Protein AF-A0A3C1H1A5-F1 (afdb_monomer)

Structure (mmCIF, N/CA/C/O backbone):
data_AF-A0A3C1H1A5-F1
#
_entry.id   AF-A0A3C1H1A5-F1
#
loop_
_atom_site.group_PDB
_atom_site.id
_atom_site.type_symbol
_atom_site.label_atom_id
_atom_site.label_alt_id
_atom_site.label_comp_id
_atom_site.label_asym_id
_atom_site.label_entity_id
_atom_site.label_seq_id
_atom_site.pdbx_PDB_ins_code
_atom_site.Cartn_x
_atom_site.Cartn_y
_atom_site.Cartn_z
_atom_site.occupancy
_atom_site.B_iso_or_equiv
_atom_site.auth_seq_id
_atom_site.auth_comp_id
_atom_site.auth_asym_id
_atom_site.auth_atom_id
_atom_site.pdbx_PDB_model_num
ATOM 1 N N . MET A 1 1 ? -22.633 -53.675 -30.742 1.00 51.38 1 MET A N 1
ATOM 2 C CA . MET A 1 1 ? -21.756 -53.044 -29.721 1.00 51.38 1 MET A CA 1
ATOM 3 C C . MET A 1 1 ? -20.967 -51.832 -30.252 1.00 51.38 1 MET A C 1
ATOM 5 O O . MET A 1 1 ? -20.943 -50.815 -29.572 1.00 51.38 1 MET A O 1
ATOM 9 N N . LYS A 1 2 ? -20.402 -51.862 -31.475 1.00 46.09 2 LYS A N 1
ATOM 10 C CA . LYS A 1 2 ? -19.690 -50.709 -32.086 1.00 46.09 2 LYS A CA 1
ATOM 11 C C . LYS A 1 2 ? -20.572 -49.478 -32.389 1.00 46.09 2 LYS A C 1
ATOM 13 O O . LYS A 1 2 ? -20.100 -48.355 -32.268 1.00 46.09 2 LYS A O 1
ATOM 18 N N . THR A 1 3 ? -21.854 -49.667 -32.698 1.00 48.81 3 THR A N 1
ATOM 19 C CA . THR A 1 3 ? -22.785 -48.572 -33.043 1.00 48.81 3 THR A CA 1
ATOM 20 C C . THR A 1 3 ? -23.243 -47.759 -31.824 1.00 48.81 3 THR A C 1
ATOM 22 O O . THR A 1 3 ? -23.331 -46.540 -31.905 1.00 48.81 3 THR A O 1
ATOM 25 N N . ARG A 1 4 ? -23.431 -48.402 -30.658 1.00 49.75 4 ARG A N 1
ATOM 26 C CA . ARG A 1 4 ? -23.768 -47.713 -29.392 1.00 49.75 4 ARG A CA 1
ATOM 27 C C . ARG A 1 4 ? -22.618 -46.851 -28.856 1.00 49.75 4 ARG A C 1
ATOM 29 O O . ARG A 1 4 ? -22.873 -45.788 -28.306 1.00 49.75 4 ARG A O 1
ATOM 36 N N . ARG A 1 5 ? -21.361 -47.265 -29.069 1.00 49.50 5 ARG A N 1
ATOM 37 C CA . ARG A 1 5 ? -20.173 -46.488 -28.665 1.00 49.50 5 ARG A CA 1
ATOM 38 C C . ARG A 1 5 ? -20.004 -45.204 -29.483 1.00 49.50 5 ARG A C 1
ATOM 40 O O . ARG A 1 5 ? -19.693 -44.173 -28.902 1.00 49.50 5 ARG A O 1
ATOM 47 N N . LYS A 1 6 ? -20.277 -45.248 -30.795 1.00 48.28 6 LYS A N 1
ATOM 48 C CA . LYS A 1 6 ? -20.273 -44.044 -31.644 1.00 48.28 6 LYS A CA 1
ATOM 49 C C . LYS A 1 6 ? -21.390 -43.075 -31.256 1.00 48.28 6 LYS A C 1
ATOM 51 O O . LYS A 1 6 ? -21.101 -41.908 -31.065 1.00 48.28 6 LYS A O 1
ATOM 56 N N . LEU A 1 7 ? -22.615 -43.559 -31.031 1.00 50.62 7 LEU A N 1
ATOM 57 C CA . LEU A 1 7 ? -23.733 -42.707 -30.596 1.00 50.62 7 LEU A CA 1
ATOM 58 C C . LEU A 1 7 ? -23.497 -42.048 -29.225 1.00 50.62 7 LEU A C 1
ATOM 60 O O . LEU A 1 7 ? -23.819 -40.877 -29.070 1.00 50.62 7 LEU A O 1
ATOM 64 N N . MET A 1 8 ? -22.878 -42.743 -28.261 1.00 50.50 8 MET A N 1
ATOM 65 C CA . MET A 1 8 ? -22.508 -42.131 -26.974 1.00 50.50 8 MET A CA 1
ATOM 66 C C . MET A 1 8 ? -21.360 -41.121 -27.099 1.00 50.50 8 MET A C 1
ATOM 68 O O . MET A 1 8 ? -21.413 -40.086 -26.448 1.00 50.50 8 MET A O 1
ATOM 72 N N . GLN A 1 9 ? -20.354 -41.366 -27.948 1.00 47.69 9 GLN A N 1
ATOM 73 C CA . GLN A 1 9 ? -19.271 -40.400 -28.184 1.00 47.69 9 GLN A CA 1
ATOM 74 C C . GLN A 1 9 ? -19.754 -39.152 -28.931 1.00 47.69 9 GLN A C 1
ATOM 76 O O . GLN A 1 9 ? -19.335 -38.050 -28.594 1.00 47.69 9 GLN A O 1
ATOM 81 N N . THR A 1 10 ? -20.661 -39.303 -29.900 1.00 50.06 10 THR A N 1
ATOM 82 C CA . THR A 1 10 ? -21.257 -38.163 -30.606 1.00 50.06 10 THR A CA 1
ATOM 83 C C . THR A 1 10 ? -22.177 -37.369 -29.683 1.00 50.06 10 THR A C 1
ATOM 85 O O . THR A 1 10 ? -22.057 -36.154 -29.664 1.00 50.06 10 THR A O 1
ATOM 88 N N . ALA A 1 11 ? -22.996 -38.033 -28.853 1.00 51.97 11 ALA A N 1
ATOM 89 C CA . ALA A 1 11 ? -23.855 -37.374 -27.865 1.00 51.97 11 ALA A CA 1
ATOM 90 C C . ALA A 1 11 ? -23.052 -36.597 -26.806 1.00 51.97 11 ALA A C 1
ATOM 92 O O . ALA A 1 11 ? -23.419 -35.470 -26.478 1.00 51.97 11 ALA A O 1
ATOM 93 N N . LEU A 1 12 ? -21.934 -37.161 -26.324 1.00 51.66 12 LEU A N 1
ATOM 94 C CA . LEU A 1 12 ? -21.035 -36.499 -25.373 1.00 51.66 12 LEU A CA 1
ATOM 95 C C . LEU A 1 12 ? -20.331 -35.289 -26.010 1.00 51.66 12 LEU A C 1
ATOM 97 O O . LEU A 1 12 ? -20.260 -34.238 -25.383 1.00 51.66 12 LEU A O 1
ATOM 101 N N . LEU A 1 13 ? -19.883 -35.395 -27.270 1.00 48.47 13 LEU A N 1
ATOM 102 C CA . LEU A 1 13 ? -19.310 -34.255 -27.994 1.00 48.47 13 LEU A CA 1
ATOM 103 C C . LEU A 1 13 ? -20.341 -33.144 -28.224 1.00 48.47 13 LEU A C 1
ATOM 105 O O . LEU A 1 13 ? -20.016 -31.983 -28.009 1.00 48.47 13 LEU A O 1
ATOM 109 N N . THR A 1 14 ? -21.581 -33.470 -28.607 1.00 48.28 14 THR A N 1
ATOM 110 C CA . THR A 1 14 ? -22.644 -32.461 -28.757 1.00 48.28 14 THR A CA 1
ATOM 111 C C . THR A 1 14 ? -23.075 -31.847 -27.431 1.00 48.28 14 THR A C 1
ATOM 113 O O . THR A 1 14 ? -23.399 -30.668 -27.420 1.00 48.28 14 THR A O 1
ATOM 116 N N . ALA A 1 15 ? -23.048 -32.586 -26.316 1.00 48.22 15 ALA A N 1
ATOM 117 C CA . ALA A 1 15 ? -23.357 -32.040 -24.993 1.00 48.22 15 ALA A CA 1
ATOM 118 C C . ALA A 1 15 ? -22.262 -31.079 -24.495 1.00 48.22 15 ALA A C 1
ATOM 120 O O . ALA A 1 15 ? -22.579 -30.021 -23.958 1.00 48.22 15 ALA A O 1
ATOM 121 N N . VAL A 1 16 ? -20.986 -31.401 -24.744 1.00 51.94 16 VAL A N 1
ATOM 122 C CA . VAL A 1 16 ? -19.853 -30.511 -24.442 1.00 51.94 16 VAL A CA 1
ATOM 123 C C . VAL A 1 16 ? -19.875 -29.274 -25.349 1.00 51.94 16 VAL A C 1
ATOM 125 O O . VAL A 1 16 ? -19.712 -28.163 -24.854 1.00 51.94 16 VAL A O 1
ATOM 128 N N . LEU A 1 17 ? -20.180 -29.433 -26.645 1.00 47.56 17 LEU A N 1
ATOM 129 C CA . LEU A 1 17 ? -20.342 -28.310 -27.578 1.00 47.56 17 LEU A CA 1
ATOM 130 C C . LEU A 1 17 ? -21.542 -27.413 -27.222 1.00 47.56 17 LEU A C 1
ATOM 132 O O . LEU A 1 17 ? -21.402 -26.191 -27.261 1.00 47.56 17 LEU A O 1
ATOM 136 N N . LEU A 1 18 ? -22.681 -27.980 -26.800 1.00 45.31 18 LEU A N 1
ATOM 137 C CA . LEU A 1 18 ? -23.824 -27.196 -26.309 1.00 45.31 18 LEU A CA 1
ATOM 138 C C . LEU A 1 18 ? -23.501 -26.459 -25.003 1.00 45.31 18 LEU A C 1
ATOM 140 O O . LEU A 1 18 ? -23.875 -25.299 -24.874 1.00 45.31 18 LEU A O 1
ATOM 144 N N . MET A 1 19 ? -22.779 -27.079 -24.060 1.00 44.09 19 MET A N 1
ATOM 145 C CA . MET A 1 19 ? -22.329 -26.395 -22.838 1.00 44.09 19 MET A CA 1
ATOM 146 C C . MET A 1 19 ? -21.375 -25.237 -23.158 1.00 44.09 19 MET A C 1
ATOM 148 O O . MET A 1 19 ? -21.513 -24.168 -22.573 1.00 44.09 19 MET A O 1
ATOM 152 N N . THR A 1 20 ? -20.482 -25.385 -24.144 1.00 45.47 20 THR A N 1
ATOM 153 C CA . THR A 1 20 ? -19.610 -24.279 -24.585 1.00 45.47 20 THR A CA 1
ATOM 154 C C . THR A 1 20 ? -20.346 -23.159 -25.324 1.00 45.47 20 THR A C 1
ATOM 156 O O . THR A 1 20 ? -19.921 -22.011 -25.257 1.00 45.47 20 THR A O 1
ATOM 159 N N . TRP A 1 21 ? -21.473 -23.461 -25.978 1.00 42.88 21 TRP A N 1
ATOM 160 C CA . TRP A 1 21 ? -22.338 -22.470 -26.635 1.00 42.88 21 TRP A CA 1
ATOM 161 C C . TRP A 1 21 ? -23.339 -21.797 -25.681 1.00 42.88 21 TRP A C 1
ATOM 163 O O . TRP A 1 21 ? -23.880 -20.747 -26.017 1.00 42.88 21 TRP A O 1
ATOM 173 N N . LEU A 1 22 ? -23.573 -22.374 -24.497 1.00 38.75 22 LEU A N 1
ATOM 174 C CA . LEU A 1 22 ? -24.410 -21.806 -23.431 1.00 38.75 22 LEU A CA 1
ATOM 175 C C . LEU A 1 22 ? -23.610 -20.967 -22.417 1.00 38.75 22 LEU A C 1
ATOM 177 O O . LEU A 1 22 ? -24.198 -20.140 -21.726 1.00 38.75 22 LEU A O 1
ATOM 181 N N . LEU A 1 23 ? -22.281 -21.116 -22.357 1.00 39.59 23 LEU A N 1
ATOM 182 C CA . LEU A 1 23 ? -21.395 -20.288 -21.523 1.00 39.59 23 LEU A CA 1
ATOM 183 C C . LEU A 1 23 ? -21.478 -18.766 -21.776 1.00 39.59 23 LEU A C 1
ATOM 185 O O . LEU A 1 23 ? -21.274 -18.036 -20.819 1.00 39.59 23 LEU A O 1
ATOM 189 N N . PRO A 1 24 ? -21.808 -18.235 -22.973 1.00 39.88 24 PRO A N 1
ATOM 190 C CA . PRO A 1 24 ? -22.014 -16.794 -23.153 1.00 39.88 24 PRO A CA 1
ATOM 191 C C . PRO A 1 24 ? -23.386 -16.299 -22.662 1.00 39.88 24 PRO A C 1
ATOM 193 O O . PRO A 1 24 ? -23.579 -15.095 -22.522 1.00 39.88 24 PRO A O 1
ATOM 196 N N . LEU A 1 25 ? -24.354 -17.200 -22.431 1.00 38.50 25 LEU A N 1
ATOM 197 C CA . LEU A 1 25 ? -25.708 -16.856 -21.963 1.00 38.50 25 LEU A CA 1
ATOM 198 C C . LEU A 1 25 ? -25.787 -16.701 -20.438 1.00 38.50 25 LEU A C 1
ATOM 200 O O . LEU A 1 25 ? -26.717 -16.082 -19.928 1.00 38.50 25 LEU A O 1
ATOM 204 N N . PHE A 1 26 ? -24.782 -17.201 -19.720 1.00 43.41 26 PHE A N 1
ATOM 205 C CA . PHE A 1 26 ? -24.528 -16.891 -18.320 1.00 43.41 26 PHE A CA 1
ATOM 206 C C . PHE A 1 26 ? -23.222 -16.111 -18.292 1.00 43.41 26 PHE A C 1
ATOM 208 O O . PHE A 1 26 ? -22.190 -16.698 -18.574 1.00 43.41 26 PHE A O 1
ATOM 215 N N . GLY A 1 27 ? -23.247 -14.806 -18.012 1.00 32.88 27 GLY A N 1
ATOM 216 C CA . GLY A 1 27 ? -22.059 -13.939 -17.975 1.00 32.88 27 GLY A CA 1
ATOM 217 C C . GLY A 1 27 ? -21.051 -14.315 -16.881 1.00 32.88 27 GLY A C 1
ATOM 218 O O . GLY A 1 27 ? -20.804 -13.539 -15.965 1.00 32.88 27 GLY A O 1
ATOM 219 N N . TYR A 1 28 ? -20.484 -15.516 -16.953 1.00 34.62 28 TYR A N 1
ATOM 220 C CA . TYR A 1 28 ? -19.487 -16.041 -16.043 1.00 34.62 28 TYR A CA 1
ATOM 221 C C . TYR A 1 28 ? -18.122 -15.598 -16.561 1.00 34.62 28 TYR A C 1
ATOM 223 O O . TYR A 1 28 ? -17.486 -16.267 -17.375 1.00 34.62 28 TYR A O 1
ATOM 231 N N . ALA A 1 29 ? -17.678 -14.426 -16.112 1.00 37.81 29 ALA A N 1
ATOM 232 C CA . ALA A 1 29 ? -16.264 -14.102 -16.160 1.00 37.81 29 ALA A CA 1
ATOM 233 C C . ALA A 1 29 ? -15.543 -15.113 -15.258 1.00 37.81 29 ALA A C 1
ATOM 235 O O . ALA A 1 29 ? -15.833 -15.195 -14.063 1.00 37.81 29 ALA A O 1
ATOM 236 N N . ALA A 1 30 ? -14.648 -15.924 -15.827 1.00 35.28 30 ALA A N 1
ATOM 237 C CA . ALA A 1 30 ? -13.763 -16.745 -15.013 1.00 35.28 30 ALA A CA 1
ATOM 238 C C . ALA A 1 30 ? -12.992 -15.813 -14.056 1.00 35.28 30 ALA A C 1
ATOM 240 O O . ALA A 1 30 ? -12.518 -14.762 -14.505 1.00 35.28 30 ALA A O 1
ATOM 241 N N . PRO A 1 31 ? -12.898 -16.137 -12.753 1.00 44.19 31 PRO A N 1
ATOM 242 C CA . PRO A 1 31 ? -12.099 -15.339 -11.835 1.00 44.19 31 PRO A CA 1
ATOM 243 C C . PRO A 1 31 ? -10.658 -15.296 -12.347 1.00 44.19 31 PRO A C 1
ATOM 245 O O . PRO A 1 31 ? -10.140 -16.312 -12.816 1.00 44.19 31 PRO A O 1
ATOM 248 N N . ALA A 1 32 ? -10.023 -14.124 -12.276 1.00 49.34 32 ALA A N 1
ATOM 249 C CA . ALA A 1 32 ? -8.596 -14.015 -12.550 1.00 49.34 32 ALA A CA 1
ATOM 250 C C . ALA A 1 32 ? -7.853 -15.002 -11.636 1.00 49.34 32 ALA A C 1
ATOM 252 O O . ALA A 1 32 ? -8.079 -15.018 -10.423 1.00 49.34 32 ALA A O 1
ATOM 253 N N . SER A 1 33 ? -7.014 -15.864 -12.208 1.00 51.12 33 SER A N 1
ATOM 254 C CA . SER A 1 33 ? -6.175 -16.766 -11.421 1.00 51.12 33 SER A CA 1
ATOM 255 C C . SER A 1 33 ? -5.252 -15.940 -10.528 1.00 51.12 33 SER A C 1
ATOM 257 O O . SER A 1 33 ? -4.581 -15.030 -11.016 1.00 51.12 33 SER A O 1
ATOM 259 N N . ALA A 1 34 ? -5.226 -16.250 -9.229 1.00 57.00 34 ALA A N 1
ATOM 260 C CA . ALA A 1 34 ? -4.271 -15.644 -8.311 1.00 57.00 34 ALA A CA 1
ATOM 261 C C . ALA A 1 34 ? -2.848 -15.919 -8.812 1.00 57.00 34 ALA A C 1
ATOM 263 O O . ALA A 1 34 ? -2.527 -17.049 -9.188 1.00 57.00 34 ALA A O 1
ATOM 264 N N . ILE A 1 35 ? -2.018 -14.879 -8.842 1.00 63.44 35 ILE A N 1
ATOM 265 C CA . ILE A 1 35 ? -0.628 -14.985 -9.282 1.00 63.44 35 ILE A CA 1
ATOM 266 C C . ILE A 1 35 ? 0.115 -15.853 -8.265 1.00 63.44 35 ILE A C 1
ATOM 268 O O . ILE A 1 35 ? 0.003 -15.634 -7.058 1.00 63.44 35 ILE A O 1
ATOM 272 N N . SER A 1 36 ? 0.830 -16.863 -8.752 1.00 73.62 36 SER A N 1
ATOM 273 C CA . SER A 1 36 ? 1.496 -17.855 -7.909 1.00 73.62 36 SER A CA 1
ATOM 274 C C . SER A 1 36 ? 2.918 -17.440 -7.527 1.00 73.62 36 SER A C 1
ATOM 276 O O . SER A 1 36 ? 3.431 -17.870 -6.494 1.00 73.62 36 SER A O 1
ATOM 278 N N . THR A 1 37 ? 3.547 -16.594 -8.347 1.00 85.69 37 THR A N 1
ATOM 279 C CA . THR A 1 37 ? 4.951 -16.189 -8.208 1.00 85.69 37 THR A CA 1
ATOM 280 C C . THR A 1 37 ? 5.074 -14.732 -7.769 1.00 85.69 37 THR A C 1
ATOM 282 O O . THR A 1 37 ? 4.389 -13.863 -8.297 1.00 85.69 37 THR A O 1
ATOM 285 N N . ASP A 1 38 ? 5.986 -14.439 -6.838 1.00 94.00 38 ASP A N 1
ATOM 286 C CA . ASP A 1 38 ? 6.270 -13.060 -6.430 1.00 94.00 38 ASP A CA 1
ATOM 287 C C . ASP A 1 38 ? 7.141 -12.317 -7.463 1.00 94.00 38 ASP A C 1
ATOM 289 O O . ASP A 1 38 ? 8.093 -12.861 -8.034 1.00 94.00 38 ASP A O 1
ATOM 293 N N . TYR A 1 39 ? 6.826 -11.048 -7.695 1.00 96.06 39 TYR A N 1
ATOM 294 C CA . TYR A 1 39 ? 7.457 -10.181 -8.693 1.00 96.06 39 TYR A CA 1
ATOM 295 C C . TYR A 1 39 ? 7.408 -8.727 -8.207 1.00 96.06 39 TYR A C 1
ATOM 297 O O . TYR A 1 39 ? 6.650 -8.425 -7.285 1.00 96.06 39 TYR A O 1
ATOM 305 N N . PRO A 1 40 ? 8.189 -7.795 -8.781 1.00 95.69 40 PRO A N 1
ATOM 306 C CA . PRO A 1 40 ? 8.084 -6.390 -8.405 1.00 95.69 40 PRO A CA 1
ATOM 307 C C . PRO A 1 40 ? 6.761 -5.796 -8.906 1.00 95.69 40 PRO A C 1
ATOM 309 O O . PRO A 1 40 ? 6.617 -5.610 -10.120 1.00 95.69 40 PRO A O 1
ATOM 312 N N . PRO A 1 41 ? 5.796 -5.469 -8.020 1.00 94.00 41 PRO A N 1
ATOM 313 C CA . PRO A 1 41 ? 4.512 -4.937 -8.452 1.00 94.00 41 PRO A CA 1
ATOM 314 C C . PRO A 1 41 ? 4.672 -3.602 -9.187 1.00 94.00 41 PRO A C 1
ATOM 316 O O . PRO A 1 41 ? 5.536 -2.780 -8.861 1.00 94.00 41 PRO A O 1
ATOM 319 N N . GLN A 1 42 ? 3.793 -3.362 -10.164 1.00 95.44 42 GLN A N 1
ATOM 320 C CA . GLN A 1 42 ? 3.600 -2.032 -10.733 1.00 95.44 42 GLN A CA 1
ATOM 321 C C . GLN A 1 42 ? 2.777 -1.201 -9.744 1.00 95.44 42 GLN A C 1
ATOM 323 O O . GLN A 1 42 ? 1.547 -1.190 -9.781 1.00 95.44 42 GLN A O 1
ATOM 328 N N . LEU A 1 43 ? 3.475 -0.543 -8.824 1.00 98.12 43 LEU A N 1
ATOM 329 C CA . LEU A 1 43 ? 2.870 0.426 -7.922 1.00 98.12 43 LEU A CA 1
ATOM 330 C C . LEU A 1 43 ? 2.551 1.715 -8.686 1.00 98.12 43 LEU A C 1
ATOM 332 O O . LEU A 1 43 ? 3.215 2.059 -9.665 1.00 98.12 43 LEU A O 1
ATOM 336 N N . MET A 1 44 ? 1.527 2.420 -8.229 1.00 98.56 44 MET A N 1
ATOM 337 C CA . MET A 1 44 ? 1.028 3.655 -8.813 1.00 98.56 44 MET A CA 1
ATOM 338 C C . MET A 1 44 ? 0.874 4.716 -7.724 1.00 98.56 44 MET A C 1
ATOM 340 O O . MET A 1 44 ? 0.451 4.418 -6.608 1.00 98.56 44 MET A O 1
ATOM 344 N N . ASN A 1 45 ? 1.117 5.975 -8.064 1.00 98.56 45 ASN A N 1
ATOM 345 C CA . ASN A 1 45 ? 0.627 7.108 -7.293 1.00 98.56 45 ASN A CA 1
ATOM 346 C C . ASN A 1 45 ? -0.670 7.621 -7.933 1.00 98.56 45 ASN A C 1
ATOM 348 O O . ASN A 1 45 ? -0.724 7.863 -9.142 1.00 98.56 45 ASN A O 1
ATOM 352 N N . ILE A 1 46 ? -1.708 7.799 -7.113 1.00 98.75 46 ILE A N 1
ATOM 353 C CA . ILE A 1 46 ? -2.999 8.364 -7.528 1.00 98.75 46 ILE A CA 1
ATOM 354 C C . ILE A 1 46 ? -2.946 9.864 -7.235 1.00 98.75 46 ILE A C 1
ATOM 356 O O . ILE A 1 46 ? -3.136 10.282 -6.093 1.00 98.75 46 ILE A O 1
ATOM 360 N N . ALA A 1 47 ? -2.603 10.668 -8.239 1.00 98.44 47 ALA A N 1
ATOM 361 C CA . ALA A 1 47 ? -2.347 12.097 -8.078 1.00 98.44 47 ALA A CA 1
ATOM 362 C C . ALA A 1 47 ? -3.594 12.942 -8.364 1.00 98.44 47 ALA A C 1
ATOM 364 O O . ALA A 1 47 ? -4.418 12.583 -9.204 1.00 98.44 47 ALA A O 1
ATOM 365 N N . VAL A 1 48 ? -3.738 14.081 -7.688 1.00 97.94 48 VAL A N 1
ATOM 366 C CA . VAL A 1 48 ? -4.790 15.059 -8.017 1.00 97.94 48 VAL A CA 1
ATOM 367 C C . VAL A 1 48 ? -4.530 15.680 -9.393 1.00 97.94 48 VAL A C 1
ATOM 369 O O . VAL A 1 48 ? -3.401 15.667 -9.876 1.00 97.94 48 VAL A O 1
ATOM 372 N N . LYS A 1 49 ? -5.560 16.250 -10.027 1.00 96.00 49 LYS A N 1
ATOM 373 C CA . LYS A 1 49 ? -5.543 16.779 -11.407 1.00 96.00 49 LYS A CA 1
ATOM 374 C C . LYS A 1 49 ? -4.317 17.619 -11.807 1.00 96.00 49 LYS A C 1
ATOM 376 O O . LYS A 1 49 ? -3.898 17.557 -12.964 1.00 96.00 49 LYS A O 1
ATOM 381 N N . ASP A 1 50 ? -3.782 18.443 -10.909 1.00 94.06 50 ASP A N 1
ATOM 382 C CA . ASP A 1 50 ? -2.635 19.324 -11.184 1.00 94.06 50 ASP A CA 1
ATOM 383 C C . ASP A 1 50 ? -1.266 18.687 -10.872 1.00 94.06 50 ASP A C 1
ATOM 385 O O . ASP A 1 50 ? -0.227 19.310 -11.104 1.00 94.06 50 ASP A O 1
ATOM 389 N N . ASN A 1 51 ? -1.270 17.432 -10.414 1.00 95.75 51 ASN A N 1
ATOM 390 C CA . ASN A 1 51 ? -0.114 16.632 -10.025 1.00 95.75 51 ASN A CA 1
ATOM 391 C C . ASN A 1 51 ? 0.666 17.172 -8.806 1.00 95.75 51 ASN A C 1
ATOM 393 O O . ASN A 1 51 ? 1.821 16.800 -8.611 1.00 95.75 51 ASN A O 1
ATOM 397 N N . SER A 1 52 ? 0.067 18.054 -7.994 1.00 95.62 52 SER A N 1
ATOM 398 C CA . SER A 1 52 ? 0.714 18.651 -6.810 1.00 95.62 52 SER A CA 1
ATOM 399 C C . SER A 1 52 ? 0.728 17.740 -5.576 1.00 95.62 52 SER A C 1
ATOM 401 O O . SER A 1 52 ? 1.600 17.869 -4.715 1.00 95.62 52 SER A O 1
ATOM 403 N N . ALA A 1 53 ? -0.227 16.813 -5.491 1.00 97.25 53 ALA A N 1
ATOM 404 C CA . ALA A 1 53 ? -0.429 15.915 -4.361 1.00 97.25 53 ALA A CA 1
ATOM 405 C C . ALA A 1 53 ? -0.946 14.542 -4.817 1.00 97.25 53 ALA A C 1
ATOM 407 O O . ALA A 1 53 ? -1.437 14.380 -5.935 1.00 97.25 53 ALA A O 1
ATOM 408 N N . VAL A 1 54 ? -0.846 13.550 -3.938 1.00 98.56 54 VAL A N 1
ATOM 409 C CA . VAL A 1 54 ? -1.198 12.148 -4.171 1.00 98.56 54 VAL A CA 1
ATOM 410 C C . VAL A 1 54 ? -2.006 11.587 -3.002 1.00 98.56 54 VAL A C 1
ATOM 412 O O . VAL A 1 54 ? -1.833 12.003 -1.852 1.00 98.56 54 VAL A O 1
ATOM 415 N N . LEU A 1 55 ? -2.896 10.638 -3.290 1.00 98.75 55 LEU A N 1
ATOM 416 C CA . LEU A 1 55 ? -3.653 9.899 -2.284 1.00 98.75 55 LEU A CA 1
ATOM 417 C C . LEU A 1 55 ? -2.694 9.176 -1.331 1.00 98.75 55 LEU A C 1
ATOM 419 O O . LEU A 1 55 ? -1.835 8.411 -1.765 1.00 98.75 55 LEU A O 1
ATOM 423 N N . THR A 1 56 ? -2.860 9.423 -0.037 1.00 98.50 56 THR A N 1
ATOM 424 C CA . THR A 1 56 ? -1.958 8.984 1.028 1.00 98.50 56 THR A CA 1
ATOM 425 C C . THR A 1 56 ? -2.761 8.448 2.209 1.00 98.50 56 THR A C 1
ATOM 427 O O . THR A 1 56 ? -3.694 9.115 2.672 1.00 98.50 56 THR A O 1
ATOM 430 N N . GLU A 1 57 ? -2.391 7.275 2.722 1.00 97.19 57 GLU A N 1
ATOM 431 C CA . GLU A 1 57 ? -2.914 6.779 4.001 1.00 97.19 57 GLU A CA 1
ATOM 432 C C . GLU A 1 57 ? -2.329 7.558 5.190 1.00 97.19 57 GLU A C 1
ATOM 434 O O . GLU A 1 57 ? -1.179 7.998 5.171 1.00 97.19 57 GLU A O 1
ATOM 439 N N . ASN A 1 58 ? -3.132 7.767 6.234 1.00 96.31 58 ASN A N 1
ATOM 440 C CA . ASN A 1 58 ? -2.716 8.479 7.450 1.00 96.31 58 ASN A CA 1
ATOM 441 C C . ASN A 1 58 ? -2.377 7.546 8.623 1.00 96.31 58 ASN A C 1
ATOM 443 O O . ASN A 1 58 ? -2.138 8.019 9.731 1.00 96.31 58 ASN A O 1
ATOM 447 N N . GLY A 1 59 ? -2.363 6.238 8.386 1.00 96.00 59 GLY A N 1
ATOM 448 C CA . GLY A 1 59 ? -2.053 5.189 9.350 1.00 96.00 59 GLY A CA 1
ATOM 449 C C . GLY A 1 59 ? -2.199 3.826 8.681 1.00 96.00 59 GLY A C 1
ATOM 450 O O . GLY A 1 59 ? -2.738 3.760 7.584 1.00 96.00 59 GLY A O 1
ATOM 451 N N . THR A 1 60 ? -1.723 2.764 9.329 1.00 95.94 60 THR A N 1
ATOM 452 C CA . THR A 1 60 ? -1.700 1.396 8.771 1.00 95.94 60 THR A CA 1
ATOM 453 C C . THR A 1 60 ? -2.765 0.463 9.364 1.00 95.94 60 THR A C 1
ATOM 455 O O . THR A 1 60 ? -2.882 -0.695 8.960 1.00 95.94 60 THR A O 1
ATOM 458 N N . ALA A 1 61 ? -3.538 0.946 10.338 1.00 94.31 61 ALA A N 1
ATOM 459 C CA . ALA A 1 61 ? -4.624 0.200 10.965 1.00 94.31 61 ALA A CA 1
ATOM 460 C C . ALA A 1 61 ? -5.920 0.283 10.143 1.00 94.31 61 ALA A C 1
ATOM 462 O O . ALA A 1 61 ? -6.114 1.205 9.348 1.00 94.31 61 ALA A O 1
ATOM 463 N N . ASP A 1 62 ? -6.832 -0.658 10.380 1.00 93.44 62 ASP A N 1
ATOM 464 C CA . ASP A 1 62 ? -8.186 -0.587 9.837 1.00 93.44 62 ASP A CA 1
ATOM 465 C C . ASP A 1 62 ? -8.879 0.725 10.194 1.00 93.44 62 ASP A C 1
ATOM 467 O O . ASP A 1 62 ? -8.746 1.247 11.301 1.00 93.44 62 ASP A O 1
ATOM 471 N N . ASN A 1 63 ? -9.648 1.242 9.237 1.00 93.88 63 ASN A N 1
ATOM 472 C CA . ASN A 1 63 ? -10.346 2.521 9.308 1.00 93.88 63 ASN A CA 1
ATOM 473 C C . ASN A 1 63 ? -9.433 3.754 9.394 1.00 93.88 63 ASN A C 1
ATOM 475 O O . ASN A 1 63 ? -9.936 4.862 9.608 1.00 93.88 63 ASN A O 1
ATOM 479 N N . ALA A 1 64 ? -8.118 3.615 9.182 1.00 96.38 64 ALA A N 1
ATOM 480 C CA . ALA A 1 64 ? -7.257 4.783 9.072 1.00 96.38 64 ALA A CA 1
ATOM 481 C C . ALA A 1 64 ? -7.704 5.669 7.896 1.00 96.38 64 ALA A C 1
ATOM 483 O O . ALA A 1 64 ? -8.048 5.205 6.803 1.00 96.38 64 ALA A O 1
ATOM 484 N N . ALA A 1 65 ? -7.731 6.976 8.152 1.00 97.12 65 ALA A N 1
ATOM 485 C CA . ALA A 1 65 ? -8.221 7.957 7.198 1.00 97.12 65 ALA A CA 1
ATOM 486 C C . ALA A 1 65 ? -7.276 8.114 5.998 1.00 97.12 65 ALA A C 1
ATOM 488 O O . ALA A 1 65 ? -6.062 7.928 6.099 1.00 97.12 65 ALA A O 1
ATOM 489 N N . LEU A 1 66 ? -7.841 8.562 4.879 1.00 98.25 66 LEU A N 1
ATOM 490 C CA . LEU A 1 66 ? -7.104 8.933 3.676 1.00 98.25 66 LEU A CA 1
ATOM 491 C C . LEU A 1 66 ? -7.102 10.450 3.477 1.00 98.25 66 LEU A C 1
ATOM 493 O O . LEU A 1 66 ? -8.041 11.152 3.861 1.00 98.25 66 LEU A O 1
ATOM 497 N N . SER A 1 67 ? -6.051 10.962 2.842 1.00 96.75 67 SER A N 1
ATOM 498 C CA . SER A 1 67 ? -5.934 12.372 2.451 1.00 96.75 67 SER A CA 1
ATOM 499 C C . SER A 1 67 ? -5.055 12.534 1.211 1.00 96.75 67 SER A C 1
ATOM 501 O O . SER A 1 67 ? -4.407 11.581 0.787 1.00 96.75 67 SER A O 1
ATOM 503 N N . VAL A 1 68 ? -5.012 13.734 0.631 1.00 97.69 68 VAL A N 1
ATOM 504 C CA . VAL A 1 68 ? -4.054 14.073 -0.431 1.00 97.69 68 VAL A CA 1
ATOM 505 C C . VAL A 1 68 ? -2.874 14.845 0.164 1.00 97.69 68 VAL A C 1
ATOM 507 O O . VAL A 1 68 ? -3.073 15.827 0.878 1.00 97.69 68 VAL A O 1
ATOM 510 N N . LYS A 1 69 ? -1.642 14.399 -0.099 1.00 97.06 69 LYS A N 1
ATOM 511 C CA . LYS A 1 69 ? -0.399 15.029 0.390 1.00 97.06 69 LYS A CA 1
ATOM 512 C C . LYS A 1 69 ? 0.620 15.159 -0.735 1.00 97.06 69 LYS A C 1
ATOM 514 O O . LYS A 1 69 ? 0.527 14.446 -1.727 1.00 97.06 69 LYS A O 1
ATOM 519 N N . ALA A 1 70 ? 1.607 16.041 -0.586 1.00 96.88 70 ALA A N 1
ATOM 520 C CA . ALA A 1 70 ? 2.757 16.052 -1.491 1.00 96.88 70 ALA A CA 1
ATOM 521 C C . ALA A 1 70 ? 3.416 14.658 -1.535 1.00 96.88 70 ALA A C 1
ATOM 523 O O . ALA A 1 70 ? 3.444 13.958 -0.521 1.00 96.88 70 ALA A O 1
ATOM 524 N N . LEU A 1 71 ? 3.929 14.258 -2.703 1.00 96.81 71 LEU A N 1
ATOM 525 C CA . LEU A 1 71 ? 4.580 12.957 -2.874 1.00 96.81 71 LEU A CA 1
ATOM 526 C C . LEU A 1 71 ? 5.797 12.846 -1.942 1.00 96.81 71 LEU A C 1
ATOM 528 O O . LEU A 1 71 ? 6.745 13.624 -2.059 1.00 96.81 71 LEU A O 1
ATOM 532 N N . GLY A 1 72 ? 5.749 11.886 -1.020 1.00 96.00 72 GLY A N 1
ATOM 533 C CA . GLY A 1 72 ? 6.812 11.600 -0.067 1.00 96.00 72 GLY A CA 1
ATOM 534 C C . GLY A 1 72 ? 7.772 10.503 -0.531 1.00 96.00 72 GLY A C 1
ATOM 535 O O . GLY A 1 72 ? 7.822 10.109 -1.702 1.00 96.00 72 GLY A O 1
ATOM 536 N N . SER A 1 73 ? 8.563 10.016 0.422 1.00 96.94 73 SER A N 1
ATOM 537 C CA . SER A 1 73 ? 9.625 9.026 0.213 1.00 96.94 73 SER A CA 1
ATOM 538 C C . SER A 1 73 ? 9.336 7.653 0.832 1.00 96.94 73 SER A C 1
ATOM 540 O O . SER A 1 73 ? 10.185 6.764 0.749 1.00 96.94 73 SER A O 1
ATOM 542 N N . ASP A 1 74 ? 8.158 7.463 1.428 1.00 97.31 74 ASP A N 1
ATOM 543 C CA . ASP A 1 74 ? 7.679 6.176 1.940 1.00 97.31 74 ASP A CA 1
ATOM 544 C C . ASP A 1 74 ? 6.639 5.540 0.992 1.00 97.31 74 ASP A C 1
ATOM 546 O O . ASP A 1 74 ? 6.458 5.983 -0.153 1.00 97.31 74 ASP A O 1
ATOM 550 N N . LEU A 1 75 ? 6.017 4.448 1.446 1.00 98.12 75 LEU A N 1
ATOM 551 C CA . LEU A 1 75 ? 5.051 3.661 0.679 1.00 98.12 75 LEU A CA 1
ATOM 552 C C . LEU A 1 75 ? 3.593 4.060 0.962 1.00 98.12 75 LEU A C 1
ATOM 554 O O . LEU A 1 75 ? 2.686 3.512 0.338 1.00 98.12 75 LEU A O 1
ATOM 558 N N . SER A 1 76 ? 3.337 5.032 1.847 1.00 98.25 76 SER A N 1
ATOM 559 C CA . SER A 1 76 ? 1.975 5.460 2.206 1.00 98.25 76 SER A CA 1
ATOM 560 C C . SER A 1 76 ? 1.208 6.067 1.023 1.00 98.25 76 SER A C 1
ATOM 562 O O . SER A 1 76 ? -0.025 6.115 1.035 1.00 98.25 76 SER A O 1
ATOM 564 N N . GLN A 1 77 ? 1.926 6.501 -0.019 1.00 97.88 77 GLN A N 1
ATOM 565 C CA . GLN A 1 77 ? 1.385 7.055 -1.268 1.00 97.88 77 GLN A CA 1
ATOM 566 C C . GLN A 1 77 ? 1.423 6.076 -2.455 1.00 97.88 77 GLN A C 1
ATOM 568 O O . GLN A 1 77 ? 1.129 6.460 -3.594 1.00 97.88 77 GLN A O 1
ATOM 573 N N . SER A 1 78 ? 1.838 4.835 -2.212 1.00 98.56 78 SER A N 1
ATOM 574 C CA . SER A 1 78 ? 2.046 3.807 -3.228 1.00 98.56 78 SER A CA 1
ATOM 575 C C . SER A 1 78 ? 0.873 2.836 -3.241 1.00 98.56 78 SER A C 1
ATOM 577 O O . SER A 1 78 ? 0.553 2.223 -2.225 1.00 98.56 78 SER A O 1
ATOM 579 N N . TRP A 1 79 ? 0.244 2.668 -4.400 1.00 98.75 79 TRP A N 1
ATOM 580 C CA . TRP A 1 79 ? -0.979 1.884 -4.547 1.00 98.75 79 TRP A CA 1
ATOM 581 C C . TRP A 1 79 ? -0.823 0.804 -5.609 1.00 98.75 79 TRP A C 1
ATOM 583 O O . TRP A 1 79 ? -0.385 1.071 -6.728 1.00 98.75 79 TRP A O 1
ATOM 593 N N . ARG A 1 80 ? -1.214 -0.422 -5.274 1.00 97.38 80 ARG A N 1
ATOM 594 C CA . ARG A 1 80 ? -1.309 -1.553 -6.196 1.00 97.38 80 ARG A CA 1
ATOM 595 C C . ARG A 1 80 ? -2.756 -1.699 -6.665 1.00 97.38 80 ARG A C 1
ATOM 597 O O . ARG A 1 80 ? -3.690 -1.543 -5.880 1.00 97.38 80 ARG A O 1
ATOM 604 N N . PHE A 1 81 ? -2.935 -1.975 -7.952 1.00 97.56 81 PHE A N 1
ATOM 605 C CA . PHE A 1 81 ? -4.246 -2.178 -8.565 1.00 97.56 81 PHE A CA 1
ATOM 606 C C . PHE A 1 81 ? -4.419 -3.670 -8.835 1.00 97.56 81 PHE A C 1
ATOM 608 O O . PHE A 1 81 ? -3.973 -4.186 -9.859 1.00 97.56 81 PHE A O 1
ATOM 615 N N . ASP A 1 82 ? -5.070 -4.360 -7.907 1.00 95.25 82 ASP A N 1
ATOM 616 C CA . ASP A 1 82 ? -5.288 -5.799 -7.985 1.00 95.25 82 ASP A CA 1
ATOM 617 C C . ASP A 1 82 ? -6.540 -6.064 -8.804 1.00 95.25 82 ASP A C 1
ATOM 619 O O . ASP A 1 82 ? -7.666 -5.830 -8.355 1.00 95.25 82 ASP A O 1
ATOM 623 N N . ARG A 1 83 ? -6.352 -6.520 -10.043 1.00 93.75 83 ARG A N 1
ATOM 624 C CA . ARG A 1 83 ? -7.464 -6.787 -10.953 1.00 93.75 83 ARG A CA 1
ATOM 625 C C . ARG A 1 83 ? -8.373 -7.873 -10.384 1.00 93.75 83 ARG A C 1
ATOM 627 O O . ARG A 1 83 ? -7.931 -8.990 -10.136 1.00 93.75 83 ARG A O 1
ATOM 634 N N . VAL A 1 84 ? -9.664 -7.567 -10.287 1.00 93.69 84 VAL A N 1
ATOM 635 C CA . VAL A 1 84 ? -10.693 -8.537 -9.887 1.00 93.69 84 VAL A CA 1
ATOM 636 C C . VAL A 1 84 ? -11.414 -9.089 -11.115 1.00 93.69 84 VAL A C 1
ATOM 638 O O . VAL A 1 84 ? -11.604 -10.296 -11.241 1.00 93.69 84 VAL A O 1
ATOM 641 N N . GLY A 1 85 ? -11.780 -8.219 -12.058 1.00 92.25 85 GLY A N 1
ATOM 642 C CA . GLY A 1 85 ? -12.506 -8.607 -13.263 1.00 92.25 85 GLY A CA 1
ATOM 643 C C . GLY A 1 85 ? -12.767 -7.430 -14.195 1.00 92.25 85 GLY A C 1
ATOM 644 O O . GLY A 1 85 ? -12.204 -6.350 -14.025 1.00 92.25 85 GLY A O 1
ATOM 645 N N . ALA A 1 86 ? -13.610 -7.649 -15.201 1.00 92.12 86 ALA A N 1
ATOM 646 C CA . ALA A 1 86 ? -14.098 -6.598 -16.085 1.00 92.12 86 ALA A CA 1
ATOM 647 C C . ALA A 1 86 ? -15.559 -6.854 -16.474 1.00 92.12 86 ALA A C 1
ATOM 649 O O . ALA A 1 86 ? -15.965 -8.009 -16.609 1.00 92.12 86 ALA A O 1
ATOM 650 N N . ASP A 1 87 ? -16.326 -5.784 -16.668 1.00 92.50 87 ASP A N 1
ATOM 651 C CA . ASP A 1 87 ? -17.700 -5.819 -17.175 1.00 92.50 87 ASP A CA 1
ATOM 652 C C . ASP A 1 87 ? -17.971 -4.655 -18.151 1.00 92.50 87 ASP A C 1
ATOM 654 O O . ASP A 1 87 ? -17.037 -4.040 -18.673 1.00 92.50 87 ASP A O 1
ATOM 658 N N . SER A 1 88 ? -19.244 -4.353 -18.434 1.00 90.25 88 SER A N 1
ATOM 659 C CA . SER A 1 88 ? -19.638 -3.274 -19.351 1.00 90.25 88 SER A CA 1
ATOM 660 C C . SER A 1 88 ? -19.170 -1.874 -18.932 1.00 90.25 88 SER A C 1
ATOM 662 O O . SER A 1 88 ? -19.140 -0.982 -19.776 1.00 90.25 88 SER A O 1
ATOM 664 N N . ASN A 1 89 ? -18.814 -1.664 -17.662 1.00 88.25 89 ASN A N 1
ATOM 665 C CA . ASN A 1 89 ? -18.277 -0.403 -17.147 1.00 88.25 89 ASN A CA 1
ATOM 666 C C . ASN A 1 89 ? -16.741 -0.327 -17.230 1.00 88.25 89 ASN A C 1
ATOM 668 O O . ASN A 1 89 ? -16.179 0.759 -17.078 1.00 88.25 89 ASN A O 1
ATOM 672 N N . GLY A 1 90 ? -16.064 -1.450 -17.487 1.00 90.06 90 GLY A N 1
ATOM 673 C CA . GLY A 1 90 ? -14.609 -1.549 -17.611 1.00 90.06 90 GLY A CA 1
ATOM 674 C C . GLY A 1 90 ? -13.986 -2.560 -16.648 1.00 90.06 90 GLY A C 1
ATOM 675 O O . GLY A 1 90 ? -14.668 -3.407 -16.074 1.00 90.06 90 GLY A O 1
ATOM 676 N N . THR A 1 91 ? -12.664 -2.487 -16.484 1.00 93.31 91 THR A N 1
ATOM 677 C CA . THR A 1 91 ? -11.926 -3.295 -15.501 1.00 93.31 91 THR A CA 1
ATOM 678 C C . THR A 1 91 ? -12.124 -2.716 -14.098 1.00 93.31 91 THR A C 1
ATOM 680 O O . THR A 1 91 ? -12.072 -1.497 -13.916 1.00 93.31 91 THR A O 1
ATOM 683 N N . PHE A 1 92 ? -12.323 -3.583 -13.107 1.00 96.38 92 PHE A N 1
ATOM 684 C CA . PHE A 1 92 ? -12.426 -3.204 -11.699 1.00 96.38 92 PHE A CA 1
ATOM 685 C C . PHE A 1 92 ? -11.380 -3.913 -10.838 1.00 96.38 92 PHE A C 1
ATOM 687 O O . PHE A 1 92 ? -10.940 -5.033 -11.127 1.00 96.38 92 PHE A O 1
ATOM 694 N N . PHE A 1 93 ? -10.979 -3.223 -9.773 1.00 97.69 93 PHE A N 1
ATOM 695 C CA . PHE A 1 93 ? -9.806 -3.544 -8.971 1.00 97.69 93 PHE A CA 1
ATOM 696 C C . PHE A 1 93 ? -10.119 -3.484 -7.483 1.00 97.69 93 PHE A C 1
ATOM 698 O O . PHE A 1 93 ? -10.956 -2.692 -7.049 1.00 97.69 93 PHE A O 1
ATOM 705 N N . LYS A 1 94 ? -9.365 -4.247 -6.698 1.00 97.75 94 LYS A N 1
ATOM 706 C CA . LYS A 1 94 ? -9.048 -3.870 -5.324 1.00 97.75 94 LYS A CA 1
ATOM 707 C C . LYS A 1 94 ? -7.858 -2.914 -5.383 1.00 97.75 94 LYS A C 1
ATOM 709 O O . LYS A 1 94 ? -6.851 -3.216 -6.018 1.00 97.75 94 LYS A O 1
ATOM 714 N N . ILE A 1 95 ? -7.985 -1.742 -4.771 1.00 98.56 95 ILE A N 1
ATOM 715 C CA . ILE A 1 95 ? -6.913 -0.739 -4.742 1.00 98.56 95 ILE A CA 1
ATOM 716 C C . ILE A 1 95 ? -6.219 -0.863 -3.384 1.00 98.56 95 ILE A C 1
ATOM 718 O O . ILE A 1 95 ? -6.768 -0.430 -2.374 1.00 98.56 95 ILE A O 1
ATOM 722 N N . CYS A 1 96 ? -5.053 -1.507 -3.356 1.00 98.38 96 CYS A N 1
ATOM 723 C CA . CYS A 1 96 ? -4.311 -1.850 -2.142 1.00 98.38 96 CYS A CA 1
ATOM 724 C C . CYS A 1 96 ? -3.198 -0.836 -1.871 1.00 98.38 96 CYS A C 1
ATOM 726 O O . CYS A 1 96 ? -2.409 -0.531 -2.765 1.00 98.38 96 CYS A O 1
ATOM 728 N N . ASN A 1 97 ? -3.084 -0.347 -0.640 1.00 98.56 97 ASN A N 1
ATOM 729 C CA . ASN A 1 97 ? -1.946 0.462 -0.226 1.00 98.56 97 ASN A CA 1
ATOM 730 C C . ASN A 1 97 ? -0.709 -0.427 -0.002 1.00 98.56 97 ASN A C 1
ATOM 732 O O . ASN A 1 97 ? -0.804 -1.491 0.607 1.00 98.56 97 ASN A O 1
ATOM 736 N N . ALA A 1 98 ? 0.457 -0.006 -0.489 1.00 97.75 98 ALA A N 1
ATOM 737 C CA . ALA A 1 98 ? 1.690 -0.783 -0.401 1.00 97.75 98 ALA A CA 1
ATOM 738 C C . ALA A 1 98 ? 2.431 -0.637 0.939 1.00 97.75 98 ALA A C 1
ATOM 740 O O . ALA A 1 98 ? 3.414 -1.332 1.155 1.00 97.75 98 ALA A O 1
ATOM 741 N N . GLN A 1 99 ? 2.014 0.245 1.844 1.00 97.50 99 GLN A N 1
ATOM 742 C CA . GLN A 1 99 ? 2.594 0.343 3.183 1.00 97.50 99 GLN A CA 1
ATOM 743 C C . GLN A 1 99 ? 1.824 -0.473 4.218 1.00 97.50 99 GLN A C 1
ATOM 745 O O . GLN A 1 99 ? 2.448 -1.056 5.103 1.00 97.50 99 GLN A O 1
ATOM 750 N N . SER A 1 100 ? 0.497 -0.525 4.109 1.00 97.56 100 SER A N 1
ATOM 751 C CA . SER A 1 100 ? -0.363 -1.249 5.051 1.00 97.56 100 SER A CA 1
ATOM 752 C C . SER A 1 100 ? -0.908 -2.570 4.524 1.00 97.56 100 SER A C 1
ATOM 754 O O . SER A 1 100 ? -1.371 -3.370 5.324 1.00 97.56 100 SER A O 1
ATOM 756 N N . GLY A 1 101 ? -0.902 -2.807 3.208 1.00 97.38 101 GLY A N 1
ATOM 757 C CA . GLY A 1 101 ? -1.500 -4.008 2.611 1.00 97.38 101 GLY A CA 1
ATOM 758 C C . GLY A 1 101 ? -3.028 -3.982 2.656 1.00 97.38 101 GLY A C 1
ATOM 759 O O . GLY A 1 101 ? -3.682 -4.986 2.379 1.00 97.38 101 GLY A O 1
ATOM 760 N N . ARG A 1 102 ? -3.613 -2.844 3.039 1.00 98.06 102 ARG A N 1
ATOM 761 C CA . ARG A 1 102 ? -5.052 -2.655 3.207 1.00 98.06 102 ARG A CA 1
ATOM 762 C C . ARG A 1 102 ? -5.660 -1.985 1.983 1.00 98.06 102 ARG A C 1
ATOM 764 O O . ARG A 1 102 ? -5.000 -1.255 1.243 1.00 98.06 102 ARG A O 1
ATOM 771 N N . LEU A 1 103 ? -6.941 -2.244 1.763 1.00 98.44 103 LEU A N 1
ATOM 772 C CA . LEU A 1 103 ? -7.685 -1.805 0.593 1.00 98.44 103 LEU A CA 1
ATOM 773 C C . LEU A 1 103 ? -8.379 -0.469 0.835 1.00 98.44 103 LEU A C 1
ATOM 775 O O . LEU A 1 103 ? -8.967 -0.248 1.894 1.00 98.44 103 LEU A O 1
ATOM 779 N N . LEU A 1 104 ? -8.412 0.373 -0.196 1.00 98.62 104 LEU A N 1
ATOM 780 C CA . LEU A 1 104 ? -9.345 1.491 -0.288 1.00 98.62 104 LEU A CA 1
ATOM 781 C C . LEU A 1 104 ? -10.781 0.974 -0.122 1.00 98.62 104 LEU A C 1
ATOM 783 O O . LEU A 1 104 ? -11.276 0.210 -0.952 1.00 98.62 104 LEU A O 1
ATOM 787 N N . THR A 1 105 ? -11.455 1.417 0.934 1.00 98.31 105 THR A N 1
ATOM 788 C CA . THR A 1 105 ? -12.747 0.875 1.365 1.00 98.31 105 THR A CA 1
ATOM 789 C C . THR A 1 105 ? -13.675 2.013 1.802 1.00 98.31 105 THR A C 1
ATOM 791 O O . THR A 1 105 ? -13.246 2.886 2.561 1.00 98.31 105 THR A O 1
ATOM 794 N N . PRO A 1 106 ? -14.943 2.059 1.350 1.00 97.56 106 PRO A N 1
ATOM 795 C CA . PRO A 1 106 ? -15.951 2.924 1.958 1.00 97.56 106 PRO A CA 1
ATOM 796 C C . PRO A 1 106 ? -16.149 2.513 3.419 1.00 97.56 106 PRO A C 1
ATOM 798 O O . PRO A 1 106 ? -16.326 1.330 3.704 1.00 97.56 106 PRO A O 1
ATOM 801 N N . GLN A 1 107 ? -16.102 3.466 4.348 1.00 94.38 107 GLN A N 1
ATOM 802 C CA . GLN A 1 107 ? -16.202 3.183 5.778 1.00 94.38 107 GLN A CA 1
ATOM 803 C C . GLN A 1 107 ? -17.463 2.360 6.090 1.00 94.38 107 GLN A C 1
ATOM 805 O O . GLN A 1 107 ? -18.552 2.673 5.601 1.00 94.38 107 GLN A O 1
ATOM 810 N N . ASN A 1 108 ? -17.303 1.306 6.896 1.00 87.25 108 ASN A N 1
ATOM 811 C CA . ASN A 1 108 ? -18.357 0.340 7.235 1.00 87.25 108 ASN A CA 1
ATOM 812 C C . ASN A 1 108 ? -19.017 -0.321 6.011 1.00 87.25 108 ASN A C 1
ATOM 814 O O . ASN A 1 108 ? -20.188 -0.685 6.071 1.00 87.25 108 ASN A O 1
ATOM 818 N N . TYR A 1 109 ? -18.305 -0.416 4.885 1.00 89.00 109 TYR A N 1
ATOM 819 C CA . TYR A 1 109 ? -18.826 -0.941 3.620 1.00 89.00 109 TYR A CA 1
ATOM 820 C C . TYR A 1 109 ? -20.016 -0.155 3.041 1.00 89.00 109 TYR A C 1
ATOM 822 O O . TYR A 1 109 ? -20.674 -0.631 2.119 1.00 89.00 109 TYR A O 1
ATOM 830 N N . SER A 1 110 ? -20.284 1.060 3.536 1.00 92.56 110 SER A N 1
ATOM 831 C CA . SER A 1 110 ? -21.446 1.856 3.130 1.00 92.56 110 SER A CA 1
ATOM 832 C C . SER A 1 110 ? -21.192 2.601 1.819 1.00 92.56 110 SER A C 1
ATOM 834 O O . SER A 1 110 ? -20.395 3.535 1.756 1.00 92.56 110 SER A O 1
ATOM 836 N N . VAL A 1 111 ? -21.910 2.236 0.757 1.00 97.06 111 VAL A N 1
ATOM 837 C CA . VAL A 1 111 ? -21.782 2.866 -0.569 1.00 97.06 111 VAL A CA 1
ATOM 838 C C . VAL A 1 111 ? -22.858 3.942 -0.759 1.00 97.06 111 VAL A C 1
ATOM 840 O O . VAL A 1 111 ? -23.786 3.820 -1.559 1.00 97.06 111 VAL A O 1
ATOM 843 N N . THR A 1 112 ? -22.736 5.022 0.014 1.00 97.25 112 THR A N 1
ATOM 844 C CA . THR A 1 112 ? -23.651 6.176 0.012 1.00 97.25 112 THR A CA 1
ATOM 845 C C . THR A 1 112 ? -22.886 7.494 -0.117 1.00 97.25 112 THR A C 1
ATOM 847 O O . THR A 1 112 ? -21.721 7.580 0.268 1.00 97.25 112 THR A O 1
ATOM 850 N N . ALA A 1 113 ? -23.524 8.533 -0.667 1.00 97.38 113 ALA A N 1
ATOM 851 C CA . ALA A 1 113 ? -22.906 9.859 -0.760 1.00 97.38 113 ALA A CA 1
ATOM 852 C C . ALA A 1 113 ? -22.579 10.415 0.640 1.00 97.38 113 ALA A C 1
ATOM 854 O O . ALA A 1 113 ? -23.367 10.249 1.571 1.00 97.38 113 ALA A O 1
ATOM 855 N N . GLY A 1 114 ? -21.419 11.053 0.790 1.00 96.00 114 GLY A N 1
ATOM 856 C CA . GLY A 1 114 ? -20.886 11.548 2.059 1.00 96.00 114 GLY A CA 1
ATOM 857 C C . GLY A 1 114 ? -20.131 10.507 2.894 1.00 96.00 114 GLY A C 1
ATOM 858 O O . GLY A 1 114 ? -19.476 10.878 3.870 1.00 96.00 114 GLY A O 1
ATOM 859 N N . THR A 1 115 ? -20.164 9.215 2.539 1.00 97.12 115 THR A N 1
ATOM 860 C CA . THR A 1 115 ? -19.400 8.194 3.272 1.00 97.12 115 THR A CA 1
ATOM 861 C C . THR A 1 115 ? -17.900 8.424 3.105 1.00 97.12 115 THR A C 1
ATOM 863 O O . THR A 1 115 ? -17.418 8.643 1.995 1.00 97.12 115 THR A O 1
ATOM 866 N N . LYS A 1 116 ? -17.137 8.346 4.199 1.00 98.12 116 LYS A N 1
ATOM 867 C CA . LYS A 1 116 ? -15.673 8.450 4.161 1.00 98.12 116 LYS A CA 1
ATOM 868 C C . LYS A 1 116 ? -15.053 7.258 3.435 1.00 98.12 116 LYS A C 1
ATOM 870 O O . LYS A 1 116 ? -15.506 6.128 3.596 1.00 98.12 116 LYS A O 1
ATOM 875 N N . ALA A 1 117 ? -13.975 7.498 2.700 1.00 98.19 117 ALA A N 1
ATOM 876 C CA . ALA A 1 117 ? -13.094 6.445 2.216 1.00 98.19 117 ALA A CA 1
ATOM 877 C C . ALA A 1 117 ? -11.910 6.281 3.180 1.00 98.19 117 ALA A C 1
ATOM 879 O O . ALA A 1 117 ? -11.255 7.258 3.555 1.00 98.19 117 ALA A O 1
ATOM 880 N N . VAL A 1 118 ? -11.642 5.041 3.573 1.00 98.06 118 VAL A N 1
ATOM 881 C CA . VAL A 1 118 ? -10.592 4.637 4.516 1.00 98.06 118 VAL A CA 1
ATOM 882 C C . VAL A 1 118 ? -9.751 3.516 3.908 1.00 98.06 118 VAL A C 1
ATOM 884 O O . VAL A 1 118 ? -10.063 3.020 2.822 1.00 98.06 118 VAL A O 1
ATOM 887 N N . ILE A 1 119 ? -8.695 3.101 4.602 1.00 98.12 119 ILE A N 1
ATOM 888 C CA . ILE A 1 119 ? -8.101 1.781 4.371 1.00 98.12 119 ILE A CA 1
ATOM 889 C C . ILE A 1 119 ? -8.741 0.745 5.301 1.00 98.12 119 ILE A C 1
ATOM 891 O O . ILE A 1 119 ? -9.081 1.051 6.445 1.00 98.12 119 ILE A O 1
ATOM 895 N N . TYR A 1 120 ? -8.913 -0.479 4.816 1.00 96.62 120 TYR A N 1
ATOM 896 C CA . TYR A 1 120 ? -9.428 -1.597 5.606 1.00 96.62 120 TYR A CA 1
ATOM 897 C C . TYR A 1 120 ? -8.873 -2.929 5.090 1.00 96.62 120 TYR A C 1
ATOM 899 O O . TYR A 1 120 ? -8.462 -3.020 3.932 1.00 96.62 120 TYR A O 1
ATOM 907 N N . GLY A 1 121 ? -8.839 -3.955 5.935 1.00 94.94 121 GLY A N 1
ATOM 908 C CA . GLY A 1 121 ? -8.369 -5.289 5.577 1.00 94.94 121 GLY A CA 1
ATOM 909 C C . GLY A 1 121 ? -9.056 -5.855 4.336 1.00 94.94 121 GLY A C 1
ATOM 910 O O . GLY A 1 121 ? -10.204 -5.541 4.026 1.00 94.94 121 GLY A O 1
ATOM 911 N N . SER A 1 122 ? -8.326 -6.670 3.583 1.00 93.50 122 SER A N 1
ATOM 912 C CA . SER A 1 122 ? -8.812 -7.245 2.336 1.00 93.50 122 SER A CA 1
ATOM 913 C C . SER A 1 122 ? -9.833 -8.348 2.590 1.00 93.50 122 SER A C 1
ATOM 915 O O . SER A 1 122 ? -9.467 -9.442 3.014 1.00 93.50 122 SER A O 1
ATOM 917 N N . GLU A 1 123 ? -11.072 -8.122 2.164 1.00 89.06 123 GLU A N 1
ATOM 918 C CA . GLU A 1 123 ? -12.155 -9.105 2.183 1.00 89.06 123 GLU A CA 1
ATOM 919 C C . GLU A 1 123 ? -12.710 -9.346 0.768 1.00 89.06 123 GLU A C 1
ATOM 921 O O . GLU A 1 123 ? -12.155 -8.895 -0.236 1.00 89.06 123 GLU A O 1
ATOM 926 N N . SER A 1 124 ? -13.788 -10.123 0.646 1.00 87.06 124 SER A N 1
ATOM 927 C CA . SER A 1 124 ? -14.474 -10.376 -0.635 1.00 87.06 124 SER A CA 1
ATOM 928 C C . SER A 1 124 ? -15.615 -9.389 -0.929 1.00 87.06 124 SER A C 1
ATOM 930 O O . SER A 1 124 ? -16.310 -9.534 -1.939 1.00 87.06 124 SER A O 1
ATOM 932 N N . ALA A 1 125 ? -15.806 -8.386 -0.065 1.00 85.56 125 ALA A N 1
ATOM 933 C CA . ALA A 1 125 ? -16.887 -7.414 -0.164 1.00 85.56 125 ALA A CA 1
ATOM 934 C C . ALA A 1 125 ? -16.805 -6.606 -1.470 1.00 85.56 125 ALA A C 1
ATOM 936 O O . ALA A 1 125 ? -15.781 -6.002 -1.793 1.00 85.56 125 ALA A O 1
ATOM 937 N N . LYS A 1 126 ? -17.914 -6.557 -2.217 1.00 93.50 126 LYS A N 1
ATOM 938 C CA . LYS A 1 126 ? -17.995 -5.842 -3.502 1.00 93.50 126 LYS A CA 1
ATOM 939 C C . LYS A 1 126 ? -17.781 -4.334 -3.359 1.00 93.50 126 LYS A C 1
ATOM 941 O O . LYS A 1 126 ? -17.251 -3.718 -4.279 1.00 93.50 126 LYS A O 1
ATOM 946 N N . SER A 1 127 ? -18.116 -3.754 -2.211 1.00 93.50 127 SER A N 1
ATOM 947 C CA . SER A 1 127 ? -17.832 -2.358 -1.869 1.00 93.50 127 SER A CA 1
ATOM 948 C C . SER A 1 127 ? -16.332 -2.026 -1.795 1.00 93.50 127 SER A C 1
ATOM 950 O O . SER A 1 127 ? -15.979 -0.854 -1.905 1.00 93.50 127 SER A O 1
ATOM 952 N N . GLN A 1 128 ? -15.431 -3.014 -1.695 1.00 97.25 128 GLN A N 1
ATOM 953 C CA . GLN A 1 128 ? -13.974 -2.819 -1.819 1.00 97.25 128 GLN A CA 1
ATOM 954 C C . GLN A 1 128 ? -13.471 -2.856 -3.272 1.00 97.25 128 GLN A C 1
ATOM 956 O O . GLN A 1 128 ? -12.268 -2.735 -3.519 1.00 97.25 128 GLN A O 1
ATOM 961 N N . HIS A 1 129 ? -14.361 -3.045 -4.248 1.00 98.25 129 HIS A N 1
ATOM 962 C CA . HIS A 1 129 ? -14.015 -3.030 -5.663 1.00 98.25 129 HIS A CA 1
ATOM 963 C C . HIS A 1 129 ? -14.279 -1.649 -6.277 1.00 98.25 129 HIS A C 1
ATOM 965 O O . HIS A 1 129 ? -15.271 -0.983 -5.975 1.00 98.25 129 HIS A O 1
ATOM 971 N N . TRP A 1 130 ? -13.399 -1.235 -7.187 1.00 98.62 130 TRP A N 1
ATOM 972 C CA . TRP A 1 130 ? -13.411 0.097 -7.787 1.00 98.62 130 TRP A CA 1
ATOM 973 C C . TRP A 1 130 ? -13.177 0.034 -9.292 1.00 98.62 130 TRP A C 1
ATOM 975 O O . TRP A 1 130 ? -12.250 -0.632 -9.756 1.00 98.62 130 TRP A O 1
ATOM 985 N N . PHE A 1 131 ? -13.977 0.777 -10.053 1.00 98.50 131 PHE A N 1
ATOM 986 C CA . PHE A 1 131 ? -13.692 1.061 -11.455 1.00 98.50 131 PHE A CA 1
ATOM 987 C C . PHE A 1 131 ? -12.787 2.280 -11.568 1.00 98.50 131 PHE A C 1
ATOM 989 O O . PHE A 1 131 ? -12.973 3.279 -10.872 1.00 98.50 131 PHE A O 1
ATOM 996 N N . VAL A 1 132 ? -11.851 2.218 -12.509 1.00 97.31 132 VAL A N 1
ATOM 997 C CA . VAL A 1 132 ? -10.900 3.292 -12.798 1.00 97.31 132 VAL A CA 1
ATOM 998 C C . VAL A 1 132 ? -11.046 3.621 -14.273 1.00 97.31 132 VAL A C 1
ATOM 1000 O O . VAL A 1 132 ? -10.630 2.851 -15.135 1.00 97.31 132 VAL A O 1
ATOM 1003 N N . VAL A 1 133 ? -11.719 4.730 -14.573 1.00 95.44 133 VAL A N 1
ATOM 1004 C CA . VAL A 1 133 ? -12.225 5.000 -15.925 1.00 95.44 133 VAL A CA 1
ATOM 1005 C C . VAL A 1 133 ? -11.628 6.301 -16.451 1.00 95.44 133 VAL A C 1
ATOM 1007 O O . VAL A 1 133 ? -11.817 7.338 -15.807 1.00 95.44 133 VAL A O 1
ATOM 1010 N N . PRO A 1 134 ? -10.930 6.293 -17.603 1.00 95.31 134 PRO A N 1
ATOM 1011 C CA . PRO A 1 134 ? -10.446 7.522 -18.213 1.00 95.31 134 PRO A CA 1
ATOM 1012 C C . PRO A 1 134 ? -11.631 8.395 -18.641 1.00 95.31 134 PRO A C 1
ATOM 1014 O O . PRO A 1 134 ? -12.569 7.932 -19.286 1.00 95.31 134 PRO A O 1
ATOM 1017 N N . VAL A 1 135 ? -11.583 9.674 -18.283 1.00 96.94 135 VAL A N 1
ATOM 1018 C CA . VAL A 1 135 ? -12.589 10.692 -18.635 1.00 96.94 135 VAL A CA 1
ATOM 1019 C C . VAL A 1 135 ? -12.024 11.778 -19.545 1.00 96.94 135 VAL A C 1
ATOM 1021 O O . VAL A 1 135 ? -12.773 12.548 -20.143 1.00 96.94 135 VAL A O 1
ATOM 1024 N N . LYS A 1 136 ? -10.697 11.834 -19.683 1.00 96.50 136 LYS A N 1
ATOM 1025 C CA . LYS A 1 136 ? -10.003 12.683 -20.649 1.00 96.50 136 LYS A CA 1
ATOM 1026 C C . LYS A 1 136 ? -8.709 12.012 -21.073 1.00 96.50 136 LYS A C 1
ATOM 1028 O O . LYS A 1 136 ? -8.004 11.489 -20.217 1.00 96.50 136 LYS A O 1
ATOM 1033 N N . ASN A 1 137 ? -8.375 12.116 -22.354 1.00 94.88 137 ASN A N 1
ATOM 1034 C CA . ASN A 1 137 ? -7.090 11.674 -22.881 1.00 94.88 137 ASN A CA 1
ATOM 1035 C C . ASN A 1 137 ? -6.131 12.859 -23.077 1.00 94.88 137 ASN A C 1
ATOM 1037 O O . ASN A 1 137 ? -6.566 14.000 -23.264 1.00 94.88 137 ASN A O 1
ATOM 1041 N N . ASP A 1 138 ? -4.830 12.588 -23.029 1.00 92.25 138 ASP A N 1
ATOM 1042 C CA . ASP A 1 138 ? -3.794 13.517 -23.466 1.00 92.25 138 ASP A CA 1
ATOM 1043 C C . ASP A 1 138 ? -3.744 13.604 -25.002 1.00 92.25 138 ASP A C 1
ATOM 1045 O O . ASP A 1 138 ? -4.477 12.918 -25.723 1.00 92.25 138 ASP A O 1
ATOM 1049 N N . ARG A 1 139 ? -2.859 14.457 -25.528 1.00 88.75 139 ARG A N 1
ATOM 1050 C CA . ARG A 1 139 ? -2.707 14.643 -26.981 1.00 88.75 139 ARG A CA 1
ATOM 1051 C C . ARG A 1 139 ? -2.191 13.406 -27.729 1.00 88.75 139 ARG A C 1
ATOM 1053 O O . ARG A 1 139 ? -2.198 13.407 -28.955 1.00 88.75 139 ARG A O 1
ATOM 1060 N N . LEU A 1 140 ? -1.698 12.400 -27.010 1.00 85.06 140 LEU A N 1
ATOM 1061 C CA . LEU A 1 140 ? -1.193 11.139 -27.551 1.00 85.06 140 LEU A CA 1
ATOM 1062 C C . LEU A 1 140 ? -2.237 10.016 -27.460 1.00 85.06 140 LEU A C 1
ATOM 1064 O O . LEU A 1 140 ? -1.986 8.907 -27.923 1.00 85.06 140 LEU A O 1
ATOM 1068 N N . GLY A 1 141 ? -3.415 10.305 -26.897 1.00 89.62 141 GLY A N 1
ATOM 1069 C CA . GLY A 1 141 ? -4.500 9.346 -26.724 1.00 89.62 141 GLY A CA 1
ATOM 1070 C C . GLY A 1 141 ? -4.412 8.517 -25.442 1.00 89.62 141 GLY A C 1
ATOM 1071 O O . GLY A 1 141 ? -5.260 7.649 -25.249 1.00 89.62 141 GLY A O 1
ATOM 1072 N N . ASN A 1 142 ? -3.449 8.779 -24.552 1.00 92.06 142 ASN A N 1
ATOM 1073 C CA . ASN A 1 142 ? -3.367 8.102 -23.254 1.00 92.06 142 ASN A CA 1
ATOM 1074 C C . ASN A 1 142 ? -4.372 8.713 -22.279 1.00 92.06 142 ASN A C 1
ATOM 1076 O O . ASN A 1 142 ? -4.584 9.924 -22.303 1.00 92.06 142 ASN A O 1
ATOM 1080 N N . GLY A 1 143 ? -4.944 7.914 -21.377 1.00 94.62 143 GLY A N 1
ATOM 1081 C CA . GLY A 1 143 ? -5.814 8.441 -20.326 1.00 94.62 143 GLY A CA 1
ATOM 1082 C C . GLY A 1 143 ? -5.051 9.414 -19.423 1.00 94.62 143 GLY A C 1
ATOM 1083 O O . GLY A 1 143 ? -4.065 9.046 -18.786 1.00 94.62 143 GLY A O 1
ATOM 1084 N N . LEU A 1 144 ? -5.509 10.663 -19.396 1.00 95.44 144 LEU A N 1
ATOM 1085 C CA . LEU A 1 144 ? -4.934 11.755 -18.621 1.00 95.44 144 LEU A CA 1
ATOM 1086 C C . LEU A 1 144 ? -5.652 11.907 -17.285 1.00 95.44 144 LEU A C 1
ATOM 1088 O O . LEU A 1 144 ? -5.012 11.879 -16.246 1.00 95.44 144 LEU A O 1
ATOM 1092 N N . TYR A 1 145 ? -6.976 12.048 -17.306 1.00 98.00 145 TYR A N 1
ATOM 1093 C CA . TYR A 1 145 ? -7.766 12.130 -16.080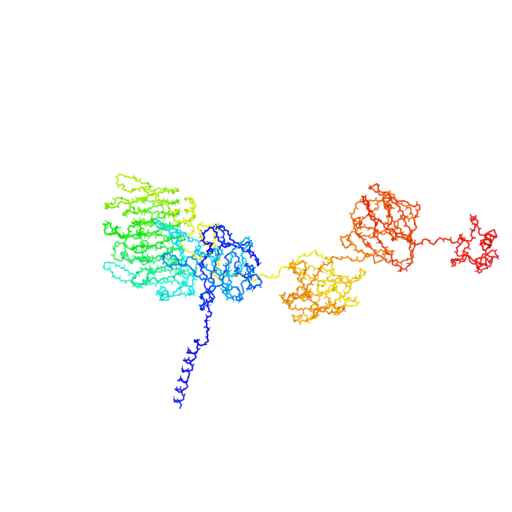 1.00 98.00 145 TYR A CA 1
ATOM 1094 C C . TYR A 1 145 ? -8.676 10.926 -15.968 1.00 98.00 145 TYR A C 1
ATOM 1096 O O . TYR A 1 145 ? -9.309 10.530 -16.947 1.00 98.00 145 TYR A O 1
ATOM 1104 N N . TYR A 1 146 ? -8.766 10.395 -14.759 1.00 98.31 146 TYR A N 1
ATOM 1105 C CA . TYR A 1 146 ? -9.561 9.239 -14.399 1.00 98.31 146 TYR A CA 1
ATOM 1106 C C . TYR A 1 146 ? -10.589 9.637 -13.351 1.00 98.31 146 TYR A C 1
ATOM 1108 O O . TYR A 1 146 ? -10.293 10.407 -12.437 1.00 98.31 146 TYR A O 1
ATOM 1116 N N . LYS A 1 147 ? -11.786 9.066 -13.461 1.00 98.06 147 LYS A N 1
ATOM 1117 C CA . LYS A 1 147 ? -12.687 8.938 -12.318 1.00 98.06 147 LYS A CA 1
ATOM 1118 C C . LYS A 1 147 ? -12.456 7.576 -11.670 1.00 98.06 147 LYS A C 1
ATOM 1120 O O . LYS A 1 147 ? -12.264 6.584 -12.377 1.00 98.06 147 LYS A O 1
ATOM 1125 N N . ILE A 1 148 ? -12.497 7.535 -10.345 1.00 98.56 148 ILE A N 1
ATOM 1126 C CA . ILE A 1 148 ? -12.458 6.298 -9.560 1.00 98.56 148 ILE A CA 1
ATOM 1127 C C . ILE A 1 148 ? -13.827 6.171 -8.901 1.00 98.56 148 ILE A C 1
ATOM 1129 O O . ILE A 1 148 ? -14.176 7.025 -8.091 1.00 98.56 148 ILE A O 1
ATOM 1133 N N . VAL A 1 149 ? -14.622 5.173 -9.288 1.00 98.69 149 VAL A N 1
ATOM 1134 C CA . VAL A 1 149 ? -16.008 4.996 -8.812 1.00 98.69 149 VAL A CA 1
ATOM 1135 C C . VAL A 1 149 ? -16.203 3.628 -8.180 1.00 98.69 149 VAL A C 1
ATOM 1137 O O . VAL A 1 149 ? -15.550 2.660 -8.575 1.00 98.69 149 VAL A O 1
ATOM 1140 N N . ASN A 1 150 ? -17.084 3.546 -7.187 1.00 98.56 150 ASN A N 1
ATOM 1141 C CA . ASN A 1 150 ? -17.320 2.293 -6.482 1.00 98.56 150 ASN A CA 1
ATOM 1142 C C . ASN A 1 150 ? -18.051 1.280 -7.378 1.00 98.56 150 ASN A C 1
ATOM 1144 O O . ASN A 1 150 ? -18.913 1.653 -8.177 1.00 98.56 150 ASN A O 1
ATOM 1148 N N . TYR A 1 151 ? -17.709 -0.001 -7.244 1.00 97.69 151 TYR A N 1
ATOM 1149 C CA . TYR A 1 151 ? -18.308 -1.073 -8.033 1.00 97.69 151 TYR A CA 1
ATOM 1150 C C . TYR A 1 151 ? -19.814 -1.235 -7.787 1.00 97.69 151 TYR A C 1
ATOM 1152 O O . TYR A 1 151 ? -20.566 -1.442 -8.736 1.00 97.69 151 TYR A O 1
ATOM 1160 N N . GLU A 1 152 ? -20.274 -1.116 -6.539 1.00 96.69 152 GLU A N 1
ATOM 1161 C CA . GLU A 1 152 ? -21.693 -1.305 -6.204 1.00 96.69 152 GLU A CA 1
ATOM 1162 C C . GLU A 1 152 ? -22.571 -0.140 -6.675 1.00 96.69 152 GLU A C 1
ATOM 1164 O O . GLU A 1 152 ? -23.757 -0.325 -6.950 1.00 96.69 152 GLU A O 1
ATOM 1169 N N . ASN A 1 153 ? -21.993 1.058 -6.805 1.00 97.50 153 ASN A N 1
ATOM 1170 C CA . ASN A 1 153 ? -22.678 2.231 -7.333 1.00 97.50 153 ASN A CA 1
ATOM 1171 C C . ASN A 1 153 ? -21.713 3.119 -8.126 1.00 97.50 153 ASN A C 1
ATOM 1173 O O . ASN A 1 153 ? -21.034 3.990 -7.579 1.00 97.50 153 ASN A O 1
ATOM 1177 N N . THR A 1 154 ? -21.727 2.955 -9.448 1.00 96.94 154 THR A N 1
ATOM 1178 C CA . THR A 1 154 ? -20.838 3.669 -10.376 1.00 96.94 154 THR A CA 1
ATOM 1179 C C . THR A 1 154 ? -21.108 5.174 -10.475 1.00 96.94 154 THR A C 1
ATOM 1181 O O . THR A 1 154 ? -20.355 5.882 -11.149 1.00 96.94 154 THR A O 1
ATOM 1184 N N . ASN A 1 155 ? -22.170 5.682 -9.837 1.00 97.50 155 ASN A N 1
ATOM 1185 C CA . ASN A 1 155 ? -22.420 7.119 -9.723 1.00 97.50 155 ASN A CA 1
ATOM 1186 C C . ASN A 1 155 ? -21.604 7.765 -8.598 1.00 97.50 155 ASN A C 1
ATOM 1188 O O . ASN A 1 155 ? -21.457 8.984 -8.609 1.00 97.50 155 ASN A O 1
ATOM 1192 N N . LEU A 1 156 ? -21.084 6.986 -7.643 1.00 98.56 156 LEU A N 1
ATOM 1193 C CA . LEU A 1 156 ? -20.321 7.499 -6.508 1.00 98.56 156 LEU A CA 1
ATOM 1194 C C . LEU A 1 156 ? -18.817 7.403 -6.772 1.00 98.56 156 LEU A C 1
ATOM 1196 O O . LEU A 1 156 ? -18.259 6.314 -6.910 1.00 98.56 156 LEU A O 1
ATOM 1200 N N . ALA A 1 157 ? -18.168 8.562 -6.836 1.00 98.50 157 ALA A N 1
ATOM 1201 C CA . ALA A 1 157 ? -16.745 8.729 -7.071 1.00 98.50 157 ALA A CA 1
ATOM 1202 C C . ALA A 1 157 ? -15.974 9.011 -5.781 1.00 98.50 157 ALA A C 1
ATOM 1204 O O . ALA A 1 157 ? -16.432 9.763 -4.915 1.00 98.50 157 ALA A O 1
ATOM 1205 N N . LEU A 1 158 ? -14.753 8.483 -5.716 1.00 98.75 158 LEU A N 1
ATOM 1206 C CA . LEU A 1 158 ? -13.748 8.909 -4.753 1.00 98.75 158 LEU A CA 1
ATOM 1207 C C . LEU A 1 158 ? -13.454 10.399 -4.964 1.00 98.75 158 LEU A C 1
ATOM 1209 O O . LEU A 1 158 ? -13.000 10.811 -6.036 1.00 98.75 158 LEU A O 1
ATOM 1213 N N . THR A 1 159 ? -13.708 11.186 -3.926 1.00 98.62 159 THR A N 1
ATOM 1214 C CA . THR A 1 159 ? -13.661 12.646 -3.961 1.00 98.62 159 THR A CA 1
ATOM 1215 C C . THR A 1 159 ? -12.757 13.160 -2.849 1.00 98.62 159 THR A C 1
ATOM 1217 O O . THR A 1 159 ? -12.898 12.764 -1.692 1.00 98.62 159 THR A O 1
ATOM 1220 N N . SER A 1 160 ? -11.811 14.039 -3.185 1.00 97.44 160 SER A N 1
ATOM 1221 C CA . SER A 1 160 ? -10.972 14.713 -2.190 1.00 97.44 160 SER A CA 1
ATOM 1222 C C . SER A 1 160 ? -11.671 15.949 -1.624 1.00 97.44 160 SER A C 1
ATOM 1224 O O . SER A 1 160 ? -12.106 16.811 -2.391 1.00 97.44 160 SER A O 1
ATOM 1226 N N . GLY A 1 161 ? -11.710 16.094 -0.302 1.00 91.88 161 GLY A N 1
ATOM 1227 C CA . GLY A 1 161 ? -12.246 17.271 0.380 1.00 91.88 161 GLY A CA 1
ATOM 1228 C C . GLY A 1 161 ? -11.394 17.708 1.574 1.00 91.88 161 GLY A C 1
ATOM 1229 O O . GLY A 1 161 ? -10.438 17.041 1.966 1.00 91.88 161 GLY A O 1
ATOM 1230 N N . ALA A 1 162 ? -11.759 18.841 2.182 1.00 84.62 162 ALA A N 1
ATOM 1231 C CA . ALA A 1 162 ? -11.051 19.386 3.347 1.00 84.62 162 ALA A CA 1
ATOM 1232 C C . ALA A 1 162 ? -11.082 18.445 4.568 1.00 84.62 162 ALA A C 1
ATOM 1234 O O . ALA A 1 162 ? -10.151 18.433 5.366 1.00 84.62 162 ALA A O 1
ATOM 1235 N N . SER A 1 163 ? -12.136 17.633 4.695 1.00 79.69 163 SER A N 1
ATOM 1236 C CA . SER A 1 163 ? -12.318 16.654 5.777 1.00 79.69 163 SER A CA 1
ATOM 1237 C C . SER A 1 163 ? -11.745 15.263 5.459 1.00 79.69 163 SER A C 1
ATOM 1239 O O . SER A 1 163 ? -12.013 14.317 6.199 1.00 79.69 163 SER A O 1
ATOM 1241 N N . GLY A 1 164 ? -10.980 15.126 4.369 1.00 92.94 164 GLY A N 1
ATOM 1242 C CA . GLY A 1 164 ? -10.422 13.859 3.889 1.00 92.94 164 GLY A CA 1
ATOM 1243 C C . GLY A 1 164 ? -11.096 13.357 2.612 1.00 92.94 164 GLY A C 1
ATOM 1244 O O . GLY A 1 164 ? -11.625 14.138 1.821 1.00 92.94 164 GLY A O 1
ATOM 1245 N N . MET A 1 165 ? -11.042 12.046 2.394 1.00 98.38 165 MET A N 1
ATOM 1246 C CA . MET A 1 165 ? -11.621 11.392 1.218 1.00 98.38 165 MET A CA 1
ATOM 1247 C C . MET A 1 165 ? -13.055 10.918 1.485 1.00 98.38 165 MET A C 1
ATOM 1249 O O . MET A 1 165 ? -13.302 10.273 2.506 1.00 98.38 165 MET A O 1
ATOM 1253 N N . THR A 1 166 ? -13.985 11.174 0.563 1.00 98.19 166 THR A N 1
ATOM 1254 C CA . THR A 1 166 ? -15.385 10.706 0.633 1.00 98.19 166 THR A CA 1
ATOM 1255 C C . THR A 1 166 ? -15.867 10.106 -0.690 1.00 98.19 166 THR A C 1
ATOM 1257 O O . THR A 1 166 ? -15.215 10.237 -1.729 1.00 98.19 166 THR A O 1
ATOM 1260 N N . LEU A 1 167 ? -17.007 9.414 -0.651 1.00 98.50 167 LEU A N 1
ATOM 1261 C CA . LEU A 1 167 ? -17.796 9.037 -1.820 1.00 98.50 167 LEU A CA 1
ATOM 1262 C C . LEU A 1 167 ? -18.800 10.154 -2.110 1.00 98.50 167 LEU A C 1
ATOM 1264 O O . LEU A 1 167 ? -19.626 10.468 -1.263 1.00 98.50 167 LEU A O 1
ATOM 1268 N N . GLU A 1 168 ? -18.784 10.711 -3.318 1.00 98.31 168 GLU A N 1
ATOM 1269 C CA . GLU A 1 168 ? -19.755 11.725 -3.755 1.00 98.31 168 GLU A CA 1
ATOM 1270 C C . GLU A 1 168 ? -20.291 11.403 -5.143 1.00 98.31 168 GLU A C 1
ATOM 1272 O O . GLU A 1 168 ? -19.649 10.693 -5.913 1.00 98.31 168 GLU A O 1
ATOM 1277 N N . THR A 1 169 ? -21.440 11.971 -5.511 1.00 98.38 169 THR A N 1
ATOM 1278 C CA . THR A 1 169 ? -21.934 11.836 -6.890 1.00 98.38 169 THR A CA 1
ATOM 1279 C C . THR A 1 169 ? -20.910 12.407 -7.873 1.00 98.38 169 THR A C 1
ATOM 1281 O O . THR A 1 169 ? -20.426 13.532 -7.711 1.00 98.38 169 THR A O 1
ATOM 1284 N N . TYR A 1 170 ? -20.564 11.634 -8.902 1.00 98.19 170 TYR A N 1
ATOM 1285 C CA . TYR A 1 170 ? -19.624 12.068 -9.924 1.00 98.19 170 TYR A CA 1
ATOM 1286 C C . TYR A 1 170 ? -20.210 13.235 -10.727 1.00 98.19 170 TYR A C 1
ATOM 1288 O O . TYR A 1 170 ? -21.182 13.078 -11.463 1.00 98.19 170 TYR A O 1
ATOM 1296 N N . SER A 1 171 ? -19.587 14.402 -10.598 1.00 97.75 171 SER A N 1
ATOM 1297 C CA . SER A 1 171 ? -19.945 15.641 -11.299 1.00 97.75 171 SER A CA 1
ATOM 1298 C C . SER A 1 171 ? -18.871 16.090 -12.294 1.00 97.75 171 SER A C 1
ATOM 1300 O O . SER A 1 171 ? -19.108 16.998 -13.087 1.00 97.75 171 SER A O 1
ATOM 1302 N N . GLY A 1 172 ? -17.690 15.460 -12.261 1.00 97.50 172 GLY A N 1
ATOM 1303 C CA . GLY A 1 172 ? -16.528 15.874 -13.049 1.00 97.50 172 GLY A CA 1
ATOM 1304 C C . GLY A 1 172 ? -15.746 17.037 -12.433 1.00 97.50 172 GLY A C 1
ATOM 1305 O O . GLY A 1 172 ? -14.914 17.630 -13.117 1.00 97.50 172 GLY A O 1
ATOM 1306 N N . ALA A 1 173 ? -16.000 17.361 -11.161 1.00 97.88 173 ALA A N 1
ATOM 1307 C CA . ALA A 1 173 ? -15.235 18.353 -10.414 1.00 97.88 173 ALA A CA 1
ATOM 1308 C C . ALA A 1 173 ? -13.750 17.969 -10.315 1.00 97.88 173 ALA A C 1
ATOM 1310 O O . ALA A 1 173 ? -13.407 16.789 -10.271 1.00 97.88 173 ALA A O 1
ATOM 1311 N N . ASP A 1 174 ? -12.866 18.963 -10.206 1.00 98.12 174 ASP A N 1
ATOM 1312 C CA . ASP A 1 174 ? -11.414 18.746 -10.130 1.00 98.12 174 ASP A CA 1
ATOM 1313 C C . ASP A 1 174 ? -10.999 17.830 -8.964 1.00 98.12 174 ASP A C 1
ATOM 1315 O O . ASP A 1 174 ? -10.053 17.060 -9.104 1.00 98.12 174 ASP A O 1
ATOM 1319 N N . SER A 1 175 ? -11.755 17.837 -7.860 1.00 97.75 175 SER A N 1
ATOM 1320 C CA . SER A 1 175 ? -11.590 16.938 -6.705 1.00 97.75 175 SER A CA 1
ATOM 1321 C C . SER A 1 175 ? -11.932 15.464 -6.975 1.00 97.75 175 SER A C 1
ATOM 1323 O O . SER A 1 175 ? -11.756 14.620 -6.097 1.00 97.75 175 SER A O 1
ATOM 1325 N N . GLN A 1 176 ? -12.445 15.152 -8.166 1.00 98.50 176 GLN A N 1
ATOM 1326 C CA . GLN A 1 176 ? -12.821 13.814 -8.633 1.00 98.50 176 GLN A CA 1
ATOM 1327 C C . GLN A 1 176 ? -11.992 13.373 -9.851 1.00 98.50 176 GLN A C 1
ATOM 1329 O O . GLN A 1 176 ? -12.257 12.312 -10.423 1.00 98.50 176 GLN A O 1
ATOM 1334 N N . LEU A 1 177 ? -11.033 14.201 -10.284 1.00 98.56 177 LEU A N 1
ATOM 1335 C CA . LEU A 1 177 ? -10.175 13.944 -11.435 1.00 98.56 177 LEU A CA 1
ATOM 1336 C C . LEU A 1 177 ? -8.778 13.540 -10.968 1.00 98.56 177 LEU A C 1
ATOM 1338 O O . LEU A 1 177 ? -8.031 14.343 -10.407 1.00 98.56 177 LEU A O 1
ATOM 1342 N N . TRP A 1 178 ? -8.425 12.294 -11.259 1.00 98.62 178 TRP A N 1
ATOM 1343 C CA . TRP A 1 178 ? -7.187 11.669 -10.817 1.00 98.62 178 TRP A CA 1
ATOM 1344 C C . TRP A 1 178 ? -6.234 11.437 -11.989 1.00 98.62 178 TRP A C 1
ATOM 1346 O O . TRP A 1 178 ? -6.660 11.037 -13.069 1.00 98.62 178 TRP A O 1
ATOM 1356 N N . LEU A 1 179 ? -4.945 11.668 -11.777 1.00 98.38 179 LEU A N 1
ATOM 1357 C CA . LEU A 1 179 ? -3.843 11.210 -12.620 1.00 98.38 179 LEU A CA 1
ATOM 1358 C C . LEU A 1 179 ? -3.317 9.885 -12.057 1.00 98.38 179 LEU A C 1
ATOM 1360 O O . LEU A 1 179 ? -3.310 9.679 -10.843 1.00 98.38 179 LEU A O 1
ATOM 1364 N N . LEU A 1 180 ? -2.830 9.006 -12.929 1.00 98.38 180 LEU A N 1
ATOM 1365 C CA . LEU A 1 180 ? -2.147 7.778 -12.527 1.00 98.38 180 LEU A CA 1
ATOM 1366 C C . LEU A 1 180 ? -0.692 7.852 -12.972 1.00 98.38 180 LEU A C 1
ATOM 1368 O O . LEU A 1 180 ? -0.415 7.896 -14.169 1.00 98.38 180 LEU A O 1
ATOM 1372 N N . ASN A 1 181 ? 0.226 7.846 -12.010 1.00 97.94 181 ASN A N 1
ATOM 1373 C CA . ASN A 1 181 ? 1.661 7.856 -12.271 1.00 97.94 181 ASN A CA 1
ATOM 1374 C C . ASN A 1 181 ? 2.258 6.530 -11.820 1.00 97.94 181 ASN A C 1
ATOM 1376 O O . ASN A 1 181 ? 2.061 6.153 -10.669 1.00 97.94 181 ASN A O 1
ATOM 1380 N N . ALA A 1 182 ? 2.971 5.823 -12.699 1.00 98.06 182 ALA A N 1
ATOM 1381 C CA . ALA A 1 182 ? 3.725 4.653 -12.267 1.00 98.06 182 ALA A CA 1
ATOM 1382 C C . ALA A 1 182 ? 4.762 5.074 -11.223 1.00 98.06 182 ALA A C 1
ATOM 1384 O O . ALA A 1 182 ? 5.488 6.053 -11.395 1.00 98.06 182 ALA A O 1
ATOM 1385 N N . ASP A 1 183 ? 4.790 4.359 -10.113 1.00 97.62 183 ASP A N 1
ATOM 1386 C CA . ASP A 1 183 ? 5.611 4.715 -8.978 1.00 97.62 183 ASP A CA 1
ATOM 1387 C C . ASP A 1 183 ? 7.090 4.426 -9.264 1.00 97.62 183 ASP A C 1
ATOM 1389 O O . ASP A 1 183 ? 7.438 3.370 -9.792 1.00 97.62 183 ASP A O 1
ATOM 1393 N N . GLY A 1 184 ? 7.958 5.386 -8.954 1.00 95.56 184 GLY A N 1
ATOM 1394 C CA . GLY A 1 184 ? 9.374 5.368 -9.325 1.00 95.56 184 GLY A CA 1
ATOM 1395 C C . GLY A 1 184 ? 9.677 5.928 -10.715 1.00 95.56 184 GLY A C 1
ATOM 1396 O O . GLY A 1 184 ? 10.793 6.402 -10.942 1.00 95.56 184 GLY A O 1
ATOM 1397 N N . LEU A 1 185 ? 8.693 5.965 -11.620 1.00 97.81 185 LEU A N 1
ATOM 1398 C CA . LEU A 1 185 ? 8.872 6.529 -12.952 1.00 97.81 185 LEU A CA 1
ATOM 1399 C C . LEU A 1 185 ? 9.043 8.049 -12.883 1.00 97.81 185 LEU A C 1
ATOM 1401 O O . LEU A 1 185 ? 8.183 8.793 -12.414 1.00 97.81 185 LEU A O 1
ATOM 1405 N N . GLN A 1 186 ? 10.149 8.514 -13.450 1.00 95.44 186 GLN A N 1
ATOM 1406 C CA . GLN A 1 186 ? 10.458 9.924 -13.649 1.00 95.44 186 GLN A CA 1
ATOM 1407 C C . GLN A 1 186 ? 10.934 10.130 -15.091 1.00 95.44 186 GLN A C 1
ATOM 1409 O O . GLN A 1 186 ? 11.158 9.173 -15.836 1.00 95.44 186 GLN A O 1
ATOM 1414 N N . GLY A 1 187 ? 11.108 11.375 -15.518 1.00 96.50 187 GLY A N 1
ATOM 1415 C CA . GLY A 1 187 ? 11.579 11.640 -16.873 1.00 96.50 187 GLY A CA 1
ATOM 1416 C C . GLY A 1 187 ? 10.466 11.723 -17.912 1.00 96.50 187 GLY A C 1
ATOM 1417 O O . GLY A 1 187 ? 9.287 11.853 -17.589 1.00 96.50 187 GLY A O 1
ATOM 1418 N N . PHE A 1 188 ? 10.847 11.641 -19.185 1.00 95.94 188 PHE A N 1
ATOM 1419 C CA . PHE A 1 188 ? 9.929 11.872 -20.298 1.00 95.94 188 PHE A CA 1
ATOM 1420 C C . PHE A 1 188 ? 8.844 10.805 -20.476 1.00 95.94 188 PHE A C 1
ATOM 1422 O O . PHE A 1 188 ? 7.793 11.130 -21.021 1.00 95.94 188 PHE A O 1
ATOM 1429 N N . ALA A 1 189 ? 9.034 9.567 -20.006 1.00 96.81 189 ALA A N 1
ATOM 1430 C CA . ALA A 1 189 ? 7.930 8.604 -19.963 1.00 96.81 189 ALA A CA 1
ATOM 1431 C C . ALA A 1 189 ? 6.952 8.881 -18.800 1.00 96.81 189 ALA A C 1
ATOM 1433 O O . ALA A 1 189 ? 5.796 8.462 -18.864 1.00 96.81 189 ALA A O 1
ATOM 1434 N N . GLY A 1 190 ? 7.372 9.629 -17.773 1.00 95.94 190 GLY A N 1
ATOM 1435 C CA . GLY A 1 190 ? 6.537 10.052 -16.643 1.00 95.94 190 GLY A CA 1
ATOM 1436 C C . GLY A 1 190 ? 5.577 11.193 -16.986 1.00 95.94 190 GLY A C 1
ATOM 1437 O O . GLY A 1 190 ? 5.408 11.553 -18.151 1.00 95.94 190 GLY A O 1
ATOM 1438 N N . TYR A 1 191 ? 4.920 11.759 -15.973 1.00 95.19 191 TYR A N 1
ATOM 1439 C CA . TYR A 1 191 ? 4.083 12.946 -16.152 1.00 95.19 191 TYR A CA 1
ATOM 1440 C C . TYR A 1 191 ? 4.958 14.138 -16.543 1.00 95.19 191 TYR A C 1
ATOM 1442 O O . TYR A 1 191 ? 5.851 14.534 -15.792 1.00 95.19 191 TYR A O 1
ATOM 1450 N N . CYS A 1 192 ? 4.707 14.723 -17.713 1.00 93.12 192 CYS A N 1
ATOM 1451 C CA . CYS A 1 192 ? 5.472 15.873 -18.177 1.00 93.12 192 CYS A CA 1
ATOM 1452 C C . CYS A 1 192 ? 4.623 16.843 -19.002 1.00 93.12 192 CYS A C 1
ATOM 1454 O O . CYS A 1 192 ? 3.561 16.506 -19.523 1.00 93.12 192 CYS A O 1
ATOM 1456 N N . LYS A 1 193 ? 5.121 18.066 -19.144 1.00 88.75 193 LYS A N 1
ATOM 1457 C CA . LYS A 1 193 ? 4.642 19.092 -20.065 1.00 88.75 193 LYS A CA 1
ATOM 1458 C C . LYS A 1 193 ? 5.539 19.101 -21.299 1.00 88.75 193 LYS A C 1
ATOM 1460 O O . LYS A 1 193 ? 6.755 18.951 -21.195 1.00 88.75 193 LYS A O 1
ATOM 1465 N N . ASP A 1 194 ? 4.924 19.232 -22.462 1.00 70.94 194 ASP A N 1
ATOM 1466 C CA . ASP A 1 194 ? 5.571 19.291 -23.772 1.00 70.94 194 ASP A CA 1
ATOM 1467 C C . ASP A 1 194 ? 6.435 20.562 -23.933 1.00 70.94 194 ASP A C 1
ATOM 1469 O O . ASP A 1 194 ? 5.987 21.660 -23.602 1.00 70.94 194 ASP A O 1
ATOM 1473 N N . ASP A 1 195 ? 7.654 20.401 -24.466 1.00 60.44 195 ASP A N 1
ATOM 1474 C CA . ASP A 1 195 ? 8.695 21.427 -24.659 1.00 60.44 195 ASP A CA 1
ATOM 1475 C C . ASP A 1 195 ? 8.421 22.437 -25.788 1.00 60.44 195 ASP A C 1
ATOM 1477 O O . ASP A 1 195 ? 9.206 23.372 -25.957 1.00 60.44 195 ASP A O 1
ATOM 1481 N N . THR A 1 196 ? 7.325 22.306 -26.546 1.00 55.12 196 THR A N 1
ATOM 1482 C CA . THR A 1 196 ? 6.997 23.269 -27.622 1.00 55.12 196 THR A CA 1
ATOM 1483 C C . THR A 1 196 ? 5.531 23.697 -27.695 1.00 55.12 196 THR A C 1
ATOM 1485 O O . THR A 1 196 ? 5.243 24.772 -28.220 1.00 55.12 196 THR A O 1
ATOM 1488 N N . THR A 1 197 ? 4.599 22.909 -27.147 1.00 66.50 197 THR A N 1
ATOM 1489 C CA . THR A 1 197 ? 3.151 23.208 -27.192 1.00 66.50 197 THR A CA 1
ATOM 1490 C C . THR A 1 197 ? 2.549 23.588 -25.836 1.00 66.50 197 THR A C 1
ATOM 1492 O O . THR A 1 197 ? 1.418 24.074 -25.783 1.00 66.50 197 THR A O 1
ATOM 1495 N N . GLY A 1 198 ? 3.274 23.349 -24.734 1.00 71.56 198 GLY A N 1
ATOM 1496 C CA . GLY A 1 198 ? 2.804 23.577 -23.362 1.00 71.56 198 GLY A CA 1
ATOM 1497 C C . GLY A 1 198 ? 1.730 22.594 -22.870 1.00 71.56 198 GLY A C 1
ATOM 1498 O O . GLY A 1 198 ? 1.210 22.762 -21.767 1.00 71.56 198 GLY A O 1
ATOM 1499 N N . GLN A 1 199 ? 1.382 21.574 -23.663 1.00 83.94 199 GLN A N 1
ATOM 1500 C CA . GLN A 1 199 ? 0.353 20.586 -23.323 1.00 83.94 199 GLN A CA 1
ATOM 1501 C C . GLN A 1 199 ? 0.872 19.526 -22.341 1.00 83.94 199 GLN A C 1
ATOM 1503 O O . GLN A 1 199 ? 2.045 19.155 -22.363 1.00 83.94 199 GLN A O 1
ATOM 1508 N N . ILE A 1 200 ? -0.022 19.015 -21.492 1.00 91.44 200 ILE A N 1
ATOM 1509 C CA . ILE A 1 200 ? 0.276 17.948 -20.527 1.00 91.44 200 ILE A CA 1
ATOM 1510 C C . ILE A 1 200 ? 0.249 16.586 -21.232 1.00 91.44 200 ILE A C 1
ATOM 1512 O O . ILE A 1 200 ? -0.632 16.321 -22.053 1.00 91.44 200 ILE A O 1
ATOM 1516 N N . LYS A 1 201 ? 1.189 15.717 -20.862 1.00 92.06 201 LYS A N 1
ATOM 1517 C CA . LYS A 1 201 ? 1.278 14.313 -21.261 1.00 92.06 201 LYS A CA 1
ATOM 1518 C C . LYS A 1 201 ? 1.131 13.421 -20.029 1.00 92.06 201 LYS A C 1
ATOM 1520 O O . LYS A 1 201 ? 1.808 13.641 -19.021 1.00 92.06 201 LYS A O 1
ATOM 1525 N N . ALA A 1 202 ? 0.274 12.407 -20.124 1.00 94.94 202 ALA A N 1
ATOM 1526 C CA . ALA A 1 202 ? 0.061 11.445 -19.049 1.00 94.94 202 ALA A CA 1
ATOM 1527 C C . ALA A 1 202 ? 1.308 10.577 -18.825 1.00 94.94 202 ALA A C 1
ATOM 1529 O O . ALA A 1 202 ? 2.061 10.314 -19.767 1.00 94.94 202 ALA A O 1
ATOM 1530 N N . ALA A 1 203 ? 1.531 10.127 -17.592 1.00 96.25 203 ALA A N 1
ATOM 1531 C CA . ALA A 1 203 ? 2.570 9.148 -17.301 1.00 96.25 203 ALA A CA 1
ATOM 1532 C C . ALA A 1 203 ? 2.261 7.792 -17.955 1.00 96.25 203 ALA A C 1
ATOM 1534 O O . ALA A 1 203 ? 1.108 7.447 -18.212 1.00 96.25 203 ALA A O 1
ATOM 1535 N N . ASN A 1 204 ? 3.312 7.022 -18.218 1.00 97.44 204 ASN A N 1
ATOM 1536 C CA . ASN A 1 204 ? 3.201 5.644 -18.672 1.00 97.44 204 ASN A CA 1
ATOM 1537 C C . ASN A 1 204 ? 2.575 4.766 -17.575 1.00 97.44 204 ASN A C 1
ATOM 1539 O O . ASN A 1 204 ? 3.038 4.781 -16.434 1.00 97.44 204 ASN A O 1
ATOM 1543 N N . ILE A 1 205 ? 1.543 4.001 -17.933 1.00 97.75 205 ILE A N 1
ATOM 1544 C CA . ILE A 1 205 ? 0.887 3.023 -17.051 1.00 97.75 205 ILE A CA 1
ATOM 1545 C C . ILE A 1 205 ? 0.962 1.598 -17.610 1.00 97.75 205 ILE A C 1
ATOM 1547 O O . ILE A 1 205 ? 0.429 0.672 -17.001 1.00 97.75 205 ILE A O 1
ATOM 1551 N N . GLY A 1 206 ? 1.582 1.404 -18.775 1.00 97.75 206 GLY A N 1
ATOM 1552 C CA . GLY A 1 206 ? 1.740 0.097 -19.394 1.00 97.75 206 GLY A CA 1
ATOM 1553 C C . GLY A 1 206 ? 0.416 -0.654 -19.560 1.00 97.75 206 GLY A C 1
ATOM 1554 O O . GLY A 1 206 ? -0.588 -0.121 -20.039 1.00 97.75 206 GLY A O 1
ATOM 1555 N N . GLY A 1 207 ? 0.419 -1.914 -19.141 1.00 97.06 207 GLY A N 1
ATOM 1556 C CA . GLY A 1 207 ? -0.714 -2.831 -19.175 1.00 97.06 207 GLY A CA 1
ATOM 1557 C C . GLY A 1 207 ? -1.550 -2.881 -17.895 1.00 97.06 207 GLY A C 1
ATOM 1558 O O . GLY A 1 207 ? -2.219 -3.891 -17.690 1.00 97.06 207 GLY A O 1
ATOM 1559 N N . LEU A 1 208 ? -1.527 -1.837 -17.050 1.00 96.12 208 LEU A N 1
ATOM 1560 C CA . LEU A 1 208 ? -2.198 -1.791 -15.735 1.00 96.12 208 LEU A CA 1
ATOM 1561 C C . LEU A 1 208 ? -3.651 -2.293 -15.752 1.00 96.12 208 LEU A C 1
ATOM 1563 O O . LEU A 1 208 ? -4.075 -3.003 -14.847 1.00 96.12 208 LEU A O 1
ATOM 1567 N N . PHE A 1 209 ? -4.425 -1.924 -16.778 1.00 94.81 209 PHE A N 1
ATOM 1568 C CA . PHE A 1 209 ? -5.845 -2.292 -16.876 1.00 94.81 209 PHE A CA 1
ATOM 1569 C C . PHE A 1 209 ? -6.114 -3.618 -17.591 1.00 94.81 209 PHE A C 1
ATOM 1571 O O . PHE A 1 209 ? -7.273 -4.024 -17.736 1.00 94.81 209 PHE A O 1
ATOM 1578 N N . GLY A 1 210 ? -5.050 -4.265 -18.059 1.00 94.44 210 GLY A N 1
ATOM 1579 C CA . GLY A 1 210 ? -5.077 -5.567 -18.693 1.00 94.44 210 GLY A CA 1
ATOM 1580 C C . GLY A 1 210 ? -5.202 -6.711 -17.700 1.00 94.44 210 GLY A C 1
ATOM 1581 O O . GLY A 1 210 ? -5.099 -6.538 -16.489 1.00 94.44 210 GLY A O 1
ATOM 1582 N N . GLU A 1 211 ? -5.408 -7.909 -18.230 1.00 94.19 211 GLU A N 1
ATOM 1583 C CA . GLU A 1 211 ? -5.275 -9.125 -17.433 1.00 94.19 211 GLU A CA 1
ATOM 1584 C C . GLU A 1 211 ? -3.812 -9.331 -17.015 1.00 94.19 211 GLU A C 1
ATOM 1586 O O . GLU A 1 211 ? -2.891 -8.955 -17.749 1.00 94.19 211 GLU A O 1
ATOM 1591 N N . VAL A 1 212 ? -3.606 -9.922 -15.835 1.00 94.25 212 VAL A N 1
ATOM 1592 C CA . VAL A 1 212 ? -2.279 -10.361 -15.405 1.00 94.25 212 VAL A CA 1
ATOM 1593 C C . VAL A 1 212 ? -2.106 -11.826 -15.786 1.00 94.25 212 VAL A C 1
ATOM 1595 O O . VAL A 1 212 ? -2.897 -12.665 -15.362 1.00 94.25 212 VAL A O 1
ATOM 1598 N N . VAL A 1 213 ? -1.094 -12.128 -16.595 1.00 95.81 213 VAL A N 1
ATOM 1599 C CA . VAL A 1 213 ? -0.814 -13.480 -17.095 1.00 95.81 213 VAL A CA 1
ATOM 1600 C C . VAL A 1 213 ? 0.594 -13.914 -16.701 1.00 95.81 213 VAL A C 1
ATOM 1602 O O . VAL A 1 213 ? 1.546 -13.152 -16.857 1.00 95.81 213 VAL A O 1
ATOM 1605 N N . GLU A 1 214 ? 0.735 -15.146 -16.215 1.00 95.50 214 GLU A N 1
ATOM 1606 C CA . GLU A 1 214 ? 2.039 -15.775 -15.983 1.00 95.50 214 GLU A CA 1
ATOM 1607 C C . GLU A 1 214 ? 2.480 -16.535 -17.241 1.00 95.50 214 GLU A C 1
ATOM 1609 O O . GLU A 1 214 ? 1.692 -17.263 -17.850 1.00 95.50 214 GLU A O 1
ATOM 1614 N N . VAL A 1 215 ? 3.744 -16.382 -17.639 1.00 97.06 215 VAL A N 1
ATOM 1615 C CA . VAL A 1 215 ? 4.318 -17.062 -18.808 1.00 97.06 215 VAL A CA 1
ATOM 1616 C C . VAL A 1 215 ? 5.600 -17.800 -18.445 1.00 97.06 215 VAL A C 1
ATOM 1618 O O . VAL A 1 215 ? 6.453 -17.291 -17.720 1.00 97.06 215 VAL A O 1
ATOM 1621 N N . THR A 1 216 ? 5.751 -19.004 -18.998 1.00 97.25 216 THR A N 1
ATOM 1622 C CA . THR A 1 216 ? 6.920 -19.873 -18.764 1.00 97.25 216 THR A CA 1
ATOM 1623 C C . THR A 1 216 ? 7.661 -20.248 -20.049 1.00 97.25 216 THR A C 1
ATOM 1625 O O . THR A 1 216 ? 8.659 -20.970 -20.000 1.00 97.25 216 THR A O 1
ATOM 1628 N N . THR A 1 217 ? 7.190 -19.772 -21.206 1.00 98.25 217 THR A N 1
ATOM 1629 C CA . THR A 1 217 ? 7.771 -20.049 -22.525 1.00 98.25 217 THR A CA 1
ATOM 1630 C C . THR A 1 217 ? 7.913 -18.769 -23.349 1.00 98.25 217 THR A C 1
ATOM 1632 O O . THR A 1 217 ? 7.195 -17.789 -23.137 1.00 98.25 217 THR A O 1
ATOM 1635 N N . PHE A 1 218 ? 8.842 -18.774 -24.311 1.00 98.50 218 PHE A N 1
ATOM 1636 C CA . PHE A 1 218 ? 9.004 -17.669 -25.261 1.00 98.50 218 PHE A CA 1
ATOM 1637 C C . PHE A 1 218 ? 7.754 -17.465 -26.127 1.00 98.50 218 PHE A C 1
ATOM 1639 O O . PHE A 1 218 ? 7.358 -16.325 -26.363 1.00 98.50 218 PHE A O 1
ATOM 1646 N N . ASP A 1 219 ? 7.108 -18.551 -26.556 1.00 98.44 219 ASP A N 1
ATOM 1647 C CA . ASP A 1 219 ? 5.909 -18.480 -27.394 1.00 98.44 219 ASP A CA 1
ATOM 1648 C C . ASP A 1 219 ? 4.735 -17.827 -26.657 1.00 98.44 219 ASP A C 1
ATOM 1650 O O . ASP A 1 219 ? 4.039 -16.996 -27.242 1.00 98.44 219 ASP A O 1
ATOM 1654 N N . ASP A 1 220 ? 4.551 -18.124 -25.365 1.00 98.25 220 ASP A N 1
ATOM 1655 C CA . ASP A 1 220 ? 3.538 -17.458 -24.541 1.00 98.25 220 ASP A CA 1
ATOM 1656 C C . ASP A 1 220 ? 3.850 -15.970 -24.365 1.00 98.25 220 ASP A C 1
ATOM 1658 O O . ASP A 1 220 ? 2.978 -15.125 -24.585 1.00 98.25 220 ASP A O 1
ATOM 1662 N N . LEU A 1 221 ? 5.101 -15.631 -24.025 1.00 98.75 221 LEU A N 1
ATOM 1663 C CA . LEU A 1 221 ? 5.535 -14.237 -23.914 1.00 98.75 221 LEU A CA 1
ATOM 1664 C C . LEU A 1 221 ? 5.255 -13.479 -25.218 1.00 98.75 221 LEU A C 1
ATOM 1666 O O . LEU A 1 221 ? 4.648 -12.408 -25.193 1.00 98.75 221 LEU A O 1
ATOM 1670 N N . LYS A 1 222 ? 5.646 -14.052 -26.360 1.00 98.62 222 LYS A N 1
ATOM 1671 C CA . LYS A 1 222 ? 5.421 -13.467 -27.682 1.00 98.62 222 LYS A CA 1
ATOM 1672 C C . LYS A 1 222 ? 3.932 -13.301 -27.965 1.00 98.62 222 LYS A C 1
ATOM 1674 O O . LYS A 1 222 ? 3.519 -12.200 -28.304 1.00 98.62 222 LYS A O 1
ATOM 1679 N N . LYS A 1 223 ? 3.124 -14.345 -27.756 1.00 98.44 223 LYS A N 1
ATOM 1680 C CA . LYS A 1 223 ? 1.666 -14.327 -27.953 1.00 98.44 223 LYS A CA 1
ATOM 1681 C C . LYS A 1 223 ? 1.002 -13.156 -27.229 1.00 98.44 223 LYS A C 1
ATOM 1683 O O . LYS A 1 223 ? 0.217 -12.434 -27.841 1.00 98.44 223 LYS A O 1
ATOM 1688 N N . TYR A 1 224 ? 1.289 -12.969 -25.940 1.00 98.62 224 TYR A N 1
ATOM 1689 C CA . TYR A 1 224 ? 0.662 -11.894 -25.167 1.00 98.62 224 TYR A CA 1
ATOM 1690 C C . TYR A 1 224 ? 1.260 -10.521 -25.499 1.00 98.62 224 TYR A C 1
ATOM 1692 O O . TYR A 1 224 ? 0.517 -9.545 -25.611 1.00 98.62 224 TYR A O 1
ATOM 1700 N N . ALA A 1 225 ? 2.574 -10.428 -25.724 1.00 98.62 225 ALA A N 1
ATOM 1701 C CA . ALA A 1 225 ? 3.243 -9.169 -26.052 1.00 98.62 225 ALA A CA 1
ATOM 1702 C C . ALA A 1 225 ? 2.840 -8.606 -27.428 1.00 98.62 225 ALA A C 1
ATOM 1704 O O . ALA A 1 225 ? 2.807 -7.387 -27.595 1.00 98.62 225 ALA A O 1
ATOM 1705 N N . THR A 1 226 ? 2.489 -9.462 -28.395 1.00 98.19 226 THR A N 1
ATOM 1706 C CA . THR A 1 226 ? 2.015 -9.058 -29.732 1.00 98.19 226 THR A CA 1
ATOM 1707 C C . THR A 1 226 ? 0.486 -8.952 -29.833 1.00 98.19 226 THR A C 1
ATOM 1709 O O . THR A 1 226 ? -0.049 -8.870 -30.935 1.00 98.19 226 THR A O 1
ATOM 1712 N N . SER A 1 227 ? -0.246 -9.012 -28.715 1.00 97.38 227 SER A N 1
ATOM 1713 C CA . SER A 1 227 ? -1.703 -8.822 -28.700 1.00 97.38 227 SER A CA 1
ATOM 1714 C C . SER A 1 227 ? -2.073 -7.339 -28.621 1.00 97.38 227 SER A C 1
ATOM 1716 O O . SER A 1 227 ? -1.407 -6.572 -27.929 1.00 97.38 227 SER A O 1
ATOM 1718 N N . ASP A 1 228 ? -3.178 -6.926 -29.243 1.00 95.25 228 ASP A N 1
ATOM 1719 C CA . ASP A 1 228 ? -3.742 -5.577 -29.056 1.00 95.25 228 ASP A CA 1
ATOM 1720 C C . ASP A 1 228 ? -4.467 -5.415 -27.708 1.00 95.25 228 ASP A C 1
ATOM 1722 O O . ASP A 1 228 ? -4.695 -4.294 -27.248 1.00 95.25 228 ASP A O 1
ATOM 1726 N N . THR A 1 229 ? -4.792 -6.521 -27.034 1.00 95.19 229 THR A N 1
ATOM 1727 C CA . THR A 1 229 ? -5.358 -6.509 -25.680 1.00 95.19 229 THR A CA 1
ATOM 1728 C C . THR A 1 229 ? -4.304 -6.035 -24.673 1.00 95.19 229 THR A C 1
ATOM 1730 O O . THR A 1 229 ? -3.171 -6.522 -24.712 1.00 95.19 229 THR A O 1
ATOM 1733 N N . PRO A 1 230 ? -4.621 -5.103 -23.756 1.00 95.88 230 PRO A N 1
ATOM 1734 C CA . PRO A 1 230 ? -3.705 -4.736 -22.682 1.00 95.88 230 PRO A CA 1
ATOM 1735 C C . PRO A 1 230 ? -3.381 -5.934 -21.783 1.00 95.88 230 PRO A C 1
ATOM 1737 O O . PRO A 1 230 ? -4.284 -6.690 -21.426 1.00 95.88 230 PRO A O 1
ATOM 1740 N N . TYR A 1 231 ? -2.116 -6.083 -21.387 1.00 97.81 231 TYR A N 1
ATOM 1741 C CA . TYR A 1 231 ? -1.682 -7.151 -20.480 1.00 97.81 231 TYR A CA 1
ATOM 1742 C C . TYR A 1 231 ? -0.570 -6.688 -19.548 1.00 97.81 231 TYR A C 1
ATOM 1744 O O . TYR A 1 231 ? 0.362 -6.000 -19.975 1.00 97.81 231 TYR A O 1
ATOM 1752 N N . THR A 1 232 ? -0.628 -7.174 -18.311 1.00 97.69 232 THR A N 1
ATOM 1753 C CA . THR A 1 232 ? 0.555 -7.326 -17.466 1.00 97.69 232 THR A CA 1
ATOM 1754 C C . THR A 1 232 ? 1.046 -8.766 -17.600 1.00 97.69 232 THR A C 1
ATOM 1756 O O . THR A 1 232 ? 0.330 -9.708 -17.283 1.00 97.69 232 THR A O 1
ATOM 1759 N N . ILE A 1 233 ? 2.250 -8.950 -18.122 1.00 98.38 233 ILE A N 1
ATOM 1760 C CA . ILE A 1 233 ? 2.841 -10.245 -18.453 1.00 98.38 233 ILE A CA 1
ATOM 1761 C C . ILE A 1 233 ? 3.976 -10.497 -17.465 1.00 98.38 233 ILE A C 1
ATOM 1763 O O . ILE A 1 233 ? 4.987 -9.796 -17.493 1.00 98.38 233 ILE A O 1
ATOM 1767 N N . VAL A 1 234 ? 3.809 -11.493 -16.600 1.00 98.00 234 VAL A N 1
ATOM 1768 C CA . VAL A 1 234 ? 4.799 -11.890 -15.597 1.00 98.00 234 VAL A CA 1
ATOM 1769 C C . VAL A 1 234 ? 5.544 -13.120 -16.103 1.00 98.00 234 VAL A C 1
ATOM 1771 O O . VAL A 1 234 ? 4.959 -14.186 -16.284 1.00 98.00 234 VAL A O 1
ATOM 1774 N N . VAL A 1 235 ? 6.843 -12.985 -16.349 1.00 98.31 235 VAL A N 1
ATOM 1775 C CA . VAL A 1 235 ? 7.708 -14.106 -16.727 1.00 98.31 235 VAL A CA 1
ATOM 1776 C C . VAL A 1 235 ? 8.121 -14.848 -15.457 1.00 98.31 235 VAL A C 1
ATOM 1778 O O . VAL A 1 235 ? 8.783 -14.281 -14.588 1.00 98.31 235 VAL A O 1
ATOM 1781 N N . THR A 1 236 ? 7.727 -16.116 -15.348 1.00 97.06 236 THR A N 1
ATOM 1782 C CA . THR A 1 236 ? 7.942 -16.963 -14.156 1.00 97.06 236 THR A CA 1
ATOM 1783 C C . THR A 1 236 ? 8.942 -18.095 -14.398 1.00 97.06 236 THR A C 1
ATOM 1785 O O . THR A 1 236 ? 9.170 -18.939 -13.532 1.00 97.06 236 THR A O 1
ATOM 1788 N N . LYS A 1 237 ? 9.587 -18.104 -15.570 1.00 97.81 237 LYS A N 1
ATOM 1789 C CA . LYS A 1 237 ? 10.695 -18.999 -15.915 1.00 97.81 237 LYS A CA 1
ATOM 1790 C C . LYS A 1 237 ? 11.676 -18.289 -16.841 1.00 97.81 237 LYS A C 1
ATOM 1792 O O . LYS A 1 237 ? 11.240 -17.578 -17.741 1.00 97.81 237 LYS A O 1
ATOM 1797 N N . ASP A 1 238 ? 12.973 -18.523 -16.658 1.00 98.44 238 ASP A N 1
ATOM 1798 C CA . ASP A 1 238 ? 13.995 -17.998 -17.565 1.00 98.44 238 ASP A CA 1
ATOM 1799 C C . ASP A 1 238 ? 13.775 -18.519 -18.991 1.00 98.44 238 ASP A C 1
ATOM 1801 O O . ASP A 1 238 ? 13.505 -19.707 -19.209 1.00 98.44 238 ASP A O 1
ATOM 1805 N N . LEU A 1 239 ? 13.890 -17.621 -19.969 1.00 98.62 239 LEU A N 1
ATOM 1806 C CA . LEU A 1 239 ? 13.565 -17.890 -21.368 1.00 98.62 239 LEU A CA 1
ATOM 1807 C C . LEU A 1 239 ? 14.820 -17.807 -22.234 1.00 98.62 239 LEU A C 1
ATOM 1809 O O . LEU A 1 239 ? 15.684 -16.959 -22.024 1.00 98.62 239 LEU A O 1
ATOM 1813 N N . SER A 1 240 ? 14.908 -18.673 -23.242 1.00 98.06 240 SER A N 1
ATOM 1814 C CA . SER A 1 240 ? 16.046 -18.722 -24.158 1.00 98.06 240 SER A CA 1
ATOM 1815 C C . SER A 1 240 ? 15.603 -19.048 -25.578 1.00 98.06 240 SER A C 1
ATOM 1817 O O . SER A 1 240 ? 14.737 -19.902 -25.775 1.00 98.06 240 SER A O 1
ATOM 1819 N N . VAL A 1 241 ? 16.223 -18.388 -26.557 1.00 98.06 241 VAL A N 1
ATOM 1820 C CA . VAL A 1 241 ? 16.070 -18.679 -27.988 1.00 98.06 241 VAL A CA 1
ATOM 1821 C C . VAL A 1 241 ? 17.450 -18.866 -28.615 1.00 98.06 241 VAL A C 1
ATOM 1823 O O . VAL A 1 241 ? 18.255 -17.944 -28.668 1.00 98.06 241 VAL A O 1
ATOM 1826 N N . THR A 1 242 ? 17.768 -20.060 -29.100 1.00 96.06 242 THR A N 1
ATOM 1827 C CA . THR A 1 242 ? 19.142 -20.384 -29.533 1.00 96.06 242 THR A CA 1
ATOM 1828 C C . THR A 1 242 ? 19.377 -20.304 -31.038 1.00 96.06 242 THR A C 1
ATOM 1830 O O . THR A 1 242 ? 20.513 -20.445 -31.484 1.00 96.06 242 THR A O 1
ATOM 1833 N N . ASP A 1 243 ? 18.326 -20.088 -31.825 1.00 95.38 243 ASP A N 1
ATOM 1834 C CA . ASP A 1 243 ? 18.417 -20.114 -33.283 1.00 95.38 243 ASP A CA 1
ATOM 1835 C C . ASP A 1 243 ? 19.090 -18.845 -33.816 1.00 95.38 243 ASP A C 1
ATOM 1837 O O . ASP A 1 243 ? 18.507 -17.760 -33.829 1.00 95.38 243 ASP A O 1
ATOM 1841 N N . LEU A 1 244 ? 20.332 -18.996 -34.279 1.00 95.50 244 LEU A N 1
ATOM 1842 C CA . LEU A 1 244 ? 21.091 -17.939 -34.938 1.00 95.50 244 LEU A CA 1
ATOM 1843 C C . LEU A 1 244 ? 21.050 -18.102 -36.456 1.00 95.50 244 LEU A C 1
ATOM 1845 O O . LEU A 1 244 ? 21.289 -19.183 -36.996 1.00 95.50 244 LEU A O 1
ATOM 1849 N N . ASN A 1 245 ? 20.830 -16.994 -37.157 1.00 94.62 245 ASN A N 1
ATOM 1850 C CA . ASN A 1 245 ? 20.820 -16.932 -38.613 1.00 94.62 245 ASN A CA 1
ATOM 1851 C C . ASN A 1 245 ? 21.888 -15.950 -39.102 1.00 94.62 245 ASN A C 1
ATOM 1853 O O . ASN A 1 245 ? 22.057 -14.874 -38.526 1.00 94.62 245 ASN A O 1
ATOM 1857 N N . LEU A 1 246 ? 22.588 -16.303 -40.183 1.00 93.44 246 LEU A N 1
ATOM 1858 C CA . LEU A 1 246 ? 23.478 -15.369 -40.871 1.00 93.44 246 LEU A CA 1
ATOM 1859 C C . LEU A 1 246 ? 22.660 -14.258 -41.535 1.00 93.44 246 LEU A C 1
ATOM 1861 O O . LEU A 1 246 ? 21.711 -14.521 -42.273 1.00 93.44 246 LEU A O 1
ATOM 1865 N N . ASN A 1 247 ? 23.076 -13.019 -41.313 1.00 90.06 247 ASN A N 1
ATOM 1866 C CA . ASN A 1 247 ? 22.598 -11.834 -42.005 1.00 90.06 247 ASN A CA 1
ATOM 1867 C C . ASN A 1 247 ? 23.821 -11.085 -42.555 1.00 90.06 247 ASN A C 1
ATOM 1869 O O . ASN A 1 247 ? 24.549 -10.408 -41.824 1.00 90.06 247 ASN A O 1
ATOM 1873 N N . GLY A 1 248 ? 24.100 -11.291 -43.844 1.00 90.62 248 GLY A N 1
ATOM 1874 C CA . GLY A 1 248 ? 25.386 -10.932 -44.436 1.00 90.62 248 GLY A CA 1
ATOM 1875 C C . GLY A 1 248 ? 26.510 -11.801 -43.864 1.00 90.62 248 GLY A C 1
ATOM 1876 O O . GLY A 1 248 ? 26.449 -13.024 -43.938 1.00 90.62 248 GLY A O 1
ATOM 1877 N N . GLU A 1 249 ? 27.530 -11.170 -43.281 1.00 93.56 249 GLU A N 1
ATOM 1878 C CA . GLU A 1 249 ? 28.714 -11.855 -42.733 1.00 93.56 249 GLU A CA 1
ATOM 1879 C C . GLU A 1 249 ? 28.645 -12.120 -41.216 1.00 93.56 249 GLU A C 1
ATOM 1881 O O . GLU A 1 249 ? 29.624 -12.588 -40.636 1.00 93.56 249 GLU A O 1
ATOM 1886 N N . ARG A 1 250 ? 27.526 -11.787 -40.557 1.00 94.94 250 ARG A N 1
ATOM 1887 C CA . ARG A 1 250 ? 27.361 -11.833 -39.091 1.00 94.94 250 ARG A CA 1
ATOM 1888 C C . ARG A 1 250 ? 26.082 -12.547 -38.684 1.00 94.94 250 ARG A C 1
ATOM 1890 O O . ARG A 1 250 ? 25.119 -12.536 -39.450 1.00 94.94 250 ARG A O 1
ATOM 1897 N N . TYR A 1 251 ? 26.043 -13.121 -37.484 1.00 95.38 251 TYR A N 1
ATOM 1898 C CA . TYR A 1 251 ? 24.848 -13.802 -36.983 1.00 95.38 251 TYR A CA 1
ATOM 1899 C C . TYR A 1 251 ? 23.917 -12.867 -36.205 1.00 95.38 251 TYR A C 1
ATOM 1901 O O . TYR A 1 251 ? 24.332 -11.862 -35.629 1.00 95.38 251 TYR A O 1
ATOM 1909 N N . MET A 1 252 ? 22.636 -13.225 -36.179 1.00 95.12 252 MET A N 1
ATOM 1910 C CA . MET A 1 252 ? 21.635 -12.647 -35.286 1.00 95.12 252 MET A CA 1
ATOM 1911 C C . MET A 1 252 ? 20.566 -13.678 -34.908 1.00 95.12 252 MET A C 1
ATOM 1913 O O . MET A 1 252 ? 20.241 -14.554 -35.712 1.00 95.12 252 MET A O 1
ATOM 1917 N N . CYS A 1 253 ? 19.963 -13.537 -33.727 1.00 95.75 253 CYS A N 1
ATOM 1918 C CA . CYS A 1 253 ? 18.785 -14.317 -33.336 1.00 95.75 253 CYS A CA 1
ATOM 1919 C C . CYS A 1 253 ? 17.485 -13.664 -33.842 1.00 95.75 253 CYS A C 1
ATOM 1921 O O . CYS A 1 253 ? 16.820 -12.924 -33.118 1.00 95.75 253 CYS A O 1
ATOM 1923 N N . GLN A 1 254 ? 17.103 -13.907 -35.102 1.00 94.31 254 GLN A N 1
ATOM 1924 C CA . GLN A 1 254 ? 15.836 -13.373 -35.638 1.00 94.31 254 GLN A CA 1
ATOM 1925 C C . GLN A 1 254 ? 14.612 -14.002 -34.966 1.00 94.31 254 GLN A C 1
ATOM 1927 O O . GLN A 1 254 ? 13.612 -13.316 -34.746 1.00 94.31 254 GLN A O 1
ATOM 1932 N N . ALA A 1 255 ? 14.696 -15.289 -34.617 1.00 95.88 255 ALA A N 1
ATOM 1933 C CA . ALA A 1 255 ? 13.615 -16.020 -33.962 1.00 95.88 255 ALA A CA 1
ATOM 1934 C C . ALA A 1 255 ? 13.228 -15.404 -32.605 1.00 95.88 255 ALA A C 1
ATOM 1936 O O . ALA A 1 255 ? 12.052 -15.415 -32.243 1.00 95.88 255 ALA A O 1
ATOM 1937 N N . GLY A 1 256 ? 14.196 -14.801 -31.903 1.00 96.81 256 GLY A N 1
ATOM 1938 C CA . GLY A 1 256 ? 14.017 -14.173 -30.594 1.00 96.81 256 GLY A CA 1
ATOM 1939 C C . GLY A 1 256 ? 13.313 -12.815 -30.607 1.00 96.81 256 GLY A C 1
ATOM 1940 O O . GLY A 1 256 ? 13.072 -12.253 -29.539 1.00 96.81 256 GLY A O 1
ATOM 1941 N N . ARG A 1 257 ? 12.959 -12.269 -31.779 1.00 96.19 257 ARG A N 1
ATOM 1942 C CA . ARG A 1 257 ? 12.283 -10.968 -31.881 1.00 96.19 257 ARG A CA 1
ATOM 1943 C C . ARG A 1 257 ? 10.805 -11.021 -31.513 1.00 96.19 257 ARG A C 1
ATOM 1945 O O . ARG A 1 257 ? 10.033 -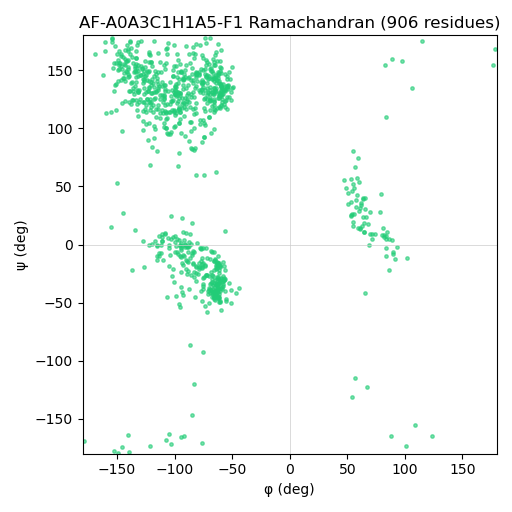11.842 -32.028 1.00 96.19 257 ARG A O 1
ATOM 1952 N N . ILE A 1 258 ? 10.410 -10.048 -30.698 1.00 98.25 258 ILE A N 1
ATOM 1953 C CA . ILE A 1 258 ? 9.034 -9.749 -30.314 1.00 98.25 258 ILE A CA 1
ATOM 1954 C C . ILE A 1 258 ? 8.757 -8.285 -30.657 1.00 98.25 258 ILE A C 1
ATOM 1956 O O . ILE A 1 258 ? 9.341 -7.390 -30.056 1.00 98.25 258 ILE A O 1
ATOM 1960 N N . TYR A 1 259 ? 7.853 -8.035 -31.606 1.00 97.88 259 TYR A N 1
ATOM 1961 C CA . TYR A 1 259 ? 7.367 -6.684 -31.892 1.00 97.88 259 TYR A CA 1
ATOM 1962 C C . TYR A 1 259 ? 6.210 -6.358 -30.945 1.00 97.88 259 TYR A C 1
ATOM 1964 O O . TYR A 1 259 ? 5.092 -6.816 -31.150 1.00 97.88 259 TYR A O 1
ATOM 1972 N N . VAL A 1 260 ? 6.499 -5.648 -29.859 1.00 98.50 260 VAL A N 1
ATOM 1973 C CA . VAL A 1 260 ? 5.569 -5.432 -28.746 1.00 98.50 260 VAL A CA 1
ATOM 1974 C C . VAL A 1 260 ? 4.478 -4.438 -29.150 1.00 98.50 260 VAL A C 1
ATOM 1976 O O . VAL A 1 260 ? 4.757 -3.322 -29.587 1.00 98.50 260 VAL A O 1
ATOM 1979 N N . HIS A 1 261 ? 3.220 -4.847 -28.989 1.00 97.94 261 HIS A N 1
ATOM 1980 C CA . HIS A 1 261 ? 2.044 -4.016 -29.246 1.00 97.94 261 HIS A CA 1
ATOM 1981 C C . HIS A 1 261 ? 1.741 -3.088 -28.059 1.00 97.94 261 HIS A C 1
ATOM 1983 O O . HIS A 1 261 ? 2.351 -3.187 -27.001 1.00 97.94 261 HIS A O 1
ATOM 1989 N N . ASN A 1 262 ? 0.783 -2.174 -28.227 1.00 96.88 262 ASN A N 1
ATOM 1990 C CA . ASN A 1 262 ? 0.471 -1.131 -27.243 1.00 96.88 262 ASN A CA 1
ATOM 1991 C C . ASN A 1 262 ? 0.020 -1.690 -25.875 1.00 96.88 262 ASN A C 1
ATOM 1993 O O . ASN A 1 262 ? -0.538 -2.787 -25.798 1.00 96.88 262 ASN A O 1
ATOM 1997 N N . ASN A 1 263 ? 0.145 -0.880 -24.818 1.00 97.00 263 ASN A N 1
ATOM 1998 C CA . ASN A 1 263 ? -0.426 -1.121 -23.484 1.00 97.00 263 ASN A CA 1
ATOM 1999 C C . ASN A 1 263 ? 0.054 -2.435 -22.853 1.00 97.00 263 ASN A C 1
ATOM 2001 O O . ASN A 1 263 ? -0.745 -3.323 -22.533 1.00 97.00 263 ASN A O 1
ATOM 2005 N N . LYS A 1 264 ? 1.373 -2.580 -22.713 1.00 98.44 264 LYS A N 1
ATOM 2006 C CA . LYS A 1 264 ? 1.994 -3.764 -22.108 1.00 98.44 264 LYS A CA 1
ATOM 2007 C C . LYS A 1 264 ? 2.821 -3.378 -20.902 1.00 98.44 264 LYS A C 1
ATOM 2009 O O . LYS A 1 264 ? 3.587 -2.421 -20.949 1.00 98.44 264 LYS A O 1
ATOM 2014 N N . THR A 1 265 ? 2.692 -4.177 -19.857 1.00 98.75 265 THR A N 1
ATOM 2015 C CA . THR A 1 265 ? 3.659 -4.248 -18.770 1.00 98.75 265 THR A CA 1
ATOM 2016 C C . THR A 1 265 ? 4.268 -5.641 -18.826 1.00 98.75 265 THR A C 1
ATOM 2018 O O . THR A 1 265 ? 3.533 -6.617 -18.761 1.00 98.75 265 THR A O 1
ATOM 2021 N N . ILE A 1 266 ? 5.580 -5.763 -19.002 1.00 98.75 266 ILE A N 1
ATOM 2022 C CA . ILE A 1 266 ? 6.290 -7.046 -19.086 1.00 98.75 266 ILE A CA 1
ATOM 2023 C C . ILE A 1 266 ? 7.319 -7.072 -17.961 1.00 98.75 266 ILE A C 1
ATOM 2025 O O . ILE A 1 266 ? 8.199 -6.213 -17.920 1.00 98.75 266 ILE A O 1
ATOM 2029 N N . ILE A 1 267 ? 7.191 -8.019 -17.034 1.00 98.25 267 ILE A N 1
ATOM 2030 C CA . ILE A 1 267 ? 7.961 -8.035 -15.785 1.00 98.25 267 ILE A CA 1
ATOM 2031 C C . ILE A 1 267 ? 8.573 -9.417 -15.554 1.00 98.25 267 ILE A C 1
ATOM 2033 O O . ILE A 1 267 ? 7.876 -10.426 -15.646 1.00 98.25 267 ILE A O 1
ATOM 2037 N N . GLY A 1 268 ? 9.861 -9.468 -15.218 1.00 98.38 268 GLY A N 1
ATOM 2038 C CA . GLY A 1 268 ? 10.498 -10.678 -14.701 1.00 98.38 268 GLY A CA 1
ATOM 2039 C C . GLY A 1 268 ? 10.178 -10.879 -13.221 1.00 98.38 268 GLY A C 1
ATOM 2040 O O . GLY A 1 268 ? 10.274 -9.942 -12.424 1.00 98.38 268 GLY A O 1
ATOM 2041 N N . SER A 1 269 ? 9.791 -12.093 -12.834 1.00 97.88 269 SER A N 1
ATOM 2042 C CA . SER A 1 269 ? 9.599 -12.438 -11.423 1.00 97.88 269 SER A CA 1
ATOM 2043 C C . SER A 1 269 ? 10.915 -12.388 -10.639 1.00 97.88 269 SER A C 1
ATOM 2045 O O . SER A 1 269 ? 12.005 -12.440 -11.212 1.00 97.88 269 SER A O 1
ATOM 2047 N N . TYR A 1 270 ? 10.848 -12.338 -9.308 1.00 97.06 270 TYR A N 1
ATOM 2048 C CA . TYR A 1 270 ? 12.072 -12.374 -8.497 1.00 97.06 270 TYR A CA 1
ATOM 2049 C C . TYR A 1 270 ? 12.835 -13.696 -8.655 1.00 97.06 270 TYR A C 1
ATOM 2051 O O . TYR A 1 270 ? 14.064 -13.699 -8.638 1.00 97.06 270 TYR A O 1
ATOM 2059 N N . ALA A 1 271 ? 12.114 -14.803 -8.855 1.00 95.81 271 ALA A N 1
ATOM 2060 C CA . ALA A 1 271 ? 12.694 -16.136 -9.000 1.00 95.81 271 ALA A CA 1
ATOM 2061 C C . ALA A 1 271 ? 13.193 -16.450 -10.423 1.00 95.81 271 ALA A C 1
ATOM 2063 O O . ALA A 1 271 ? 14.043 -17.322 -10.582 1.00 95.81 271 ALA A O 1
ATOM 2064 N N . ALA A 1 272 ? 12.663 -15.773 -11.443 1.00 95.75 272 ALA A N 1
ATOM 2065 C CA . ALA A 1 272 ? 12.986 -16.016 -12.843 1.00 95.75 272 ALA A CA 1
ATOM 2066 C C . ALA A 1 272 ? 12.830 -14.737 -13.671 1.00 95.75 272 ALA A C 1
ATOM 2068 O O . ALA A 1 272 ? 11.729 -14.197 -13.809 1.00 95.75 272 ALA A O 1
ATOM 2069 N N . HIS A 1 273 ? 13.944 -14.263 -14.219 1.00 97.44 273 HIS A N 1
ATOM 2070 C CA . HIS A 1 273 ? 14.036 -12.997 -14.944 1.00 97.44 273 HIS A CA 1
ATOM 2071 C C . HIS A 1 273 ? 15.192 -12.960 -15.950 1.00 97.44 273 HIS A C 1
ATOM 2073 O O . HIS A 1 273 ? 15.554 -11.888 -16.429 1.00 97.44 273 HIS A O 1
ATOM 2079 N N . THR A 1 274 ? 15.788 -14.094 -16.312 1.00 98.62 274 THR A N 1
ATOM 2080 C CA . THR A 1 274 ? 16.795 -14.130 -17.373 1.00 98.62 274 THR A CA 1
ATOM 2081 C C . THR A 1 274 ? 16.135 -14.351 -18.732 1.00 98.62 274 THR A C 1
ATOM 2083 O O . THR A 1 274 ? 15.367 -15.291 -18.941 1.00 98.62 274 THR A O 1
ATOM 2086 N N . LEU A 1 275 ? 16.481 -13.489 -19.683 1.00 98.56 275 LEU A N 1
ATOM 2087 C CA . LEU A 1 275 ? 16.114 -13.590 -21.087 1.00 98.56 275 LEU A CA 1
ATOM 2088 C C . LEU A 1 275 ? 17.389 -13.766 -21.913 1.00 98.56 275 LEU A C 1
ATOM 2090 O O . LEU A 1 275 ? 18.239 -12.879 -21.940 1.00 98.56 275 LEU A O 1
ATOM 2094 N N . PHE A 1 276 ? 17.537 -14.896 -22.598 1.00 98.44 276 PHE A N 1
ATOM 2095 C CA . PHE A 1 276 ? 18.674 -15.165 -23.476 1.00 98.44 276 PHE A CA 1
ATOM 2096 C C . PHE A 1 276 ? 18.246 -15.083 -24.944 1.00 98.44 276 PHE A C 1
ATOM 2098 O O . PHE A 1 276 ? 17.359 -15.823 -25.373 1.00 98.44 276 PHE A O 1
ATOM 2105 N N . ASN A 1 277 ? 18.881 -14.189 -25.712 1.00 97.81 277 ASN A N 1
ATOM 2106 C CA . ASN A 1 277 ? 18.599 -13.910 -27.130 1.00 97.81 277 ASN A CA 1
ATOM 2107 C C . ASN A 1 277 ? 17.167 -13.429 -27.439 1.00 97.81 277 ASN A C 1
ATOM 2109 O O . ASN A 1 277 ? 16.764 -13.396 -28.601 1.00 97.81 277 ASN A O 1
ATOM 2113 N N . VAL A 1 278 ? 16.395 -13.031 -26.430 1.00 98.25 278 VAL A N 1
ATOM 2114 C CA . VAL A 1 278 ? 15.082 -12.406 -26.630 1.00 98.25 278 VAL A CA 1
ATOM 2115 C C . VAL A 1 278 ? 15.282 -10.924 -26.922 1.00 98.25 278 VAL A C 1
ATOM 2117 O O . VAL A 1 278 ? 16.056 -10.253 -26.241 1.00 98.25 278 VAL A O 1
ATOM 2120 N N . GLN A 1 279 ? 14.581 -10.417 -27.933 1.00 97.31 279 GLN A N 1
ATOM 2121 C CA . GLN A 1 279 ? 14.652 -9.021 -28.351 1.00 97.31 279 GLN A CA 1
ATOM 2122 C C . GLN A 1 279 ? 13.265 -8.384 -28.278 1.00 97.31 279 GLN A C 1
ATOM 2124 O O . GLN A 1 279 ? 12.323 -8.875 -28.909 1.00 97.31 279 GLN A O 1
ATOM 2129 N N . PHE A 1 280 ? 13.142 -7.270 -27.558 1.00 98.19 280 PHE A N 1
ATOM 2130 C CA . PHE A 1 280 ? 11.931 -6.453 -27.564 1.00 98.19 280 PHE A CA 1
ATOM 2131 C C . PHE A 1 280 ? 12.069 -5.345 -28.598 1.00 98.19 280 PHE A C 1
ATOM 2133 O O . PHE A 1 280 ? 12.943 -4.485 -28.499 1.00 98.19 280 PHE A O 1
ATOM 2140 N N . CYS A 1 281 ? 11.200 -5.366 -29.600 1.00 97.50 281 CYS A N 1
ATOM 2141 C CA . CYS A 1 281 ? 11.187 -4.417 -30.699 1.00 97.50 281 CYS A CA 1
ATOM 2142 C C . CYS A 1 281 ? 9.853 -3.664 -30.759 1.00 97.50 281 CYS A C 1
ATOM 2144 O O . CYS A 1 281 ? 8.828 -4.183 -30.327 1.00 97.50 281 CYS A O 1
ATOM 2146 N N . THR A 1 282 ? 9.832 -2.480 -31.366 1.00 97.38 282 THR A N 1
ATOM 2147 C CA . THR A 1 282 ? 8.585 -1.799 -31.761 1.00 97.38 282 THR A CA 1
ATOM 2148 C C . THR A 1 282 ? 8.649 -1.375 -33.223 1.00 97.38 282 THR A C 1
ATOM 2150 O O . THR A 1 282 ? 9.720 -1.061 -33.751 1.00 97.38 282 THR A O 1
ATOM 2153 N N . SER A 1 283 ? 7.508 -1.417 -33.916 1.00 94.81 283 SER A N 1
ATOM 2154 C CA . SER A 1 283 ? 7.425 -0.984 -35.311 1.00 94.81 283 SER A CA 1
ATOM 2155 C C . SER A 1 283 ? 6.028 -0.496 -35.668 1.00 94.81 283 SER A C 1
ATOM 2157 O O . SER A 1 283 ? 5.051 -1.220 -35.511 1.00 94.81 283 SER A O 1
ATOM 2159 N N . SER A 1 284 ? 5.928 0.666 -36.314 1.00 91.94 284 SER A N 1
ATOM 2160 C CA . SER A 1 284 ? 4.656 1.192 -36.833 1.00 91.94 284 SER A CA 1
ATOM 2161 C C . SER A 1 284 ? 3.958 0.257 -37.833 1.00 91.94 284 SER A C 1
ATOM 2163 O O . SER A 1 284 ? 2.771 0.423 -38.102 1.00 91.94 284 SER A O 1
ATOM 2165 N N . LYS A 1 285 ? 4.668 -0.748 -38.368 1.00 91.44 285 LYS A N 1
ATOM 2166 C CA . LYS A 1 285 ? 4.131 -1.778 -39.272 1.00 91.44 285 LYS A CA 1
ATOM 2167 C C . LYS A 1 285 ? 3.700 -3.072 -38.572 1.00 91.44 285 LYS A C 1
ATOM 2169 O O . LYS A 1 285 ? 3.109 -3.924 -39.225 1.00 91.44 285 LYS A O 1
ATOM 2174 N N . SER A 1 286 ? 4.031 -3.251 -37.295 1.00 86.50 286 SER A N 1
ATOM 2175 C CA . SER A 1 286 ? 3.840 -4.505 -36.555 1.00 86.50 286 SER A CA 1
ATOM 2176 C C . SER A 1 286 ? 3.592 -4.228 -35.068 1.00 86.50 286 SER A C 1
ATOM 2178 O O . SER A 1 286 ? 4.315 -4.735 -34.217 1.00 86.50 286 SER A O 1
ATOM 2180 N N . GLY A 1 287 ? 2.609 -3.371 -34.777 1.00 81.12 287 GLY A N 1
ATOM 2181 C CA . GLY A 1 287 ? 2.339 -2.875 -33.427 1.00 81.12 287 GLY A CA 1
ATOM 2182 C C . GLY A 1 287 ? 3.225 -1.685 -33.064 1.00 81.12 287 GLY A C 1
ATOM 2183 O O . GLY A 1 287 ? 4.429 -1.817 -32.852 1.00 81.12 287 GLY A O 1
ATOM 2184 N N . THR A 1 288 ? 2.616 -0.498 -32.980 1.00 92.75 288 THR A N 1
ATOM 2185 C CA . THR A 1 288 ? 3.335 0.767 -32.755 1.00 92.75 288 THR A CA 1
ATOM 2186 C C . THR A 1 288 ? 4.156 0.770 -31.464 1.00 92.75 288 THR A C 1
ATOM 2188 O O . THR A 1 288 ? 5.227 1.374 -31.444 1.00 92.75 288 THR A O 1
ATOM 2191 N N . GLY A 1 289 ? 3.682 0.092 -30.414 1.00 95.19 289 GLY A N 1
ATOM 2192 C CA . GLY A 1 289 ? 4.385 -0.019 -29.138 1.00 95.19 289 GLY A CA 1
ATOM 2193 C C . GLY A 1 289 ? 4.246 1.223 -28.257 1.00 95.19 289 GLY A C 1
ATOM 2194 O O . GLY A 1 289 ? 5.228 1.705 -27.705 1.00 95.19 289 GLY A O 1
ATOM 2195 N N . ASN A 1 290 ? 3.039 1.782 -28.156 1.00 95.94 290 ASN A N 1
ATOM 2196 C CA . ASN A 1 290 ? 2.739 2.879 -27.231 1.00 95.94 290 ASN A CA 1
ATOM 2197 C C . ASN A 1 290 ? 2.470 2.362 -25.811 1.00 95.94 290 ASN A C 1
ATOM 2199 O O . ASN A 1 290 ? 1.842 1.313 -25.660 1.00 95.94 290 ASN A O 1
ATOM 2203 N N . ASN A 1 291 ? 2.833 3.151 -24.795 1.00 97.12 291 ASN A N 1
ATOM 2204 C CA . ASN A 1 291 ? 2.516 2.903 -23.386 1.00 97.12 291 ASN A CA 1
ATOM 2205 C C . ASN A 1 291 ? 3.035 1.524 -22.933 1.00 97.12 291 ASN A C 1
ATOM 2207 O O . ASN A 1 291 ? 2.262 0.590 -22.704 1.00 97.12 291 ASN A O 1
ATOM 2211 N N . LEU A 1 292 ? 4.366 1.382 -22.901 1.00 98.38 292 LEU A N 1
ATOM 2212 C CA . LEU A 1 292 ? 5.067 0.128 -22.602 1.00 98.38 292 LEU A CA 1
ATOM 2213 C C . LEU A 1 292 ? 5.916 0.243 -21.342 1.00 98.38 292 LEU A C 1
ATOM 2215 O O . LEU A 1 292 ? 6.734 1.154 -21.238 1.00 98.38 292 LEU A O 1
ATOM 2219 N N . ILE A 1 293 ? 5.796 -0.721 -20.438 1.00 98.81 293 ILE A N 1
ATOM 2220 C CA . ILE A 1 293 ? 6.686 -0.894 -19.290 1.00 98.81 293 ILE A CA 1
ATOM 2221 C C . ILE A 1 293 ? 7.375 -2.248 -19.437 1.00 98.81 293 ILE A C 1
ATOM 2223 O O . ILE A 1 293 ? 6.709 -3.272 -19.572 1.00 98.81 293 ILE A O 1
ATOM 2227 N N . ILE A 1 294 ? 8.704 -2.265 -19.414 1.00 98.75 294 ILE A N 1
ATOM 2228 C CA . ILE A 1 294 ? 9.509 -3.488 -19.397 1.00 98.75 294 ILE A CA 1
ATOM 2229 C C . ILE A 1 294 ? 10.426 -3.403 -18.185 1.00 98.75 294 ILE A C 1
ATOM 2231 O O . ILE A 1 294 ? 11.210 -2.458 -18.082 1.00 98.75 294 ILE A O 1
ATOM 2235 N N . LYS A 1 295 ? 10.312 -4.359 -17.260 1.00 97.94 295 LYS A N 1
ATOM 2236 C CA . LYS A 1 295 ? 10.957 -4.245 -15.952 1.00 97.94 295 LYS A CA 1
ATOM 2237 C C . LYS A 1 295 ? 11.532 -5.554 -15.419 1.00 97.94 295 LYS A C 1
ATOM 2239 O O . LYS A 1 295 ? 10.970 -6.624 -15.631 1.00 97.94 295 LYS A O 1
ATOM 2244 N N . ASN A 1 296 ? 12.612 -5.434 -14.650 1.00 98.56 296 ASN A N 1
ATOM 2245 C CA . ASN A 1 296 ? 13.197 -6.508 -13.848 1.00 98.56 296 ASN A CA 1
ATOM 2246 C C . ASN A 1 296 ? 13.657 -7.720 -14.668 1.00 98.56 296 ASN A C 1
ATOM 2248 O O . ASN A 1 296 ? 13.244 -8.836 -14.386 1.00 98.56 296 ASN A O 1
ATOM 2252 N N . PHE A 1 297 ? 14.499 -7.506 -15.681 1.00 98.75 297 PHE A N 1
ATOM 2253 C CA . PHE A 1 297 ? 15.083 -8.589 -16.479 1.00 98.75 297 PHE A CA 1
ATOM 2254 C C . PHE A 1 297 ? 16.601 -8.522 -16.516 1.00 98.75 297 PHE A C 1
ATOM 2256 O O . PHE A 1 297 ? 17.180 -7.446 -16.630 1.00 98.75 297 PHE A O 1
ATOM 2263 N N . GLU A 1 298 ? 17.240 -9.684 -16.533 1.00 98.69 298 GLU A N 1
ATOM 2264 C CA . GLU A 1 298 ? 18.586 -9.831 -17.056 1.00 98.69 298 GLU A CA 1
ATOM 2265 C C . GLU A 1 298 ? 18.518 -10.208 -18.540 1.00 98.69 298 GLU A C 1
ATOM 2267 O O . GLU A 1 298 ? 18.121 -11.314 -18.906 1.00 98.69 298 GLU A O 1
ATOM 2272 N N . SER A 1 299 ? 18.916 -9.278 -19.400 1.00 98.50 299 SER A N 1
ATOM 2273 C CA . SER A 1 299 ? 18.922 -9.420 -20.850 1.00 98.50 299 SER A CA 1
ATOM 2274 C C . SER A 1 299 ? 20.305 -9.867 -21.328 1.00 98.50 299 SER A C 1
ATOM 2276 O O . SER A 1 299 ? 21.260 -9.088 -21.340 1.00 98.50 299 SER A O 1
ATOM 2278 N N . ARG A 1 300 ? 20.416 -11.125 -21.759 1.00 97.12 300 ARG A N 1
ATOM 2279 C CA . ARG A 1 300 ? 21.633 -11.766 -22.285 1.00 97.12 300 ARG A CA 1
ATOM 2280 C C . ARG A 1 300 ? 21.487 -12.083 -23.770 1.00 97.12 300 ARG A C 1
ATOM 2282 O O . ARG A 1 300 ? 20.380 -12.225 -24.286 1.00 97.12 300 ARG A O 1
ATOM 2289 N N . HIS A 1 301 ? 22.603 -12.213 -24.469 1.00 95.19 301 HIS A N 1
ATOM 2290 C CA . HIS A 1 301 ? 22.630 -12.705 -25.843 1.00 95.19 301 HIS A CA 1
ATOM 2291 C C . HIS A 1 301 ? 23.873 -13.568 -26.077 1.00 95.19 301 HIS A C 1
ATOM 2293 O O . HIS A 1 301 ? 24.837 -13.527 -25.313 1.00 95.19 301 HIS A O 1
ATOM 2299 N N . ASP A 1 302 ? 23.815 -14.397 -27.111 1.00 95.25 302 ASP A N 1
ATOM 2300 C CA . ASP A 1 302 ? 24.951 -15.157 -27.612 1.00 95.25 302 ASP A CA 1
ATOM 2301 C C . ASP A 1 302 ? 25.981 -14.182 -28.192 1.00 95.25 302 ASP A C 1
ATOM 2303 O O . ASP A 1 302 ? 25.622 -13.338 -29.009 1.00 95.25 302 ASP A O 1
ATOM 2307 N N . ALA A 1 303 ? 27.251 -14.322 -27.806 1.00 94.50 303 ALA A N 1
ATOM 2308 C CA . ALA A 1 303 ? 28.349 -13.483 -28.293 1.00 94.50 303 ALA A CA 1
ATOM 2309 C C . ALA A 1 303 ? 28.558 -13.563 -29.816 1.00 94.50 303 ALA A C 1
ATOM 2311 O O . ALA A 1 303 ? 29.229 -12.725 -30.408 1.00 94.50 303 ALA A O 1
ATOM 2312 N N . GLU A 1 304 ? 28.015 -14.590 -30.473 1.00 94.44 304 GLU A N 1
ATOM 2313 C CA . GLU A 1 304 ? 28.007 -14.676 -31.927 1.00 94.44 304 GLU A CA 1
ATOM 2314 C C . GLU A 1 304 ? 26.880 -13.849 -32.561 1.00 94.44 304 GLU A C 1
ATOM 2316 O O . GLU A 1 304 ? 26.965 -13.521 -33.741 1.00 94.44 304 GLU A O 1
ATOM 2321 N N . SER A 1 305 ? 25.830 -13.490 -31.814 1.00 94.56 305 SER A N 1
ATOM 2322 C CA . SER A 1 305 ? 24.702 -12.668 -32.277 1.00 94.56 305 SER A CA 1
ATOM 2323 C C . SER A 1 305 ? 25.101 -11.191 -32.401 1.00 94.56 305 SER A C 1
ATOM 2325 O O . SER A 1 305 ? 24.504 -10.318 -31.777 1.00 94.56 305 SER A O 1
ATOM 2327 N N . ASN A 1 306 ? 26.093 -10.919 -33.244 1.00 93.88 306 ASN A N 1
ATOM 2328 C CA . ASN A 1 306 ? 26.850 -9.674 -33.281 1.00 93.88 306 ASN A CA 1
ATOM 2329 C C . ASN A 1 306 ? 26.556 -8.783 -34.503 1.00 93.88 306 ASN A C 1
ATOM 2331 O O . ASN A 1 306 ? 27.290 -7.833 -34.795 1.00 93.88 306 ASN A O 1
ATOM 2335 N N . ASN A 1 307 ? 25.523 -9.112 -35.281 1.00 95.44 307 ASN A N 1
ATOM 2336 C CA . ASN A 1 307 ? 25.081 -8.287 -36.402 1.00 95.44 307 ASN A CA 1
ATOM 2337 C C . ASN A 1 307 ? 24.647 -6.888 -35.930 1.00 95.44 307 ASN A C 1
ATOM 2339 O O . ASN A 1 307 ? 24.078 -6.737 -34.854 1.00 95.44 307 ASN A O 1
ATOM 2343 N N . ASN A 1 308 ? 24.811 -5.870 -36.779 1.00 92.69 308 ASN A N 1
ATOM 2344 C CA . ASN A 1 308 ? 24.431 -4.493 -36.459 1.00 92.69 308 ASN A CA 1
ATOM 2345 C C . ASN A 1 308 ? 22.960 -4.291 -36.044 1.00 92.69 308 ASN A C 1
ATOM 2347 O O . ASN A 1 308 ? 22.668 -3.365 -35.286 1.00 92.69 308 ASN A O 1
ATOM 2351 N N . ASP A 1 309 ? 22.052 -5.131 -36.547 1.00 91.19 309 ASP A N 1
ATOM 2352 C CA . ASP A 1 309 ? 20.623 -5.118 -36.207 1.00 91.19 309 ASP A CA 1
ATOM 2353 C C . ASP A 1 309 ? 20.280 -6.083 -35.049 1.00 91.19 309 ASP A C 1
ATOM 2355 O O . ASP A 1 309 ? 19.135 -6.167 -34.617 1.00 91.19 309 ASP A O 1
ATOM 2359 N N . SER A 1 310 ? 21.252 -6.823 -34.508 1.00 93.62 310 SER A N 1
ATOM 2360 C CA . SER A 1 310 ? 21.079 -7.600 -33.279 1.00 93.62 310 SER A CA 1
ATOM 2361 C C . SER A 1 310 ? 21.074 -6.637 -32.092 1.00 93.62 310 SER A C 1
ATOM 2363 O O . SER A 1 310 ? 22.115 -6.212 -31.603 1.00 93.62 310 SER A O 1
ATOM 2365 N N . ILE A 1 311 ? 19.884 -6.197 -31.691 1.00 95.62 311 ILE A N 1
ATOM 2366 C CA . ILE A 1 311 ? 19.701 -5.218 -30.621 1.00 95.62 311 ILE A CA 1
ATOM 2367 C C . ILE A 1 311 ? 18.711 -5.814 -29.637 1.00 95.62 311 ILE A C 1
ATOM 2369 O O . ILE A 1 311 ? 17.596 -6.162 -30.026 1.00 95.62 311 ILE A O 1
ATOM 2373 N N . GLN A 1 312 ? 19.109 -5.938 -28.372 1.00 96.88 312 GLN A N 1
ATOM 2374 C CA . GLN A 1 312 ? 18.242 -6.549 -27.365 1.00 96.88 312 GLN A CA 1
ATOM 2375 C C . GLN A 1 312 ? 16.946 -5.743 -27.199 1.00 96.88 312 GLN A C 1
ATOM 2377 O O . GLN A 1 312 ? 15.860 -6.315 -27.165 1.00 96.88 312 GLN A O 1
ATOM 2382 N N . PHE A 1 313 ? 17.039 -4.415 -27.104 1.00 97.88 313 PHE A N 1
ATOM 2383 C CA . PHE A 1 313 ? 15.879 -3.529 -26.979 1.00 97.88 313 PHE A CA 1
ATOM 2384 C C . PHE A 1 313 ? 15.883 -2.515 -28.131 1.00 97.88 313 PHE A C 1
ATOM 2386 O O . PHE A 1 313 ? 16.671 -1.570 -28.139 1.00 97.88 313 PHE A O 1
ATOM 2393 N N . TYR A 1 314 ? 15.019 -2.708 -29.128 1.00 96.62 314 TYR A N 1
ATOM 2394 C CA . TYR A 1 314 ? 14.962 -1.884 -30.335 1.00 96.62 314 TYR A CA 1
ATOM 2395 C C . TYR A 1 314 ? 13.618 -1.169 -30.489 1.00 96.62 314 TYR A C 1
ATOM 2397 O O . TYR A 1 314 ? 12.680 -1.662 -31.118 1.00 96.62 314 TYR A O 1
ATOM 2405 N N . PHE A 1 315 ? 13.544 0.049 -29.969 1.00 96.88 315 PHE A N 1
ATOM 2406 C CA . PHE A 1 315 ? 12.359 0.887 -30.078 1.00 96.88 315 PHE A CA 1
ATOM 2407 C C . PHE A 1 315 ? 12.441 1.770 -31.329 1.00 96.88 315 PHE A C 1
ATOM 2409 O O . PHE A 1 315 ? 13.045 2.843 -31.320 1.00 96.88 315 PHE A O 1
ATOM 2416 N N . GLY A 1 316 ? 11.865 1.281 -32.431 1.00 94.88 316 GLY A N 1
ATOM 2417 C CA . GLY A 1 316 ? 11.784 1.997 -33.710 1.00 94.88 316 GLY A CA 1
ATOM 2418 C C . GLY A 1 316 ? 10.500 2.816 -33.888 1.00 94.88 316 GLY A C 1
ATOM 2419 O O . GLY A 1 316 ? 10.363 3.572 -34.846 1.00 94.88 316 GLY A O 1
ATOM 2420 N N . SER A 1 317 ? 9.530 2.662 -32.994 1.00 95.75 317 SER A N 1
ATOM 2421 C CA . SER A 1 317 ? 8.314 3.474 -32.934 1.00 95.75 317 SER A CA 1
ATOM 2422 C C . SER A 1 317 ? 7.744 3.489 -31.518 1.00 95.75 317 SER A C 1
ATOM 2424 O O . SER A 1 317 ? 8.235 2.782 -30.638 1.00 95.75 317 SER A O 1
ATOM 2426 N N . GLY A 1 318 ? 6.668 4.243 -31.318 1.00 94.38 318 GLY A N 1
ATOM 2427 C CA . GLY A 1 318 ? 5.908 4.210 -30.074 1.00 94.38 318 GLY A CA 1
ATOM 2428 C C . GLY A 1 318 ? 6.279 5.326 -29.112 1.00 94.38 318 GLY A C 1
ATOM 2429 O O . GLY A 1 318 ? 7.329 5.950 -29.208 1.00 94.38 318 GLY A O 1
ATOM 2430 N N . GLN A 1 319 ? 5.366 5.630 -28.204 1.00 93.06 319 GLN A N 1
ATOM 2431 C CA . GLN A 1 319 ? 5.498 6.738 -27.267 1.00 93.06 319 GLN A CA 1
ATOM 2432 C C . GLN A 1 319 ? 5.154 6.279 -25.858 1.00 93.06 319 GLN A C 1
ATOM 2434 O O . GLN A 1 319 ? 4.333 5.377 -25.698 1.00 93.06 319 GLN A O 1
ATOM 2439 N N . ASN A 1 320 ? 5.745 6.917 -24.844 1.00 94.75 320 ASN A N 1
ATOM 2440 C CA . ASN A 1 320 ? 5.643 6.508 -23.439 1.00 94.75 320 ASN A CA 1
ATOM 2441 C C . ASN A 1 320 ? 6.180 5.090 -23.236 1.00 94.75 320 ASN A C 1
ATOM 2443 O O . ASN A 1 320 ? 5.421 4.139 -23.066 1.00 94.75 320 ASN A O 1
ATOM 2447 N N . ILE A 1 321 ? 7.504 4.956 -23.269 1.00 97.75 321 ILE A N 1
ATOM 2448 C CA . ILE A 1 321 ? 8.193 3.673 -23.091 1.00 97.75 321 ILE A CA 1
ATOM 2449 C C . ILE A 1 321 ? 9.099 3.770 -21.867 1.00 97.75 321 ILE A C 1
ATOM 2451 O O . ILE A 1 321 ? 9.871 4.719 -21.729 1.00 97.75 321 ILE A O 1
ATOM 2455 N N . TRP A 1 322 ? 9.001 2.797 -20.968 1.00 98.75 322 TRP A N 1
ATOM 2456 C CA . TRP A 1 322 ? 9.800 2.725 -19.754 1.00 98.75 322 TRP A CA 1
ATOM 2457 C C . TRP A 1 322 ? 10.524 1.383 -19.675 1.00 98.75 322 TRP A C 1
ATOM 2459 O O . TRP A 1 322 ? 9.885 0.334 -19.598 1.00 98.75 322 TRP A O 1
ATOM 2469 N N . ALA A 1 323 ? 11.854 1.429 -19.709 1.00 98.62 323 ALA A N 1
ATOM 2470 C CA . ALA A 1 323 ? 12.711 0.300 -19.368 1.00 98.62 323 ALA A CA 1
ATOM 2471 C C . ALA A 1 323 ? 13.292 0.541 -17.971 1.00 98.62 323 ALA A C 1
ATOM 2473 O O . ALA A 1 323 ? 13.944 1.564 -17.750 1.00 98.62 323 ALA A O 1
ATOM 2474 N N . ASP A 1 324 ? 13.031 -0.374 -17.042 1.00 98.75 324 ASP A N 1
ATOM 2475 C CA . ASP A 1 324 ? 13.318 -0.183 -15.620 1.00 98.75 324 ASP A CA 1
ATOM 2476 C C . ASP A 1 324 ? 13.990 -1.405 -14.996 1.00 98.75 324 ASP A C 1
ATOM 2478 O O . ASP A 1 324 ? 13.549 -2.531 -15.225 1.00 98.75 324 ASP A O 1
ATOM 2482 N N . HIS A 1 325 ? 15.029 -1.218 -14.179 1.00 98.81 325 HIS A N 1
ATOM 2483 C CA . HIS A 1 325 ? 15.694 -2.339 -13.498 1.00 98.81 325 HIS A CA 1
ATOM 2484 C C . HIS A 1 325 ? 16.082 -3.480 -14.462 1.00 98.81 325 HIS A C 1
ATOM 2486 O O . HIS A 1 325 ? 15.840 -4.658 -14.201 1.00 98.81 325 HIS A O 1
ATOM 2492 N N . ILE A 1 326 ? 16.647 -3.139 -15.623 1.00 98.88 326 ILE A N 1
ATOM 2493 C CA . ILE A 1 326 ? 17.144 -4.123 -16.592 1.00 98.88 326 ILE A CA 1
ATOM 2494 C C . ILE A 1 326 ? 18.656 -4.257 -16.442 1.00 98.88 326 ILE A C 1
ATOM 2496 O O . ILE A 1 326 ? 19.376 -3.260 -16.460 1.00 98.88 326 ILE A O 1
ATOM 2500 N N . THR A 1 327 ? 19.154 -5.483 -16.327 1.00 98.81 327 THR A N 1
ATOM 2501 C CA . THR A 1 327 ? 20.582 -5.795 -16.429 1.00 98.81 327 THR A CA 1
ATOM 2502 C C . THR A 1 327 ? 20.883 -6.251 -17.852 1.00 98.81 327 THR A C 1
ATOM 2504 O O . THR A 1 327 ? 20.554 -7.366 -18.242 1.00 98.81 327 THR A O 1
ATOM 2507 N N . PHE A 1 328 ? 21.502 -5.385 -18.644 1.00 98.62 328 PHE A N 1
ATOM 2508 C CA . PHE A 1 328 ? 22.024 -5.687 -19.971 1.00 98.62 328 PHE A CA 1
ATOM 2509 C C . PHE A 1 328 ? 23.411 -6.320 -19.840 1.00 98.62 328 PHE A C 1
ATOM 2511 O O . PHE A 1 328 ? 24.419 -5.637 -19.621 1.00 98.62 328 PHE A O 1
ATOM 2518 N N . THR A 1 329 ? 23.442 -7.645 -19.952 1.00 97.31 329 THR A N 1
ATOM 2519 C CA . THR A 1 329 ? 24.646 -8.459 -19.786 1.00 97.31 329 THR A CA 1
ATOM 2520 C C . THR A 1 329 ? 25.269 -8.729 -21.152 1.00 97.31 329 THR A C 1
ATOM 2522 O O . THR A 1 329 ? 24.673 -9.406 -21.993 1.00 97.31 329 THR A O 1
ATOM 2525 N N . GLY A 1 330 ? 26.468 -8.186 -21.374 1.00 94.31 330 GLY A N 1
ATOM 2526 C CA . GLY A 1 330 ? 27.300 -8.490 -22.536 1.00 94.31 330 GLY A CA 1
ATOM 2527 C C . GLY A 1 330 ? 28.157 -9.741 -22.324 1.00 94.31 330 GLY A C 1
ATOM 2528 O O . GLY A 1 330 ? 27.757 -10.683 -21.638 1.00 94.31 330 GLY A O 1
ATOM 2529 N N . HIS A 1 331 ? 29.357 -9.762 -22.902 1.00 91.50 331 HIS A N 1
ATOM 2530 C CA . HIS A 1 331 ? 30.249 -10.919 -22.859 1.00 91.50 331 HIS A CA 1
ATOM 2531 C C . HIS A 1 331 ? 31.729 -10.524 -22.880 1.00 91.50 331 HIS A C 1
ATOM 2533 O O . HIS A 1 331 ? 32.126 -9.447 -23.322 1.00 91.50 331 HIS A O 1
ATOM 2539 N N . ASN A 1 332 ? 32.581 -11.439 -22.416 1.00 81.62 332 ASN A N 1
ATOM 2540 C CA . ASN A 1 332 ? 34.028 -11.261 -22.497 1.00 81.62 332 ASN A CA 1
ATOM 2541 C C . ASN A 1 332 ? 34.468 -11.173 -23.972 1.00 81.62 332 ASN A C 1
ATOM 2543 O O . ASN A 1 332 ? 33.901 -11.845 -24.832 1.00 81.62 332 ASN A O 1
ATOM 2547 N N . ASN A 1 333 ? 35.501 -10.374 -24.255 1.00 79.75 333 ASN A N 1
ATOM 2548 C CA . ASN A 1 333 ? 36.051 -10.158 -25.602 1.00 79.75 333 ASN A CA 1
ATOM 2549 C C . ASN A 1 333 ? 35.080 -9.525 -26.621 1.00 79.75 333 ASN A C 1
ATOM 2551 O O . ASN A 1 333 ? 35.220 -9.789 -27.811 1.00 79.75 333 ASN A O 1
ATOM 2555 N N . TYR A 1 334 ? 34.180 -8.634 -26.185 1.00 79.94 334 TYR A N 1
ATOM 2556 C CA . TYR A 1 334 ? 33.197 -7.885 -27.001 1.00 79.94 334 TYR A CA 1
ATOM 2557 C C . TYR A 1 334 ? 33.756 -7.036 -28.173 1.00 79.94 334 TYR A C 1
ATOM 2559 O O . TYR A 1 334 ? 33.085 -6.159 -28.712 1.00 79.94 334 TYR A O 1
ATOM 2567 N N . GLY A 1 335 ? 35.028 -7.190 -28.540 1.00 83.12 335 GLY A N 1
ATOM 2568 C CA . GLY A 1 335 ? 35.596 -6.591 -29.743 1.00 83.12 335 GLY A CA 1
ATOM 2569 C C . GLY A 1 335 ? 35.296 -7.391 -31.012 1.00 83.12 335 GLY A C 1
ATOM 2570 O O . GLY A 1 335 ? 35.210 -6.777 -32.080 1.00 83.12 335 GLY A O 1
ATOM 2571 N N . TYR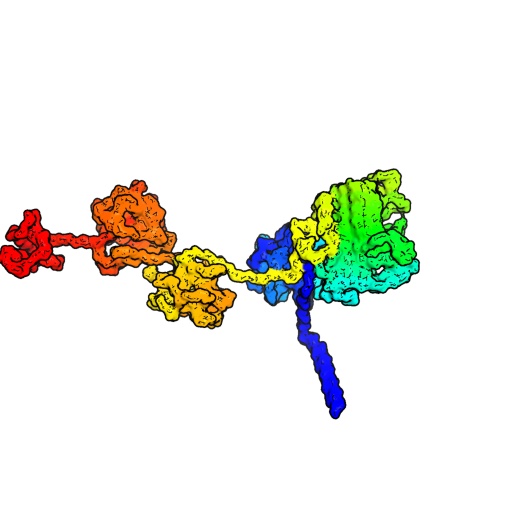 A 1 336 ? 35.171 -8.720 -30.895 1.00 90.69 336 TYR A N 1
ATOM 2572 C CA . TYR A 1 336 ? 35.029 -9.654 -32.012 1.00 90.69 336 TYR A CA 1
ATOM 2573 C C . TYR A 1 336 ? 34.248 -10.911 -31.611 1.00 90.69 336 TYR A C 1
ATOM 2575 O O . TYR A 1 336 ? 34.562 -11.540 -30.597 1.00 90.69 336 TYR A O 1
ATOM 2583 N N . ALA A 1 337 ? 33.345 -11.350 -32.489 1.00 91.44 337 ALA A N 1
ATOM 2584 C CA . ALA A 1 337 ? 32.564 -12.554 -32.258 1.00 91.44 337 ALA A CA 1
ATOM 2585 C C . ALA A 1 337 ? 33.443 -13.815 -32.254 1.00 91.44 337 ALA A C 1
ATOM 2587 O O . ALA A 1 337 ? 34.334 -13.952 -33.107 1.00 91.44 337 ALA A O 1
ATOM 2588 N N . PRO A 1 338 ? 33.181 -14.781 -31.354 1.00 90.81 338 PRO A N 1
ATOM 2589 C CA . PRO A 1 338 ? 34.052 -15.938 -31.165 1.00 90.81 338 PRO A CA 1
ATOM 2590 C C . PRO A 1 338 ? 34.260 -16.818 -32.408 1.00 90.81 338 PRO A C 1
ATOM 2592 O O . PRO A 1 338 ? 35.362 -17.332 -32.607 1.00 90.81 338 PRO A O 1
ATOM 2595 N N . LYS A 1 339 ? 33.238 -17.018 -33.248 1.00 90.69 339 LYS A N 1
ATOM 2596 C CA . LYS A 1 339 ? 33.276 -17.930 -34.405 1.00 90.69 339 LYS A CA 1
ATOM 2597 C C . LYS A 1 339 ? 33.602 -17.193 -35.699 1.00 90.69 339 LYS A C 1
ATOM 2599 O O . LYS A 1 339 ? 34.503 -17.615 -36.418 1.00 90.69 339 LYS A O 1
ATOM 2604 N N . THR A 1 340 ? 32.889 -16.114 -36.019 1.00 91.19 340 THR A N 1
ATOM 2605 C CA . THR A 1 340 ? 33.097 -15.361 -37.271 1.00 91.19 340 THR A CA 1
ATOM 2606 C C . THR A 1 340 ? 34.315 -14.445 -37.229 1.00 91.19 340 THR A C 1
ATOM 2608 O O . THR A 1 340 ? 34.789 -14.039 -38.292 1.00 91.19 340 THR A O 1
ATOM 2611 N N . GLN A 1 341 ? 34.821 -14.105 -36.034 1.00 92.44 341 GLN A N 1
ATOM 2612 C CA . GLN A 1 341 ? 35.915 -13.143 -35.827 1.00 92.44 341 GLN A CA 1
ATOM 2613 C C . GLN A 1 341 ? 35.632 -11.774 -36.466 1.00 92.44 341 GLN A C 1
ATOM 2615 O O . GLN A 1 341 ? 36.537 -10.980 -36.732 1.00 92.44 341 GLN A O 1
ATOM 2620 N N . LYS A 1 342 ? 34.358 -11.485 -36.745 1.00 92.12 342 LYS A N 1
ATOM 2621 C CA . LYS A 1 342 ? 33.910 -10.178 -37.210 1.00 92.12 342 LYS A CA 1
ATOM 2622 C C . LYS A 1 342 ? 33.763 -9.267 -36.010 1.00 92.12 342 LYS A C 1
ATOM 2624 O O . LYS A 1 342 ? 33.437 -9.715 -34.919 1.00 92.12 342 LYS A O 1
ATOM 2629 N N . VAL A 1 343 ? 34.000 -7.980 -36.239 1.00 91.12 343 VAL A N 1
ATOM 2630 C CA . VAL A 1 343 ? 33.793 -6.955 -35.217 1.00 91.12 343 VAL A CA 1
ATOM 2631 C C . VAL A 1 343 ? 32.352 -7.011 -34.732 1.00 91.12 343 VAL A C 1
ATOM 2633 O O . VAL A 1 343 ? 31.450 -7.037 -35.578 1.00 91.12 343 VAL A O 1
ATOM 2636 N N . ASP A 1 344 ? 32.175 -6.956 -33.416 1.00 90.69 344 ASP A N 1
ATOM 2637 C CA . ASP A 1 344 ? 30.857 -6.903 -32.795 1.00 90.69 344 ASP A CA 1
ATOM 2638 C C . ASP A 1 344 ? 30.203 -5.561 -33.093 1.00 90.69 344 ASP A C 1
ATOM 2640 O O . ASP A 1 344 ? 30.726 -4.485 -32.774 1.00 90.69 344 ASP A O 1
ATOM 2644 N N . GLU A 1 345 ? 29.100 -5.640 -33.829 1.00 93.31 345 GLU A N 1
ATOM 2645 C CA . GLU A 1 345 ? 28.313 -4.499 -34.261 1.00 93.31 345 GLU A CA 1
ATOM 2646 C C . GLU A 1 345 ? 26.948 -4.471 -33.589 1.00 93.31 345 GLU A C 1
ATOM 2648 O O . GLU A 1 345 ? 26.207 -3.542 -33.845 1.00 93.31 345 GLU A O 1
ATOM 2653 N N . ASP A 1 346 ? 26.583 -5.407 -32.733 1.00 92.75 346 ASP A N 1
ATOM 2654 C CA . ASP A 1 346 ? 25.348 -5.378 -31.950 1.00 92.75 346 ASP A CA 1
ATOM 2655 C C . ASP A 1 346 ? 25.280 -4.188 -30.976 1.00 92.75 346 ASP A C 1
ATOM 2657 O O . ASP A 1 346 ? 26.206 -3.375 -30.860 1.00 92.75 346 ASP A O 1
ATOM 2661 N N . LYS A 1 347 ? 24.118 -4.001 -30.338 1.00 94.25 347 LYS A N 1
ATOM 2662 C CA . LYS A 1 347 ? 23.905 -2.988 -29.291 1.00 94.25 347 LYS A CA 1
ATOM 2663 C C . LYS A 1 347 ? 23.005 -3.540 -28.193 1.00 94.25 347 LYS A C 1
ATOM 2665 O O . LYS A 1 347 ? 22.146 -4.383 -28.446 1.00 94.25 347 LYS A O 1
ATOM 2670 N N . PHE A 1 348 ? 23.089 -2.952 -27.005 1.00 96.81 348 PHE A N 1
ATOM 2671 C CA . PHE A 1 348 ? 22.086 -3.212 -25.975 1.00 96.81 348 PHE A CA 1
ATOM 2672 C C . PHE A 1 348 ? 20.737 -2.596 -26.322 1.00 96.81 348 PHE A C 1
ATOM 2674 O O . PHE A 1 348 ? 19.712 -3.278 -26.291 1.00 96.81 348 PHE A O 1
ATOM 2681 N N . MET A 1 349 ? 20.731 -1.311 -26.682 1.00 97.12 349 MET A N 1
ATOM 2682 C CA . MET A 1 349 ? 19.485 -0.589 -26.903 1.00 97.12 349 MET A CA 1
ATOM 2683 C C . MET A 1 349 ? 19.583 0.421 -28.041 1.00 97.12 349 MET A C 1
ATOM 2685 O O . MET A 1 349 ? 20.594 1.110 -28.208 1.00 97.12 349 MET A O 1
ATOM 2689 N N . ALA A 1 350 ? 18.492 0.551 -28.790 1.00 96.06 350 ALA A N 1
ATOM 2690 C CA . ALA A 1 350 ? 18.276 1.642 -29.722 1.00 96.06 350 ALA A CA 1
ATOM 2691 C C . ALA A 1 350 ? 16.881 2.245 -29.544 1.00 96.06 350 ALA A C 1
ATOM 2693 O O . ALA A 1 350 ? 15.892 1.517 -29.499 1.00 96.06 350 ALA A O 1
ATOM 2694 N N . VAL A 1 351 ? 16.814 3.575 -29.490 1.00 95.00 351 VAL A N 1
ATOM 2695 C CA . VAL A 1 351 ? 15.565 4.343 -29.527 1.00 95.00 351 VAL A CA 1
ATOM 2696 C C . VAL A 1 351 ? 15.694 5.375 -30.631 1.00 95.00 351 VAL A C 1
ATOM 2698 O O . VAL A 1 351 ? 16.471 6.327 -30.533 1.00 95.00 351 VAL A O 1
ATOM 2701 N N . CYS A 1 352 ? 15.002 5.147 -31.735 1.00 90.69 352 CYS A N 1
ATOM 2702 C CA . CYS A 1 352 ? 15.190 5.926 -32.951 1.00 90.69 352 CYS A CA 1
ATOM 2703 C C . CYS A 1 352 ? 13.919 5.952 -33.807 1.00 90.69 352 CYS A C 1
ATOM 2705 O O . CYS A 1 352 ? 12.877 5.424 -33.425 1.00 90.69 352 CYS A O 1
ATOM 2707 N N . TYR A 1 353 ? 14.017 6.599 -34.972 1.00 90.19 353 TYR A N 1
ATOM 2708 C CA . TYR A 1 353 ? 12.893 6.841 -35.880 1.00 90.19 353 TYR A CA 1
ATOM 2709 C C . TYR A 1 353 ? 11.749 7.585 -35.178 1.00 90.19 353 TYR A C 1
ATOM 2711 O O . TYR A 1 353 ? 11.937 8.736 -34.795 1.00 90.19 353 TYR A O 1
ATOM 2719 N N . ASP A 1 354 ? 10.586 6.949 -35.029 1.00 89.56 354 ASP A N 1
ATOM 2720 C CA . ASP A 1 354 ? 9.361 7.581 -34.542 1.00 89.56 354 ASP A CA 1
ATOM 2721 C C . ASP A 1 354 ? 9.131 7.325 -33.036 1.00 89.56 354 ASP A C 1
ATOM 2723 O O . ASP A 1 354 ? 8.081 7.691 -32.505 1.00 89.56 354 ASP A O 1
ATOM 2727 N N . ALA A 1 355 ? 10.077 6.668 -32.349 1.00 94.81 355 ALA A N 1
ATOM 2728 C CA . ALA A 1 355 ? 9.998 6.446 -30.909 1.00 94.81 355 ALA A CA 1
ATOM 2729 C C . ALA A 1 355 ? 10.233 7.753 -30.127 1.00 94.81 355 ALA A C 1
ATOM 2731 O O . ALA A 1 355 ? 11.170 8.492 -30.430 1.00 94.81 355 ALA A O 1
ATOM 2732 N N . ASP A 1 356 ? 9.409 8.043 -29.118 1.00 94.00 356 ASP A N 1
ATOM 2733 C CA . ASP A 1 356 ? 9.500 9.280 -28.327 1.00 94.00 356 ASP A CA 1
ATOM 2734 C C . ASP A 1 356 ? 9.055 9.075 -26.866 1.00 94.00 356 ASP A C 1
ATOM 2736 O O . ASP A 1 356 ? 8.451 8.060 -26.521 1.00 94.00 356 ASP A O 1
ATOM 2740 N N . TYR A 1 357 ? 9.338 10.035 -25.984 1.00 95.00 357 TYR A N 1
ATOM 2741 C CA . TYR A 1 357 ? 8.956 9.996 -24.564 1.00 95.00 357 TYR A CA 1
ATOM 2742 C C . TYR A 1 357 ? 9.396 8.712 -23.848 1.00 95.00 357 TYR A C 1
ATOM 2744 O O . TYR A 1 357 ? 8.583 7.972 -23.289 1.00 95.00 357 TYR A O 1
ATOM 2752 N N . CYS A 1 358 ? 10.697 8.431 -23.898 1.00 97.12 358 CYS A N 1
ATOM 2753 C CA . CYS A 1 358 ? 11.269 7.206 -23.347 1.00 97.12 358 CYS A CA 1
ATOM 2754 C C . CYS A 1 358 ? 12.081 7.486 -22.074 1.00 97.12 358 CYS A C 1
ATOM 2756 O O . CYS A 1 358 ? 12.929 8.378 -22.054 1.00 97.12 358 CYS A O 1
ATOM 2758 N N . THR A 1 359 ? 11.879 6.690 -21.028 1.00 98.69 359 THR A N 1
ATOM 2759 C CA . THR A 1 359 ? 12.741 6.681 -19.838 1.00 98.69 359 THR A CA 1
ATOM 2760 C C . THR A 1 359 ? 13.441 5.331 -19.742 1.00 98.69 359 THR A C 1
ATOM 2762 O O . THR A 1 359 ? 12.804 4.284 -19.839 1.00 98.69 359 THR A O 1
ATOM 2765 N N . VAL A 1 360 ? 14.749 5.363 -19.512 1.00 98.69 360 VAL A N 1
ATOM 2766 C CA . VAL A 1 360 ? 15.548 4.209 -19.099 1.00 98.69 360 VAL A CA 1
ATOM 2767 C C . VAL A 1 360 ? 16.082 4.521 -17.710 1.00 98.69 360 VAL A C 1
ATOM 2769 O O . VAL A 1 360 ? 16.900 5.439 -17.558 1.00 98.69 360 VAL A O 1
ATOM 2772 N N . SER A 1 361 ? 15.576 3.821 -16.700 1.00 98.62 361 SER A N 1
ATOM 2773 C CA . SER A 1 361 ? 15.941 4.076 -15.309 1.00 98.62 361 SER A CA 1
ATOM 2774 C C . SER A 1 361 ? 16.415 2.836 -14.586 1.00 98.62 361 SER A C 1
ATOM 2776 O O . SER A 1 361 ? 15.996 1.723 -14.897 1.00 98.62 361 SER A O 1
ATOM 2778 N N . ASP A 1 362 ? 17.312 3.047 -13.625 1.00 98.69 362 ASP A N 1
ATOM 2779 C CA . ASP A 1 362 ? 17.757 2.008 -12.702 1.00 98.69 362 ASP A CA 1
ATOM 2780 C C . ASP A 1 362 ? 18.284 0.755 -13.432 1.00 98.69 362 ASP A C 1
ATOM 2782 O O . ASP A 1 362 ? 18.238 -0.345 -12.902 1.00 98.69 362 ASP A O 1
ATOM 2786 N N . CYS A 1 363 ? 18.790 0.884 -14.665 1.00 98.88 363 CYS A N 1
ATOM 2787 C CA . CYS A 1 363 ? 19.315 -0.231 -15.456 1.00 98.88 363 CYS A CA 1
ATOM 2788 C C . CYS A 1 363 ? 20.836 -0.355 -15.302 1.00 98.88 363 CYS A C 1
ATOM 2790 O O . CYS A 1 363 ? 21.538 0.626 -15.043 1.00 98.88 363 CYS A O 1
ATOM 2792 N N . SER A 1 364 ? 21.379 -1.551 -15.519 1.00 98.75 364 SER A N 1
ATOM 2793 C CA . SER A 1 364 ? 22.820 -1.789 -15.602 1.00 98.75 364 SER A CA 1
ATOM 2794 C C . SER A 1 364 ? 23.223 -2.263 -16.997 1.00 98.75 364 SER A C 1
ATOM 2796 O O . SER A 1 364 ? 22.523 -3.059 -17.604 1.00 98.75 364 SER A O 1
ATOM 2798 N N . PHE A 1 365 ? 24.359 -1.782 -17.496 1.00 98.56 365 PHE A N 1
ATOM 2799 C CA . PHE A 1 365 ? 24.933 -2.106 -18.800 1.00 98.56 365 PHE A CA 1
ATOM 2800 C C . PHE A 1 365 ? 26.410 -2.449 -18.622 1.00 98.56 365 PHE A C 1
ATOM 2802 O O . PHE A 1 365 ? 27.143 -1.678 -17.988 1.00 98.56 365 PHE A O 1
ATOM 2809 N N . GLY A 1 366 ? 26.885 -3.557 -19.193 1.00 95.31 366 GLY A N 1
ATOM 2810 C CA . GLY A 1 366 ? 28.312 -3.855 -19.109 1.00 95.31 366 GLY A CA 1
ATOM 2811 C C . GLY A 1 366 ? 28.850 -4.983 -19.973 1.00 95.31 366 GLY A C 1
ATOM 2812 O O . GLY A 1 366 ? 28.101 -5.816 -20.475 1.00 95.31 366 GLY A O 1
ATOM 2813 N N . ALA A 1 367 ? 30.179 -4.985 -20.108 1.00 94.38 367 ALA A N 1
ATOM 2814 C CA . ALA A 1 367 ? 30.966 -5.893 -20.942 1.00 94.38 367 ALA A CA 1
ATOM 2815 C C . ALA A 1 367 ? 30.516 -5.899 -22.414 1.00 94.38 367 ALA A C 1
ATOM 2817 O O . ALA A 1 367 ? 30.223 -6.951 -22.981 1.00 94.38 367 ALA A O 1
ATOM 2818 N N . HIS A 1 368 ? 30.428 -4.718 -23.033 1.00 94.94 368 HIS A N 1
ATOM 2819 C CA . HIS A 1 368 ? 29.945 -4.596 -24.410 1.00 94.94 368 HIS A CA 1
ATOM 2820 C C . HIS A 1 368 ? 30.573 -3.425 -25.167 1.00 94.94 368 HIS A C 1
ATOM 2822 O O . HIS A 1 368 ? 30.885 -2.379 -24.587 1.00 94.94 368 HIS A O 1
ATOM 2828 N N . LYS A 1 369 ? 30.711 -3.561 -26.494 1.00 94.00 369 LYS A N 1
ATOM 2829 C CA . LYS A 1 369 ? 31.299 -2.505 -27.325 1.00 94.00 369 LYS A CA 1
ATOM 2830 C C . LYS A 1 369 ? 30.377 -1.305 -27.471 1.00 94.00 369 LYS A C 1
ATOM 2832 O O . LYS A 1 369 ? 30.787 -0.200 -27.134 1.00 94.00 369 LYS A O 1
ATOM 2837 N N . TYR A 1 370 ? 29.167 -1.502 -27.992 1.00 94.31 370 TYR A N 1
ATOM 2838 C CA . TYR A 1 370 ? 28.205 -0.427 -28.245 1.00 94.31 370 TYR A CA 1
ATOM 2839 C C . TYR A 1 370 ? 27.046 -0.491 -27.248 1.00 94.31 370 TYR A C 1
ATOM 2841 O O . TYR A 1 370 ? 26.271 -1.440 -27.266 1.00 94.31 370 TYR A O 1
ATOM 2849 N N . GLY A 1 371 ? 26.910 0.520 -26.392 1.00 94.69 371 GLY A N 1
ATOM 2850 C CA . GLY A 1 371 ? 25.825 0.596 -25.412 1.00 94.69 371 GLY A CA 1
ATOM 2851 C C . GLY A 1 371 ? 24.488 0.988 -26.042 1.00 94.69 371 GLY A C 1
ATOM 2852 O O . GLY A 1 371 ? 23.728 0.140 -26.512 1.00 94.69 371 GLY A O 1
ATOM 2853 N N . VAL A 1 372 ? 24.205 2.292 -26.042 1.00 96.19 372 VAL A N 1
ATOM 2854 C CA . VAL A 1 372 ? 22.875 2.832 -26.353 1.00 96.19 372 VAL A CA 1
ATOM 2855 C C . VAL A 1 372 ? 22.922 3.786 -27.554 1.00 96.19 372 VAL A C 1
ATOM 2857 O O . VAL A 1 372 ? 23.748 4.698 -27.618 1.00 96.19 372 VAL A O 1
ATOM 2860 N N . LEU A 1 373 ? 22.035 3.587 -28.533 1.00 94.81 373 LEU A N 1
ATOM 2861 C CA . LEU A 1 373 ? 21.901 4.433 -29.725 1.00 94.81 373 LEU A CA 1
ATOM 2862 C C . LEU A 1 373 ? 20.585 5.220 -29.696 1.00 94.81 373 LEU A C 1
ATOM 2864 O O . LEU A 1 373 ? 19.514 4.629 -29.785 1.00 94.81 373 LEU A O 1
ATOM 2868 N N . LEU A 1 374 ? 20.667 6.547 -29.630 1.00 96.06 374 LEU A N 1
ATOM 2869 C CA . LEU A 1 374 ? 19.515 7.423 -29.447 1.00 96.06 374 LEU A CA 1
ATOM 2870 C C . LEU A 1 374 ? 19.392 8.445 -30.586 1.00 96.06 374 LEU A C 1
ATOM 2872 O O . LEU A 1 374 ? 20.298 9.242 -30.839 1.00 96.06 374 LEU A O 1
ATOM 2876 N N . GLY A 1 375 ? 18.243 8.437 -31.256 1.00 94.56 375 GLY A N 1
ATOM 2877 C CA . GLY A 1 375 ? 17.948 9.297 -32.400 1.00 94.56 375 GLY A CA 1
ATOM 2878 C C . GLY A 1 375 ? 18.346 8.709 -33.753 1.00 94.56 375 GLY A C 1
ATOM 2879 O O . GLY A 1 375 ? 19.151 7.780 -33.867 1.00 94.56 375 GLY A O 1
ATOM 2880 N N . TYR A 1 376 ? 17.723 9.238 -34.807 1.00 94.12 376 TYR A N 1
ATOM 2881 C CA . TYR A 1 376 ? 17.921 8.756 -36.173 1.00 94.12 376 TYR A CA 1
ATOM 2882 C C . TYR A 1 376 ? 19.373 8.984 -36.645 1.00 94.12 376 TYR A C 1
ATOM 2884 O O . TYR A 1 376 ? 19.913 10.069 -36.429 1.00 94.12 376 TYR A O 1
ATOM 2892 N N . PRO A 1 377 ? 20.034 7.994 -37.280 1.00 89.75 377 PRO A N 1
ATOM 2893 C CA . PRO A 1 377 ? 21.492 7.991 -37.402 1.00 89.75 377 PRO A CA 1
ATOM 2894 C C . PRO A 1 377 ? 22.106 8.889 -38.480 1.00 89.75 377 PRO A C 1
ATOM 2896 O O . PRO A 1 377 ? 23.298 9.179 -38.386 1.00 89.75 377 PRO A O 1
ATOM 2899 N N . ALA A 1 378 ? 21.351 9.287 -39.503 1.00 92.12 378 ALA A N 1
ATOM 2900 C CA . ALA A 1 378 ? 21.878 10.127 -40.578 1.00 92.12 378 ALA A CA 1
ATOM 2901 C C . ALA A 1 378 ? 22.043 11.586 -40.120 1.00 92.12 378 ALA A C 1
ATOM 2903 O O . ALA A 1 378 ? 21.289 12.026 -39.261 1.00 92.12 378 ALA A O 1
ATOM 2904 N N . ASP A 1 379 ? 23.014 12.310 -40.686 1.00 92.06 379 ASP A N 1
ATOM 2905 C CA . ASP A 1 379 ? 23.336 13.715 -40.379 1.00 92.06 379 ASP A CA 1
ATOM 2906 C C . ASP A 1 379 ? 23.219 14.579 -41.648 1.00 92.06 379 ASP A C 1
ATOM 2908 O O . ASP A 1 379 ? 24.204 15.025 -42.236 1.00 92.06 379 ASP A O 1
ATOM 2912 N N . ASP A 1 380 ? 21.988 14.751 -42.128 1.00 94.25 380 ASP A N 1
ATOM 2913 C CA . ASP A 1 380 ? 21.671 15.458 -43.372 1.00 94.25 380 ASP A CA 1
ATOM 2914 C C . ASP A 1 380 ? 20.410 16.328 -43.231 1.00 94.25 380 ASP A C 1
ATOM 2916 O O . ASP A 1 380 ? 19.644 16.210 -42.269 1.00 94.25 380 ASP A O 1
ATOM 2920 N N . ALA A 1 381 ? 20.191 17.223 -44.197 1.00 95.62 381 ALA A N 1
ATOM 2921 C CA . ALA A 1 381 ? 19.100 18.194 -44.155 1.00 95.62 381 ALA A CA 1
ATOM 2922 C C . ALA A 1 381 ? 17.695 17.559 -44.171 1.00 95.62 381 ALA A C 1
ATOM 2924 O O . ALA A 1 381 ? 16.786 18.083 -43.524 1.00 95.62 381 ALA A O 1
ATOM 2925 N N . ASN A 1 382 ? 17.507 16.433 -44.869 1.00 95.44 382 ASN A N 1
ATOM 2926 C CA . ASN A 1 382 ? 16.211 15.750 -44.933 1.00 95.44 382 ASN A CA 1
ATOM 2927 C C . ASN A 1 382 ? 15.888 15.097 -43.588 1.00 95.44 382 ASN A C 1
ATOM 2929 O O . ASN A 1 382 ? 14.767 15.196 -43.090 1.00 95.44 382 ASN A O 1
ATOM 2933 N N . THR A 1 383 ? 16.891 14.470 -42.976 1.00 93.69 383 THR A N 1
ATOM 2934 C CA . THR A 1 383 ? 16.782 13.877 -41.645 1.00 93.69 383 THR A CA 1
ATOM 2935 C C . THR A 1 383 ? 16.482 14.943 -40.598 1.00 93.69 383 THR A C 1
ATOM 2937 O O . THR A 1 383 ? 15.551 14.771 -39.810 1.00 93.69 383 THR A O 1
ATOM 2940 N N . LYS A 1 384 ? 17.190 16.079 -40.634 1.00 94.31 384 LYS A N 1
ATOM 2941 C CA . LYS A 1 384 ? 16.920 17.220 -39.752 1.00 94.31 384 LYS A CA 1
ATOM 2942 C C . LYS A 1 384 ? 15.470 17.691 -39.860 1.00 94.31 384 LYS A C 1
ATOM 2944 O O . LYS A 1 384 ? 14.816 17.880 -38.841 1.00 94.31 384 LYS A O 1
ATOM 2949 N N . ALA A 1 385 ? 14.956 17.856 -41.080 1.00 94.12 385 ALA A N 1
ATOM 2950 C CA . ALA A 1 385 ? 13.585 18.311 -41.299 1.00 94.12 385 ALA A CA 1
ATOM 2951 C C . ALA A 1 385 ? 12.534 17.374 -40.677 1.00 94.12 385 ALA A C 1
ATOM 2953 O O . ALA A 1 385 ? 11.462 17.839 -40.297 1.00 94.12 385 ALA A O 1
ATOM 2954 N N . LYS A 1 386 ? 12.841 16.075 -40.558 1.00 92.69 386 LYS A N 1
ATOM 2955 C CA . LYS A 1 386 ? 11.923 15.076 -40.002 1.00 92.69 386 LYS A CA 1
ATOM 2956 C C . LYS A 1 386 ? 12.088 14.851 -38.496 1.00 92.69 386 LYS A C 1
ATOM 2958 O O . LYS A 1 386 ? 11.083 14.723 -37.806 1.00 92.69 386 LYS A O 1
ATOM 2963 N N . TYR A 1 387 ? 13.319 14.755 -37.997 1.00 92.88 387 TYR A N 1
ATOM 2964 C CA . TYR A 1 387 ? 13.588 14.225 -36.654 1.00 92.88 387 TYR A CA 1
ATOM 2965 C C . TYR A 1 387 ? 14.187 15.233 -35.680 1.00 92.88 387 TYR A C 1
ATOM 2967 O O . TYR A 1 387 ? 14.414 14.873 -34.528 1.00 92.88 387 TYR A O 1
ATOM 2975 N N . ASN A 1 388 ? 14.444 16.482 -36.085 1.00 92.12 388 ASN A N 1
ATOM 2976 C CA . ASN A 1 388 ? 14.921 17.482 -35.132 1.00 92.12 388 ASN A CA 1
ATOM 2977 C C . ASN A 1 388 ? 13.956 17.585 -33.942 1.00 92.12 388 ASN A C 1
ATOM 2979 O O . ASN A 1 388 ? 12.745 17.655 -34.139 1.00 92.12 388 ASN A O 1
ATOM 2983 N N . ASN A 1 389 ? 14.503 17.609 -32.725 1.00 91.06 389 ASN A N 1
ATOM 2984 C CA . ASN A 1 389 ? 13.783 17.559 -31.445 1.00 91.06 389 ASN A CA 1
ATOM 2985 C C . ASN A 1 389 ? 13.191 16.192 -31.055 1.00 91.06 389 ASN A C 1
ATOM 2987 O O . ASN A 1 389 ? 12.503 16.108 -30.040 1.00 91.06 389 ASN A O 1
ATOM 2991 N N . PHE A 1 390 ? 13.507 15.121 -31.787 1.00 91.50 390 PHE A N 1
ATOM 2992 C CA . PHE A 1 390 ? 13.145 13.746 -31.441 1.00 91.50 390 PHE A CA 1
ATOM 2993 C C . PHE A 1 390 ? 14.399 12.860 -31.372 1.00 91.50 390 PHE A C 1
ATOM 2995 O O . PHE A 1 390 ? 15.289 12.994 -32.212 1.00 91.50 390 PHE A O 1
ATOM 3002 N N . PRO A 1 391 ? 14.496 11.922 -30.418 1.00 94.12 391 PRO A N 1
ATOM 3003 C CA . PRO A 1 391 ? 13.532 11.607 -29.365 1.00 94.12 391 PRO A CA 1
ATOM 3004 C C . PRO A 1 391 ? 13.726 12.460 -28.100 1.00 94.12 391 PRO A C 1
ATOM 3006 O O . PRO A 1 391 ? 14.782 13.044 -27.865 1.00 94.12 391 PRO A O 1
ATOM 3009 N N . ARG A 1 392 ? 12.719 12.478 -27.236 1.00 94.00 392 ARG A N 1
ATOM 3010 C CA . ARG A 1 392 ? 12.778 12.990 -25.866 1.00 94.00 392 ARG A CA 1
ATOM 3011 C C . ARG A 1 392 ? 13.017 11.831 -24.920 1.00 94.00 392 ARG A C 1
ATOM 3013 O O . ARG A 1 392 ? 12.196 10.914 -24.821 1.00 94.00 392 ARG A O 1
ATOM 3020 N N . MET A 1 393 ? 14.159 11.859 -24.247 1.00 95.88 393 MET A N 1
ATOM 3021 C CA . MET A 1 393 ? 14.636 10.725 -23.477 1.00 95.88 393 MET A CA 1
ATOM 3022 C C . MET A 1 393 ? 15.277 11.097 -22.152 1.00 95.88 393 MET A C 1
ATOM 3024 O O . MET A 1 393 ? 15.942 12.124 -22.008 1.00 95.88 393 MET A O 1
ATOM 3028 N N . SER A 1 394 ? 15.091 10.207 -21.187 1.00 98.00 394 SER A N 1
ATOM 3029 C CA . SER A 1 394 ? 15.689 10.299 -19.863 1.00 98.00 394 SER A CA 1
ATOM 3030 C C . SER A 1 394 ? 16.489 9.034 -19.572 1.00 98.00 394 SER A C 1
ATOM 3032 O O . SER A 1 394 ? 15.949 7.934 -19.648 1.00 98.00 394 SER A O 1
ATOM 3034 N N . LEU A 1 395 ? 17.762 9.196 -19.224 1.00 98.69 395 LEU A N 1
ATOM 3035 C CA . LEU A 1 395 ? 18.622 8.161 -18.658 1.00 98.69 395 LEU A CA 1
ATOM 3036 C C . LEU A 1 395 ? 18.816 8.505 -17.180 1.00 98.69 395 LEU A C 1
ATOM 3038 O O . LEU A 1 395 ? 19.486 9.491 -16.877 1.00 98.69 395 LEU A O 1
ATOM 3042 N N . ILE A 1 396 ? 18.203 7.752 -16.267 1.00 98.75 396 ILE A N 1
ATOM 3043 C CA . ILE A 1 396 ? 18.159 8.091 -14.837 1.00 98.75 396 ILE A CA 1
ATOM 3044 C C . ILE A 1 396 ? 18.727 6.952 -13.987 1.00 98.75 396 ILE A C 1
ATOM 3046 O O . ILE A 1 396 ? 18.241 5.834 -14.060 1.00 98.75 396 ILE A O 1
ATOM 3050 N N . ALA A 1 397 ? 19.720 7.232 -13.142 1.00 98.69 397 ALA A N 1
ATOM 3051 C CA . ALA A 1 397 ? 20.262 6.272 -12.176 1.00 98.69 397 ALA A CA 1
ATOM 3052 C C . ALA A 1 397 ? 20.705 4.929 -12.791 1.00 98.69 397 ALA A C 1
ATOM 3054 O O . ALA A 1 397 ? 20.529 3.865 -12.200 1.00 98.69 397 ALA A O 1
ATOM 3055 N N . ASN A 1 398 ? 21.270 4.963 -13.999 1.00 98.88 398 ASN A N 1
ATOM 3056 C CA . ASN A 1 398 ? 21.792 3.772 -14.658 1.00 98.88 398 ASN A CA 1
ATOM 3057 C C . ASN A 1 398 ? 23.271 3.559 -14.336 1.00 98.88 398 ASN A C 1
ATOM 3059 O O . ASN A 1 398 ? 24.041 4.513 -14.188 1.00 98.88 398 ASN A O 1
ATOM 3063 N N . LYS A 1 399 ? 23.691 2.296 -14.327 1.00 98.69 399 LYS A N 1
ATOM 3064 C CA . LYS A 1 399 ? 25.084 1.881 -14.164 1.00 98.69 399 LYS A CA 1
ATOM 3065 C C . LYS A 1 399 ? 25.655 1.377 -15.485 1.00 98.69 399 LYS A C 1
ATOM 3067 O O . LYS A 1 399 ? 25.349 0.264 -15.899 1.00 98.69 399 LYS A O 1
ATOM 3072 N N . PHE A 1 400 ? 26.550 2.141 -16.093 1.00 98.56 400 PHE A N 1
ATOM 3073 C CA . PHE A 1 400 ? 27.365 1.718 -17.229 1.00 98.56 400 PHE A CA 1
ATOM 3074 C C . PHE A 1 400 ? 28.741 1.309 -16.715 1.00 98.56 400 PHE A C 1
ATOM 3076 O O . PHE A 1 400 ? 29.490 2.147 -16.224 1.00 98.56 400 PHE A O 1
ATOM 3083 N N . ASN A 1 401 ? 29.089 0.030 -16.803 1.00 96.94 401 ASN A N 1
ATOM 3084 C CA . ASN A 1 401 ? 30.384 -0.468 -16.359 1.00 96.94 401 ASN A CA 1
ATOM 3085 C C . ASN A 1 401 ? 30.998 -1.365 -17.429 1.00 96.94 401 ASN A C 1
ATOM 3087 O O . ASN A 1 401 ? 30.468 -2.440 -17.684 1.00 96.94 401 ASN A O 1
ATOM 3091 N N . ASP A 1 402 ? 32.127 -0.956 -18.005 1.00 95.50 402 ASP A N 1
ATOM 3092 C CA . ASP A 1 402 ? 32.745 -1.664 -19.137 1.00 95.50 402 ASP A CA 1
ATOM 3093 C C . ASP A 1 402 ? 31.841 -1.657 -20.387 1.00 95.50 402 ASP A C 1
ATOM 3095 O O . ASP A 1 402 ? 31.680 -2.646 -21.098 1.00 95.50 402 ASP A O 1
ATOM 3099 N N . THR A 1 403 ? 31.185 -0.515 -20.616 1.00 95.19 403 THR A N 1
ATOM 3100 C CA . THR A 1 403 ? 30.470 -0.207 -21.862 1.00 95.19 403 THR A CA 1
ATOM 3101 C C . THR A 1 403 ? 31.368 0.706 -22.687 1.00 95.19 403 THR A C 1
ATOM 3103 O O . THR A 1 403 ? 31.498 1.894 -22.393 1.00 95.19 403 THR A O 1
ATOM 3106 N N . ASN A 1 404 ? 32.040 0.146 -23.690 1.00 94.75 404 ASN A N 1
ATOM 3107 C CA . ASN A 1 404 ? 33.206 0.787 -24.294 1.00 94.75 404 ASN A CA 1
ATOM 3108 C C . ASN A 1 404 ? 32.866 2.091 -25.035 1.00 94.75 404 ASN A C 1
ATOM 3110 O O . ASN A 1 404 ? 33.522 3.113 -24.856 1.00 94.75 404 ASN A O 1
ATOM 3114 N N . THR A 1 405 ? 31.835 2.100 -25.867 1.00 93.62 405 THR A N 1
ATOM 3115 C CA . THR A 1 405 ? 31.355 3.316 -26.524 1.00 93.62 405 THR A CA 1
ATOM 3116 C C . THR A 1 405 ? 29.846 3.407 -26.406 1.00 93.62 405 THR A C 1
ATOM 3118 O O . THR A 1 405 ? 29.140 2.395 -26.398 1.00 93.62 405 THR A O 1
ATOM 3121 N N . ARG A 1 406 ? 29.337 4.642 -26.345 1.00 92.81 406 ARG A N 1
ATOM 3122 C CA . ARG A 1 406 ? 27.909 4.930 -26.172 1.00 92.81 406 ARG A CA 1
ATOM 3123 C C . ARG A 1 406 ? 27.390 4.468 -24.806 1.00 92.81 406 ARG A C 1
ATOM 3125 O O . ARG A 1 406 ? 26.291 3.927 -24.714 1.00 92.81 406 ARG A O 1
ATOM 3132 N N . GLY A 1 407 ? 28.197 4.661 -23.765 1.00 90.00 407 GLY A N 1
ATOM 3133 C CA . GLY A 1 407 ? 27.815 4.472 -22.367 1.00 90.00 407 GLY A CA 1
ATOM 3134 C C . GLY A 1 407 ? 28.049 5.776 -21.603 1.00 90.00 407 GLY A C 1
ATOM 3135 O O . GLY A 1 407 ? 29.165 5.954 -21.128 1.00 90.00 407 GLY A O 1
ATOM 3136 N N . PRO A 1 408 ? 27.074 6.709 -21.517 1.00 90.81 408 PRO A N 1
ATOM 3137 C CA . PRO A 1 408 ? 25.636 6.424 -21.604 1.00 90.81 408 PRO A CA 1
ATOM 3138 C C . PRO A 1 408 ? 24.979 6.365 -22.985 1.00 90.81 408 PRO A C 1
ATOM 3140 O O . PRO A 1 408 ? 23.959 5.694 -23.100 1.00 90.81 408 PRO A O 1
ATOM 3143 N N . GLY A 1 409 ? 25.480 7.043 -24.027 1.00 94.62 409 GLY A N 1
ATOM 3144 C CA . GLY A 1 409 ? 24.788 6.961 -25.318 1.00 94.62 409 GLY A CA 1
ATOM 3145 C C . GLY A 1 409 ? 25.331 7.814 -26.458 1.00 94.62 409 GLY A C 1
ATOM 3146 O O . GLY A 1 409 ? 25.921 8.876 -26.268 1.00 94.62 409 GLY A O 1
ATOM 3147 N N . LEU A 1 410 ? 25.069 7.352 -27.680 1.00 95.00 410 LEU A N 1
ATOM 3148 C CA . LEU A 1 410 ? 25.190 8.164 -28.886 1.00 95.00 410 LEU A CA 1
ATOM 3149 C C . LEU A 1 410 ? 23.870 8.907 -29.081 1.00 95.00 410 LEU A C 1
ATOM 3151 O O . LEU A 1 410 ? 22.852 8.250 -29.272 1.00 95.00 410 LEU A O 1
ATOM 3155 N N . MET A 1 411 ? 23.891 10.241 -29.063 1.00 95.88 411 MET A N 1
ATOM 3156 C CA . MET A 1 411 ? 22.688 11.073 -29.083 1.00 95.88 411 MET A CA 1
ATOM 3157 C C . MET A 1 411 ? 22.631 11.951 -30.337 1.00 95.88 411 MET A C 1
ATOM 3159 O O . MET A 1 411 ? 23.626 12.562 -30.723 1.00 95.88 411 MET A O 1
ATOM 3163 N N . ARG A 1 412 ? 21.459 12.015 -30.975 1.00 95.56 412 ARG A N 1
ATOM 3164 C CA . ARG A 1 412 ? 21.187 12.851 -32.155 1.00 95.56 412 ARG A CA 1
ATOM 3165 C C . ARG A 1 412 ? 19.806 13.486 -32.059 1.00 95.56 412 ARG A C 1
ATOM 3167 O O . ARG A 1 412 ? 18.881 12.839 -31.573 1.00 95.56 412 ARG A O 1
ATOM 3174 N N . TRP A 1 413 ? 19.679 14.712 -32.566 1.00 95.56 413 TRP A N 1
ATOM 3175 C CA . TRP A 1 413 ? 18.450 15.477 -32.840 1.00 95.56 413 TRP A CA 1
ATOM 3176 C C . TRP A 1 413 ? 17.590 15.898 -31.636 1.00 95.56 413 TRP A C 1
ATOM 3178 O O . TRP A 1 413 ? 17.088 17.025 -31.599 1.00 95.56 413 TRP A O 1
ATOM 3188 N N . GLY A 1 414 ? 17.414 15.007 -30.665 1.00 95.38 414 GLY A N 1
ATOM 3189 C CA . GLY A 1 414 ? 16.443 15.101 -29.582 1.00 95.38 414 GLY A CA 1
ATOM 3190 C C . GLY A 1 414 ? 16.916 15.762 -28.287 1.00 95.38 414 GLY A C 1
ATOM 3191 O O . GLY A 1 414 ? 17.955 16.425 -28.248 1.00 95.38 414 GLY A O 1
ATOM 3192 N N . TYR A 1 415 ? 16.135 15.554 -27.226 1.00 96.00 415 TYR A N 1
ATOM 3193 C CA . TYR A 1 415 ? 16.376 16.049 -25.868 1.00 96.00 415 TYR A CA 1
ATOM 3194 C C . TYR A 1 415 ? 16.723 14.896 -24.933 1.00 96.00 415 TYR A C 1
ATOM 3196 O O . TYR A 1 415 ? 15.987 13.916 -24.850 1.00 96.00 415 TYR A O 1
ATOM 3204 N N . PHE A 1 416 ? 17.821 15.032 -24.196 1.00 97.88 416 PHE A N 1
ATOM 3205 C CA . PHE A 1 416 ? 18.386 13.963 -23.384 1.00 97.88 416 PHE A CA 1
ATOM 3206 C C . PHE A 1 416 ? 18.697 14.472 -21.982 1.00 97.88 416 PHE A C 1
ATOM 3208 O O . PHE A 1 416 ? 19.618 15.268 -21.785 1.00 97.88 416 PHE A O 1
ATOM 3215 N N . HIS A 1 417 ? 17.937 13.997 -21.001 1.00 98.25 417 HIS A N 1
ATOM 3216 C CA . HIS A 1 417 ? 18.262 14.187 -19.593 1.00 98.25 417 HIS A CA 1
ATOM 3217 C C . HIS A 1 417 ? 19.082 12.996 -19.105 1.00 98.25 417 HIS A C 1
ATOM 3219 O O . HIS A 1 417 ? 18.596 11.867 -19.124 1.00 98.25 417 HIS A O 1
ATOM 3225 N N . SER A 1 418 ? 20.311 13.241 -18.664 1.00 98.62 418 SER A N 1
ATOM 3226 C CA . SER A 1 418 ? 21.162 12.238 -18.029 1.00 98.62 418 SER A CA 1
ATOM 3227 C C . SER A 1 418 ? 21.292 12.560 -16.542 1.00 98.62 418 SER A C 1
ATOM 3229 O O . SER A 1 418 ? 22.036 13.459 -16.168 1.00 98.62 418 SER A O 1
ATOM 3231 N N . LEU A 1 419 ? 20.549 11.859 -15.689 1.00 98.75 419 LEU A N 1
ATOM 3232 C CA . LEU A 1 419 ? 20.478 12.125 -14.251 1.00 98.75 419 LEU A CA 1
ATOM 3233 C C . LEU A 1 419 ? 21.112 10.991 -13.455 1.00 98.75 419 LEU A C 1
ATOM 3235 O O . LEU A 1 419 ? 20.715 9.839 -13.606 1.00 98.75 419 LEU A O 1
ATOM 3239 N N . ASN A 1 420 ? 22.030 11.308 -12.543 1.00 98.69 420 ASN A N 1
ATOM 3240 C CA . ASN A 1 420 ? 22.554 10.364 -11.553 1.00 98.69 420 ASN A CA 1
ATOM 3241 C C . ASN A 1 420 ? 23.115 9.045 -12.116 1.00 98.69 420 ASN A C 1
ATOM 3243 O O . ASN A 1 420 ? 23.167 8.052 -11.398 1.00 98.69 420 ASN A O 1
ATOM 3247 N N . ASN A 1 421 ? 23.560 9.011 -13.372 1.00 98.75 421 ASN A N 1
ATOM 3248 C CA . ASN A 1 421 ? 24.148 7.807 -13.952 1.00 98.75 421 ASN A CA 1
ATOM 3249 C C . ASN A 1 421 ? 25.572 7.588 -13.420 1.00 98.75 421 ASN A C 1
ATOM 3251 O O . ASN A 1 421 ? 26.356 8.535 -13.319 1.00 98.75 421 ASN A O 1
ATOM 3255 N N . TYR A 1 422 ? 25.926 6.334 -13.136 1.00 98.69 422 TYR A N 1
ATOM 3256 C CA . TYR A 1 422 ? 27.295 5.927 -12.836 1.00 98.69 422 TYR A CA 1
ATOM 3257 C C . TYR A 1 422 ? 27.932 5.280 -14.066 1.00 98.69 422 TYR A C 1
ATOM 3259 O O . TYR A 1 422 ? 27.497 4.224 -14.518 1.00 98.69 422 TYR A O 1
ATOM 3267 N N . VAL A 1 423 ? 28.973 5.911 -14.596 1.00 98.56 423 VAL A N 1
ATOM 3268 C CA . VAL A 1 423 ? 29.671 5.527 -15.820 1.00 98.56 423 VAL A CA 1
ATOM 3269 C C . VAL A 1 423 ? 31.125 5.210 -15.489 1.00 98.56 423 VAL A C 1
ATOM 3271 O O . VAL A 1 423 ? 31.901 6.080 -15.102 1.00 98.56 423 VAL A O 1
ATOM 3274 N N . ASN A 1 424 ? 31.515 3.954 -15.647 1.00 97.94 424 ASN A N 1
ATOM 3275 C CA . ASN A 1 424 ? 32.829 3.448 -15.284 1.00 97.94 424 ASN A CA 1
ATOM 3276 C C . ASN A 1 424 ? 33.410 2.598 -16.416 1.00 97.94 424 ASN A C 1
ATOM 3278 O O . ASN A 1 424 ? 32.690 1.792 -17.003 1.00 97.94 424 ASN A O 1
ATOM 3282 N N . LYS A 1 425 ? 34.717 2.722 -16.681 1.00 96.19 425 LYS A N 1
ATOM 3283 C CA . LYS A 1 425 ? 35.426 1.936 -17.712 1.00 96.19 425 LYS A CA 1
ATOM 3284 C C . LYS A 1 425 ? 34.776 2.067 -19.093 1.00 96.19 425 LYS A C 1
ATOM 3286 O O . LYS A 1 425 ? 34.019 1.210 -19.535 1.00 96.19 425 LYS A O 1
ATOM 3291 N N . PHE A 1 426 ? 35.081 3.160 -19.778 1.00 96.38 426 PHE A N 1
ATOM 3292 C CA . PHE A 1 426 ? 34.554 3.469 -21.110 1.00 96.38 426 PHE A CA 1
ATOM 3293 C C . PHE A 1 426 ? 35.637 4.120 -21.974 1.00 96.38 426 PHE A C 1
ATOM 3295 O O . PHE A 1 426 ? 36.568 4.720 -21.456 1.00 96.38 426 PHE A O 1
ATOM 3302 N N . SER A 1 427 ? 35.516 4.062 -23.294 1.00 95.88 427 SER A N 1
ATOM 3303 C CA . SER A 1 427 ? 36.282 4.892 -24.234 1.00 95.88 427 SER A CA 1
ATOM 3304 C C . SER A 1 427 ? 35.517 6.163 -24.616 1.00 95.88 427 SER A C 1
ATOM 3306 O O . SER A 1 427 ? 36.110 7.240 -24.668 1.00 95.88 427 SER A O 1
ATOM 3308 N N . MET A 1 428 ? 34.202 6.060 -24.840 1.00 95.31 428 MET A N 1
ATOM 3309 C CA . MET A 1 428 ? 33.341 7.179 -25.244 1.00 95.31 428 MET A CA 1
ATOM 3310 C C . MET A 1 428 ? 32.003 7.155 -24.498 1.00 95.31 428 MET A C 1
ATOM 3312 O O . MET A 1 428 ? 31.242 6.194 -24.649 1.00 95.31 428 MET A O 1
ATOM 3316 N N . ALA A 1 429 ? 31.689 8.226 -23.765 1.00 96.19 429 ALA A N 1
ATOM 3317 C CA . ALA A 1 429 ? 30.421 8.344 -23.046 1.00 96.19 429 ALA A CA 1
ATOM 3318 C C . ALA A 1 429 ? 29.302 8.930 -23.926 1.00 96.19 429 ALA A C 1
ATOM 3320 O O . ALA A 1 429 ? 28.559 8.169 -24.553 1.00 96.19 429 ALA A O 1
ATOM 3321 N N . TYR A 1 430 ? 29.188 10.260 -24.003 1.00 96.25 430 TYR A N 1
ATOM 3322 C CA . TYR A 1 430 ? 28.188 10.942 -24.826 1.00 96.25 430 TYR A CA 1
ATOM 3323 C C . TYR A 1 430 ? 28.751 11.289 -26.191 1.00 96.25 430 TYR A C 1
ATOM 3325 O O . TYR A 1 430 ? 29.757 11.987 -26.292 1.00 96.25 430 TYR A O 1
ATOM 3333 N N . THR A 1 431 ? 28.067 10.872 -27.251 1.00 94.56 431 THR A N 1
ATOM 3334 C CA . THR A 1 431 ? 28.292 11.462 -28.578 1.00 94.56 431 THR A CA 1
ATOM 3335 C C . THR A 1 431 ? 27.357 12.648 -28.768 1.00 94.56 431 THR A C 1
ATOM 3337 O O . THR A 1 431 ? 26.143 12.474 -28.678 1.00 94.56 431 THR A O 1
ATOM 3340 N N . VAL A 1 432 ? 27.925 13.831 -29.006 1.00 94.69 432 VAL A N 1
ATOM 3341 C CA . VAL A 1 432 ? 27.229 15.125 -28.974 1.00 94.69 432 VAL A CA 1
ATOM 3342 C C . VAL A 1 432 ? 27.224 15.747 -30.371 1.00 94.69 432 VAL A C 1
ATOM 3344 O O . VAL A 1 432 ? 28.055 16.592 -30.696 1.00 94.69 432 VAL A O 1
ATOM 3347 N N . ILE A 1 433 ? 26.300 15.294 -31.218 1.00 93.31 433 ILE A N 1
ATOM 3348 C CA . ILE A 1 433 ? 26.226 15.658 -32.642 1.00 93.31 433 ILE A CA 1
ATOM 3349 C C . ILE A 1 433 ? 24.771 15.838 -33.105 1.00 93.31 433 ILE A C 1
ATOM 3351 O O . ILE A 1 433 ? 23.827 15.522 -32.378 1.00 93.31 433 ILE A O 1
ATOM 3355 N N . SER A 1 434 ? 24.580 16.328 -34.331 1.00 94.75 434 SER A N 1
ATOM 3356 C CA . SER A 1 434 ? 23.282 16.375 -35.016 1.00 94.75 434 SER A CA 1
ATOM 3357 C C . SER A 1 434 ? 22.193 17.115 -34.228 1.00 94.75 434 SER A C 1
ATOM 3359 O O . SER A 1 434 ? 21.112 16.582 -34.019 1.00 94.75 434 SER A O 1
ATOM 3361 N N . GLU A 1 435 ? 22.474 18.317 -33.719 1.00 95.19 435 GLU A N 1
ATOM 3362 C CA . GLU A 1 435 ? 21.563 19.134 -32.893 1.00 95.19 435 GLU A CA 1
ATOM 3363 C C . GLU A 1 435 ? 20.962 18.426 -31.663 1.00 95.19 435 GLU A C 1
ATOM 3365 O O . GLU A 1 435 ? 19.895 18.822 -31.190 1.00 95.19 435 GLU A O 1
ATOM 3370 N N . CYS A 1 436 ? 21.612 17.401 -31.100 1.00 96.19 436 CYS A N 1
ATOM 3371 C CA . CYS A 1 436 ? 21.171 16.836 -29.822 1.00 96.19 436 CYS A CA 1
ATOM 3372 C C . CYS A 1 436 ? 21.239 17.886 -28.698 1.00 96.19 436 CYS A C 1
ATOM 3374 O O . CYS A 1 436 ? 22.138 18.726 -28.688 1.00 96.19 436 CYS A O 1
ATOM 3376 N N . LYS A 1 437 ? 20.334 17.815 -27.719 1.00 97.12 437 LYS A N 1
ATOM 3377 C CA . LYS A 1 437 ? 20.313 18.674 -26.527 1.00 97.12 437 LYS A CA 1
ATOM 3378 C C . LYS A 1 437 ? 20.487 17.811 -25.286 1.00 97.12 437 LYS A C 1
ATOM 3380 O O . LYS A 1 437 ? 19.546 17.147 -24.862 1.00 97.12 437 LYS A O 1
ATOM 3385 N N . ILE A 1 438 ? 21.690 17.801 -24.725 1.00 98.06 438 ILE A N 1
ATOM 3386 C CA . ILE A 1 438 ? 22.041 16.955 -23.584 1.00 98.06 438 ILE A CA 1
ATOM 3387 C C . ILE A 1 438 ? 22.204 17.823 -22.342 1.00 98.06 438 ILE A C 1
ATOM 3389 O O . ILE A 1 438 ? 22.981 18.783 -22.344 1.00 98.06 438 ILE A O 1
ATOM 3393 N N . PHE A 1 439 ? 21.504 17.453 -21.274 1.00 98.06 439 PHE A N 1
ATOM 3394 C CA . PHE A 1 439 ? 21.750 17.983 -19.941 1.00 98.06 439 PHE A CA 1
ATOM 3395 C C . PHE A 1 439 ? 22.079 16.842 -18.981 1.00 98.06 439 PHE A C 1
ATOM 3397 O O . PHE A 1 439 ? 21.250 15.957 -18.760 1.00 98.06 439 PHE A O 1
ATOM 3404 N N . ALA A 1 440 ? 23.306 16.850 -18.461 1.00 98.44 440 ALA A N 1
ATOM 3405 C CA . ALA A 1 440 ? 23.773 15.892 -17.470 1.00 98.44 440 ALA A CA 1
ATOM 3406 C C . ALA A 1 440 ? 23.726 16.497 -16.058 1.00 98.44 440 ALA A C 1
ATOM 3408 O O . ALA A 1 440 ? 24.108 17.646 -15.842 1.00 98.44 440 ALA A O 1
ATOM 3409 N N . GLU A 1 441 ? 23.259 15.730 -15.083 1.00 98.25 441 GLU A N 1
ATOM 3410 C CA . GLU A 1 441 ? 23.084 16.181 -13.706 1.00 98.25 441 GLU A CA 1
ATOM 3411 C C . GLU A 1 441 ? 23.585 15.112 -12.743 1.00 98.25 441 GLU A C 1
ATOM 3413 O O . GLU A 1 441 ? 23.123 13.967 -12.778 1.00 98.25 441 GLU A O 1
ATOM 3418 N N . ASN A 1 442 ? 24.514 15.488 -11.859 1.00 98.56 442 ASN A N 1
ATOM 3419 C CA . ASN A 1 442 ? 24.979 14.656 -10.747 1.00 98.56 442 ASN A CA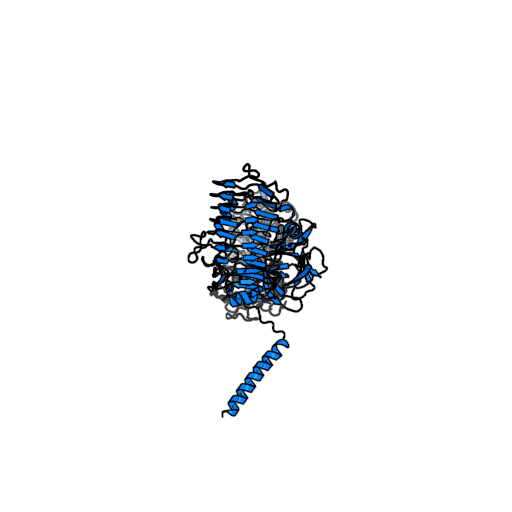 1
ATOM 3420 C C . ASN A 1 442 ? 25.395 13.231 -11.168 1.00 98.56 442 ASN A C 1
ATOM 3422 O O . ASN A 1 442 ? 25.159 12.264 -10.438 1.00 98.56 442 ASN A O 1
ATOM 3426 N N . CYS A 1 443 ? 25.966 13.091 -12.365 1.00 98.69 443 CYS A N 1
ATOM 3427 C CA . CYS A 1 443 ? 26.489 11.831 -12.881 1.00 98.69 443 CYS A CA 1
ATOM 3428 C C . CYS A 1 443 ? 27.920 11.597 -12.379 1.00 98.69 443 CYS A C 1
ATOM 3430 O O . CYS A 1 443 ? 28.593 12.505 -11.895 1.00 98.69 443 CYS A O 1
ATOM 3432 N N . VAL A 1 444 ? 28.405 10.367 -12.497 1.00 98.69 444 VAL A N 1
ATOM 3433 C CA . VAL A 1 444 ? 29.751 9.988 -12.055 1.00 98.69 444 VAL A CA 1
ATOM 3434 C C . VAL A 1 444 ? 30.479 9.324 -13.207 1.00 98.69 444 VAL A C 1
ATOM 3436 O O . VAL A 1 444 ? 29.999 8.314 -13.712 1.00 98.69 444 VAL A O 1
ATOM 3439 N N . TYR A 1 445 ? 31.638 9.856 -13.596 1.00 98.56 445 TYR A N 1
ATOM 3440 C CA . TYR A 1 445 ? 32.466 9.304 -14.670 1.00 98.56 445 TYR A CA 1
ATOM 3441 C C . TYR A 1 445 ? 33.837 8.899 -14.135 1.00 98.56 445 TYR A C 1
ATOM 3443 O O . TYR A 1 445 ? 34.598 9.735 -13.639 1.00 98.56 445 TYR A O 1
ATOM 3451 N N . GLU A 1 446 ? 34.169 7.616 -14.256 1.00 97.94 446 GLU A N 1
ATOM 3452 C CA . GLU A 1 446 ? 35.404 7.050 -13.721 1.00 97.94 446 GLU A CA 1
ATOM 3453 C C . GLU A 1 446 ? 36.134 6.159 -14.732 1.00 97.94 446 GLU A C 1
ATOM 3455 O O . GLU A 1 446 ? 35.519 5.405 -15.489 1.00 97.94 446 GLU A O 1
ATOM 3460 N N . ASN A 1 447 ? 37.468 6.199 -14.691 1.00 97.25 447 ASN A N 1
ATOM 3461 C CA . ASN A 1 447 ? 38.348 5.254 -15.387 1.00 97.25 447 ASN A CA 1
ATOM 3462 C C . ASN A 1 447 ? 38.047 5.145 -16.892 1.00 97.25 447 ASN A C 1
ATOM 3464 O O . ASN A 1 447 ? 37.913 4.041 -17.420 1.00 97.25 447 ASN A O 1
ATOM 3468 N N . GLY A 1 448 ? 37.879 6.281 -17.568 1.00 95.00 448 GLY A N 1
ATOM 3469 C CA . GLY A 1 448 ? 37.363 6.324 -18.932 1.00 95.00 448 GLY A CA 1
ATOM 3470 C C . GLY A 1 448 ? 38.160 7.192 -19.899 1.00 95.00 448 GLY A C 1
ATOM 3471 O O . GLY A 1 448 ? 39.102 7.885 -19.533 1.00 95.00 448 GLY A O 1
ATOM 3472 N N . GLY A 1 449 ? 37.771 7.142 -21.168 1.00 94.69 449 GLY A N 1
ATOM 3473 C CA . GLY A 1 449 ? 38.256 8.007 -22.231 1.00 94.69 449 GLY A CA 1
ATOM 3474 C C . GLY A 1 449 ? 37.506 9.334 -22.226 1.00 94.69 449 GLY A C 1
ATOM 3475 O O . GLY A 1 449 ? 37.547 10.072 -21.248 1.00 94.69 449 GLY A O 1
ATOM 3476 N N . ASN A 1 450 ? 36.831 9.655 -23.324 1.00 95.12 450 ASN A N 1
ATOM 3477 C CA . ASN A 1 450 ? 36.192 10.952 -23.523 1.00 95.12 450 ASN A CA 1
ATOM 3478 C C . ASN A 1 450 ? 34.745 10.952 -23.024 1.00 95.12 450 ASN A C 1
ATOM 3480 O O . ASN A 1 450 ? 33.940 10.120 -23.449 1.00 95.12 450 ASN A O 1
ATOM 3484 N N . VAL A 1 451 ? 34.397 11.906 -22.154 1.00 95.81 451 VAL A N 1
ATOM 3485 C CA . VAL A 1 451 ? 33.003 12.080 -21.720 1.00 95.81 451 VAL A CA 1
ATOM 3486 C C . VAL A 1 451 ? 32.178 12.756 -22.815 1.00 95.81 451 VAL A C 1
ATOM 3488 O O . VAL A 1 451 ? 31.114 12.262 -23.180 1.00 95.81 451 VAL A O 1
ATOM 3491 N N . ILE A 1 452 ? 32.691 13.850 -23.380 1.00 94.81 452 ILE A N 1
ATOM 3492 C CA . ILE A 1 452 ? 32.047 14.606 -24.459 1.00 94.81 452 ILE A CA 1
ATOM 3493 C C . ILE A 1 452 ? 32.733 14.262 -25.785 1.00 94.81 452 ILE A C 1
ATOM 3495 O O . ILE A 1 452 ? 33.925 14.538 -25.967 1.00 94.81 452 ILE A O 1
ATOM 3499 N N . CYS A 1 453 ? 31.981 13.642 -26.699 1.00 93.38 453 CYS A N 1
ATOM 3500 C CA . CYS A 1 453 ? 32.474 13.159 -27.988 1.00 93.38 453 CYS A CA 1
ATOM 3501 C C . CYS A 1 453 ? 31.804 13.865 -29.177 1.00 93.38 453 CYS A C 1
ATOM 3503 O O . CYS A 1 453 ? 30.695 13.518 -29.573 1.00 93.38 453 CYS A O 1
ATOM 3505 N N . ASP A 1 454 ? 32.492 14.847 -29.752 1.00 90.31 454 ASP A N 1
ATOM 3506 C CA . ASP A 1 454 ? 31.961 15.828 -30.715 1.00 90.31 454 ASP A CA 1
ATOM 3507 C C . ASP A 1 454 ? 32.988 16.226 -31.798 1.00 90.31 454 ASP A C 1
ATOM 3509 O O . ASP A 1 454 ? 32.971 17.343 -32.314 1.00 90.31 454 ASP A O 1
ATOM 3513 N N . TRP A 1 455 ? 33.932 15.331 -32.102 1.00 78.56 455 TRP A N 1
ATOM 3514 C CA . TRP A 1 455 ? 35.050 15.571 -33.029 1.00 78.56 455 TRP A CA 1
ATOM 3515 C C . TRP A 1 455 ? 34.824 15.044 -34.454 1.00 78.56 455 TRP A C 1
ATOM 3517 O O . TRP A 1 455 ? 35.668 15.264 -35.326 1.00 78.56 455 TRP A O 1
ATOM 3527 N N . ASP A 1 456 ? 33.732 14.319 -34.704 1.00 72.62 456 ASP A N 1
ATOM 3528 C CA . ASP A 1 456 ? 33.399 13.870 -36.057 1.00 72.62 456 ASP A CA 1
ATOM 3529 C C . ASP A 1 456 ? 33.086 15.087 -36.941 1.00 72.62 456 ASP A C 1
ATOM 3531 O O . ASP A 1 456 ? 32.474 16.059 -36.493 1.00 72.62 456 ASP A O 1
ATOM 3535 N N . LYS A 1 457 ? 33.489 15.049 -38.220 1.00 71.56 457 LYS A N 1
ATOM 3536 C CA . LYS A 1 457 ? 33.039 16.053 -39.196 1.00 71.56 457 LYS A CA 1
ATOM 3537 C C . LYS A 1 457 ? 31.533 15.892 -39.397 1.00 71.56 457 LYS A C 1
ATOM 3539 O O . LYS A 1 457 ? 31.108 15.016 -40.145 1.00 71.56 457 LYS A O 1
ATOM 3544 N N . VAL A 1 458 ? 30.759 16.742 -38.734 1.00 82.62 458 VAL A N 1
ATOM 3545 C CA . VAL A 1 458 ? 29.294 16.767 -38.797 1.00 82.62 458 VAL A CA 1
ATOM 3546 C C . VAL A 1 458 ? 28.800 18.031 -39.491 1.00 82.62 458 VAL A C 1
ATOM 3548 O O . VAL A 1 458 ? 29.429 19.087 -39.413 1.00 82.62 458 VAL A O 1
ATOM 3551 N N . ASN A 1 459 ? 27.668 17.917 -40.181 1.00 90.31 459 ASN A N 1
ATOM 3552 C CA . ASN A 1 459 ? 26.962 19.041 -40.793 1.00 90.31 459 ASN A CA 1
ATOM 3553 C C . ASN A 1 459 ? 26.232 19.876 -39.737 1.00 90.31 459 ASN A C 1
ATOM 3555 O O . ASN A 1 459 ? 26.044 21.080 -39.918 1.00 90.31 459 ASN A O 1
ATOM 3559 N N . TYR A 1 460 ? 25.834 19.239 -38.633 1.00 93.56 460 TYR A N 1
ATOM 3560 C CA . TYR A 1 460 ? 25.136 19.878 -37.529 1.00 93.56 460 TYR A CA 1
ATOM 3561 C C . TYR A 1 460 ? 25.793 19.515 -36.195 1.00 93.56 460 TYR A C 1
ATOM 3563 O O . TYR A 1 460 ? 25.908 18.347 -35.827 1.00 93.56 460 TYR A O 1
ATOM 3571 N N . ILE A 1 461 ? 26.218 20.533 -35.452 1.00 93.00 461 ILE A N 1
ATOM 3572 C CA . ILE A 1 461 ? 26.823 20.376 -34.124 1.00 93.00 461 ILE A CA 1
ATOM 3573 C C . ILE A 1 461 ? 25.777 19.969 -33.076 1.00 93.00 461 ILE A C 1
ATOM 3575 O O . ILE A 1 461 ? 24.585 20.222 -33.252 1.00 93.00 461 ILE A O 1
ATOM 3579 N N . GLY A 1 462 ? 26.212 19.352 -31.976 1.00 95.19 462 GLY A N 1
ATOM 3580 C CA . GLY A 1 462 ? 25.359 19.055 -30.822 1.00 95.19 462 GLY A CA 1
ATOM 3581 C C . GLY A 1 462 ? 25.531 20.045 -29.664 1.00 95.19 462 GLY A C 1
ATOM 3582 O O . GLY A 1 462 ? 26.450 20.870 -29.646 1.00 95.19 462 GLY A O 1
ATOM 3583 N N . TYR A 1 463 ? 24.654 19.928 -28.667 1.00 96.38 463 TYR A N 1
ATOM 3584 C CA . TYR A 1 463 ? 24.618 20.774 -27.476 1.00 96.38 463 TYR A CA 1
ATOM 3585 C C . TYR A 1 463 ? 24.733 19.944 -26.194 1.00 96.38 463 TYR A C 1
ATOM 3587 O O . TYR A 1 463 ? 24.005 18.967 -26.008 1.00 96.38 463 TYR A O 1
ATOM 3595 N N . TYR A 1 464 ? 25.608 20.370 -25.282 1.00 96.94 464 TYR A N 1
ATOM 3596 C CA . TYR A 1 464 ? 25.857 19.723 -23.994 1.00 96.94 464 TYR A CA 1
ATOM 3597 C C . TYR A 1 464 ? 25.965 20.752 -22.870 1.00 96.94 464 TYR A C 1
ATOM 3599 O O . TYR A 1 464 ? 26.573 21.815 -23.011 1.00 96.94 464 TYR A O 1
ATOM 3607 N N . SER A 1 465 ? 25.388 20.439 -21.719 1.00 97.00 465 SER A N 1
ATOM 3608 C CA . SER A 1 465 ? 25.644 21.145 -20.467 1.00 97.00 465 SER A CA 1
ATOM 3609 C C . SER A 1 465 ? 25.535 20.187 -19.299 1.00 97.00 465 SER A C 1
ATOM 3611 O O . SER A 1 465 ? 24.865 19.160 -19.388 1.00 97.00 465 SER A O 1
ATOM 3613 N N . GLU A 1 466 ? 26.193 20.534 -18.201 1.00 95.94 466 GLU A N 1
ATOM 3614 C CA . GLU A 1 466 ? 26.237 19.683 -17.025 1.00 95.94 466 GLU A CA 1
ATOM 3615 C C . GLU A 1 466 ? 26.256 20.490 -15.726 1.00 95.94 466 GLU A C 1
ATOM 3617 O O . GLU A 1 466 ? 26.770 21.609 -15.695 1.00 95.94 466 GLU A O 1
ATOM 3622 N N . THR A 1 467 ? 25.721 19.905 -14.652 1.00 97.38 467 THR A N 1
ATOM 3623 C CA . THR A 1 467 ? 25.899 20.393 -13.282 1.00 97.38 467 THR A CA 1
ATOM 3624 C C . THR A 1 467 ? 26.088 19.246 -12.282 1.00 97.38 467 THR A C 1
ATOM 3626 O O . THR A 1 467 ? 25.491 18.180 -12.417 1.00 97.38 467 THR A O 1
ATOM 3629 N N . GLY A 1 468 ? 26.925 19.461 -11.264 1.00 97.75 468 GLY A N 1
ATOM 3630 C CA . GLY A 1 468 ? 27.060 18.578 -10.096 1.00 97.75 468 GLY A CA 1
ATOM 3631 C C . GLY A 1 468 ? 27.681 17.190 -10.321 1.00 97.75 468 GLY A C 1
ATOM 3632 O O . GLY A 1 468 ? 27.834 16.445 -9.354 1.00 97.75 468 GLY A O 1
ATOM 3633 N N . SER A 1 469 ? 28.061 16.826 -11.549 1.00 98.25 469 SER A N 1
ATOM 3634 C CA . SER A 1 469 ? 28.742 15.557 -11.838 1.00 98.25 469 SER A CA 1
ATOM 3635 C C . SER A 1 469 ? 30.196 15.523 -11.352 1.00 98.25 469 SER A C 1
ATOM 3637 O O . SER A 1 469 ? 30.842 16.559 -11.179 1.00 98.25 469 SER A O 1
ATOM 3639 N N . THR A 1 470 ? 30.743 14.317 -11.175 1.00 98.31 470 THR A N 1
ATOM 3640 C CA . THR A 1 470 ? 32.147 14.089 -10.802 1.00 98.31 470 THR A CA 1
ATOM 3641 C C . THR A 1 470 ? 32.919 13.339 -11.882 1.00 98.31 470 THR A C 1
ATOM 3643 O O . THR A 1 470 ? 32.377 12.510 -12.614 1.00 98.31 470 THR A O 1
ATOM 3646 N N . PHE A 1 471 ? 34.220 13.622 -11.957 1.00 97.69 471 PHE A N 1
ATOM 3647 C CA . PHE A 1 471 ? 35.122 13.102 -12.979 1.00 97.69 471 PHE A CA 1
ATOM 3648 C C . PHE A 1 471 ? 36.415 12.599 -12.346 1.00 97.69 471 PHE A C 1
ATOM 3650 O O . PHE A 1 471 ? 37.107 13.364 -11.674 1.00 97.69 471 PHE A O 1
ATOM 3657 N N . SER A 1 472 ? 36.772 11.339 -12.585 1.00 97.94 472 SER A N 1
ATOM 3658 C CA . SER A 1 472 ? 38.026 10.761 -12.095 1.00 97.94 472 SER A CA 1
ATOM 3659 C C . SER A 1 472 ? 38.671 9.868 -13.149 1.00 97.94 472 SER A C 1
ATOM 3661 O O . SER A 1 472 ? 38.055 8.925 -13.638 1.00 97.94 472 SER A O 1
ATOM 3663 N N . GLY A 1 473 ? 39.914 10.165 -13.535 1.00 97.19 473 GLY A N 1
ATOM 3664 C CA . GLY A 1 473 ? 40.625 9.379 -14.549 1.00 97.19 473 GLY A CA 1
ATOM 3665 C C . GLY A 1 473 ? 39.896 9.317 -15.897 1.00 97.19 473 GLY A C 1
ATOM 3666 O O . GLY A 1 473 ? 39.790 8.239 -16.474 1.00 97.19 473 GLY A O 1
ATOM 3667 N N . CYS A 1 474 ? 39.349 10.446 -16.363 1.00 95.88 474 CYS A N 1
ATOM 3668 C CA . CYS A 1 474 ? 38.709 10.582 -17.674 1.00 95.88 474 CYS A CA 1
ATOM 3669 C C . CYS A 1 474 ? 39.073 11.904 -18.371 1.00 95.88 474 CYS A C 1
ATOM 3671 O O . CYS A 1 474 ? 39.591 12.832 -17.750 1.00 95.88 474 CYS A O 1
ATOM 3673 N N . ASN A 1 475 ? 38.814 11.970 -19.677 1.00 93.88 475 ASN A N 1
ATOM 3674 C CA . ASN A 1 475 ? 39.164 13.062 -20.584 1.00 93.88 475 ASN A CA 1
ATOM 3675 C C . ASN A 1 475 ? 37.912 13.768 -21.135 1.00 93.88 475 ASN A C 1
ATOM 3677 O O . ASN A 1 475 ? 36.799 13.242 -21.078 1.00 93.88 475 ASN A O 1
ATOM 3681 N N . ARG A 1 476 ? 38.105 14.968 -21.708 1.00 90.00 476 ARG A N 1
ATOM 3682 C CA . ARG A 1 476 ? 37.051 15.779 -22.360 1.00 90.00 476 ARG A CA 1
ATOM 3683 C C . ARG A 1 476 ? 35.779 15.893 -21.512 1.00 90.00 476 ARG A C 1
ATOM 3685 O O . ARG A 1 476 ? 34.680 15.557 -21.944 1.00 90.00 476 ARG A O 1
ATOM 3692 N N . THR A 1 477 ? 35.962 16.361 -20.283 1.00 91.75 477 THR A N 1
ATOM 3693 C CA . THR A 1 477 ? 34.924 16.459 -19.244 1.00 91.75 477 THR A CA 1
ATOM 3694 C C . THR A 1 477 ? 34.146 17.775 -19.277 1.00 91.75 477 THR A C 1
ATOM 3696 O O . THR A 1 477 ? 33.171 17.942 -18.557 1.00 91.75 477 THR A O 1
ATOM 3699 N N . LYS A 1 478 ? 34.560 18.726 -20.119 1.00 87.88 478 LYS A N 1
ATOM 3700 C CA . LYS A 1 478 ? 33.910 20.028 -20.288 1.00 87.88 478 LYS A CA 1
ATOM 3701 C C . LYS A 1 478 ? 33.757 20.374 -21.763 1.00 87.88 478 LYS A C 1
ATOM 3703 O O . LYS A 1 478 ? 34.564 19.944 -22.590 1.00 87.88 478 LYS A O 1
ATOM 3708 N N . GLN A 1 479 ? 32.739 21.172 -22.069 1.00 87.12 479 GLN A N 1
ATOM 3709 C CA . GLN A 1 479 ? 32.520 21.729 -23.402 1.00 87.12 479 GLN A CA 1
ATOM 3710 C C . GLN A 1 479 ? 33.782 22.467 -23.887 1.00 87.12 479 GLN A C 1
ATOM 3712 O O . GLN A 1 479 ? 34.402 23.197 -23.110 1.00 87.12 479 GLN A O 1
ATOM 3717 N N . GLY A 1 480 ? 34.174 22.275 -25.152 1.00 80.50 480 GLY A N 1
ATOM 3718 C CA . GLY A 1 480 ? 35.402 22.874 -25.687 1.00 80.50 480 GLY A CA 1
ATOM 3719 C C . GLY A 1 480 ? 36.676 22.259 -25.096 1.00 80.50 480 GLY A C 1
ATOM 3720 O O . GLY A 1 480 ? 37.686 22.944 -24.960 1.00 80.50 480 GLY A O 1
ATOM 3721 N N . GLY A 1 481 ? 36.619 20.991 -24.670 1.00 77.88 481 GLY A N 1
ATOM 3722 C CA . GLY A 1 481 ? 37.694 20.311 -23.939 1.00 77.88 481 GLY A CA 1
ATOM 3723 C C . GLY A 1 481 ? 39.020 20.172 -24.700 1.00 77.88 481 GLY A C 1
ATOM 3724 O O . GLY A 1 481 ? 40.039 19.913 -24.066 1.00 77.88 481 GLY A O 1
ATOM 3725 N N . ASP A 1 482 ? 39.016 20.372 -26.021 1.00 80.69 482 ASP A N 1
ATOM 3726 C CA . ASP A 1 482 ? 40.199 20.511 -26.875 1.00 80.69 482 ASP A CA 1
ATOM 3727 C C . ASP A 1 482 ? 39.890 21.330 -28.148 1.00 80.69 482 ASP A C 1
ATOM 3729 O O . ASP A 1 482 ? 38.755 21.753 -28.373 1.00 80.69 482 ASP A O 1
ATOM 3733 N N . SER A 1 483 ? 40.907 21.560 -28.992 1.00 78.38 483 SER A N 1
ATOM 3734 C CA . SER A 1 483 ? 40.810 22.375 -30.216 1.00 78.38 483 SER A CA 1
ATOM 3735 C C . SER A 1 483 ? 39.906 21.793 -31.309 1.00 78.38 483 SER A C 1
ATOM 3737 O O . SER A 1 483 ? 39.585 22.502 -32.259 1.00 78.38 483 SER A O 1
ATOM 3739 N N . ASN A 1 484 ? 39.527 20.518 -31.202 1.00 79.19 484 ASN A N 1
ATOM 3740 C CA . ASN A 1 484 ? 38.694 19.810 -32.175 1.00 79.19 484 ASN A CA 1
ATOM 3741 C C . ASN A 1 484 ? 37.258 19.601 -31.658 1.00 79.19 484 ASN A C 1
ATOM 3743 O O . ASN A 1 484 ? 36.474 18.900 -32.293 1.00 79.19 484 ASN A O 1
ATOM 3747 N N . SER A 1 485 ? 36.913 20.162 -30.495 1.00 85.75 485 SER A N 1
ATOM 3748 C CA . SER A 1 485 ? 35.564 20.137 -29.930 1.00 85.75 485 SER A CA 1
ATOM 3749 C C . SER A 1 485 ? 34.669 21.173 -30.618 1.00 85.75 485 SER A C 1
ATOM 3751 O O . SER A 1 485 ? 35.041 22.336 -30.768 1.00 85.75 485 SER A O 1
ATOM 3753 N N . THR A 1 486 ? 33.482 20.742 -31.039 1.00 89.44 486 THR A N 1
ATOM 3754 C CA . THR A 1 486 ? 32.472 21.541 -31.746 1.00 89.44 486 THR A CA 1
ATOM 3755 C C . THR A 1 486 ? 31.174 21.736 -30.951 1.00 89.44 486 THR A C 1
ATOM 3757 O O . THR A 1 486 ? 30.338 22.553 -31.340 1.00 89.44 486 THR A O 1
ATOM 3760 N N . ALA A 1 487 ? 30.996 21.028 -29.830 1.00 91.06 487 ALA A N 1
ATOM 3761 C CA . ALA A 1 487 ? 29.790 21.072 -29.015 1.00 91.06 487 ALA A CA 1
ATOM 3762 C C . ALA A 1 487 ? 29.555 22.457 -28.395 1.00 91.06 487 ALA A C 1
ATOM 3764 O O . ALA A 1 487 ? 30.466 23.118 -27.883 1.00 91.06 487 ALA A O 1
ATOM 3765 N N . GLN A 1 488 ? 28.292 22.877 -28.398 1.00 93.44 488 GLN A N 1
ATOM 3766 C CA . GLN A 1 488 ? 27.843 24.143 -27.821 1.00 93.44 488 GLN A CA 1
ATOM 3767 C C . GLN A 1 488 ? 27.080 23.955 -26.505 1.00 93.44 488 GLN A C 1
ATOM 3769 O O . GLN A 1 488 ? 26.722 22.840 -26.129 1.00 93.44 488 GLN A O 1
ATOM 3774 N N . ALA A 1 489 ? 26.829 25.055 -25.791 1.00 95.56 489 ALA A N 1
ATOM 3775 C CA . ALA A 1 489 ? 26.111 25.021 -24.523 1.00 95.56 489 ALA A CA 1
ATOM 3776 C C . ALA A 1 489 ? 24.632 24.673 -24.747 1.00 95.56 489 ALA A C 1
ATOM 3778 O O . ALA A 1 489 ? 23.951 25.296 -25.565 1.00 95.56 489 ALA A O 1
ATOM 3779 N N . CYS A 1 490 ? 24.118 23.696 -24.002 1.00 95.94 490 CYS A N 1
ATOM 3780 C CA . CYS A 1 490 ? 22.699 23.364 -23.985 1.00 95.94 490 CYS A CA 1
ATOM 3781 C C . CYS A 1 490 ? 21.951 24.273 -22.999 1.00 95.94 490 CYS A C 1
ATOM 3783 O O . CYS A 1 490 ? 22.158 24.198 -21.788 1.00 95.94 490 CYS A O 1
ATOM 3785 N N . ASN A 1 491 ? 21.027 25.094 -23.502 1.00 94.69 491 ASN A N 1
ATOM 3786 C CA . ASN A 1 491 ? 20.206 25.989 -22.672 1.00 94.69 491 ASN A CA 1
ATOM 3787 C C . ASN A 1 491 ? 18.911 25.339 -22.158 1.00 94.69 491 ASN A C 1
ATOM 3789 O O . ASN A 1 491 ? 18.284 25.861 -21.240 1.00 94.69 491 ASN A O 1
ATOM 3793 N N . TRP A 1 492 ? 18.503 24.205 -22.732 1.00 95.31 492 TRP A N 1
ATOM 3794 C CA . TRP A 1 492 ? 17.321 23.472 -22.279 1.00 95.31 492 TRP A CA 1
ATOM 3795 C C . TRP A 1 492 ? 17.561 22.821 -20.907 1.00 95.31 492 TRP A C 1
ATOM 3797 O O . TRP A 1 492 ? 18.677 22.389 -20.601 1.00 95.31 492 TRP A O 1
ATOM 3807 N N . ARG A 1 493 ? 16.514 22.765 -20.073 1.00 95.25 493 ARG A N 1
ATOM 3808 C CA . ARG A 1 493 ? 16.537 22.135 -18.746 1.00 95.25 493 ARG A CA 1
ATOM 3809 C C . ARG A 1 493 ? 15.328 21.208 -18.557 1.00 95.25 493 ARG A C 1
ATOM 3811 O O . ARG A 1 493 ? 14.203 21.670 -18.761 1.00 95.25 493 ARG A O 1
ATOM 3818 N N . PRO A 1 494 ? 15.519 19.962 -18.084 1.00 95.50 494 PRO A N 1
ATOM 3819 C CA . PRO A 1 494 ? 14.443 18.990 -17.872 1.00 95.50 494 PRO A CA 1
ATOM 3820 C C . PRO A 1 494 ? 13.340 19.465 -16.924 1.00 95.50 494 PRO A C 1
ATOM 3822 O O . PRO A 1 494 ? 12.175 19.141 -17.132 1.00 95.50 494 PRO A O 1
ATOM 3825 N N . ALA A 1 495 ? 13.683 20.298 -15.934 1.00 94.25 495 ALA A N 1
ATOM 3826 C CA . ALA A 1 495 ? 12.727 20.879 -14.988 1.00 94.25 495 ALA A CA 1
ATOM 3827 C C . ALA A 1 495 ? 11.635 21.743 -15.651 1.00 94.25 495 ALA A C 1
ATOM 3829 O O . ALA A 1 495 ? 10.592 21.994 -15.051 1.00 94.25 495 ALA A O 1
ATOM 3830 N N . SER A 1 496 ? 11.849 22.190 -16.895 1.00 92.38 496 SER A N 1
ATOM 3831 C CA . SER A 1 496 ? 10.806 22.856 -17.687 1.00 92.38 496 SER A CA 1
ATOM 3832 C C . SER A 1 496 ? 9.726 21.892 -18.202 1.00 92.38 496 SER A C 1
ATOM 3834 O O . SER A 1 496 ? 8.629 22.329 -18.545 1.00 92.38 496 SER A O 1
ATOM 3836 N N . ASN A 1 497 ? 10.011 20.586 -18.217 1.00 93.81 497 ASN A N 1
ATOM 3837 C CA . ASN A 1 497 ? 9.121 19.534 -18.694 1.00 93.81 497 ASN A CA 1
ATOM 3838 C C . ASN A 1 497 ? 8.520 18.704 -17.558 1.00 93.81 497 ASN A C 1
ATOM 3840 O O . ASN A 1 497 ? 7.326 18.432 -17.582 1.00 93.81 497 ASN A O 1
ATOM 3844 N N . TYR A 1 498 ? 9.303 18.282 -16.569 1.00 94.50 498 TYR A N 1
ATOM 3845 C CA . TYR A 1 498 ? 8.817 17.426 -15.482 1.00 94.50 498 TYR A CA 1
ATOM 3846 C C . TYR A 1 498 ? 9.556 17.690 -14.175 1.00 94.50 498 TYR A C 1
ATOM 3848 O O . TYR A 1 498 ? 10.698 18.146 -14.163 1.00 94.50 498 TYR A O 1
ATOM 3856 N N . SER A 1 499 ? 8.899 17.363 -13.067 1.00 93.69 499 SER A N 1
ATOM 3857 C CA . SER A 1 499 ? 9.522 17.315 -11.745 1.00 93.69 499 SER A CA 1
ATOM 3858 C C . SER A 1 499 ? 10.290 16.006 -11.570 1.00 93.69 499 SER A C 1
ATOM 3860 O O . SER A 1 499 ? 9.896 14.973 -12.112 1.00 93.69 499 SER A O 1
ATOM 3862 N N . TYR A 1 500 ? 11.389 16.048 -10.821 1.00 96.25 500 TYR A N 1
ATOM 3863 C CA . TYR A 1 500 ? 12.212 14.877 -10.537 1.00 96.25 500 TYR A CA 1
ATOM 3864 C C . TYR A 1 500 ? 12.943 15.020 -9.200 1.00 96.25 500 TYR A C 1
ATOM 3866 O O . TYR A 1 500 ? 13.184 16.123 -8.709 1.00 96.25 500 TYR A O 1
ATOM 3874 N N . VAL A 1 501 ? 13.304 13.878 -8.630 1.00 96.38 501 VAL A N 1
ATOM 3875 C CA . VAL A 1 501 ? 14.168 13.717 -7.467 1.00 96.38 501 VAL A CA 1
ATOM 3876 C C . VAL A 1 501 ? 15.579 13.434 -7.964 1.00 96.38 501 VAL A C 1
ATOM 3878 O O . VAL A 1 501 ? 15.801 12.490 -8.721 1.00 96.38 501 VAL A O 1
ATOM 3881 N N . SER A 1 502 ? 16.538 14.229 -7.502 1.00 95.75 502 SER A N 1
ATOM 3882 C CA . SER A 1 502 ? 17.964 14.046 -7.775 1.00 95.75 502 SER A CA 1
ATOM 3883 C C . SER A 1 502 ? 18.730 13.715 -6.497 1.00 95.75 502 SER A C 1
ATOM 3885 O O . SER A 1 502 ? 18.408 14.233 -5.428 1.00 95.75 502 SER A O 1
ATOM 3887 N N . LYS A 1 503 ? 19.800 12.932 -6.615 1.00 96.56 503 LYS A N 1
ATOM 3888 C CA . LYS A 1 503 ? 20.798 12.712 -5.557 1.00 96.56 503 LYS A CA 1
ATOM 3889 C C . LYS A 1 503 ? 22.098 13.451 -5.874 1.00 96.56 503 LYS A C 1
ATOM 3891 O O . LYS A 1 503 ? 22.321 13.837 -7.021 1.00 96.56 503 LYS A O 1
ATOM 3896 N N . SER A 1 504 ? 22.967 13.630 -4.879 1.00 97.94 504 SER A N 1
ATOM 3897 C CA . SER A 1 504 ? 24.339 14.086 -5.134 1.00 97.94 504 SER A CA 1
ATOM 3898 C C . SER A 1 504 ? 25.094 13.053 -5.983 1.00 97.94 504 SER A C 1
ATOM 3900 O O . SER A 1 504 ? 24.733 11.876 -5.986 1.00 97.94 504 SER A O 1
ATOM 3902 N N . ALA A 1 505 ? 26.159 13.448 -6.683 1.00 97.50 505 ALA A N 1
ATOM 3903 C CA . ALA A 1 505 ? 26.972 12.498 -7.448 1.00 97.50 505 ALA A CA 1
ATOM 3904 C C . ALA A 1 505 ? 27.577 11.383 -6.564 1.00 97.50 505 ALA A C 1
ATOM 3906 O O . ALA A 1 505 ? 27.623 10.221 -6.966 1.00 97.50 505 ALA A O 1
ATOM 3907 N N . ALA A 1 506 ? 27.983 11.703 -5.329 1.00 92.88 506 ALA A N 1
ATOM 3908 C CA . ALA A 1 506 ? 28.494 10.706 -4.385 1.00 92.88 506 ALA A CA 1
ATOM 3909 C C . ALA A 1 506 ? 27.426 9.655 -4.029 1.00 92.88 506 ALA A C 1
ATOM 3911 O O . ALA A 1 506 ? 27.685 8.451 -4.103 1.00 92.88 506 ALA A O 1
ATOM 3912 N N . ASP A 1 507 ? 26.207 10.102 -3.724 1.00 97.69 507 ASP A N 1
ATOM 3913 C CA . ASP A 1 507 ? 25.086 9.210 -3.418 1.00 97.69 507 ASP A CA 1
ATOM 3914 C C . ASP A 1 507 ? 24.618 8.439 -4.655 1.00 97.69 507 ASP A C 1
ATOM 3916 O O . ASP A 1 507 ? 24.228 7.278 -4.545 1.00 97.69 507 ASP A O 1
ATOM 3920 N N . ALA A 1 508 ? 24.694 9.048 -5.842 1.00 97.88 508 ALA A N 1
ATOM 3921 C CA . ALA A 1 508 ? 24.351 8.416 -7.110 1.00 97.88 508 ALA A CA 1
ATOM 3922 C C . ALA A 1 508 ? 25.233 7.198 -7.401 1.00 97.88 508 ALA A C 1
ATOM 3924 O O . ALA A 1 508 ? 24.716 6.156 -7.797 1.00 97.88 508 ALA A O 1
ATOM 3925 N N . LYS A 1 509 ? 26.547 7.284 -7.145 1.00 98.06 509 LYS A N 1
ATOM 3926 C CA . LYS A 1 509 ? 27.457 6.134 -7.277 1.00 98.06 509 LYS A CA 1
ATOM 3927 C C . LYS A 1 509 ? 27.055 4.991 -6.351 1.00 98.06 509 LYS A C 1
ATOM 3929 O O . LYS A 1 509 ? 26.965 3.846 -6.801 1.00 98.06 509 LYS A O 1
ATOM 3934 N N . SER A 1 510 ? 26.820 5.295 -5.074 1.00 98.12 510 SER A N 1
ATOM 3935 C CA . SER A 1 510 ? 26.418 4.304 -4.068 1.00 98.12 510 SER A CA 1
ATOM 3936 C C . SER A 1 510 ? 25.082 3.657 -4.432 1.00 98.12 510 SER A C 1
ATOM 3938 O O . SER A 1 510 ? 24.961 2.432 -4.416 1.00 98.12 510 SER A O 1
ATOM 3940 N N . TYR A 1 511 ? 24.112 4.475 -4.843 1.00 98.44 511 TYR A N 1
ATOM 3941 C CA . TYR A 1 511 ? 22.804 4.034 -5.306 1.00 98.44 511 TYR A CA 1
ATOM 3942 C C . TYR A 1 511 ? 22.926 3.109 -6.522 1.00 98.44 511 TYR A C 1
ATOM 3944 O O . TYR A 1 511 ? 22.511 1.955 -6.452 1.00 98.44 511 TYR A O 1
ATOM 3952 N N . CYS A 1 512 ? 23.571 3.565 -7.601 1.00 98.56 512 CYS A N 1
ATOM 3953 C CA . CYS A 1 512 ? 23.663 2.789 -8.837 1.00 98.56 512 CYS A CA 1
ATOM 3954 C C . CYS A 1 512 ? 24.429 1.478 -8.645 1.00 98.56 512 CYS A C 1
ATOM 3956 O O . CYS A 1 512 ? 24.125 0.461 -9.261 1.00 98.56 512 CYS A O 1
ATOM 3958 N N . SER A 1 513 ? 25.436 1.483 -7.771 1.00 97.56 513 SER A N 1
ATOM 3959 C CA . SER A 1 513 ? 26.203 0.276 -7.456 1.00 97.56 513 SER A CA 1
ATOM 3960 C C . SER A 1 513 ? 25.383 -0.780 -6.718 1.00 97.56 513 SER A C 1
ATOM 3962 O O . SER A 1 513 ? 25.719 -1.957 -6.831 1.00 97.56 513 SER A O 1
ATOM 3964 N N . SER A 1 514 ? 24.344 -0.365 -5.990 1.00 97.19 514 SER A N 1
ATOM 3965 C CA . SER A 1 514 ? 23.541 -1.235 -5.122 1.00 97.19 514 SER A CA 1
ATOM 3966 C C . SER A 1 514 ? 22.221 -1.666 -5.762 1.00 97.19 514 SER A C 1
ATOM 3968 O O . SER A 1 514 ? 21.745 -2.765 -5.482 1.00 97.19 514 SER A O 1
ATOM 3970 N N . TYR A 1 515 ? 21.631 -0.803 -6.596 1.00 98.06 515 TYR A N 1
ATOM 3971 C CA . TYR A 1 515 ? 20.233 -0.935 -7.009 1.00 98.06 515 TYR A CA 1
ATOM 3972 C C . TYR A 1 515 ? 20.005 -0.925 -8.527 1.00 98.06 515 TYR A C 1
ATOM 3974 O O . TYR A 1 515 ? 18.978 -1.432 -8.962 1.00 98.06 515 TYR A O 1
ATOM 3982 N N . SER A 1 516 ? 20.938 -0.425 -9.351 1.00 98.50 516 SER A N 1
ATOM 3983 C CA . SER A 1 516 ? 20.749 -0.473 -10.808 1.00 98.50 516 SER A CA 1
ATOM 3984 C C . SER A 1 516 ? 20.898 -1.901 -11.344 1.00 98.50 516 SER A C 1
ATOM 3986 O O . SER A 1 516 ? 21.928 -2.544 -11.133 1.00 98.50 516 SER A O 1
ATOM 3988 N N . GLY A 1 517 ? 19.913 -2.351 -12.116 1.00 98.56 517 GLY A N 1
ATOM 3989 C CA . GLY A 1 517 ? 19.793 -3.699 -12.662 1.00 98.56 517 GLY A CA 1
ATOM 3990 C C . GLY A 1 517 ? 18.580 -4.440 -12.101 1.00 98.56 517 GLY A C 1
ATOM 3991 O O . GLY A 1 517 ? 17.872 -3.943 -11.227 1.00 98.56 517 GLY A O 1
ATOM 3992 N N . CYS A 1 518 ? 18.327 -5.637 -12.619 1.00 98.44 518 CYS A N 1
ATOM 3993 C CA . CYS A 1 518 ? 17.266 -6.500 -12.112 1.00 98.44 518 CYS A CA 1
ATOM 3994 C C . CYS A 1 518 ? 17.543 -6.964 -10.676 1.00 98.44 518 CYS A C 1
ATOM 3996 O O . CYS A 1 518 ? 18.687 -7.054 -10.228 1.00 98.44 518 CYS A O 1
ATOM 3998 N N . GLN A 1 519 ? 16.469 -7.281 -9.964 1.00 97.88 519 GLN A N 1
ATOM 3999 C CA . GLN A 1 519 ? 16.451 -7.696 -8.573 1.00 97.88 519 GLN A CA 1
ATOM 4000 C C . GLN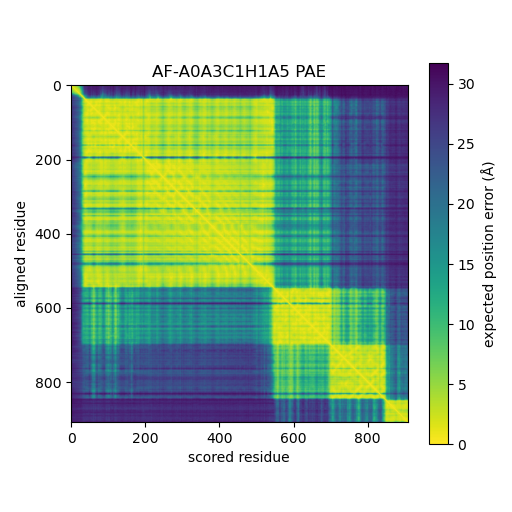 A 1 519 ? 15.868 -9.104 -8.454 1.00 97.88 519 GLN A C 1
ATOM 4002 O O . GLN A 1 519 ? 14.856 -9.440 -9.072 1.00 97.88 519 GLN A O 1
ATOM 4007 N N . SER A 1 520 ? 16.484 -9.915 -7.596 1.00 96.50 520 SER A N 1
ATOM 4008 C CA . SER A 1 520 ? 16.036 -11.282 -7.294 1.00 96.50 520 SER A CA 1
ATOM 4009 C C . SER A 1 520 ? 15.241 -11.377 -5.988 1.00 96.50 520 SER A C 1
ATOM 4011 O O . SER A 1 520 ? 14.947 -12.471 -5.516 1.00 96.50 520 SER A O 1
ATOM 4013 N N . GLY A 1 521 ? 14.911 -10.241 -5.368 1.00 95.19 521 GLY A N 1
ATOM 4014 C CA . GLY A 1 521 ? 14.156 -10.208 -4.123 1.00 95.19 521 GLY A CA 1
ATOM 4015 C C . GLY A 1 521 ? 13.545 -8.843 -3.836 1.00 95.19 521 GLY A C 1
ATOM 4016 O O . GLY A 1 521 ? 14.131 -7.797 -4.125 1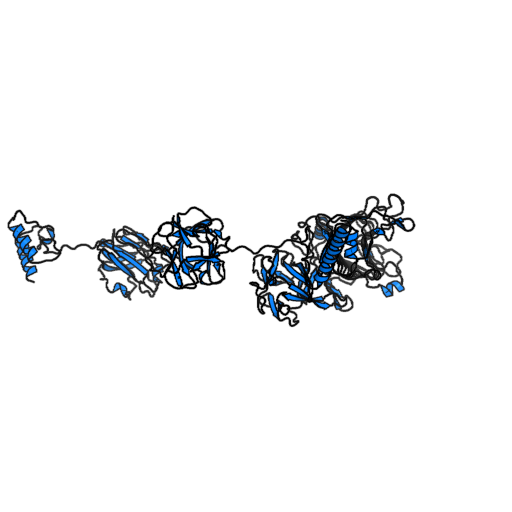.00 95.19 521 GLY A O 1
ATOM 4017 N N . LYS A 1 522 ? 12.365 -8.875 -3.219 1.00 94.44 522 LYS A N 1
ATOM 4018 C CA . LYS A 1 522 ? 11.544 -7.697 -2.927 1.00 94.44 522 LYS A CA 1
ATOM 4019 C C . LYS A 1 522 ? 12.221 -6.682 -2.006 1.00 94.44 522 LYS A C 1
ATOM 4021 O O . LYS A 1 522 ? 12.022 -5.486 -2.175 1.00 94.44 522 LYS A O 1
ATOM 4026 N N . ASP A 1 523 ? 13.090 -7.148 -1.106 1.00 96.06 523 ASP A N 1
ATOM 4027 C CA . ASP A 1 523 ? 13.748 -6.332 -0.076 1.00 96.06 523 ASP A CA 1
ATOM 4028 C C . ASP A 1 523 ? 14.909 -5.466 -0.616 1.00 96.06 523 ASP A C 1
ATOM 4030 O O . ASP A 1 523 ? 15.501 -4.688 0.135 1.00 96.06 523 ASP A O 1
ATOM 4034 N N . ASN A 1 524 ? 15.256 -5.594 -1.907 1.00 95.25 524 ASN A N 1
ATOM 4035 C CA . ASN A 1 524 ? 16.296 -4.783 -2.554 1.00 95.25 524 ASN A CA 1
ATOM 4036 C C . ASN A 1 524 ? 15.771 -3.834 -3.641 1.00 95.25 524 ASN A C 1
ATOM 4038 O O . ASN A 1 524 ? 16.534 -3.006 -4.132 1.00 95.25 524 ASN A O 1
ATOM 4042 N N . MET A 1 525 ? 14.486 -3.920 -4.004 1.00 96.25 525 MET A N 1
ATOM 4043 C CA . MET A 1 525 ? 13.876 -2.966 -4.934 1.00 96.25 525 MET A CA 1
ATOM 4044 C C . MET A 1 525 ? 13.973 -1.544 -4.383 1.00 96.25 525 MET A C 1
ATOM 4046 O O . MET A 1 525 ? 13.716 -1.310 -3.199 1.00 96.25 525 MET A O 1
ATOM 4050 N N . MET A 1 526 ? 14.322 -0.594 -5.247 1.00 96.94 526 MET A N 1
ATOM 4051 C CA . MET A 1 526 ? 14.550 0.790 -4.856 1.00 96.94 526 MET A CA 1
ATOM 4052 C C . MET A 1 526 ? 14.163 1.747 -5.984 1.00 96.94 526 MET A C 1
ATOM 4054 O O . MET A 1 526 ? 14.208 1.385 -7.150 1.00 96.94 526 MET A O 1
ATOM 4058 N N . TYR A 1 527 ? 13.811 2.979 -5.629 1.00 97.56 527 TYR A N 1
ATOM 4059 C CA . TYR A 1 527 ? 13.720 4.105 -6.554 1.00 97.56 527 TYR A CA 1
ATOM 4060 C C . TYR A 1 527 ? 14.363 5.329 -5.916 1.00 97.56 527 TYR A C 1
ATOM 4062 O O . TYR A 1 527 ? 14.400 5.441 -4.689 1.00 97.56 527 TYR A O 1
ATOM 4070 N N . LEU A 1 528 ? 14.826 6.292 -6.722 1.00 97.00 528 LEU A N 1
ATOM 4071 C CA . LEU A 1 528 ? 15.490 7.498 -6.206 1.00 97.00 528 LEU A CA 1
ATOM 4072 C C . LEU A 1 528 ? 14.668 8.238 -5.140 1.00 97.00 528 LEU A C 1
ATOM 4074 O O . LEU A 1 528 ? 15.268 8.818 -4.228 1.00 97.00 528 LEU A O 1
ATOM 4078 N N . ARG A 1 529 ? 13.331 8.204 -5.255 1.00 95.44 529 ARG A N 1
ATOM 4079 C CA . ARG A 1 529 ? 12.416 8.850 -4.308 1.00 95.44 529 ARG A CA 1
ATOM 4080 C C . ARG A 1 529 ? 12.317 8.143 -2.958 1.00 95.44 529 ARG A C 1
ATOM 4082 O O . ARG A 1 529 ? 11.974 8.804 -1.986 1.00 95.44 529 ARG A O 1
ATOM 4089 N N . TYR A 1 530 ? 12.571 6.836 -2.890 1.00 97.19 530 TYR A N 1
ATOM 4090 C CA . TYR A 1 530 ? 12.397 6.084 -1.653 1.00 97.19 530 TYR A CA 1
ATOM 4091 C C . TYR A 1 530 ? 13.474 6.454 -0.629 1.00 97.19 530 TYR A C 1
ATOM 4093 O O . TYR A 1 530 ? 14.640 6.673 -0.972 1.00 97.19 530 TYR A O 1
ATOM 4101 N N . ALA A 1 531 ? 13.082 6.519 0.643 1.00 96.50 531 ALA A N 1
ATOM 4102 C CA . ALA A 1 531 ? 14.009 6.677 1.763 1.00 96.50 531 ALA A CA 1
ATOM 4103 C C . ALA A 1 531 ? 14.616 5.336 2.205 1.00 96.50 531 ALA A C 1
ATOM 4105 O O . ALA A 1 531 ? 15.745 5.305 2.692 1.00 96.50 531 ALA A O 1
ATOM 4106 N N . SER A 1 532 ? 13.888 4.238 1.987 1.00 96.19 532 SER A N 1
ATOM 4107 C CA . SER A 1 532 ? 14.260 2.884 2.396 1.00 96.19 532 SER A CA 1
ATOM 4108 C C . SER A 1 532 ? 14.086 1.913 1.235 1.00 96.19 532 SER A C 1
ATOM 4110 O O . SER A 1 532 ? 13.158 2.058 0.443 1.00 96.19 532 SER A O 1
ATOM 4112 N N . LYS A 1 533 ? 14.973 0.920 1.148 1.00 95.62 533 LYS A N 1
ATOM 4113 C CA . LYS A 1 533 ? 14.843 -0.178 0.184 1.00 95.62 533 LYS A CA 1
ATOM 4114 C C . LYS A 1 533 ? 13.731 -1.139 0.587 1.00 95.62 533 LYS A C 1
ATOM 4116 O O . LYS A 1 533 ? 13.454 -1.307 1.774 1.00 95.62 533 LYS A O 1
ATOM 4121 N N . GLY A 1 534 ? 13.192 -1.824 -0.409 1.00 96.38 534 GLY A N 1
ATOM 4122 C CA . GLY A 1 534 ? 12.204 -2.869 -0.230 1.00 96.38 534 GLY A CA 1
ATOM 4123 C C . GLY A 1 534 ? 10.809 -2.429 -0.646 1.00 96.38 534 GLY A C 1
ATOM 4124 O O . GLY A 1 534 ? 10.341 -1.354 -0.279 1.00 96.38 534 GLY A O 1
ATOM 4125 N N . ILE A 1 535 ? 10.133 -3.298 -1.389 1.00 95.19 535 ILE A N 1
ATOM 4126 C CA . ILE A 1 535 ? 8.695 -3.201 -1.651 1.00 95.19 535 ILE A CA 1
ATOM 4127 C C . ILE A 1 535 ? 8.026 -4.510 -1.207 1.00 95.19 535 ILE A C 1
ATOM 4129 O O . ILE A 1 535 ? 8.672 -5.560 -1.249 1.00 95.19 535 ILE A O 1
ATOM 4133 N N . PRO A 1 536 ? 6.763 -4.498 -0.752 1.00 94.38 536 PRO A N 1
ATOM 4134 C CA . PRO A 1 536 ? 6.065 -5.732 -0.416 1.00 94.38 536 PRO A CA 1
ATOM 4135 C C . PRO A 1 536 ? 5.850 -6.637 -1.630 1.00 94.38 536 PRO A C 1
ATOM 4137 O O . PRO A 1 536 ? 5.965 -6.216 -2.783 1.00 94.38 536 PRO A O 1
ATOM 4140 N N . SER A 1 537 ? 5.490 -7.888 -1.342 1.00 91.81 537 SER A N 1
ATOM 4141 C CA . SER A 1 537 ? 5.138 -8.867 -2.368 1.00 91.81 537 SER A CA 1
ATOM 4142 C C . SER A 1 537 ? 3.942 -8.393 -3.202 1.00 91.81 537 SER A C 1
ATOM 4144 O O . SER A 1 537 ? 3.026 -7.737 -2.695 1.00 91.81 537 SER A O 1
ATOM 4146 N N . ALA A 1 538 ? 3.919 -8.765 -4.482 1.00 92.12 538 ALA A N 1
ATOM 4147 C CA . ALA A 1 538 ? 2.834 -8.424 -5.395 1.00 92.12 538 ALA A CA 1
ATOM 4148 C C . ALA A 1 538 ? 1.467 -8.999 -4.981 1.00 92.12 538 ALA A C 1
ATOM 4150 O O . ALA A 1 538 ? 0.447 -8.452 -5.384 1.00 92.12 538 ALA A O 1
ATOM 4151 N N . GLY A 1 539 ? 1.436 -10.056 -4.162 1.00 89.25 539 GLY A N 1
ATOM 4152 C CA . GLY A 1 539 ? 0.203 -10.635 -3.617 1.00 89.25 539 GLY A CA 1
ATOM 4153 C C . GLY A 1 539 ? -0.120 -10.217 -2.181 1.00 89.25 539 GLY A C 1
ATOM 4154 O O . GLY A 1 539 ? -1.085 -10.721 -1.610 1.00 89.25 539 GLY A O 1
ATOM 4155 N N . TRP A 1 540 ? 0.689 -9.351 -1.560 1.00 93.25 540 TRP A N 1
ATOM 4156 C CA . TRP A 1 540 ? 0.521 -9.028 -0.144 1.00 93.25 540 TRP A CA 1
ATOM 4157 C C . TRP A 1 540 ? -0.719 -8.167 0.097 1.00 93.25 540 TRP A C 1
ATOM 4159 O O . TRP A 1 540 ? -0.822 -7.062 -0.438 1.00 93.25 540 TRP A O 1
ATOM 4169 N N . ASN A 1 541 ? -1.620 -8.683 0.930 1.00 93.75 541 ASN A N 1
ATOM 4170 C CA . ASN A 1 541 ? -2.777 -7.993 1.475 1.00 93.75 541 ASN A CA 1
ATOM 4171 C C . ASN A 1 541 ? -2.907 -8.362 2.959 1.00 93.75 541 ASN A C 1
ATOM 4173 O O . ASN A 1 541 ? -2.751 -9.532 3.314 1.00 93.75 541 ASN A O 1
ATOM 4177 N N . GLU A 1 542 ? -3.237 -7.395 3.806 1.00 94.44 542 GLU A N 1
ATOM 4178 C CA . GLU A 1 542 ? -3.558 -7.629 5.214 1.00 94.44 542 GLU A CA 1
ATOM 4179 C C . GLU A 1 542 ? -5.026 -8.029 5.370 1.00 94.44 542 GLU A C 1
ATOM 4181 O O . GLU A 1 542 ? -5.907 -7.493 4.695 1.00 94.44 542 GLU A O 1
ATOM 4186 N N . GLN A 1 543 ? -5.301 -8.969 6.272 1.00 91.50 543 GLN A N 1
ATOM 4187 C CA . GLN A 1 543 ? -6.672 -9.294 6.677 1.00 91.50 543 GLN A CA 1
ATOM 4188 C C . GLN A 1 543 ? -7.226 -8.199 7.605 1.00 91.50 543 GLN A C 1
ATOM 4190 O O . GLN A 1 543 ? -6.437 -7.428 8.170 1.00 91.50 543 GLN A O 1
ATOM 4195 N N . PRO A 1 544 ? -8.558 -8.089 7.776 1.00 89.25 544 PRO A N 1
ATOM 4196 C CA . PRO A 1 544 ? -9.129 -7.219 8.800 1.00 89.25 544 PRO A CA 1
ATOM 4197 C C . PRO A 1 544 ? -8.464 -7.466 10.152 1.00 89.25 544 PRO A C 1
ATOM 4199 O O . PRO A 1 544 ? -8.210 -8.608 10.543 1.00 89.25 544 PRO A O 1
ATOM 4202 N N . SER A 1 545 ? -8.129 -6.385 10.843 1.00 84.06 545 SER A N 1
ATOM 4203 C CA . SER A 1 545 ? -7.658 -6.444 12.214 1.00 84.06 545 SER A CA 1
ATOM 4204 C C . SER A 1 545 ? -8.728 -7.111 13.072 1.00 84.06 545 SER A C 1
ATOM 4206 O O . SER A 1 545 ? -9.909 -6.769 12.995 1.00 84.06 545 SER A O 1
ATOM 4208 N N . GLY A 1 546 ? -8.299 -8.043 13.922 1.00 73.56 546 GLY A N 1
ATOM 4209 C CA . GLY A 1 546 ? -9.161 -8.570 14.971 1.00 73.56 546 GLY A CA 1
ATOM 4210 C C . GLY A 1 546 ? -9.633 -7.464 15.930 1.00 73.56 546 GLY A C 1
ATOM 4211 O O . GLY A 1 546 ? -9.105 -6.346 15.916 1.00 73.56 546 GLY A O 1
ATOM 4212 N N . PRO A 1 547 ? -10.627 -7.762 16.779 1.00 78.00 547 PRO A N 1
ATOM 4213 C CA . PRO A 1 547 ? -11.099 -6.828 17.795 1.00 78.00 547 PRO A CA 1
ATOM 4214 C C . PRO A 1 547 ? -9.959 -6.305 18.688 1.00 78.00 547 PRO A C 1
ATOM 4216 O O . PRO A 1 547 ? -9.102 -7.069 19.127 1.00 78.00 547 PRO A O 1
ATOM 4219 N N . SER A 1 548 ? -9.962 -5.001 18.990 1.00 81.94 548 SER A N 1
ATOM 4220 C CA . SER A 1 548 ? -9.001 -4.402 19.926 1.00 81.94 548 SER A CA 1
ATOM 4221 C C . SER A 1 548 ? -9.475 -4.591 21.364 1.00 81.94 548 SER A C 1
ATOM 4223 O O . SER A 1 548 ? -10.466 -3.980 21.769 1.00 81.94 548 SER A O 1
ATOM 4225 N N . ALA A 1 549 ? -8.754 -5.404 22.135 1.00 90.75 549 ALA A N 1
ATOM 4226 C CA . ALA A 1 549 ? -9.035 -5.621 23.549 1.00 90.75 549 ALA A CA 1
ATOM 4227 C C . ALA A 1 549 ? -8.820 -4.339 24.370 1.00 90.75 549 ALA A C 1
ATOM 4229 O O . ALA A 1 549 ? -7.790 -3.673 24.246 1.00 90.75 549 ALA A O 1
ATOM 4230 N N . ALA A 1 550 ? -9.780 -4.013 25.229 1.00 93.06 550 ALA A N 1
ATOM 4231 C CA . ALA A 1 550 ? -9.608 -3.054 26.307 1.00 93.06 550 ALA A CA 1
ATOM 4232 C C . ALA A 1 550 ? -8.820 -3.691 27.461 1.00 93.06 550 ALA A C 1
ATOM 4234 O O . ALA A 1 550 ? -8.892 -4.900 27.684 1.00 93.06 550 ALA A O 1
ATOM 4235 N N . THR A 1 551 ? -8.083 -2.863 28.199 1.00 93.12 551 THR A N 1
ATOM 4236 C CA . THR A 1 551 ? -7.281 -3.288 29.350 1.00 93.12 551 THR A CA 1
ATOM 4237 C C . THR A 1 551 ? -7.800 -2.648 30.630 1.00 93.12 551 THR A C 1
ATOM 4239 O O . THR A 1 551 ? -7.953 -1.429 30.693 1.00 93.12 551 THR A O 1
ATOM 4242 N N . PHE A 1 552 ? -7.989 -3.465 31.655 1.00 93.88 552 PHE A N 1
ATOM 4243 C CA . PHE A 1 552 ? -8.366 -3.091 33.014 1.00 93.88 552 PHE A CA 1
ATOM 4244 C C . PHE A 1 552 ? -7.282 -3.530 33.999 1.00 93.88 552 PHE A C 1
ATOM 4246 O O . PHE A 1 552 ? -6.556 -4.496 33.741 1.00 93.88 552 PHE A O 1
ATOM 4253 N N . THR A 1 553 ? -7.190 -2.835 35.132 1.00 94.06 553 THR A N 1
ATOM 4254 C CA . THR A 1 553 ? -6.364 -3.260 36.269 1.00 94.06 553 THR A CA 1
ATOM 4255 C C . THR A 1 553 ? -6.830 -4.630 36.759 1.00 94.06 553 THR A C 1
ATOM 4257 O O . THR A 1 553 ? -8.028 -4.838 36.951 1.00 94.06 553 THR A O 1
ATOM 4260 N N . ASP A 1 554 ? -5.893 -5.554 36.974 1.00 95.19 554 ASP A N 1
ATOM 4261 C CA . ASP A 1 554 ? -6.208 -6.879 37.511 1.00 95.19 554 ASP A CA 1
ATOM 4262 C C . ASP A 1 554 ? -6.863 -6.763 38.897 1.00 95.19 554 ASP A C 1
ATOM 4264 O O . ASP A 1 554 ? -6.378 -6.043 39.774 1.00 95.19 554 ASP A O 1
ATOM 4268 N N . GLY A 1 555 ? -8.002 -7.432 39.075 1.00 92.75 555 GLY A N 1
ATOM 4269 C CA . GLY A 1 555 ? -8.816 -7.373 40.287 1.00 92.75 555 GLY A CA 1
ATOM 4270 C C . GLY A 1 555 ? -9.788 -6.190 40.376 1.00 92.75 555 GLY A C 1
ATOM 4271 O O . GLY A 1 555 ? -10.445 -6.047 41.409 1.00 92.75 555 GLY A O 1
ATOM 4272 N N . ALA A 1 556 ? -9.914 -5.355 39.337 1.00 93.25 556 ALA A N 1
ATOM 4273 C CA . ALA A 1 556 ? -10.872 -4.247 39.323 1.00 93.25 556 ALA A CA 1
ATOM 4274 C C . ALA A 1 556 ? -12.331 -4.735 39.421 1.00 93.25 556 ALA A C 1
ATOM 4276 O O . ALA A 1 556 ? -12.693 -5.771 38.857 1.00 93.25 556 ALA A O 1
ATOM 4277 N N . LEU A 1 557 ? -13.161 -3.969 40.134 1.00 93.50 557 LEU A N 1
ATOM 4278 C CA . LEU A 1 557 ? -14.562 -4.279 40.418 1.00 93.50 557 LEU A CA 1
ATOM 4279 C C . LEU A 1 557 ? -15.499 -3.360 39.634 1.00 93.50 557 LEU A C 1
ATOM 4281 O O . LEU A 1 557 ? -15.337 -2.139 39.655 1.00 93.50 557 LEU A O 1
ATOM 4285 N N . TYR A 1 558 ? -16.506 -3.950 38.992 1.00 94.56 558 TYR A N 1
ATOM 4286 C CA . TYR A 1 558 ? -17.487 -3.229 38.188 1.00 94.56 558 TYR A CA 1
ATOM 4287 C C . TYR A 1 558 ? -18.897 -3.789 38.356 1.00 94.56 558 TYR A C 1
ATOM 4289 O O . TYR A 1 558 ? -19.090 -4.984 38.573 1.00 94.56 558 TYR A O 1
ATOM 4297 N N . ARG A 1 559 ? -19.890 -2.928 38.146 1.00 94.69 559 ARG A N 1
ATOM 4298 C CA . ARG A 1 559 ? -21.243 -3.314 37.747 1.00 94.69 559 ARG A CA 1
ATOM 4299 C C . ARG A 1 559 ? -21.383 -3.125 36.240 1.00 94.69 559 ARG A C 1
ATOM 4301 O O . ARG A 1 559 ? -20.976 -2.091 35.709 1.00 94.69 559 ARG A O 1
ATOM 4308 N N . PHE A 1 560 ? -21.980 -4.091 35.546 1.00 97.88 560 PHE A N 1
ATOM 4309 C CA . PHE A 1 560 ? -22.247 -3.968 34.109 1.00 97.88 560 PHE A CA 1
ATOM 4310 C C . PHE A 1 560 ? -23.696 -3.564 33.882 1.00 97.88 560 PHE A C 1
ATOM 4312 O O . PHE A 1 560 ? -24.601 -4.361 34.134 1.00 97.88 560 PHE A O 1
ATOM 4319 N N . ARG A 1 561 ? -23.918 -2.342 33.394 1.00 97.62 561 ARG A N 1
ATOM 4320 C CA . ARG A 1 561 ? -25.246 -1.829 33.045 1.00 97.62 561 ARG A CA 1
ATOM 4321 C C . ARG A 1 561 ? -25.490 -1.992 31.551 1.00 97.62 561 ARG A C 1
ATOM 4323 O O . ARG A 1 561 ? -24.711 -1.504 30.739 1.00 97.62 561 ARG A O 1
ATOM 4330 N N . ASN A 1 562 ? -26.558 -2.678 31.170 1.00 98.44 562 ASN A N 1
ATOM 4331 C CA . ASN A 1 562 ? -26.895 -2.872 29.766 1.00 98.44 562 ASN A CA 1
ATOM 4332 C C . ASN A 1 562 ? -27.385 -1.558 29.139 1.00 98.44 562 ASN A C 1
ATOM 4334 O O . ASN A 1 562 ? -28.292 -0.915 29.672 1.00 98.44 562 ASN A O 1
ATOM 4338 N N . VAL A 1 563 ? -26.840 -1.185 27.979 1.00 98.06 563 VAL A N 1
ATOM 4339 C CA . VAL A 1 563 ? -27.163 0.087 27.309 1.00 98.06 563 VAL A CA 1
ATOM 4340 C C . VAL A 1 563 ? -28.636 0.145 26.881 1.00 98.06 563 VAL A C 1
ATOM 4342 O O . VAL A 1 563 ? -29.263 1.203 26.952 1.00 98.06 563 VAL A O 1
ATOM 4345 N N . ASN A 1 564 ? -29.236 -0.979 26.472 1.00 97.44 564 ASN A N 1
ATOM 4346 C CA . ASN A 1 564 ? -30.625 -1.013 26.002 1.00 97.44 564 ASN A CA 1
ATOM 4347 C C . ASN A 1 564 ? -31.669 -0.948 27.132 1.00 97.44 564 ASN A C 1
ATOM 4349 O O . ASN A 1 564 ? -32.704 -0.302 26.952 1.00 97.44 564 ASN A O 1
ATOM 4353 N N . SER A 1 565 ? -31.442 -1.630 28.259 1.00 97.88 565 SER A N 1
ATOM 4354 C CA . SER A 1 565 ? -32.423 -1.733 29.355 1.00 97.88 565 SER A CA 1
ATOM 4355 C C . SER A 1 565 ? -32.147 -0.808 30.540 1.00 97.88 565 SER A C 1
ATOM 4357 O O . SER A 1 565 ? -33.074 -0.515 31.290 1.00 97.88 565 SER A O 1
ATOM 4359 N N . GLN A 1 566 ? -30.904 -0.340 30.703 1.00 97.12 566 GLN A N 1
ATOM 4360 C CA . GLN A 1 566 ? -30.411 0.371 31.891 1.00 97.12 566 GLN A CA 1
ATOM 4361 C C . GLN A 1 566 ? -30.434 -0.474 33.183 1.00 97.12 566 GLN A C 1
ATOM 4363 O O . GLN A 1 566 ? -30.307 0.065 34.282 1.00 97.12 566 GLN A O 1
ATOM 4368 N N . LEU A 1 567 ? -30.559 -1.800 33.055 1.00 97.50 567 LEU A N 1
ATOM 4369 C CA . LEU A 1 567 ? -30.482 -2.770 34.150 1.00 97.50 567 LEU A CA 1
ATOM 4370 C C . LEU A 1 567 ? -29.084 -3.397 34.244 1.00 97.50 567 LEU A C 1
ATOM 4372 O O . LEU A 1 567 ? -28.289 -3.321 33.307 1.00 97.50 567 LEU A O 1
ATOM 4376 N N . TYR A 1 568 ? -28.790 -4.030 35.377 1.00 97.50 568 TYR A N 1
ATOM 4377 C CA . TYR A 1 568 ? -27.474 -4.554 35.729 1.00 97.50 568 TYR A CA 1
ATOM 4378 C C . TYR A 1 568 ? -27.391 -6.071 35.587 1.00 97.50 568 TYR A C 1
ATOM 4380 O O . TYR A 1 568 ? -28.327 -6.781 35.956 1.00 97.50 568 TYR A O 1
ATOM 4388 N N . MET A 1 569 ? -26.258 -6.563 35.081 1.00 98.19 569 MET A N 1
ATOM 4389 C CA . MET A 1 569 ? -25.933 -7.989 35.064 1.00 98.19 569 MET A CA 1
ATOM 4390 C C . MET A 1 569 ? -25.746 -8.498 36.493 1.00 98.19 569 MET A C 1
ATOM 4392 O O . MET A 1 569 ? -24.883 -8.000 37.215 1.00 98.19 569 MET A O 1
ATOM 4396 N N . GLN A 1 570 ? -26.510 -9.514 36.882 1.00 96.19 570 GLN A N 1
ATOM 4397 C CA . GLN A 1 570 ? -26.472 -10.066 38.230 1.00 96.19 570 GLN A CA 1
ATOM 4398 C C . GLN A 1 570 ? -26.691 -11.581 38.268 1.00 96.19 570 GLN A C 1
ATOM 4400 O O . GLN A 1 570 ? -27.259 -12.185 37.354 1.00 96.19 570 GLN A O 1
ATOM 4405 N N . ILE A 1 571 ? -26.296 -12.186 39.384 1.00 97.25 571 ILE A N 1
ATOM 4406 C CA . ILE A 1 571 ? -26.506 -13.603 39.680 1.00 97.25 571 ILE A CA 1
ATOM 4407 C C . ILE A 1 571 ? -27.928 -13.800 40.207 1.00 97.25 571 ILE A C 1
ATOM 4409 O O . ILE A 1 571 ? -28.316 -13.226 41.230 1.00 97.25 571 ILE A O 1
ATOM 4413 N N . ALA A 1 572 ? -28.715 -14.639 39.535 1.00 95.12 572 ALA A N 1
ATOM 4414 C CA . ALA A 1 572 ? -30.094 -14.904 39.921 1.00 95.12 572 ALA A CA 1
ATOM 4415 C C . ALA A 1 572 ? -30.181 -15.471 41.350 1.00 95.12 572 ALA A C 1
ATOM 4417 O O . ALA A 1 572 ? -29.587 -16.497 41.681 1.00 95.12 572 ALA A O 1
ATOM 4418 N N . GLY A 1 573 ? -30.931 -14.785 42.216 1.00 91.75 573 GLY A N 1
ATOM 4419 C CA . GLY A 1 573 ? -31.115 -15.178 43.615 1.00 91.75 573 GLY A CA 1
ATOM 4420 C C . GLY A 1 573 ? -29.873 -15.036 44.506 1.00 91.75 573 GLY A C 1
ATOM 4421 O O . GLY A 1 573 ? -29.916 -15.514 45.637 1.00 91.75 573 GLY A O 1
ATOM 4422 N N . GLY A 1 574 ? -28.788 -14.412 44.025 1.00 91.25 574 GLY A N 1
ATOM 4423 C CA . GLY A 1 574 ? -27.581 -14.146 44.817 1.00 91.25 574 GLY A CA 1
ATOM 4424 C C . GLY A 1 574 ? -26.820 -15.395 45.275 1.00 91.25 574 GLY A C 1
ATOM 4425 O O . GLY A 1 574 ? -26.218 -15.380 46.346 1.00 91.25 574 GLY A O 1
ATOM 4426 N N . LYS A 1 575 ? -26.867 -16.490 44.503 1.00 90.94 575 LYS A N 1
ATOM 4427 C CA . LYS A 1 575 ? -26.232 -17.772 44.851 1.00 90.94 575 LYS A CA 1
ATOM 4428 C C . LYS A 1 575 ? -24.993 -18.043 44.002 1.00 90.94 575 LYS A C 1
ATOM 4430 O O . LYS A 1 575 ? -25.107 -18.268 42.802 1.00 90.94 575 LYS A O 1
ATOM 4435 N N . ALA A 1 576 ? -23.820 -18.073 44.628 1.00 93.69 576 ALA A N 1
ATOM 4436 C CA . ALA A 1 576 ? -22.571 -18.439 43.966 1.00 93.69 576 ALA A CA 1
ATOM 4437 C C . ALA A 1 576 ? -22.400 -19.971 43.919 1.00 93.69 576 ALA A C 1
ATOM 4439 O O . ALA A 1 576 ? -21.731 -20.559 44.763 1.00 93.69 576 ALA A O 1
ATOM 4440 N N . GLU A 1 577 ? -23.050 -20.629 42.956 1.00 96.38 577 GLU A N 1
ATOM 4441 C CA . GLU A 1 577 ? -22.979 -22.084 42.751 1.00 96.38 577 GLU A CA 1
ATOM 4442 C C . GLU A 1 577 ? -22.939 -22.448 41.258 1.00 96.38 577 GLU A C 1
ATOM 4444 O O . GLU A 1 577 ? -23.325 -21.649 40.406 1.00 96.38 577 GLU A O 1
ATOM 4449 N N . ASN A 1 578 ? -22.442 -23.645 40.926 1.00 97.75 578 ASN A N 1
ATOM 4450 C CA . ASN A 1 578 ? -22.334 -24.099 39.534 1.00 97.75 578 ASN A CA 1
ATOM 4451 C C . ASN A 1 578 ? -23.709 -24.142 38.852 1.00 97.75 578 ASN A C 1
ATOM 4453 O O . ASN A 1 578 ? -24.629 -24.799 39.341 1.00 97.75 578 ASN A O 1
ATOM 4457 N N . GLY A 1 579 ? -23.815 -23.504 37.688 1.00 96.75 579 GLY A N 1
ATOM 4458 C CA . GLY A 1 579 ? -25.046 -23.392 36.912 1.00 96.75 579 GLY A CA 1
ATOM 4459 C C . GLY A 1 579 ? -26.007 -22.312 37.415 1.00 96.75 579 GLY A C 1
ATOM 4460 O O . GLY A 1 579 ? -27.139 -22.254 36.934 1.00 96.75 579 GLY A O 1
ATOM 4461 N N . ALA A 1 580 ? -25.603 -21.464 38.372 1.00 98.00 580 ALA A N 1
ATOM 4462 C CA . ALA A 1 580 ? -26.420 -20.320 38.765 1.00 98.00 580 ALA A CA 1
ATOM 4463 C C . ALA A 1 580 ? -26.628 -19.394 37.558 1.00 98.00 580 ALA A C 1
ATOM 4465 O O . ALA A 1 580 ? -25.676 -19.025 36.871 1.00 98.00 580 ALA A O 1
ATOM 4466 N N . ASN A 1 581 ? -27.884 -19.042 37.285 1.00 98.31 581 ASN A N 1
ATOM 4467 C CA . ASN A 1 581 ? -28.219 -18.279 36.091 1.00 98.31 581 ASN A CA 1
ATOM 4468 C C . ASN A 1 581 ? -27.774 -16.820 36.203 1.00 98.31 581 ASN A C 1
ATOM 4470 O O . ASN A 1 581 ? -27.924 -16.211 37.267 1.00 98.31 581 ASN A O 1
ATOM 4474 N N . ILE A 1 582 ? -27.328 -16.239 35.090 1.00 98.56 582 ILE A N 1
ATOM 4475 C CA . ILE A 1 582 ? -27.062 -14.806 34.992 1.00 98.56 582 ILE A CA 1
ATOM 4476 C C . ILE A 1 582 ? -28.229 -14.124 34.283 1.00 98.56 582 ILE A C 1
ATOM 4478 O O . ILE A 1 582 ? -28.718 -14.565 33.246 1.00 98.56 582 ILE A O 1
ATOM 4482 N N . GLN A 1 583 ? -28.703 -13.039 34.879 1.00 98.25 583 GLN A N 1
ATOM 4483 C CA . GLN A 1 583 ? -29.859 -12.281 34.412 1.00 98.25 583 GLN A CA 1
ATOM 4484 C C . GLN A 1 583 ? -29.582 -10.782 34.523 1.00 98.25 583 GLN A C 1
ATOM 4486 O O . GLN A 1 583 ? -28.620 -10.373 35.174 1.00 98.25 583 GLN A O 1
ATOM 4491 N N . GLN A 1 584 ? -30.445 -9.952 33.943 1.00 97.88 584 GLN A N 1
ATOM 4492 C CA . GLN A 1 584 ? -30.467 -8.522 34.263 1.00 97.88 584 GLN A CA 1
ATOM 4493 C C . GLN A 1 584 ? -31.497 -8.189 35.348 1.00 97.88 584 GLN A C 1
ATOM 4495 O O . GLN A 1 584 ? -32.545 -8.833 35.435 1.00 97.88 584 GLN A O 1
ATOM 4500 N N . TRP A 1 585 ? -31.237 -7.164 36.160 1.00 96.31 585 TRP A N 1
ATOM 4501 C CA . TRP A 1 585 ? -32.183 -6.643 37.159 1.00 96.31 585 TRP A CA 1
ATOM 4502 C C . TRP A 1 585 ? -31.822 -5.220 37.601 1.00 96.31 585 TRP A C 1
ATOM 4504 O O . TRP A 1 585 ? -30.786 -4.683 37.218 1.00 96.31 585 TRP A O 1
ATOM 4514 N N . GLY A 1 586 ? -32.671 -4.592 38.415 1.00 91.31 586 GLY A N 1
ATOM 4515 C CA . GLY A 1 586 ? -32.293 -3.367 39.129 1.00 91.31 586 GLY A CA 1
ATOM 4516 C C . GLY A 1 586 ? -31.188 -3.623 40.163 1.00 91.31 586 GLY A C 1
ATOM 4517 O O . GLY A 1 586 ? -31.043 -4.742 40.643 1.00 91.31 586 GLY A O 1
ATOM 4518 N N . THR A 1 587 ? -30.440 -2.585 40.532 1.00 81.75 587 THR A N 1
ATOM 4519 C CA . THR A 1 587 ? -29.440 -2.644 41.611 1.00 81.75 587 THR A CA 1
ATOM 4520 C C . THR A 1 587 ? -30.002 -2.022 42.892 1.00 81.75 587 THR A C 1
ATOM 4522 O O . THR A 1 587 ? -30.755 -1.044 42.833 1.00 81.75 587 THR A O 1
ATOM 4525 N N . SER A 1 588 ? -29.640 -2.567 44.052 1.00 69.44 588 SER A N 1
ATOM 4526 C CA . SER A 1 588 ? -29.636 -1.821 45.313 1.00 69.44 588 SER A CA 1
ATOM 4527 C C . SER A 1 588 ? -28.187 -1.716 45.775 1.00 69.44 588 SER A C 1
ATOM 4529 O O . SER A 1 588 ? -27.446 -2.695 45.703 1.00 69.44 588 SER A O 1
ATOM 4531 N N . GLY A 1 589 ? -27.754 -0.530 46.214 1.00 61.38 589 GLY A N 1
ATOM 4532 C CA . GLY A 1 589 ? -26.330 -0.256 46.467 1.00 61.38 589 GLY A CA 1
ATOM 4533 C C . GLY A 1 589 ? -25.657 -1.205 47.471 1.00 61.38 589 GLY A C 1
ATOM 4534 O O . GLY A 1 589 ? -24.438 -1.325 47.472 1.00 61.38 589 GLY A O 1
ATOM 4535 N N . ASP A 1 590 ? -26.441 -1.909 48.289 1.00 64.19 590 ASP A N 1
ATOM 4536 C CA . ASP A 1 590 ? -26.011 -2.901 49.279 1.00 64.19 590 ASP A CA 1
ATOM 4537 C C . ASP A 1 590 ? -25.890 -4.342 48.762 1.00 64.19 590 ASP A C 1
ATOM 4539 O O . ASP A 1 590 ? -25.475 -5.233 49.508 1.00 64.19 590 ASP A O 1
ATOM 4543 N N . THR A 1 591 ? -26.209 -4.593 47.495 1.00 76.44 591 THR A N 1
ATOM 4544 C CA . THR A 1 591 ? -26.029 -5.910 46.879 1.00 76.44 591 THR A CA 1
ATOM 4545 C C . THR A 1 591 ? -24.637 -6.062 46.275 1.00 76.44 591 THR A C 1
ATOM 4547 O O . THR A 1 591 ? -24.053 -5.116 45.752 1.00 76.44 591 THR A O 1
ATOM 4550 N N . VAL A 1 592 ? -24.090 -7.277 46.397 1.00 88.06 592 VAL A N 1
ATOM 4551 C CA . VAL A 1 592 ? -22.793 -7.665 45.811 1.00 88.06 592 VAL A CA 1
ATOM 4552 C C . VAL A 1 592 ? -22.939 -8.690 44.686 1.00 88.06 592 VAL A C 1
ATOM 4554 O O . VAL A 1 592 ? -21.967 -9.022 44.024 1.00 88.06 592 VAL A O 1
ATOM 4557 N N . HIS A 1 593 ? -24.146 -9.218 44.462 1.00 92.19 593 HIS A N 1
ATOM 4558 C CA . HIS A 1 593 ? -24.401 -10.235 43.436 1.00 92.19 593 HIS A CA 1
ATOM 4559 C C . HIS A 1 593 ? -24.556 -9.652 42.019 1.00 92.19 593 HIS A C 1
ATOM 4561 O O . HIS A 1 593 ? -24.786 -10.406 41.074 1.00 92.19 593 HIS A O 1
ATOM 4567 N N . ASP A 1 594 ? -24.424 -8.332 41.882 1.00 94.06 594 ASP A N 1
ATOM 4568 C CA . ASP A 1 594 ? -24.331 -7.554 40.644 1.00 94.06 594 ASP A CA 1
ATOM 4569 C C . ASP A 1 594 ? -22.929 -6.933 40.438 1.00 94.06 594 ASP A C 1
ATOM 4571 O O . ASP A 1 594 ? -22.708 -6.212 39.462 1.00 94.06 594 ASP A O 1
ATOM 4575 N N . ILE A 1 595 ? -21.980 -7.217 41.344 1.00 94.31 595 ILE A N 1
ATOM 4576 C CA . ILE A 1 595 ? -20.588 -6.767 41.269 1.00 94.31 595 ILE A CA 1
ATOM 4577 C C . ILE A 1 595 ? -19.711 -7.896 40.723 1.00 94.31 595 ILE A C 1
ATOM 4579 O O . ILE A 1 595 ? -19.737 -9.035 41.198 1.00 94.31 595 ILE A O 1
ATOM 4583 N N . TRP A 1 596 ? -18.873 -7.537 39.758 1.00 97.44 596 TRP A N 1
ATOM 4584 C CA . TRP A 1 596 ? -17.994 -8.439 39.034 1.00 97.44 596 TRP A CA 1
ATOM 4585 C C . TRP A 1 596 ? -16.540 -7.996 39.152 1.00 97.44 596 TRP A C 1
ATOM 4587 O O . TRP A 1 596 ? -16.216 -6.828 38.930 1.00 97.44 596 TRP A O 1
ATOM 4597 N N . LYS A 1 597 ? -15.655 -8.940 39.467 1.00 97.56 597 LYS A N 1
ATOM 4598 C CA . LYS A 1 597 ? -14.205 -8.759 39.486 1.00 97.56 597 LYS A CA 1
ATOM 4599 C C . LYS A 1 597 ? -13.603 -9.213 38.162 1.00 97.56 597 LYS A C 1
ATOM 4601 O O . LYS A 1 597 ? -13.838 -10.338 37.726 1.00 97.56 597 LYS A O 1
ATOM 4606 N N . LEU A 1 598 ? -12.793 -8.365 37.540 1.00 98.25 598 LEU A N 1
ATOM 4607 C CA . LEU A 1 598 ? -12.048 -8.716 36.332 1.00 98.25 598 LEU A CA 1
ATOM 4608 C C . LEU A 1 598 ? -10.684 -9.298 36.711 1.00 98.25 598 LEU A C 1
ATOM 4610 O O . LEU A 1 598 ? -9.860 -8.598 37.291 1.00 98.25 598 LEU A O 1
ATOM 4614 N N . ILE A 1 599 ? -10.449 -10.567 36.378 1.00 97.94 599 ILE A N 1
ATOM 4615 C CA . ILE A 1 599 ? -9.178 -11.268 36.618 1.00 97.94 599 ILE A CA 1
ATOM 4616 C C . ILE A 1 599 ? -8.493 -11.502 35.270 1.00 97.94 599 ILE A C 1
ATOM 4618 O O . ILE A 1 599 ? -9.085 -12.128 34.388 1.00 97.94 599 ILE A O 1
ATOM 4622 N N . ASP A 1 600 ? -7.264 -11.016 35.096 1.00 97.06 600 ASP A N 1
ATOM 4623 C CA . ASP A 1 600 ? -6.522 -11.128 33.834 1.00 97.06 600 ASP A CA 1
ATOM 4624 C C . ASP A 1 600 ? -6.262 -12.602 33.459 1.00 97.06 600 ASP A C 1
ATOM 4626 O O . ASP A 1 600 ? -5.727 -13.396 34.238 1.00 97.06 600 ASP A O 1
ATOM 4630 N N . ALA A 1 601 ? -6.660 -12.982 32.243 1.00 96.75 601 ALA A N 1
ATOM 4631 C CA . ALA A 1 601 ? -6.443 -14.305 31.658 1.00 96.75 601 ALA A CA 1
ATOM 4632 C C . ALA A 1 601 ? -5.328 -14.311 30.589 1.00 96.75 601 ALA A C 1
ATOM 4634 O O . ALA A 1 601 ? -5.027 -15.361 30.013 1.00 96.75 601 ALA A O 1
ATOM 4635 N N . GLY A 1 602 ? -4.711 -13.156 30.322 1.00 93.31 602 GLY A N 1
ATOM 4636 C CA . GLY A 1 602 ? -3.673 -12.944 29.321 1.00 93.31 602 GLY A CA 1
ATOM 4637 C C . GLY A 1 602 ? -4.220 -12.729 27.905 1.00 93.31 602 GLY A C 1
ATOM 4638 O O . GLY A 1 602 ? -5.300 -13.187 27.537 1.00 93.31 602 GLY A O 1
ATOM 4639 N N . GLY A 1 603 ? -3.447 -12.029 27.067 1.00 89.44 603 GLY A N 1
ATOM 4640 C CA . GLY A 1 603 ? -3.796 -11.800 25.657 1.00 89.44 603 GLY A CA 1
ATOM 4641 C C . GLY A 1 603 ? -5.033 -10.917 25.436 1.00 89.44 603 GLY A C 1
ATOM 4642 O O . GLY A 1 603 ? -5.665 -11.034 24.390 1.00 89.44 603 GLY A O 1
ATOM 4643 N N . GLY A 1 604 ? -5.382 -10.067 26.410 1.00 93.31 604 GLY A N 1
ATOM 4644 C CA . GLY A 1 604 ? -6.561 -9.192 26.359 1.00 93.31 604 GLY A CA 1
ATOM 4645 C C . GLY A 1 604 ? -7.869 -9.853 26.812 1.00 93.31 604 GLY A C 1
ATOM 4646 O O . GLY A 1 604 ? -8.937 -9.278 26.607 1.00 93.31 604 GLY A O 1
ATOM 4647 N N . TYR A 1 605 ? -7.795 -11.050 27.400 1.00 98.06 605 TYR A N 1
ATOM 4648 C CA . TYR A 1 605 ? -8.942 -11.761 27.959 1.00 98.06 605 TYR A CA 1
ATOM 4649 C C . TYR A 1 605 ? -9.002 -11.628 29.477 1.00 98.06 605 TYR A C 1
ATOM 4651 O O . TYR A 1 605 ? -7.973 -11.582 30.142 1.00 98.06 605 TYR A O 1
ATOM 4659 N N . TYR A 1 606 ? -10.217 -11.671 30.014 1.00 98.62 606 TYR A N 1
ATOM 4660 C CA . TYR A 1 606 ? -10.499 -11.667 31.442 1.00 98.62 606 TYR A CA 1
ATOM 4661 C C . TYR A 1 606 ? -11.415 -12.833 31.809 1.00 98.62 606 TYR A C 1
ATOM 4663 O O . TYR A 1 606 ? -12.310 -13.203 31.042 1.00 98.62 606 TYR A O 1
ATOM 4671 N N . TYR A 1 607 ? -11.219 -13.371 33.009 1.00 98.69 607 TYR A N 1
ATOM 4672 C CA . TYR A 1 607 ? -12.291 -14.032 33.741 1.00 98.69 607 TYR A CA 1
ATOM 4673 C C . TYR A 1 607 ? -13.117 -12.956 34.436 1.00 98.69 607 TYR A C 1
ATOM 4675 O O . TYR A 1 607 ? -12.568 -12.023 35.023 1.00 98.69 607 TYR A O 1
ATOM 4683 N N . ILE A 1 608 ? -14.434 -13.095 34.381 1.00 98.69 608 ILE A N 1
ATOM 4684 C CA . ILE A 1 608 ? -15.355 -12.180 35.045 1.00 98.69 608 ILE A CA 1
ATOM 4685 C C . ILE A 1 608 ? -15.919 -12.926 36.255 1.00 98.69 608 ILE A C 1
ATOM 4687 O O . ILE A 1 608 ? -16.809 -13.765 36.116 1.00 98.69 608 ILE A O 1
ATOM 4691 N N . ALA A 1 609 ? -15.318 -12.694 37.417 1.00 98.38 609 ALA A N 1
ATOM 4692 C CA . ALA A 1 609 ? -15.591 -13.406 38.658 1.00 98.38 609 ALA A CA 1
ATOM 4693 C C . ALA A 1 609 ? -16.673 -12.714 39.491 1.00 98.38 609 ALA A C 1
ATOM 4695 O O . ALA A 1 609 ? -16.780 -11.489 39.507 1.00 98.38 609 ALA A O 1
ATOM 4696 N N . SER A 1 610 ? -17.466 -13.504 40.201 1.00 97.19 610 SER A N 1
ATOM 4697 C CA . SER A 1 610 ? -18.466 -13.015 41.142 1.00 97.19 610 SER A CA 1
ATOM 4698 C C . SER A 1 610 ? -17.808 -12.392 42.371 1.00 97.19 610 SER A C 1
ATOM 4700 O O . SER A 1 610 ? -16.931 -12.999 42.977 1.00 97.19 610 SER A O 1
ATOM 4702 N N . ALA A 1 611 ? -18.295 -11.235 42.821 1.00 93.50 611 ALA A N 1
ATOM 4703 C CA . ALA A 1 611 ? -17.891 -10.676 44.112 1.00 93.50 611 ALA A CA 1
ATOM 4704 C C . ALA A 1 611 ? -18.335 -11.516 45.331 1.00 93.50 611 ALA A C 1
ATOM 4706 O O . ALA A 1 611 ? -17.834 -11.295 46.433 1.00 93.50 611 ALA A O 1
ATOM 4707 N N . LEU A 1 612 ? -19.264 -12.468 45.161 1.00 92.94 612 LEU A N 1
ATOM 4708 C CA . LEU A 1 612 ? -19.647 -13.415 46.218 1.00 92.94 612 LEU A CA 1
ATOM 4709 C C . LEU A 1 612 ? -18.588 -14.508 46.440 1.00 92.94 612 LEU A C 1
ATOM 4711 O O . LEU A 1 612 ? -18.438 -14.983 47.564 1.00 92.94 612 LEU A O 1
ATOM 4715 N N . ASP A 1 613 ? -17.898 -14.928 45.377 1.00 94.38 613 ASP A N 1
ATOM 4716 C CA . ASP A 1 613 ? -16.822 -15.923 45.396 1.00 94.38 613 ASP A CA 1
ATOM 4717 C C . ASP A 1 613 ? -15.963 -15.759 44.134 1.00 94.38 613 ASP A C 1
ATOM 4719 O O . ASP A 1 613 ? -16.411 -16.060 43.024 1.00 94.38 613 ASP A O 1
ATOM 4723 N N . ASP A 1 614 ? -14.711 -15.333 44.312 1.00 93.62 614 ASP A N 1
ATOM 4724 C CA . ASP A 1 614 ? -13.766 -15.089 43.218 1.00 93.62 614 ASP A CA 1
ATOM 4725 C C . ASP A 1 614 ? -13.439 -16.356 42.390 1.00 93.62 614 ASP A C 1
ATOM 4727 O O . ASP A 1 614 ? -12.905 -16.251 41.284 1.00 93.62 614 ASP A O 1
ATOM 4731 N N . ASN A 1 615 ? -13.750 -17.562 42.889 1.00 95.75 615 ASN A N 1
ATOM 4732 C CA . ASN A 1 615 ? -13.589 -18.817 42.141 1.00 95.75 615 ASN A CA 1
ATOM 4733 C C . ASN A 1 615 ? -14.777 -19.147 41.227 1.00 95.75 615 ASN A C 1
ATOM 4735 O O . ASN A 1 615 ? -14.695 -20.107 40.453 1.00 95.75 615 ASN A O 1
ATOM 4739 N N . MET A 1 616 ? -15.865 -18.384 41.309 1.00 98.00 616 MET A N 1
ATOM 4740 C CA . MET A 1 616 ? -17.067 -18.552 40.503 1.00 98.00 616 MET A CA 1
ATOM 4741 C C . MET A 1 616 ? -17.100 -17.480 39.412 1.00 98.00 616 MET A C 1
ATOM 4743 O O . MET A 1 616 ? -17.215 -16.290 39.701 1.00 98.00 616 MET A O 1
ATOM 4747 N N . VAL A 1 617 ? -16.986 -17.894 38.150 1.00 98.75 617 VAL A N 1
ATOM 4748 C CA . VAL A 1 617 ? -16.816 -17.001 36.993 1.00 98.75 617 VAL A CA 1
ATOM 4749 C C . VAL A 1 617 ? -17.943 -17.175 35.983 1.00 98.75 617 VAL A C 1
ATOM 4751 O O . VAL A 1 617 ? -18.580 -18.228 35.940 1.00 98.75 617 VAL A O 1
ATOM 4754 N N . LEU A 1 618 ? -18.171 -16.147 35.162 1.00 98.69 618 LEU A N 1
ATOM 4755 C CA . LEU A 1 618 ? -19.033 -16.251 33.985 1.00 98.69 618 LEU A CA 1
ATOM 4756 C C . LEU A 1 618 ? -18.562 -17.394 33.075 1.00 98.69 618 LEU A C 1
ATOM 4758 O O . LEU A 1 618 ? -17.366 -17.551 32.817 1.00 98.69 618 LEU A O 1
ATOM 4762 N N . ASP A 1 619 ? -19.512 -18.178 32.579 1.00 98.69 619 ASP A N 1
ATOM 4763 C CA . ASP A 1 619 ? -19.274 -19.359 31.758 1.00 98.69 619 ASP A CA 1
ATOM 4764 C C . ASP A 1 619 ? -20.303 -19.422 30.619 1.00 98.69 619 ASP A C 1
ATOM 4766 O O . ASP A 1 619 ? -21.505 -19.225 30.802 1.00 98.69 619 ASP A O 1
ATOM 4770 N N . VAL A 1 620 ? -19.812 -19.651 29.399 1.00 98.69 620 VAL A N 1
ATOM 4771 C CA . VAL A 1 620 ? -20.662 -19.998 28.259 1.00 98.69 620 VAL A CA 1
ATOM 4772 C C . VAL A 1 620 ? -21.048 -21.474 28.371 1.00 98.69 620 VAL A C 1
ATOM 4774 O O . VAL A 1 620 ? -20.255 -22.373 28.041 1.00 98.69 620 VAL A O 1
ATOM 4777 N N . ALA A 1 621 ? -22.294 -21.704 28.788 1.00 98.38 621 ALA A N 1
ATOM 4778 C CA . ALA A 1 621 ? -22.775 -22.985 29.283 1.00 98.38 621 ALA A CA 1
ATOM 4779 C C . ALA A 1 621 ? -22.457 -24.160 28.343 1.00 98.38 621 ALA A C 1
ATOM 4781 O O . ALA A 1 621 ? -22.827 -24.208 27.163 1.00 98.38 621 ALA A O 1
ATOM 4782 N N . GLY A 1 622 ? -21.775 -25.167 28.889 1.00 96.81 622 GLY A N 1
ATOM 4783 C CA . GLY A 1 622 ? -21.462 -26.406 28.176 1.00 96.81 622 GLY A CA 1
ATOM 4784 C C . GLY A 1 622 ? -20.461 -26.254 27.026 1.00 96.81 622 GLY A C 1
ATOM 4785 O O . GLY A 1 622 ? -20.385 -27.158 26.193 1.00 96.81 622 GLY A O 1
ATOM 4786 N N . ARG A 1 623 ? -19.690 -25.154 26.974 1.00 96.69 623 ARG A N 1
ATOM 4787 C CA . ARG A 1 623 ? -18.662 -24.888 25.945 1.00 96.69 623 ARG A CA 1
ATOM 4788 C C . ARG A 1 623 ? -19.217 -24.819 24.519 1.00 96.69 623 ARG A C 1
ATOM 4790 O O . ARG A 1 623 ? -18.534 -25.203 23.570 1.00 96.69 623 ARG A O 1
ATOM 4797 N N . LYS A 1 624 ? -20.459 -24.361 24.360 1.00 97.56 624 LYS A N 1
ATOM 4798 C CA . LYS A 1 624 ? -21.110 -24.224 23.049 1.00 97.56 624 LYS A CA 1
ATOM 4799 C C . LYS A 1 624 ? -20.893 -22.818 22.503 1.00 97.56 624 LYS A C 1
ATOM 4801 O O . LYS A 1 624 ? -21.012 -21.856 23.246 1.00 97.56 624 LYS A O 1
ATOM 4806 N N . ALA A 1 625 ? -20.579 -22.698 21.216 1.00 95.88 625 ALA A N 1
ATOM 4807 C CA . ALA A 1 625 ? -20.407 -21.409 20.535 1.00 95.88 625 ALA A CA 1
ATOM 4808 C C . ALA A 1 625 ? -21.689 -20.934 19.820 1.00 95.88 625 ALA A C 1
ATOM 4810 O O . ALA A 1 625 ? -21.680 -19.893 19.173 1.00 95.88 625 ALA A O 1
ATOM 4811 N N . ASP A 1 626 ? -22.777 -21.705 19.912 1.00 98.00 626 ASP A N 1
ATOM 4812 C CA . ASP A 1 626 ? -24.023 -21.420 19.207 1.00 98.00 626 ASP A CA 1
ATOM 4813 C C . ASP A 1 626 ? -24.752 -20.207 19.811 1.00 98.00 626 ASP A C 1
ATOM 4815 O O . ASP A 1 626 ? -24.754 -20.008 21.036 1.00 98.00 626 ASP A O 1
ATOM 4819 N N . ASN A 1 627 ? -25.421 -19.438 18.947 1.00 97.94 627 ASN A N 1
ATOM 4820 C CA . ASN A 1 627 ? -26.314 -18.346 19.335 1.00 97.94 627 ASN A CA 1
ATOM 4821 C C . ASN A 1 627 ? -27.390 -18.833 20.317 1.00 97.94 627 ASN A C 1
ATOM 4823 O O . ASN A 1 627 ? -27.988 -19.894 20.126 1.00 97.94 627 ASN A O 1
ATOM 4827 N N . GLY A 1 628 ? -27.641 -18.044 21.363 1.00 98.12 628 GLY A N 1
ATOM 4828 C CA . GLY A 1 628 ? -28.615 -18.357 22.410 1.00 98.12 628 GLY A CA 1
ATOM 4829 C C . GLY A 1 628 ? -28.091 -19.302 23.493 1.00 98.12 628 GLY A C 1
ATOM 4830 O O . GLY A 1 628 ? -28.855 -19.731 24.356 1.00 98.12 628 GLY A O 1
ATOM 4831 N N . THR A 1 629 ? -26.800 -19.654 23.475 1.00 98.69 629 THR A N 1
ATOM 4832 C CA . THR A 1 629 ? -26.197 -20.401 24.588 1.00 98.69 629 THR A CA 1
ATOM 4833 C C . THR A 1 629 ? -26.204 -19.535 25.847 1.00 98.69 629 THR A C 1
ATOM 4835 O O . THR A 1 629 ? -25.793 -18.374 25.809 1.00 98.69 629 THR A O 1
ATOM 4838 N N . ASN A 1 630 ? -26.667 -20.114 26.955 1.00 98.69 630 ASN A N 1
ATOM 4839 C CA . ASN A 1 630 ? -26.793 -19.426 28.234 1.00 98.69 630 ASN A CA 1
ATOM 4840 C C . ASN A 1 630 ? -25.442 -18.950 28.778 1.00 98.69 630 ASN A C 1
ATOM 4842 O O . ASN A 1 630 ? -24.427 -19.627 28.593 1.00 98.69 630 ASN A O 1
ATOM 4846 N N . ILE A 1 631 ? -25.464 -17.833 29.499 1.00 98.75 631 ILE A N 1
ATOM 4847 C CA . ILE A 1 631 ? -24.364 -17.411 30.356 1.00 98.75 631 ILE A CA 1
ATOM 4848 C C . ILE A 1 631 ? -24.728 -17.782 31.795 1.00 98.75 631 ILE A C 1
ATOM 4850 O O . ILE A 1 631 ? -25.697 -17.267 32.355 1.00 98.75 631 ILE A O 1
ATOM 4854 N N . ASP A 1 632 ? -23.979 -18.708 32.382 1.00 98.50 632 ASP A N 1
ATOM 4855 C CA . ASP A 1 632 ? -24.149 -19.140 33.767 1.00 98.50 632 ASP A CA 1
ATOM 4856 C C . ASP A 1 632 ? -22.895 -18.847 34.601 1.00 98.50 632 ASP A C 1
ATOM 4858 O O . ASP A 1 632 ? -21.897 -18.306 34.118 1.00 98.50 632 ASP A O 1
ATOM 4862 N N . LEU A 1 633 ? -22.990 -19.116 35.900 1.00 98.12 633 LEU A N 1
ATOM 4863 C CA . LEU A 1 633 ? -21.865 -19.066 36.815 1.00 98.12 633 LEU A CA 1
ATOM 4864 C C . LEU A 1 633 ? -21.301 -20.475 36.993 1.00 98.12 633 LEU A C 1
ATOM 4866 O O . LEU A 1 633 ? -22.037 -21.415 37.301 1.00 98.12 633 LEU A O 1
ATOM 4870 N N . TYR A 1 634 ? -19.989 -20.633 36.863 1.00 98.38 634 TYR A N 1
ATOM 4871 C CA . TYR A 1 634 ? -19.339 -21.922 37.067 1.00 98.38 634 TYR A CA 1
ATOM 4872 C C . TYR A 1 634 ? -17.973 -21.761 37.725 1.00 98.38 634 TYR A C 1
ATOM 4874 O O . TYR A 1 634 ? -17.315 -20.727 37.609 1.00 98.38 634 TYR A O 1
ATOM 4882 N N . GLN A 1 635 ? -17.521 -22.806 38.411 1.00 98.25 635 GLN A N 1
ATOM 4883 C CA . GLN A 1 635 ? -16.193 -22.831 38.998 1.00 98.25 635 GLN A CA 1
ATOM 4884 C C . GLN A 1 635 ? -15.123 -22.656 37.912 1.00 98.25 635 GLN A C 1
ATOM 4886 O O . GLN A 1 635 ? -15.143 -23.326 36.867 1.00 98.25 635 GLN A O 1
ATOM 4891 N N . LYS A 1 636 ? -14.168 -21.763 38.171 1.00 98.06 636 LYS A N 1
ATOM 4892 C CA . LYS A 1 636 ? -13.064 -21.459 37.261 1.00 98.06 636 LYS A CA 1
ATOM 4893 C C . LYS A 1 636 ? -12.277 -22.727 36.913 1.00 98.06 636 LYS A C 1
ATOM 4895 O O . LYS A 1 636 ? -11.778 -23.429 37.791 1.00 98.06 636 LYS A O 1
ATOM 4900 N N . ASN A 1 637 ? -12.172 -23.012 35.618 1.00 96.69 637 ASN A N 1
ATOM 4901 C CA . ASN A 1 637 ? -11.513 -24.192 35.051 1.00 96.69 637 ASN A CA 1
ATOM 4902 C C . ASN A 1 637 ? -10.595 -23.870 33.858 1.00 96.69 637 ASN A C 1
ATOM 4904 O O . ASN A 1 637 ? -10.174 -24.781 33.145 1.00 96.69 637 ASN A O 1
ATOM 4908 N N . ASP A 1 638 ? -10.304 -22.586 33.639 1.00 95.31 638 ASP A N 1
ATOM 4909 C CA . ASP A 1 638 ? -9.407 -22.066 32.597 1.00 95.31 638 ASP A CA 1
ATOM 4910 C C . ASP A 1 638 ? -9.821 -22.389 31.147 1.00 95.31 638 ASP A C 1
ATOM 4912 O O . ASP A 1 638 ? -9.042 -22.210 30.208 1.00 95.31 638 ASP A O 1
ATOM 4916 N N . GLY A 1 639 ? -11.059 -22.849 30.935 1.00 97.19 639 GLY A N 1
ATOM 4917 C CA . GLY A 1 639 ? -11.619 -23.079 29.608 1.00 97.19 639 GLY A CA 1
ATOM 4918 C C . GLY A 1 639 ? -11.852 -21.777 28.836 1.00 97.19 639 GLY A C 1
ATOM 4919 O O . GLY A 1 639 ? -12.180 -20.740 29.409 1.00 97.19 639 GLY A O 1
ATOM 4920 N N . THR A 1 640 ? -11.750 -21.826 27.504 1.00 97.94 640 THR A N 1
ATOM 4921 C CA . THR A 1 640 ? -12.017 -20.660 26.637 1.00 97.94 640 THR A CA 1
ATOM 4922 C C . THR A 1 640 ? -13.470 -20.176 26.702 1.00 97.94 640 THR A C 1
ATOM 4924 O O . THR A 1 640 ? -13.755 -19.042 26.340 1.00 97.94 640 THR A O 1
ATOM 4927 N N . ASN A 1 641 ? -14.394 -21.001 27.194 1.00 98.38 641 ASN A N 1
ATOM 4928 C CA . ASN A 1 641 ? -15.777 -20.624 27.491 1.00 98.38 641 ASN A CA 1
ATOM 4929 C C . ASN A 1 641 ? -15.923 -19.710 28.721 1.00 98.38 641 ASN A C 1
ATOM 4931 O O . ASN A 1 641 ? -16.999 -19.162 28.915 1.00 98.38 641 ASN A O 1
ATOM 4935 N N . GLN A 1 642 ? -14.869 -19.537 29.525 1.00 98.69 642 GLN A N 1
ATOM 4936 C CA . GLN A 1 642 ? -14.841 -18.661 30.707 1.00 98.69 642 GLN A CA 1
ATOM 4937 C C . GLN A 1 642 ? -13.988 -17.402 30.494 1.00 98.69 642 GLN A C 1
ATOM 4939 O O . GLN A 1 642 ? -13.680 -16.681 31.440 1.00 98.69 642 GLN A O 1
ATOM 4944 N N . GLN A 1 643 ? -13.548 -17.161 29.258 1.00 98.56 643 GLN A N 1
ATOM 4945 C CA . GLN A 1 643 ? -12.637 -16.076 28.915 1.00 98.56 643 GLN A CA 1
ATOM 4946 C C . GLN A 1 643 ? -13.331 -15.101 27.971 1.00 98.56 643 GLN A C 1
ATOM 4948 O O . GLN A 1 643 ? -13.836 -15.486 26.910 1.00 98.56 643 GLN A O 1
ATOM 4953 N N . PHE A 1 644 ? -13.320 -13.829 28.354 1.00 98.56 644 PHE A N 1
ATOM 4954 C CA . PHE A 1 644 ? -14.051 -12.773 27.670 1.00 98.56 644 PHE A CA 1
ATOM 4955 C C . PHE A 1 644 ? -13.120 -11.625 27.303 1.00 98.56 644 PHE A C 1
ATOM 4957 O O . PHE A 1 644 ? -12.234 -11.268 28.076 1.00 98.56 644 PHE A O 1
ATOM 4964 N N . MET A 1 645 ? -13.315 -11.048 26.122 1.00 98.12 645 MET A N 1
ATOM 4965 C CA . MET A 1 645 ? -12.589 -9.860 25.676 1.00 98.12 645 MET A CA 1
ATOM 4966 C C . MET A 1 645 ? -13.535 -8.670 25.660 1.00 98.12 645 MET A C 1
ATOM 4968 O O . MET A 1 645 ? -14.572 -8.700 25.001 1.00 98.12 645 MET A O 1
ATOM 4972 N N . PHE A 1 646 ? -13.153 -7.594 26.329 1.00 98.12 646 PHE A N 1
ATOM 4973 C CA . PHE A 1 646 ? -13.884 -6.338 26.251 1.00 98.12 646 PHE A CA 1
ATOM 4974 C C . PHE A 1 646 ? -13.389 -5.548 25.045 1.00 98.12 646 PHE A C 1
ATOM 4976 O O . PHE A 1 646 ? -12.188 -5.340 24.901 1.00 98.12 646 PHE A O 1
ATOM 4983 N N . THR A 1 647 ? -14.291 -5.075 24.191 1.00 94.81 647 THR A N 1
ATOM 4984 C CA . THR A 1 647 ? -13.951 -4.137 23.113 1.00 94.81 647 THR A CA 1
ATOM 4985 C C . THR A 1 647 ? -14.752 -2.864 23.275 1.00 94.81 647 THR A C 1
ATOM 4987 O O . THR A 1 647 ? -15.982 -2.924 23.286 1.00 94.81 647 THR A O 1
ATOM 4990 N N . MET A 1 648 ? -14.058 -1.734 23.392 1.00 92.06 648 MET A N 1
ATOM 4991 C CA . MET A 1 648 ? -14.682 -0.425 23.562 1.00 92.06 648 MET A CA 1
ATOM 4992 C C . MET A 1 648 ? -15.359 0.020 22.259 1.00 92.06 648 MET A C 1
ATOM 4994 O O . MET A 1 648 ? -14.757 -0.014 21.183 1.00 92.06 648 MET A O 1
ATOM 4998 N N . ASN A 1 649 ? -16.613 0.437 22.368 1.00 85.25 649 ASN A N 1
ATOM 4999 C CA . ASN A 1 649 ? -17.397 1.046 21.306 1.00 85.25 649 ASN A CA 1
ATOM 5000 C C . ASN A 1 649 ? -17.076 2.547 21.198 1.00 85.25 649 ASN A C 1
ATOM 5002 O O . ASN A 1 649 ? -16.515 3.156 22.109 1.00 85.25 649 ASN A O 1
ATOM 5006 N N . ALA A 1 650 ? -17.457 3.174 20.082 1.00 76.88 650 ALA A N 1
ATOM 5007 C CA . ALA A 1 650 ? -17.171 4.592 19.838 1.00 76.88 650 ALA A CA 1
ATOM 5008 C C . ALA A 1 650 ? -17.848 5.557 20.837 1.00 76.88 650 ALA A C 1
ATOM 5010 O O . ALA A 1 650 ? -17.415 6.700 20.959 1.00 76.88 650 ALA A O 1
ATOM 5011 N N . ASP A 1 651 ? -18.899 5.114 21.528 1.00 80.00 651 ASP A N 1
ATOM 5012 C CA . ASP A 1 651 ? -19.634 5.875 22.545 1.00 80.00 651 ASP A CA 1
ATOM 5013 C C . ASP A 1 651 ? -19.098 5.676 23.977 1.00 80.00 651 ASP A C 1
ATOM 5015 O O . ASP A 1 651 ? -19.614 6.284 24.911 1.00 80.00 651 ASP A O 1
ATOM 5019 N N . GLY A 1 652 ? -18.055 4.855 24.154 1.00 87.75 652 GLY A N 1
ATOM 5020 C CA . GLY A 1 652 ? -17.460 4.531 25.453 1.00 87.75 652 GLY A CA 1
ATOM 5021 C C . GLY A 1 652 ? -18.069 3.313 26.159 1.00 87.75 652 GLY A C 1
ATOM 5022 O O . GLY A 1 652 ? -17.517 2.878 27.170 1.00 87.75 652 GLY A O 1
ATOM 5023 N N . SER A 1 653 ? -19.152 2.728 25.633 1.00 95.56 653 SER A N 1
ATOM 5024 C CA . SER A 1 653 ? -19.659 1.426 26.090 1.00 95.56 653 SER A CA 1
ATOM 5025 C C . SER A 1 653 ? -18.744 0.281 25.630 1.00 95.56 653 SER A C 1
ATOM 5027 O O . SER A 1 653 ? -17.804 0.487 24.861 1.00 95.56 653 SER A O 1
ATOM 5029 N N . TYR A 1 654 ? -19.001 -0.943 26.084 1.00 97.62 654 TYR A N 1
ATOM 5030 C CA . TYR A 1 654 ? -18.209 -2.119 25.732 1.00 97.62 654 TYR A CA 1
ATOM 5031 C C . TYR A 1 654 ? -19.080 -3.254 25.206 1.00 97.62 654 TYR A C 1
ATOM 5033 O O . TYR A 1 654 ? -20.133 -3.557 25.763 1.00 97.62 654 TYR A O 1
ATOM 5041 N N . LYS A 1 655 ? -18.566 -3.973 24.207 1.00 97.56 655 LYS A N 1
ATOM 5042 C CA . LYS A 1 655 ? -18.988 -5.353 23.940 1.00 97.56 655 LYS A CA 1
ATOM 5043 C C . LYS A 1 655 ? -18.133 -6.307 24.759 1.00 97.56 655 LYS A C 1
ATOM 5045 O O . LYS A 1 655 ? -16.912 -6.155 24.801 1.00 97.56 655 LYS A O 1
ATOM 5050 N N . ILE A 1 656 ? -18.766 -7.318 25.345 1.00 98.50 656 ILE A N 1
ATOM 5051 C CA . ILE A 1 656 ? -18.096 -8.404 26.068 1.00 98.50 656 ILE A CA 1
ATOM 5052 C C . ILE A 1 656 ? -18.100 -9.632 25.155 1.00 98.50 656 ILE A C 1
ATOM 5054 O O . ILE A 1 656 ? -19.102 -10.333 25.050 1.00 98.50 656 ILE A O 1
ATOM 5058 N N . ARG A 1 657 ? -17.009 -9.863 24.427 1.00 98.12 657 ARG A N 1
ATOM 5059 C CA . ARG A 1 657 ? -16.889 -10.907 23.399 1.00 98.12 657 ARG A CA 1
ATOM 5060 C C . ARG A 1 657 ? -16.523 -12.251 24.008 1.00 98.12 657 ARG A C 1
ATOM 5062 O O . ARG A 1 657 ? -15.654 -12.311 24.877 1.00 98.12 657 ARG A O 1
ATOM 5069 N N . THR A 1 658 ? -17.127 -13.332 23.523 1.00 97.81 658 THR A N 1
ATOM 5070 C CA . THR A 1 658 ? -16.849 -14.684 24.027 1.00 97.81 658 THR A CA 1
ATOM 5071 C C . THR A 1 658 ? -15.689 -15.323 23.261 1.00 97.81 658 THR A C 1
ATOM 5073 O O . THR A 1 658 ? -15.729 -15.440 22.035 1.00 97.81 658 THR A O 1
ATOM 5076 N N . ARG A 1 659 ? -14.639 -15.781 23.958 1.00 97.44 659 ARG A N 1
ATOM 5077 C CA . ARG A 1 659 ? -13.476 -16.403 23.295 1.00 97.44 659 ARG A CA 1
ATOM 5078 C C . ARG A 1 659 ? -13.827 -17.729 22.617 1.00 97.44 659 ARG A C 1
ATOM 5080 O O . ARG A 1 659 ? -13.275 -18.060 21.573 1.00 97.44 659 ARG A O 1
ATOM 5087 N N . ILE A 1 660 ? -14.770 -18.490 23.176 1.00 97.31 660 ILE A N 1
ATOM 5088 C CA . ILE A 1 660 ? -15.211 -19.772 22.599 1.00 97.31 660 ILE A CA 1
ATOM 5089 C C . ILE A 1 660 ? -15.833 -19.625 21.199 1.00 97.31 660 ILE A C 1
ATOM 5091 O O . ILE A 1 660 ? -15.775 -20.569 20.416 1.00 97.31 660 ILE A O 1
ATOM 5095 N N . SER A 1 661 ? -16.376 -18.449 20.859 1.00 95.44 661 SER A N 1
ATOM 5096 C CA . SER A 1 661 ? -16.922 -18.158 19.526 1.00 95.44 661 SER A CA 1
ATOM 5097 C C . SER A 1 661 ? -15.879 -17.627 18.531 1.00 95.44 661 SER A C 1
ATOM 5099 O O . SER A 1 661 ? -16.233 -17.302 17.397 1.00 95.44 661 SER A O 1
ATOM 5101 N N . GLY A 1 662 ? -14.606 -17.514 18.935 1.00 93.12 662 GLY A N 1
ATOM 5102 C CA . GLY A 1 662 ? -13.587 -16.791 18.168 1.00 93.12 662 GLY A CA 1
ATOM 5103 C C . GLY A 1 662 ? -13.925 -15.305 18.046 1.00 93.12 662 GLY A C 1
ATOM 5104 O O . GLY A 1 662 ? -13.828 -14.738 16.966 1.00 93.12 662 GLY A O 1
ATOM 5105 N N . GLU A 1 663 ? -14.429 -14.711 19.134 1.00 93.94 663 GLU A N 1
ATOM 5106 C CA . GLU A 1 663 ? -14.790 -13.292 19.249 1.00 93.94 663 GLU A CA 1
ATOM 5107 C C . GLU A 1 663 ? -15.951 -12.810 18.349 1.00 93.94 663 GLU A C 1
ATOM 5109 O O . GLU A 1 663 ? -16.208 -11.601 18.269 1.00 93.94 663 GLU A O 1
ATOM 5114 N N . ASN A 1 664 ? -16.675 -13.740 17.710 1.00 91.81 664 ASN A N 1
ATOM 5115 C CA . ASN A 1 664 ? -17.804 -13.458 16.814 1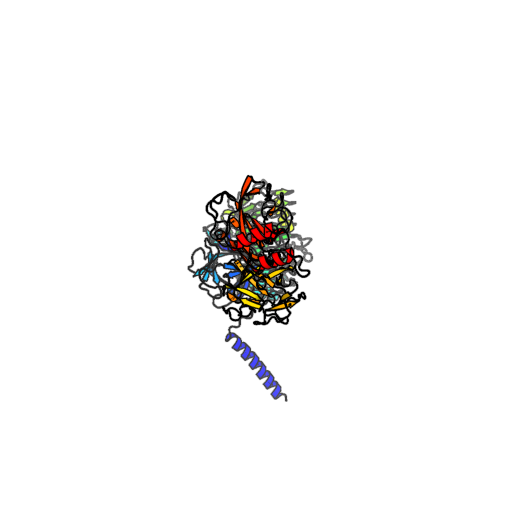.00 91.81 664 ASN A CA 1
ATOM 5116 C C . ASN A 1 664 ? -19.123 -13.189 17.558 1.00 91.81 664 ASN A C 1
ATOM 5118 O O . ASN A 1 664 ? -20.004 -12.518 17.024 1.00 91.81 664 ASN A O 1
ATOM 5122 N N . SER A 1 665 ? -19.266 -13.702 18.782 1.00 97.44 665 SER A N 1
ATOM 5123 C CA . SER A 1 665 ? -20.427 -13.477 19.652 1.00 97.44 665 SER A CA 1
ATOM 5124 C C . SER A 1 665 ? -20.089 -12.584 20.843 1.00 97.44 665 SER A C 1
ATOM 5126 O O . SER A 1 665 ? -18.943 -12.535 21.302 1.00 97.44 665 SER A O 1
ATOM 5128 N N . ALA A 1 666 ? -21.101 -11.900 21.368 1.00 98.06 666 ALA A N 1
ATOM 5129 C CA . ALA A 1 666 ? -21.023 -11.100 22.583 1.00 98.06 666 ALA A CA 1
ATOM 5130 C C . ALA A 1 666 ? -22.041 -11.568 23.630 1.00 98.06 666 ALA A C 1
ATOM 5132 O O . ALA A 1 666 ? -23.048 -12.189 23.293 1.00 98.06 666 ALA A O 1
ATOM 5133 N N . VAL A 1 667 ? -21.762 -11.257 24.896 1.00 98.69 667 VAL A N 1
ATOM 5134 C CA . VAL A 1 667 ? -22.704 -11.385 26.011 1.00 98.69 667 VAL A CA 1
ATOM 5135 C C . VAL A 1 667 ? -23.807 -10.342 25.838 1.00 98.69 667 VAL A C 1
ATOM 5137 O O . VAL A 1 667 ? -23.528 -9.144 25.751 1.00 98.69 667 VAL A O 1
ATOM 5140 N N . GLU A 1 668 ? -25.056 -10.787 25.799 1.00 98.62 668 GLU A N 1
ATOM 5141 C CA . GLU A 1 668 ? -26.225 -9.955 25.530 1.00 98.62 668 GLU A CA 1
ATOM 5142 C C . GLU A 1 668 ? -27.427 -10.326 26.399 1.00 98.62 668 GLU A C 1
ATOM 5144 O O . GLU A 1 668 ? -27.467 -11.385 27.029 1.00 98.62 668 GLU A O 1
ATOM 5149 N N . ILE A 1 669 ? -28.438 -9.459 26.384 1.00 98.69 669 ILE A N 1
ATOM 5150 C CA . ILE A 1 669 ? -29.760 -9.775 26.927 1.00 98.69 669 ILE A CA 1
ATOM 5151 C C . ILE A 1 669 ? -30.598 -10.477 25.866 1.00 98.69 669 ILE A C 1
ATOM 5153 O O . ILE A 1 669 ? -30.792 -9.935 24.774 1.00 98.69 669 ILE A O 1
ATOM 5157 N N . GLN A 1 670 ? -31.143 -11.641 26.220 1.00 98.31 670 GLN A N 1
ATOM 5158 C CA . GLN A 1 670 ? -31.984 -12.445 25.341 1.00 98.31 670 GLN A CA 1
ATOM 5159 C C . GLN A 1 670 ? -33.119 -11.617 24.722 1.00 98.31 670 GLN A C 1
ATOM 5161 O O . GLN A 1 670 ? -33.833 -10.891 25.420 1.00 98.31 670 GLN A O 1
ATOM 5166 N N . ASP A 1 671 ? -33.269 -11.740 23.399 1.00 97.12 671 ASP A N 1
ATOM 5167 C CA . ASP A 1 671 ? -34.292 -11.077 22.576 1.00 97.12 671 ASP A CA 1
ATOM 5168 C C . ASP A 1 671 ? -34.329 -9.538 22.719 1.00 97.12 671 ASP A C 1
ATOM 5170 O O . ASP A 1 671 ? -35.301 -8.886 22.331 1.00 97.12 671 ASP A O 1
ATOM 5174 N N . GLY A 1 672 ? -33.281 -8.928 23.287 1.00 96.44 672 GLY A N 1
ATOM 5175 C CA . GLY A 1 672 ? -33.241 -7.498 23.587 1.00 96.44 672 GLY A CA 1
ATOM 5176 C C . GLY A 1 672 ? -34.275 -7.043 24.624 1.00 96.44 672 GLY A C 1
ATOM 5177 O O . GLY A 1 672 ? -34.655 -5.866 24.630 1.00 96.44 672 GLY A O 1
ATOM 5178 N N . LEU A 1 673 ? -34.742 -7.954 25.486 1.00 98.38 673 LEU A N 1
ATOM 5179 C CA . LEU A 1 673 ? -35.724 -7.666 26.531 1.00 98.38 673 LEU A CA 1
ATOM 5180 C C . LEU A 1 673 ? -35.219 -6.611 27.525 1.00 98.38 673 LEU A C 1
ATOM 5182 O O . LEU A 1 673 ? -34.022 -6.454 27.771 1.00 98.38 673 LEU A O 1
ATOM 5186 N N . ARG A 1 674 ? -36.156 -5.877 28.128 1.00 97.94 674 ARG A N 1
ATOM 5187 C CA . ARG A 1 674 ? -35.859 -4.791 29.083 1.00 97.94 674 ARG A CA 1
ATOM 5188 C C . ARG A 1 674 ? -36.351 -5.070 30.498 1.00 97.94 674 ARG A C 1
ATOM 5190 O O . ARG A 1 674 ? -36.159 -4.241 31.380 1.00 97.94 674 ARG A O 1
ATOM 5197 N N . ASP A 1 675 ? -36.983 -6.217 30.704 1.00 97.38 675 ASP A N 1
ATOM 5198 C CA . ASP A 1 675 ? -37.571 -6.584 31.983 1.00 97.38 675 ASP A CA 1
ATOM 5199 C C . ASP A 1 675 ? -36.516 -7.134 32.948 1.00 97.38 675 ASP A C 1
ATOM 5201 O O . ASP A 1 675 ? -35.565 -7.821 32.550 1.00 97.38 675 ASP A O 1
ATOM 5205 N N . SER A 1 676 ? -36.724 -6.868 34.238 1.00 97.38 676 SER A N 1
ATOM 5206 C CA . SER A 1 676 ? -36.016 -7.547 35.321 1.00 97.38 676 SER A CA 1
ATOM 5207 C C . SER A 1 676 ? -36.242 -9.057 35.234 1.00 97.38 676 SER A C 1
ATOM 5209 O O . SER A 1 676 ? -37.376 -9.524 35.141 1.00 97.38 676 SER A O 1
ATOM 5211 N N . GLY A 1 677 ? -35.154 -9.818 35.284 1.00 96.81 677 GLY A N 1
ATOM 5212 C CA . GLY A 1 677 ? -35.147 -11.273 35.160 1.00 96.81 677 GLY A CA 1
ATOM 5213 C C . GLY A 1 677 ? -34.931 -11.774 33.734 1.00 96.81 677 GLY A C 1
ATOM 5214 O O . GLY A 1 677 ? -34.856 -12.984 33.537 1.00 96.81 677 GLY A O 1
ATOM 5215 N N . ALA A 1 678 ? -34.809 -10.883 32.741 1.00 98.44 678 ALA A N 1
ATOM 5216 C CA . ALA A 1 678 ? -34.437 -11.310 31.398 1.00 98.44 678 ALA A CA 1
ATOM 5217 C C . ALA A 1 678 ? -33.046 -11.957 31.399 1.00 98.44 678 ALA A C 1
ATOM 5219 O O . ALA A 1 678 ? -32.127 -11.517 32.100 1.00 98.44 678 ALA A O 1
ATOM 5220 N N . ASN A 1 679 ? -32.925 -13.021 30.613 1.00 98.62 679 ASN A N 1
ATOM 5221 C CA . ASN A 1 679 ? -31.767 -13.893 30.613 1.00 98.62 679 ASN A CA 1
ATOM 5222 C C . ASN A 1 679 ? -30.546 -13.246 29.948 1.00 98.62 679 ASN A C 1
ATOM 5224 O O . ASN A 1 679 ? -30.693 -12.517 28.963 1.00 98.62 679 ASN A O 1
ATOM 5228 N N . VAL A 1 680 ? -29.350 -13.570 30.442 1.00 98.81 680 VAL A N 1
ATOM 5229 C CA . VAL A 1 680 ? -28.087 -13.231 29.780 1.00 98.81 680 VAL A CA 1
ATOM 5230 C C . VAL A 1 680 ? -27.596 -14.445 28.988 1.00 98.81 680 VAL A C 1
ATOM 5232 O O . VAL A 1 680 ? -27.506 -15.557 29.502 1.00 98.81 680 VAL A O 1
ATOM 5235 N N . GLN A 1 681 ? -27.281 -14.238 27.715 1.00 98.75 681 GLN A N 1
ATOM 5236 C CA . GLN A 1 681 ? -26.842 -15.284 26.788 1.00 98.75 681 GLN A CA 1
ATOM 5237 C C . GLN A 1 681 ? -25.692 -14.773 25.913 1.00 98.75 681 GLN A C 1
ATOM 5239 O O . GLN A 1 681 ? -25.355 -13.592 25.963 1.00 98.75 681 GLN A O 1
ATOM 5244 N N . GLN A 1 682 ? -25.093 -15.638 25.095 1.00 98.56 682 GLN A N 1
ATOM 5245 C CA . GLN A 1 682 ? -24.259 -15.179 23.982 1.00 98.56 682 GLN A CA 1
ATOM 5246 C C . GLN A 1 682 ? -25.037 -15.156 22.662 1.00 98.56 682 GLN A C 1
ATOM 5248 O O . GLN A 1 682 ? -25.887 -16.019 22.410 1.00 98.56 682 GLN A O 1
ATOM 5253 N N . TRP A 1 683 ? -24.679 -14.226 21.781 1.00 98.44 683 TRP A N 1
ATOM 5254 C CA . TRP A 1 683 ? -25.195 -14.161 20.414 1.00 98.44 683 TRP A CA 1
ATOM 5255 C C . TRP A 1 683 ? -24.213 -13.465 19.471 1.00 98.44 683 TRP A C 1
ATOM 5257 O O . TRP A 1 683 ? -23.449 -12.596 19.896 1.00 98.44 683 TRP A O 1
ATOM 5267 N N . GLU A 1 684 ? -24.249 -13.828 18.190 1.00 96.94 684 GLU A N 1
ATOM 5268 C CA . GLU A 1 684 ? -23.475 -13.202 17.117 1.00 96.94 684 GLU A CA 1
ATOM 5269 C C . GLU A 1 684 ? -23.617 -11.674 17.131 1.00 96.94 684 GLU A C 1
ATOM 5271 O O . GLU A 1 684 ? -24.710 -11.116 17.267 1.00 96.94 684 GLU A O 1
ATOM 5276 N N . ILE A 1 685 ? -22.499 -10.970 16.984 1.00 94.44 685 ILE A N 1
ATOM 5277 C CA . ILE A 1 685 ? -22.491 -9.511 17.054 1.00 94.44 685 ILE A CA 1
ATOM 5278 C C . ILE A 1 685 ? -23.239 -8.929 15.856 1.00 94.44 685 ILE A C 1
ATOM 5280 O O . ILE A 1 685 ? -22.837 -9.095 14.709 1.00 94.44 685 ILE A O 1
ATOM 5284 N N . ASN A 1 686 ? -24.312 -8.193 16.138 1.00 89.44 686 ASN A N 1
ATOM 5285 C CA . ASN A 1 686 ? -25.228 -7.657 15.128 1.00 89.44 686 ASN A CA 1
ATOM 5286 C C . ASN A 1 686 ? -25.467 -6.141 15.264 1.00 89.44 686 ASN A C 1
ATOM 5288 O O . ASN A 1 686 ? -26.245 -5.564 14.508 1.00 89.44 686 ASN A O 1
ATOM 5292 N N . GLY A 1 687 ? -24.789 -5.493 16.216 1.00 85.00 687 GLY A N 1
ATOM 5293 C CA . GLY A 1 687 ? -24.879 -4.050 16.443 1.00 85.00 687 GLY A CA 1
ATOM 5294 C C . GLY A 1 687 ? -26.088 -3.601 17.269 1.00 85.00 687 GLY A C 1
ATOM 5295 O O . GLY A 1 687 ? -26.313 -2.400 17.375 1.00 85.00 687 GLY A O 1
ATOM 5296 N N . ALA A 1 688 ? -26.861 -4.520 17.855 1.00 92.12 688 ALA A N 1
ATOM 5297 C CA . ALA A 1 688 ? -27.949 -4.169 18.761 1.00 92.12 688 ALA A CA 1
ATOM 5298 C C . ALA A 1 688 ? -27.429 -3.728 20.141 1.00 92.12 688 ALA A C 1
ATOM 5300 O O . ALA A 1 688 ? -26.551 -4.368 20.720 1.00 92.12 688 ALA A O 1
ATOM 5301 N N . ASN A 1 689 ? -28.055 -2.698 20.719 1.00 94.75 689 ASN A N 1
ATOM 5302 C CA . ASN A 1 689 ? -27.669 -2.138 22.023 1.00 94.75 689 ASN A CA 1
ATOM 5303 C C . ASN A 1 689 ? -27.822 -3.124 23.198 1.00 94.75 689 ASN A C 1
ATOM 5305 O O . ASN A 1 689 ? -27.307 -2.873 24.283 1.00 94.75 689 ASN A O 1
ATOM 5309 N N . CYS A 1 690 ? -28.549 -4.236 23.031 1.00 97.44 690 CYS A N 1
ATOM 5310 C CA . CYS A 1 690 ? -28.624 -5.288 24.050 1.00 97.44 690 CYS A CA 1
ATOM 5311 C C . CYS A 1 690 ? -27.302 -6.054 24.218 1.00 97.44 690 CYS A C 1
ATOM 5313 O O . CYS A 1 690 ? -27.160 -6.771 25.206 1.00 97.44 690 CYS A O 1
ATOM 5315 N N . GLN A 1 691 ? -26.350 -5.873 23.297 1.00 98.44 691 GLN A N 1
ATOM 5316 C CA . GLN A 1 691 ? -24.998 -6.442 23.323 1.00 98.44 691 GLN A CA 1
ATOM 5317 C C . GLN A 1 691 ? -23.953 -5.478 23.916 1.00 98.44 691 GLN A C 1
ATOM 5319 O O . GLN A 1 691 ? -22.769 -5.819 23.970 1.00 98.44 691 GLN A O 1
ATOM 5324 N N . ASP A 1 692 ? -24.370 -4.270 24.308 1.00 98.00 692 ASP A N 1
ATOM 5325 C CA . ASP A 1 692 ? -23.493 -3.198 24.775 1.00 98.00 692 ASP A CA 1
ATOM 5326 C C . ASP A 1 692 ? -23.686 -2.942 26.274 1.00 98.00 692 ASP A C 1
ATOM 5328 O O . ASP A 1 692 ? -24.809 -2.901 26.787 1.00 98.00 692 ASP A O 1
ATOM 5332 N N . TRP A 1 693 ? -22.568 -2.771 26.978 1.00 98.56 693 TRP A N 1
ATOM 5333 C CA . TRP A 1 693 ? -22.501 -2.669 28.432 1.00 98.56 693 TRP A CA 1
ATOM 5334 C C . TRP A 1 693 ? -21.676 -1.460 28.865 1.00 98.56 693 TRP A C 1
ATOM 5336 O O . TRP A 1 693 ? -20.558 -1.244 28.398 1.00 98.56 693 TRP A O 1
ATOM 5346 N N . GLU A 1 694 ? -22.205 -0.687 29.801 1.00 98.06 694 GLU A N 1
ATOM 5347 C CA . GLU A 1 694 ? -21.462 0.327 30.540 1.00 98.06 694 GLU A CA 1
ATOM 5348 C C . GLU A 1 694 ? -20.831 -0.321 31.776 1.00 98.06 694 GLU A C 1
ATOM 5350 O O . GLU A 1 694 ? -21.498 -1.031 32.532 1.00 98.06 694 GLU A O 1
ATOM 5355 N N . LEU A 1 695 ? -19.538 -0.082 31.978 1.00 96.44 695 LEU A N 1
ATOM 5356 C CA . LEU A 1 695 ? -18.782 -0.578 33.125 1.00 96.44 695 LEU A CA 1
ATOM 5357 C C . LEU A 1 695 ? -18.728 0.517 34.191 1.00 96.44 695 LEU A C 1
ATOM 5359 O O . LEU A 1 695 ? -17.985 1.485 34.043 1.00 96.44 695 LEU A O 1
ATOM 5363 N N . ILE A 1 696 ? -19.513 0.365 35.256 1.00 92.06 696 ILE A N 1
ATOM 5364 C CA . ILE A 1 696 ? -19.570 1.313 36.375 1.00 92.06 696 ILE A CA 1
ATOM 5365 C C . ILE A 1 696 ? -18.651 0.797 37.488 1.00 92.06 696 ILE A C 1
ATOM 5367 O O . ILE A 1 696 ? -18.889 -0.320 37.952 1.00 92.06 696 ILE A O 1
ATOM 5371 N N . PRO A 1 697 ? -17.596 1.531 37.896 1.00 88.19 697 PRO A N 1
ATOM 5372 C CA . PRO A 1 697 ? -16.744 1.131 39.015 1.00 88.19 697 PRO A CA 1
ATOM 5373 C C . PRO A 1 697 ? -17.566 0.807 40.265 1.00 88.19 697 PRO A C 1
ATOM 5375 O O . PRO A 1 697 ? -18.579 1.448 40.524 1.00 88.19 697 PRO A O 1
ATOM 5378 N N . ALA A 1 698 ? -17.150 -0.204 41.025 1.00 85.56 698 ALA A N 1
ATOM 5379 C CA . ALA A 1 698 ? -17.852 -0.631 42.230 1.00 85.56 698 ALA A CA 1
ATOM 5380 C C . ALA A 1 698 ? -16.881 -0.916 43.380 1.00 85.56 698 ALA A C 1
ATOM 5382 O O . ALA A 1 698 ? -15.694 -1.165 43.173 1.00 85.56 698 ALA A O 1
ATOM 5383 N N . SER A 1 699 ? -17.406 -0.932 44.604 1.00 83.12 699 SER A N 1
ATOM 5384 C CA . SER A 1 699 ? -16.677 -1.312 45.815 1.00 83.12 699 SER A CA 1
ATOM 5385 C C . SER A 1 699 ? -17.451 -2.370 46.602 1.00 83.12 699 SER A C 1
ATOM 5387 O O . SER A 1 699 ? -18.677 -2.459 46.515 1.00 83.12 699 SER A O 1
ATOM 5389 N N . LEU A 1 700 ? -16.733 -3.211 47.351 1.00 86.00 700 LEU A N 1
ATOM 5390 C CA . LEU A 1 700 ? -17.363 -4.173 48.256 1.00 86.00 700 LEU A CA 1
ATOM 5391 C C . LEU A 1 700 ? -17.747 -3.485 49.574 1.00 86.00 700 LEU A C 1
ATOM 5393 O O . LEU A 1 700 ? -16.982 -2.643 50.050 1.00 86.00 700 LEU A O 1
ATOM 5397 N N . PRO A 1 701 ? -18.859 -3.885 50.218 1.00 87.06 701 PRO A N 1
ATOM 5398 C CA . PRO A 1 701 ? -19.221 -3.363 51.527 1.00 87.06 701 PRO A CA 1
ATOM 5399 C C . PRO A 1 701 ? -18.123 -3.604 52.572 1.00 87.06 701 PRO A C 1
ATOM 5401 O O . PRO A 1 701 ? -17.622 -4.722 52.737 1.00 87.06 701 PRO A O 1
ATOM 5404 N N . LEU A 1 702 ? -17.784 -2.563 53.330 1.00 89.94 702 LEU A N 1
ATOM 5405 C CA . LEU A 1 702 ? -16.804 -2.628 54.412 1.00 89.94 702 LEU A CA 1
ATOM 5406 C C . LEU A 1 702 ? -17.452 -3.183 55.687 1.00 89.94 702 LEU A C 1
ATOM 5408 O O . LEU A 1 702 ? -18.617 -2.921 55.988 1.00 89.94 702 LEU A O 1
ATOM 5412 N N . ASN A 1 703 ? -16.694 -3.960 56.461 1.00 91.62 703 ASN A N 1
ATOM 5413 C CA . ASN A 1 703 ? -17.190 -4.597 57.680 1.00 91.62 703 ASN A CA 1
ATOM 5414 C C . ASN A 1 703 ? -16.211 -4.405 58.843 1.00 91.62 703 ASN A C 1
ATOM 5416 O O . ASN A 1 703 ? -15.066 -4.844 58.780 1.00 91.62 703 ASN A O 1
ATOM 5420 N N . GLY A 1 704 ? -16.698 -3.784 59.911 1.00 92.88 704 GLY A N 1
ATOM 5421 C CA . GLY A 1 704 ? -16.059 -3.648 61.214 1.00 92.88 704 GLY A CA 1
ATOM 5422 C C . GLY A 1 704 ? -16.679 -4.567 62.266 1.00 92.88 704 GLY A C 1
ATOM 5423 O O . GLY A 1 704 ? -17.372 -5.539 61.955 1.00 92.88 704 GLY A O 1
ATOM 5424 N N . ARG A 1 705 ? -16.419 -4.273 63.535 1.00 95.12 705 ARG A N 1
ATOM 5425 C CA . ARG A 1 705 ? -16.979 -4.921 64.721 1.00 95.12 705 ARG A CA 1
ATOM 5426 C C . ARG A 1 705 ? -18.437 -4.514 64.950 1.00 95.12 705 ARG A C 1
ATOM 5428 O O . ARG A 1 705 ? -19.278 -5.399 65.076 1.00 95.12 705 ARG A O 1
ATOM 5435 N N . LEU A 1 706 ? -18.715 -3.213 64.985 1.00 95.69 706 LEU A N 1
ATOM 5436 C CA . LEU A 1 706 ? -20.024 -2.598 65.232 1.00 95.69 706 LEU A CA 1
ATOM 5437 C C . LEU A 1 706 ? -20.696 -2.102 63.946 1.00 95.69 706 LEU A C 1
ATOM 5439 O O . LEU A 1 706 ? -21.921 -2.074 63.861 1.00 95.69 706 LEU A O 1
ATOM 5443 N N . VAL A 1 707 ? -19.898 -1.756 62.940 1.00 96.38 707 VAL A N 1
ATOM 5444 C CA . VAL A 1 707 ? -20.334 -1.308 61.616 1.00 96.38 707 VAL A CA 1
ATOM 5445 C C . VAL A 1 707 ? -20.345 -2.499 60.659 1.00 96.38 707 VAL A C 1
ATOM 5447 O O . VAL A 1 707 ? -19.293 -3.052 60.349 1.00 96.38 707 VAL A O 1
ATOM 5450 N N . LYS A 1 708 ? -21.510 -2.920 60.162 1.00 93.56 708 LYS A N 1
ATOM 5451 C CA . LYS A 1 708 ? -21.626 -4.013 59.178 1.00 93.56 708 LYS A CA 1
ATOM 5452 C C . LYS A 1 708 ? -22.192 -3.517 57.861 1.00 93.56 708 LYS A C 1
ATOM 5454 O O . LYS A 1 708 ? -23.050 -2.643 57.856 1.00 93.56 708 LYS A O 1
ATOM 5459 N N . SER A 1 709 ? -21.753 -4.116 56.757 1.00 89.94 709 SER A N 1
ATOM 5460 C CA . SER A 1 709 ? -22.224 -3.791 55.405 1.00 89.94 709 SER A CA 1
ATOM 5461 C C . SER A 1 709 ? -22.208 -2.284 55.129 1.00 89.94 709 SER A C 1
ATOM 5463 O O . SER A 1 709 ? -23.210 -1.719 54.701 1.00 89.94 709 SER A O 1
ATOM 5465 N N . LEU A 1 710 ? -21.089 -1.623 55.438 1.00 92.31 710 LEU A N 1
ATOM 5466 C CA . LEU A 1 710 ? -20.898 -0.217 55.107 1.00 92.31 710 LEU A CA 1
ATOM 5467 C C . LEU A 1 710 ? -20.740 -0.088 53.593 1.00 92.31 710 LEU A C 1
ATOM 5469 O O . LEU A 1 710 ? -19.728 -0.497 53.027 1.00 92.31 710 LEU A O 1
ATOM 5473 N N . VAL A 1 711 ? -21.753 0.484 52.963 1.00 88.56 711 VAL A N 1
ATOM 5474 C CA . VAL A 1 711 ? -21.824 0.755 51.531 1.00 88.56 711 VAL A CA 1
ATOM 5475 C C . VAL A 1 711 ? -21.574 2.235 51.324 1.00 88.56 711 VAL A C 1
ATOM 5477 O O . VAL A 1 711 ? -22.253 3.053 51.944 1.00 88.56 711 VAL A O 1
ATOM 5480 N N . VAL A 1 712 ? -20.635 2.565 50.445 1.00 89.12 712 VAL A N 1
ATOM 5481 C CA . VAL A 1 712 ? -20.345 3.941 50.036 1.00 89.12 712 VAL A CA 1
ATOM 5482 C C . VAL A 1 712 ? -21.027 4.193 48.699 1.00 89.12 712 VAL A C 1
ATOM 5484 O O . VAL A 1 712 ? -20.904 3.379 47.789 1.00 89.12 712 VAL A O 1
ATOM 5487 N N . TYR A 1 713 ? -21.777 5.287 48.605 1.00 86.31 713 TYR A N 1
ATOM 5488 C CA . TYR A 1 713 ? -22.520 5.668 47.400 1.00 86.31 713 TYR A CA 1
ATOM 5489 C C . TYR A 1 713 ? -21.739 6.628 46.496 1.00 86.31 713 TYR A C 1
ATOM 5491 O O . TYR A 1 713 ? -22.083 6.802 45.331 1.00 86.31 713 TYR A O 1
ATOM 5499 N N . ASP A 1 714 ? -20.679 7.239 47.020 1.00 86.75 714 ASP A N 1
ATOM 5500 C CA . ASP A 1 714 ? -19.721 8.017 46.244 1.00 86.75 714 ASP A CA 1
ATOM 5501 C C . ASP A 1 714 ? -18.695 7.086 45.582 1.00 86.75 714 ASP A C 1
ATOM 5503 O O . ASP A 1 714 ? -17.611 6.854 46.119 1.00 86.75 714 ASP A O 1
ATOM 5507 N N . ASP A 1 715 ? -19.063 6.521 44.429 1.00 76.94 715 ASP A N 1
ATOM 5508 C CA . ASP A 1 715 ? -18.241 5.552 43.693 1.00 76.94 715 ASP A CA 1
ATOM 5509 C C . ASP A 1 715 ? -16.843 6.097 43.335 1.00 76.94 715 ASP A C 1
ATOM 5511 O O . ASP A 1 715 ? -15.885 5.323 43.289 1.00 76.94 715 ASP A O 1
ATOM 5515 N N . GLU A 1 716 ? -16.698 7.413 43.116 1.00 84.12 716 GLU A N 1
ATOM 5516 C CA . GLU A 1 716 ? -15.416 8.040 42.750 1.00 84.12 716 GLU A CA 1
ATOM 5517 C C . GLU A 1 716 ? -14.393 7.945 43.888 1.00 84.12 716 GLU A C 1
ATOM 5519 O O . GLU A 1 716 ? -13.214 7.695 43.635 1.00 84.12 716 GLU A O 1
ATOM 5524 N N . ASN A 1 717 ? -14.849 8.072 45.139 1.00 88.50 717 ASN A N 1
ATOM 5525 C CA . ASN A 1 717 ? -13.983 8.078 46.320 1.00 88.50 717 ASN A CA 1
ATOM 5526 C C . ASN A 1 717 ? -14.197 6.860 47.238 1.00 88.50 717 ASN A C 1
ATOM 5528 O O . ASN A 1 717 ? -13.622 6.792 48.326 1.00 88.50 717 ASN A O 1
ATOM 5532 N N . ALA A 1 718 ? -15.001 5.871 46.831 1.00 86.44 718 ALA A N 1
ATOM 5533 C CA . ALA A 1 718 ? -15.353 4.717 47.662 1.00 86.44 718 ALA A CA 1
ATOM 5534 C C . ALA A 1 718 ? -14.136 3.901 48.131 1.00 86.44 718 ALA A C 1
ATOM 5536 O O . ALA A 1 718 ? -14.140 3.370 49.242 1.00 86.44 718 ALA A O 1
ATOM 5537 N N . ALA A 1 719 ? -13.077 3.832 47.317 1.00 85.75 719 ALA A N 1
ATOM 5538 C CA . ALA A 1 719 ? -11.841 3.119 47.649 1.00 85.75 719 ALA A CA 1
ATOM 5539 C C . ALA A 1 719 ? -11.066 3.741 48.828 1.00 85.75 719 ALA A C 1
ATOM 5541 O O . ALA A 1 719 ? -10.272 3.053 49.476 1.00 85.75 719 ALA A O 1
ATOM 5542 N N . ASP A 1 720 ? -11.300 5.021 49.119 1.00 92.62 720 ASP A N 1
ATOM 5543 C CA . ASP A 1 720 ? -10.634 5.732 50.205 1.00 92.62 720 ASP A CA 1
ATOM 5544 C C . ASP A 1 720 ? -11.377 5.612 51.537 1.00 92.62 720 ASP A C 1
ATOM 5546 O O . ASP A 1 720 ? -10.795 5.863 52.589 1.00 92.62 720 ASP A O 1
ATOM 5550 N N . TRP A 1 721 ? -12.633 5.167 51.541 1.00 94.25 721 TRP A N 1
ATOM 5551 C CA . TRP A 1 721 ? -13.356 4.904 52.781 1.00 94.25 721 TRP A CA 1
ATOM 5552 C C . TRP A 1 721 ? -12.815 3.659 53.481 1.00 94.25 721 TRP A C 1
ATOM 5554 O O . TRP A 1 721 ? -12.505 2.642 52.859 1.00 94.25 721 TRP A O 1
ATOM 5564 N N . LYS A 1 722 ? -12.688 3.722 54.809 1.00 95.06 722 LYS A N 1
ATOM 5565 C CA . LYS A 1 722 ? -12.084 2.651 55.617 1.00 95.06 722 LYS A CA 1
ATOM 5566 C C . LYS A 1 722 ? -12.760 2.555 56.984 1.00 95.06 722 LYS A C 1
ATOM 5568 O O . LYS A 1 722 ? -13.248 3.549 57.511 1.00 95.06 722 LYS A O 1
ATOM 5573 N N . ILE A 1 723 ? -12.725 1.370 57.595 1.00 96.31 723 ILE A N 1
ATOM 5574 C CA . ILE A 1 723 ? -13.115 1.178 58.999 1.00 96.31 723 ILE A CA 1
ATOM 5575 C C . ILE A 1 723 ? -11.855 0.905 59.823 1.00 96.31 723 ILE A C 1
ATOM 5577 O O . ILE A 1 723 ? -11.139 -0.062 59.562 1.00 96.31 723 ILE A O 1
ATOM 5581 N N . ALA A 1 724 ? -11.579 1.754 60.810 1.00 95.38 724 ALA A N 1
ATOM 5582 C CA . ALA A 1 724 ? -10.517 1.551 61.787 1.00 95.38 724 ALA A CA 1
ATOM 5583 C C . ALA A 1 724 ? -11.114 1.007 63.099 1.00 95.38 724 ALA A C 1
ATOM 5585 O O . ALA A 1 724 ? -12.051 1.601 63.630 1.00 95.38 724 ALA A O 1
ATOM 5586 N N . PRO A 1 725 ? -10.582 -0.092 63.662 1.00 93.31 725 PRO A N 1
ATOM 5587 C CA . PRO A 1 725 ? -11.220 -0.786 64.784 1.00 93.31 725 PRO A CA 1
ATOM 5588 C C . PRO A 1 725 ? -11.111 -0.053 66.131 1.00 93.31 725 PRO A C 1
ATOM 5590 O O . PRO A 1 725 ? -11.848 -0.389 67.054 1.00 93.31 725 PRO A O 1
ATOM 5593 N N . ALA A 1 726 ? -10.177 0.894 66.260 1.00 93.75 726 ALA A N 1
ATOM 5594 C CA . ALA A 1 726 ? -9.946 1.662 67.479 1.00 93.75 726 ALA A CA 1
ATOM 5595 C C . ALA A 1 726 ? -9.283 3.009 67.151 1.00 93.75 726 ALA A C 1
ATOM 5597 O O . ALA A 1 726 ? -8.136 3.047 66.698 1.00 93.75 726 ALA A O 1
ATOM 5598 N N . ALA A 1 727 ? -9.987 4.110 67.392 1.00 94.69 727 ALA A N 1
ATOM 5599 C CA . ALA A 1 727 ? -9.454 5.455 67.212 1.00 94.69 727 ALA A CA 1
ATOM 5600 C C . ALA A 1 727 ? -8.671 5.964 68.430 1.00 94.69 727 ALA A C 1
ATOM 5602 O O . ALA A 1 727 ? -8.950 5.597 69.566 1.00 94.69 727 ALA A O 1
ATOM 5603 N N . ALA A 1 728 ? -7.706 6.852 68.215 1.00 96.00 728 ALA A N 1
ATOM 5604 C CA . ALA A 1 728 ? -6.978 7.550 69.270 1.00 96.00 728 ALA A CA 1
ATOM 5605 C C . ALA A 1 728 ? -6.438 8.893 68.752 1.00 96.00 728 ALA A C 1
ATOM 5607 O O . ALA A 1 728 ? -6.489 9.185 67.555 1.00 96.00 728 ALA A O 1
ATOM 5608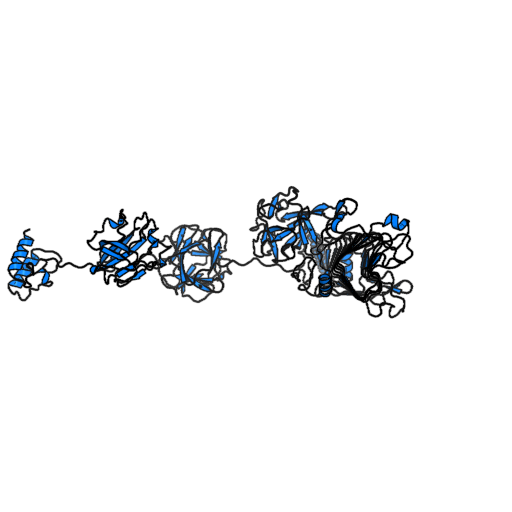 N N . ASN A 1 729 ? -5.852 9.704 69.637 1.00 95.94 729 ASN A N 1
ATOM 5609 C CA . ASN A 1 729 ? -5.005 10.812 69.190 1.00 95.94 729 ASN A CA 1
ATOM 5610 C C . ASN A 1 729 ? -3.874 10.274 68.295 1.00 95.94 729 ASN A C 1
ATOM 5612 O O . ASN A 1 729 ? -3.204 9.301 68.640 1.00 95.94 729 ASN A O 1
ATOM 5616 N N . GLY A 1 730 ? -3.665 10.917 67.149 1.00 95.38 730 GLY A N 1
ATOM 5617 C CA . GLY A 1 730 ? -2.753 10.483 66.093 1.00 95.38 730 GLY A CA 1
ATOM 5618 C C . GLY A 1 730 ? -3.396 9.602 65.016 1.00 95.38 730 GLY A C 1
ATOM 5619 O O . GLY A 1 730 ? -2.778 9.426 63.968 1.00 95.38 730 GLY A O 1
ATOM 5620 N N . SER A 1 731 ? -4.619 9.090 65.211 1.00 96.00 731 SER A N 1
ATOM 5621 C CA . SER A 1 731 ? -5.358 8.372 64.161 1.00 96.00 731 SER A CA 1
ATOM 5622 C C . SER A 1 731 ? -5.685 9.290 62.985 1.00 96.00 731 SER A C 1
ATOM 5624 O O . SER A 1 731 ? -5.948 10.479 63.179 1.00 96.00 731 SER A O 1
ATOM 5626 N N . ALA A 1 732 ? -5.688 8.732 61.772 1.00 97.06 732 ALA A N 1
ATOM 5627 C CA . ALA A 1 732 ? -6.102 9.444 60.568 1.00 97.06 732 ALA A CA 1
ATOM 5628 C C . ALA A 1 732 ? -7.580 9.857 60.653 1.00 97.06 732 ALA A C 1
ATOM 5630 O O . ALA A 1 732 ? -8.418 9.114 61.166 1.00 97.06 732 ALA A O 1
ATOM 5631 N N . VAL A 1 733 ? -7.900 11.048 60.148 1.00 96.44 733 VAL A N 1
ATOM 5632 C CA . VAL A 1 733 ? -9.282 11.555 60.104 1.00 96.44 733 VAL A CA 1
ATOM 5633 C C . VAL A 1 733 ? -10.020 10.991 58.888 1.00 96.44 733 VAL A C 1
ATOM 5635 O O . VAL A 1 733 ? -11.147 10.514 59.016 1.00 96.44 733 VAL A O 1
ATOM 5638 N N . PHE A 1 734 ? -9.353 11.012 57.732 1.00 97.31 734 PHE A N 1
ATOM 5639 C CA . PHE A 1 734 ? -9.886 10.611 56.431 1.00 97.31 734 PHE A CA 1
ATOM 5640 C C . PHE A 1 734 ? -8.987 9.557 55.792 1.00 97.31 734 PHE A C 1
ATOM 5642 O O . PHE A 1 734 ? -7.808 9.457 56.132 1.00 97.31 734 PHE A O 1
ATOM 5649 N N . GLY A 1 735 ? -9.520 8.774 54.858 1.00 95.12 735 GLY A N 1
ATOM 5650 C CA . GLY A 1 735 ? -8.724 7.750 54.182 1.00 95.12 735 GLY A CA 1
ATOM 5651 C C . GLY A 1 735 ? -7.942 8.225 52.952 1.00 95.12 735 GLY A C 1
ATOM 5652 O O . GLY A 1 735 ? -7.043 7.494 52.530 1.00 95.12 735 GLY A O 1
ATOM 5653 N N . ASP A 1 736 ? -8.229 9.437 52.461 1.00 95.44 736 ASP A N 1
ATOM 5654 C CA . ASP A 1 736 ? -7.637 10.128 51.299 1.00 95.44 736 ASP A CA 1
ATOM 5655 C C . ASP A 1 736 ? -6.780 11.358 51.689 1.00 95.44 736 ASP A C 1
ATOM 5657 O O . ASP A 1 736 ? -6.410 12.167 50.831 1.00 95.44 736 ASP A O 1
ATOM 5661 N N . ARG A 1 737 ? -6.507 11.575 52.986 1.00 95.12 737 ARG A N 1
ATOM 5662 C CA . ARG A 1 737 ? -5.710 12.705 53.501 1.00 95.12 737 ARG A CA 1
ATOM 5663 C C . ARG A 1 737 ? -4.834 12.283 54.673 1.00 95.12 737 ARG A C 1
ATOM 5665 O O . ARG A 1 737 ? -5.257 11.516 55.529 1.00 95.12 737 ARG A O 1
ATOM 5672 N N . ASP A 1 738 ? -3.683 12.935 54.805 1.00 95.00 738 ASP A N 1
ATOM 5673 C CA . ASP A 1 738 ? -2.725 12.683 55.893 1.00 95.00 738 ASP A CA 1
ATOM 5674 C C . ASP A 1 738 ? -3.044 13.457 57.195 1.00 95.00 738 ASP A C 1
ATOM 5676 O O . ASP A 1 738 ? -2.178 13.657 58.049 1.00 95.00 738 ASP A O 1
ATOM 5680 N N . PHE A 1 739 ? -4.280 13.942 57.363 1.00 96.00 739 PHE A N 1
ATOM 5681 C CA . PHE A 1 739 ? -4.694 14.642 58.583 1.00 96.00 739 PHE A CA 1
ATOM 5682 C C . PHE A 1 739 ? -4.931 13.649 59.716 1.00 96.00 739 PHE A C 1
ATOM 5684 O O . PHE A 1 739 ? -5.560 12.610 59.518 1.00 96.00 739 PHE A O 1
ATOM 5691 N N . THR A 1 740 ? -4.496 14.000 60.923 1.00 97.62 740 THR A N 1
ATOM 5692 C CA . THR A 1 740 ? -4.646 13.164 62.119 1.00 97.62 740 THR A CA 1
ATOM 5693 C C . THR A 1 740 ? -5.340 13.925 63.237 1.00 97.62 740 THR A C 1
ATOM 5695 O O . THR A 1 740 ? -5.253 15.152 63.303 1.00 97.62 740 THR A O 1
ATOM 5698 N N . PHE A 1 741 ? -6.034 13.220 64.131 1.00 97.56 741 PHE A N 1
ATOM 5699 C CA . PHE A 1 741 ? -6.613 13.838 65.325 1.00 97.56 741 PHE A CA 1
ATOM 5700 C C . PHE A 1 741 ? -5.510 14.268 66.298 1.00 97.56 741 PHE A C 1
ATOM 5702 O O . PHE A 1 741 ? -4.695 13.454 66.726 1.00 97.56 741 PHE A O 1
ATOM 5709 N N . THR A 1 742 ? -5.487 15.545 66.673 1.00 97.38 742 THR A N 1
ATOM 5710 C CA . THR A 1 742 ? -4.594 16.100 67.707 1.00 97.38 742 THR A CA 1
ATOM 5711 C C . THR A 1 742 ? -5.268 16.146 69.075 1.00 97.38 742 THR A C 1
ATOM 5713 O O . THR A 1 742 ? -4.586 16.137 70.099 1.00 97.38 742 THR A O 1
ATOM 5716 N N . SER A 1 743 ? -6.602 16.168 69.097 1.00 96.06 743 SER A N 1
ATOM 5717 C CA . SER A 1 743 ? -7.418 16.064 70.301 1.00 96.06 743 SER A CA 1
ATOM 5718 C C . SER A 1 743 ? -8.702 15.300 69.988 1.00 96.06 743 SER A C 1
ATOM 5720 O O . SER A 1 743 ? -9.474 15.711 69.123 1.00 96.06 743 SER A O 1
ATOM 5722 N N . LEU A 1 744 ? -8.924 14.197 70.697 1.00 95.75 744 LEU A N 1
ATOM 5723 C CA . LEU A 1 744 ? -10.108 13.354 70.615 1.00 95.75 744 LEU A CA 1
ATOM 5724 C C . LEU A 1 744 ? -10.686 13.173 72.034 1.00 95.75 744 LEU A C 1
ATOM 5726 O O . LEU A 1 744 ? -9.909 12.926 72.962 1.00 95.75 744 LEU A O 1
ATOM 5730 N N . PRO A 1 745 ? -12.011 13.303 72.237 1.00 94.19 745 PRO A N 1
ATOM 5731 C CA . PRO A 1 745 ? -12.648 13.031 73.524 1.00 94.19 745 PRO A CA 1
ATOM 5732 C C . PRO A 1 745 ? -12.352 11.616 74.033 1.00 94.19 745 PRO A C 1
ATOM 5734 O O . PRO A 1 745 ? -12.272 10.672 73.244 1.00 94.19 745 PRO A O 1
ATOM 5737 N N . GLU A 1 746 ? -12.255 11.451 75.354 1.00 89.75 746 GLU A N 1
ATOM 5738 C CA . GLU A 1 746 ? -11.998 10.146 75.982 1.00 89.75 746 GLU A CA 1
ATOM 5739 C C . GLU A 1 746 ? -13.052 9.104 75.573 1.00 89.75 746 GLU A C 1
ATOM 5741 O O . GLU A 1 746 ? -12.691 7.995 75.198 1.00 89.75 746 GLU A O 1
ATOM 5746 N N . THR A 1 747 ? -14.327 9.504 75.493 1.00 89.88 747 THR A N 1
ATOM 5747 C CA . THR A 1 747 ? -15.450 8.665 75.031 1.00 89.88 747 THR A CA 1
ATOM 5748 C C . THR A 1 747 ? -15.274 8.107 73.612 1.00 89.88 747 THR A C 1
ATOM 5750 O O . THR A 1 747 ? -15.824 7.057 73.300 1.00 89.88 747 THR A O 1
ATOM 5753 N N . LEU A 1 748 ? -14.520 8.784 72.737 1.00 94.94 748 LEU A N 1
ATOM 5754 C CA . LEU A 1 748 ? -14.270 8.329 71.361 1.00 94.94 748 LEU A CA 1
ATOM 5755 C C . LEU A 1 748 ? -12.929 7.595 71.215 1.00 94.94 748 LEU A C 1
ATOM 5757 O O . LEU A 1 748 ? -12.647 7.018 70.164 1.00 94.94 748 LEU A O 1
ATOM 5761 N N . THR A 1 749 ? -12.092 7.598 72.254 1.00 93.88 749 THR A N 1
ATOM 5762 C CA . THR A 1 749 ? -10.837 6.844 72.251 1.00 93.88 749 THR A CA 1
ATOM 5763 C C . THR A 1 749 ? -11.147 5.351 72.372 1.00 93.88 749 THR A C 1
ATOM 5765 O O . THR A 1 749 ? -11.843 4.915 73.280 1.00 93.88 749 THR A O 1
ATOM 5768 N N . GLY A 1 750 ? -10.640 4.550 71.438 1.00 93.25 750 GLY A N 1
ATOM 5769 C CA . GLY A 1 750 ? -10.945 3.128 71.296 1.00 93.25 750 GLY A CA 1
ATOM 5770 C C . GLY A 1 750 ? -12.226 2.826 70.511 1.00 93.25 750 GLY A C 1
ATOM 5771 O O . GLY A 1 750 ? -12.504 1.654 70.265 1.00 93.25 750 GLY A O 1
ATOM 5772 N N . ALA A 1 751 ? -12.984 3.845 70.086 1.00 96.19 751 ALA A N 1
ATOM 5773 C CA . ALA A 1 751 ? -14.188 3.658 69.281 1.00 96.19 751 ALA A CA 1
ATOM 5774 C C . ALA A 1 751 ? -13.856 3.137 67.875 1.00 96.19 751 ALA A C 1
ATOM 5776 O O . ALA A 1 751 ? -12.784 3.420 67.330 1.00 96.19 751 ALA A O 1
ATOM 5777 N N . GLU A 1 752 ? -14.795 2.410 67.270 1.00 97.94 752 GLU A N 1
ATOM 5778 C CA . GLU A 1 752 ? -14.679 2.021 65.868 1.00 97.94 752 GLU A CA 1
ATOM 5779 C C . GLU A 1 752 ? -14.957 3.239 64.985 1.00 97.94 752 GLU A C 1
ATOM 5781 O O . GLU A 1 752 ? -15.992 3.886 65.123 1.00 97.94 752 GLU A O 1
ATOM 5786 N N . GLN A 1 753 ? -14.034 3.572 64.090 1.00 97.75 753 GLN A N 1
ATOM 5787 C CA . GLN A 1 753 ? -14.106 4.768 63.260 1.00 97.75 753 GLN A CA 1
ATOM 5788 C C . GLN A 1 753 ? -14.393 4.397 61.809 1.00 97.75 753 GLN A C 1
ATOM 5790 O O . GLN A 1 753 ? -13.661 3.619 61.199 1.00 97.75 753 GLN A O 1
ATOM 5795 N N . ILE A 1 754 ? -15.403 5.032 61.226 1.00 97.88 754 ILE A N 1
ATOM 5796 C CA . ILE A 1 754 ? -15.572 5.125 59.779 1.00 97.88 754 ILE A CA 1
ATOM 5797 C C . ILE A 1 754 ? -14.770 6.344 59.314 1.00 97.88 754 ILE A C 1
ATOM 5799 O O . ILE A 1 754 ? -15.151 7.496 59.544 1.00 97.88 754 ILE A O 1
ATOM 5803 N N . MET A 1 755 ? -13.627 6.073 58.688 1.00 96.44 755 MET A N 1
ATOM 5804 C CA . MET A 1 755 ? -12.810 7.065 57.998 1.00 96.44 755 MET A CA 1
ATOM 5805 C C . MET A 1 755 ? -13.466 7.341 56.649 1.00 96.44 755 MET A C 1
ATOM 5807 O O . MET A 1 755 ? -13.442 6.486 55.763 1.00 96.44 755 MET A O 1
ATOM 5811 N N . THR A 1 756 ? -14.077 8.513 56.509 1.00 95.94 756 THR A N 1
ATOM 5812 C CA . THR A 1 756 ? -14.641 8.960 55.231 1.00 95.94 756 THR A CA 1
ATOM 5813 C C . THR A 1 756 ? -13.520 9.415 54.295 1.00 95.94 756 THR A C 1
ATOM 5815 O O . THR A 1 756 ? -12.400 9.690 54.741 1.00 95.94 756 THR A O 1
ATOM 5818 N N . ALA A 1 757 ? -13.800 9.528 52.998 1.00 94.88 757 ALA A N 1
ATOM 5819 C CA . ALA A 1 757 ? -12.966 10.343 52.124 1.00 94.88 757 ALA A CA 1
ATOM 5820 C C . ALA A 1 757 ? -13.306 11.828 52.339 1.00 94.88 757 ALA A C 1
ATOM 5822 O O . ALA A 1 757 ? -14.476 12.228 52.374 1.00 94.88 757 ALA A O 1
ATOM 5823 N N . CYS A 1 758 ? -12.283 12.664 52.488 1.00 94.19 758 CYS A N 1
ATOM 5824 C CA . CYS A 1 758 ? -12.423 14.107 52.590 1.00 94.19 758 CYS A CA 1
ATOM 5825 C C . CYS A 1 758 ? -13.055 14.685 51.321 1.00 94.19 758 CYS A C 1
ATOM 5827 O O . CYS A 1 758 ? -13.817 15.646 51.425 1.00 94.19 758 CYS A O 1
ATOM 5829 N N . ASP A 1 759 ? -12.782 14.101 50.150 1.00 93.00 759 ASP A N 1
ATOM 5830 C CA . ASP A 1 759 ? -13.353 14.530 48.869 1.00 93.00 759 ASP A CA 1
ATOM 5831 C C . ASP A 1 759 ? -14.811 14.109 48.642 1.00 93.00 759 ASP A C 1
ATOM 5833 O O . ASP A 1 759 ? -15.510 14.799 47.897 1.00 93.00 759 ASP A O 1
ATOM 5837 N N . SER A 1 760 ? -15.341 13.142 49.404 1.00 92.06 760 SER A N 1
ATOM 5838 C CA . SER A 1 760 ? -16.784 12.829 49.397 1.00 92.06 760 SER A CA 1
ATOM 5839 C C . SER A 1 760 ? -17.668 13.988 49.862 1.00 92.06 760 SER A C 1
ATOM 5841 O O . SER A 1 760 ? -18.878 13.968 49.664 1.00 92.06 760 SER A O 1
ATOM 5843 N N . LYS A 1 761 ? -17.081 15.058 50.411 1.00 89.81 761 LYS A N 1
ATOM 5844 C CA . LYS A 1 761 ? -17.780 16.332 50.627 1.00 89.81 761 LYS A CA 1
ATOM 5845 C C . LYS A 1 761 ? -18.393 16.948 49.365 1.00 89.81 761 LYS A C 1
ATOM 5847 O O . LYS A 1 761 ? -19.240 17.827 49.479 1.00 89.81 761 LYS A O 1
ATOM 5852 N N . ASN A 1 762 ? -17.899 16.575 48.185 1.00 87.75 762 ASN A N 1
ATOM 5853 C CA . ASN A 1 762 ? -18.350 17.139 46.916 1.00 87.75 762 ASN A CA 1
ATOM 5854 C C . ASN A 1 762 ? -19.601 16.428 46.373 1.00 87.75 762 ASN A C 1
ATOM 5856 O O . ASN A 1 762 ? -20.200 16.914 45.415 1.00 87.75 762 ASN A O 1
ATOM 5860 N N . ALA A 1 763 ? -20.007 15.305 46.974 1.00 85.75 763 ALA A N 1
ATOM 5861 C CA . ALA A 1 763 ? -21.223 14.600 46.601 1.00 85.75 763 ALA A CA 1
ATOM 5862 C C . ALA A 1 763 ? -22.479 15.310 47.145 1.00 85.75 763 ALA A C 1
ATOM 5864 O O . ALA A 1 763 ? -22.498 15.853 48.257 1.00 85.75 763 ALA A O 1
ATOM 5865 N N . ALA A 1 764 ? -23.534 15.315 46.326 1.00 80.25 764 ALA A N 1
ATOM 5866 C CA . ALA A 1 764 ? -24.779 16.037 46.596 1.00 80.25 764 ALA A CA 1
ATOM 5867 C C . ALA A 1 764 ? -25.828 15.213 47.366 1.00 80.25 764 ALA A C 1
ATOM 5869 O O . ALA A 1 764 ? -26.709 15.800 47.993 1.00 80.25 764 ALA A O 1
ATOM 5870 N N . ASP A 1 765 ? -25.715 13.884 47.331 1.00 85.50 765 ASP A N 1
ATOM 5871 C CA . ASP A 1 765 ? -26.663 12.939 47.927 1.00 85.50 765 ASP A CA 1
ATOM 5872 C C . ASP A 1 765 ? -26.081 12.271 49.189 1.00 85.50 765 ASP A C 1
ATOM 5874 O O . ASP A 1 765 ? -25.070 12.712 49.746 1.00 85.50 765 ASP A O 1
ATOM 5878 N N . ASP A 1 766 ? -26.740 11.222 49.684 1.00 90.06 766 ASP A N 1
ATOM 5879 C CA . ASP A 1 766 ? -26.223 10.432 50.798 1.00 90.06 766 ASP A CA 1
ATOM 5880 C C . ASP A 1 766 ? -24.863 9.812 50.453 1.00 90.06 766 ASP A C 1
ATOM 5882 O O . ASP A 1 766 ? -24.663 9.306 49.353 1.00 90.06 766 ASP A O 1
ATOM 5886 N N . LEU A 1 767 ? -23.920 9.833 51.399 1.00 91.75 767 LEU A N 1
ATOM 5887 C CA . LEU A 1 767 ? -22.547 9.376 51.164 1.00 91.75 767 LEU A CA 1
ATOM 5888 C C . LEU A 1 767 ? -22.381 7.879 51.411 1.00 91.75 767 LEU A C 1
ATOM 5890 O O . LEU A 1 767 ? -21.631 7.214 50.699 1.00 91.75 767 LEU A O 1
ATOM 5894 N N . ALA A 1 768 ? -23.043 7.345 52.438 1.00 93.06 768 ALA A N 1
ATOM 5895 C CA . ALA A 1 768 ? -22.918 5.940 52.803 1.00 93.06 768 ALA A CA 1
ATOM 5896 C C . ALA A 1 768 ? -24.083 5.449 53.672 1.00 93.06 768 ALA A C 1
ATOM 5898 O O . ALA A 1 768 ? -24.829 6.235 54.255 1.00 93.06 768 ALA A O 1
ATOM 5899 N N . SER A 1 769 ? -24.207 4.132 53.834 1.00 93.44 769 SER A N 1
ATOM 5900 C CA . SER A 1 769 ? -25.031 3.542 54.896 1.00 93.44 769 SER A CA 1
ATOM 5901 C C . SER A 1 769 ? -24.406 2.276 55.464 1.00 93.44 769 SER A C 1
ATOM 5903 O O . SER A 1 769 ? -23.649 1.606 54.770 1.00 93.44 769 SER A O 1
ATOM 5905 N N . PHE A 1 770 ? -24.726 1.936 56.711 1.00 95.50 770 PHE A N 1
ATOM 5906 C CA . PHE A 1 770 ? -24.295 0.692 57.350 1.00 95.50 770 PHE A CA 1
ATOM 5907 C C . PHE A 1 770 ? -25.382 0.125 58.266 1.00 95.50 770 PHE A C 1
ATOM 5909 O O . PHE A 1 770 ? -26.361 0.795 58.584 1.00 95.50 770 PHE A O 1
ATOM 5916 N N . THR A 1 771 ? -25.209 -1.122 58.690 1.00 95.06 771 THR A N 1
ATOM 5917 C CA . THR A 1 771 ? -26.074 -1.814 59.652 1.00 95.06 771 THR A CA 1
ATOM 5918 C C . THR A 1 771 ? -25.381 -1.910 61.006 1.00 95.06 771 THR A C 1
ATOM 5920 O O . THR A 1 771 ? -24.217 -2.318 61.084 1.00 95.06 771 THR A O 1
ATOM 5923 N N . ALA A 1 772 ? -26.094 -1.560 62.072 1.00 95.69 772 ALA A N 1
ATOM 5924 C CA . ALA A 1 772 ? -25.614 -1.682 63.442 1.00 95.69 772 ALA A CA 1
ATOM 5925 C C . ALA A 1 772 ? -25.505 -3.158 63.866 1.00 95.69 772 ALA A C 1
ATOM 5927 O O . ALA A 1 772 ? -26.479 -3.906 63.785 1.00 95.69 772 ALA A O 1
ATOM 5928 N N . ALA A 1 773 ? -24.337 -3.595 64.345 1.00 93.56 773 ALA A N 1
ATOM 5929 C CA . ALA A 1 773 ? -24.146 -4.973 64.820 1.00 93.56 773 ALA A CA 1
ATOM 5930 C C . ALA A 1 773 ? -24.694 -5.225 66.239 1.00 93.56 773 ALA A C 1
ATOM 5932 O O . ALA A 1 773 ? -24.895 -6.376 66.622 1.00 93.56 773 ALA A O 1
ATOM 5933 N N . ALA A 1 774 ? -24.892 -4.161 67.017 1.00 93.75 774 ALA A N 1
ATOM 5934 C CA . ALA A 1 774 ? -25.361 -4.158 68.400 1.00 93.75 774 ALA A CA 1
ATOM 5935 C C . ALA A 1 774 ? -26.155 -2.864 68.660 1.00 93.75 774 ALA A C 1
ATOM 5937 O O . ALA A 1 774 ? -26.291 -2.039 67.755 1.00 93.75 774 ALA A O 1
ATOM 5938 N N . ASP A 1 775 ? -26.650 -2.674 69.882 1.00 93.88 775 ASP A N 1
ATOM 5939 C CA . ASP A 1 775 ? -27.112 -1.357 70.322 1.00 93.88 775 ASP A CA 1
ATOM 5940 C C . ASP A 1 775 ? -25.894 -0.420 70.386 1.00 93.88 775 ASP A C 1
ATOM 5942 O O . ASP A 1 775 ? -24.935 -0.680 71.119 1.00 93.88 775 ASP A O 1
ATOM 5946 N N . ILE A 1 776 ? -25.896 0.624 69.555 1.00 96.69 776 ILE A N 1
ATOM 5947 C CA . ILE A 1 776 ? -24.743 1.503 69.331 1.00 96.69 776 ILE A CA 1
ATOM 5948 C C . ILE A 1 776 ? -25.099 2.975 69.497 1.00 96.69 776 ILE A C 1
ATOM 5950 O O . ILE A 1 776 ? -26.202 3.409 69.167 1.00 96.69 776 ILE A O 1
ATOM 5954 N N . THR A 1 777 ? -24.116 3.769 69.910 1.00 96.44 777 THR A N 1
ATOM 5955 C CA . THR A 1 777 ? -24.154 5.225 69.774 1.00 96.44 777 THR A CA 1
ATOM 5956 C C . THR A 1 777 ? -23.261 5.629 68.605 1.00 96.44 777 THR A C 1
ATOM 5958 O O . THR A 1 777 ? -22.073 5.298 68.555 1.00 96.44 777 THR A O 1
ATOM 5961 N N . VAL A 1 778 ? -23.841 6.339 67.638 1.00 97.75 778 VAL A N 1
ATOM 5962 C CA . VAL A 1 778 ? -23.140 6.876 66.467 1.00 97.75 778 VAL A CA 1
ATOM 5963 C C . VAL A 1 778 ? -22.801 8.336 66.723 1.00 97.75 778 VAL A C 1
ATOM 5965 O O . VAL A 1 778 ? -23.696 9.157 66.929 1.00 97.75 778 VAL A O 1
ATOM 5968 N N . TYR A 1 779 ? -21.515 8.664 66.652 1.00 97.75 779 TYR A N 1
ATOM 5969 C CA . TYR A 1 779 ? -20.986 10.012 66.799 1.00 97.75 779 TYR A CA 1
ATOM 5970 C C . TYR A 1 779 ? -20.512 10.550 65.453 1.00 97.75 779 TYR A C 1
ATOM 5972 O O . TYR A 1 779 ? -19.524 10.070 64.901 1.00 97.75 779 TYR A O 1
ATOM 5980 N N . ALA A 1 780 ? -21.180 11.575 64.935 1.00 96.81 780 ALA A N 1
ATOM 5981 C CA . ALA A 1 780 ? -20.730 12.304 63.760 1.00 96.81 780 ALA A CA 1
ATOM 5982 C C . ALA A 1 780 ? -19.887 13.516 64.187 1.00 96.81 780 ALA A C 1
ATOM 5984 O O . ALA A 1 780 ? -20.340 14.367 64.956 1.00 96.81 780 ALA A O 1
ATOM 5985 N N . VAL A 1 781 ? -18.649 13.585 63.700 1.00 96.00 781 VAL A N 1
ATOM 5986 C CA . VAL A 1 781 ? -17.652 14.594 64.077 1.00 96.00 781 VAL A CA 1
ATOM 5987 C C . VAL A 1 781 ? -17.470 15.562 62.914 1.00 96.00 781 VAL A C 1
ATOM 5989 O O . VAL A 1 781 ? -16.807 15.255 61.924 1.00 96.00 781 VAL A O 1
ATOM 5992 N N . PHE A 1 782 ? -18.110 16.723 63.034 1.00 95.00 782 PHE A N 1
ATOM 5993 C CA . PHE A 1 782 ? -18.309 17.702 61.967 1.00 95.00 782 PHE A CA 1
ATOM 5994 C C . PHE A 1 782 ? -17.449 18.946 62.160 1.00 95.00 782 PHE A C 1
ATOM 5996 O O . PHE A 1 782 ? -17.376 19.485 63.259 1.00 95.00 782 PHE A O 1
ATOM 6003 N N . ASP A 1 783 ? -16.840 19.432 61.081 1.00 94.94 783 ASP A N 1
ATOM 6004 C CA . ASP A 1 783 ? -16.083 20.687 61.054 1.00 94.94 783 ASP A CA 1
ATOM 6005 C C . ASP A 1 783 ? -16.957 21.860 61.537 1.00 94.94 783 ASP A C 1
ATOM 6007 O O . ASP A 1 783 ? -18.031 22.111 60.988 1.00 94.94 783 ASP A O 1
ATOM 6011 N N . THR A 1 784 ? -16.506 22.604 62.553 1.00 93.31 784 THR A N 1
ATOM 6012 C CA . THR A 1 784 ? -17.291 23.692 63.172 1.00 93.31 784 THR A CA 1
ATOM 6013 C C . THR A 1 784 ? -17.572 24.865 62.236 1.00 93.31 784 THR A C 1
ATOM 6015 O O . THR A 1 784 ? -18.417 25.710 62.536 1.00 93.31 784 THR A O 1
ATOM 6018 N N . ARG A 1 785 ? -16.887 24.938 61.093 1.00 91.88 785 ARG A N 1
ATOM 6019 C CA . ARG A 1 785 ? -17.135 25.941 60.052 1.00 91.88 785 ARG A CA 1
ATOM 6020 C C . ARG A 1 785 ? -18.377 25.615 59.211 1.00 91.88 785 ARG A C 1
ATOM 6022 O O . ARG A 1 785 ? -18.872 26.499 58.512 1.00 91.88 785 ARG A O 1
ATOM 6029 N N . VAL A 1 786 ? -18.908 24.390 59.293 1.00 89.50 786 VAL A N 1
ATOM 6030 C CA . VAL A 1 786 ? -20.208 24.016 58.715 1.00 89.50 786 VAL A CA 1
ATOM 6031 C C . VAL A 1 786 ? -21.316 24.605 59.591 1.00 89.50 786 VAL A C 1
ATOM 6033 O O . VAL A 1 786 ? -21.733 24.025 60.587 1.00 89.50 786 VAL A O 1
ATOM 6036 N N . THR A 1 787 ? -21.769 25.808 59.237 1.00 83.31 787 THR A N 1
ATOM 6037 C CA . THR A 1 787 ? -22.763 26.563 60.027 1.00 83.31 787 THR A CA 1
ATOM 6038 C C . THR A 1 787 ? -24.212 26.244 59.657 1.00 83.31 787 THR A C 1
ATOM 6040 O O . THR A 1 787 ? -25.106 26.433 60.478 1.00 83.31 787 THR A O 1
ATOM 6043 N N . SER A 1 788 ? -24.449 25.735 58.446 1.00 88.25 788 SER A N 1
ATOM 6044 C CA . SER A 1 788 ? -25.743 25.208 58.008 1.00 88.25 788 SER A CA 1
ATOM 6045 C C . SER A 1 788 ? -25.676 23.685 58.018 1.00 88.25 788 SER A C 1
ATOM 6047 O O . SER A 1 788 ? -25.189 23.084 57.065 1.00 88.25 788 SER A O 1
ATOM 6049 N N . LEU A 1 789 ? -26.117 23.067 59.113 1.00 88.06 789 LEU A N 1
ATOM 6050 C CA . LEU A 1 789 ? -26.043 21.615 59.275 1.00 88.06 789 LEU A CA 1
ATOM 6051 C C . LEU A 1 789 ? -26.988 20.894 58.294 1.00 88.06 789 LEU A C 1
ATOM 6053 O O . LEU A 1 789 ? -28.095 21.384 58.042 1.00 88.06 789 LEU A O 1
ATOM 6057 N N . PRO A 1 790 ? -26.577 19.740 57.740 1.00 90.06 790 PRO A N 1
ATOM 6058 C CA . PRO A 1 790 ? -27.392 18.985 56.798 1.00 90.06 790 PRO A CA 1
ATOM 6059 C C . PRO A 1 790 ? -28.614 18.365 57.487 1.00 90.06 790 PRO A C 1
ATOM 6061 O O . PRO A 1 790 ? -28.578 18.024 58.669 1.00 90.06 790 PRO A O 1
ATOM 6064 N N . ALA A 1 791 ? -29.699 18.187 56.728 1.00 90.00 791 ALA A N 1
ATOM 6065 C CA . ALA A 1 791 ? -30.993 17.762 57.267 1.00 90.00 791 ALA A CA 1
ATOM 6066 C C . ALA A 1 791 ? -30.938 16.421 58.018 1.00 90.00 791 ALA A C 1
ATOM 6068 O O . ALA A 1 791 ? -31.605 16.277 59.032 1.00 90.00 791 ALA A O 1
ATOM 6069 N N . TRP A 1 792 ? -30.111 15.467 57.579 1.00 90.81 792 TRP A N 1
ATOM 6070 C CA . TRP A 1 792 ? -29.991 14.155 58.231 1.00 90.81 792 TRP A CA 1
ATOM 6071 C C . TRP A 1 792 ? -29.447 14.229 59.669 1.00 90.81 792 TRP A C 1
ATOM 6073 O O . TRP A 1 792 ? -29.669 13.319 60.467 1.00 90.81 792 TRP A O 1
ATOM 6083 N N . LEU A 1 793 ? -28.763 15.324 60.018 1.00 92.25 793 LEU A N 1
ATOM 6084 C CA . LEU A 1 793 ? -28.219 15.554 61.352 1.00 92.25 793 LEU A CA 1
ATOM 6085 C C . LEU A 1 793 ? -29.261 16.147 62.320 1.00 92.25 793 LEU A C 1
ATOM 6087 O O . LEU A 1 793 ? -28.968 16.272 63.505 1.00 92.25 793 LEU A O 1
ATOM 6091 N N . SER A 1 794 ? -30.475 16.493 61.862 1.00 90.00 794 SER A N 1
ATOM 6092 C CA . SER A 1 794 ? -31.524 17.090 62.712 1.00 90.00 794 SER A CA 1
ATOM 6093 C C . SER A 1 794 ? -31.941 16.202 63.880 1.00 90.00 794 SER A C 1
ATOM 6095 O O . SER A 1 794 ? -32.342 16.705 64.926 1.00 90.00 794 SER A O 1
ATOM 6097 N N . ASP A 1 795 ? -31.841 14.888 63.689 1.00 89.69 795 ASP A N 1
ATOM 6098 C CA . ASP A 1 795 ? -32.225 13.885 64.680 1.00 89.69 795 ASP A CA 1
ATOM 6099 C C . ASP A 1 795 ? -31.066 13.516 65.619 1.00 89.69 795 ASP A C 1
ATOM 6101 O O . ASP A 1 795 ? -31.234 12.687 66.513 1.00 89.69 795 ASP A O 1
ATOM 6105 N N . TYR A 1 796 ? -29.880 14.092 65.406 1.00 95.00 796 TYR A N 1
ATOM 6106 C CA . TYR A 1 796 ? -28.725 13.913 66.275 1.00 95.00 796 TYR A CA 1
ATOM 6107 C C . TYR A 1 796 ? -28.681 15.016 67.334 1.00 95.00 796 TYR A C 1
ATOM 6109 O O . TYR A 1 796 ? -28.962 16.185 67.074 1.00 95.00 796 TYR A O 1
ATOM 6117 N N . THR A 1 797 ? -28.252 14.659 68.543 1.00 95.31 797 THR A N 1
ATOM 6118 C CA . THR A 1 797 ? -28.055 15.624 69.629 1.00 95.31 797 THR A CA 1
ATOM 6119 C C . THR A 1 797 ? -26.617 16.135 69.612 1.00 95.31 797 THR A C 1
ATOM 6121 O O . THR A 1 797 ? -25.676 15.348 69.731 1.00 95.31 797 THR A O 1
ATOM 6124 N N . GLN A 1 798 ? -26.421 17.451 69.491 1.00 94.62 798 GLN A N 1
ATOM 6125 C CA . GLN A 1 798 ? -25.094 18.051 69.650 1.00 94.62 798 GLN A CA 1
ATOM 6126 C C . GLN A 1 798 ? -24.615 17.889 71.097 1.00 94.62 798 GLN A C 1
ATOM 6128 O O . GLN A 1 798 ? -25.293 18.292 72.042 1.00 94.62 798 GLN A O 1
ATOM 6133 N N . THR A 1 799 ? -23.435 17.305 71.274 1.00 94.81 799 THR A N 1
ATOM 6134 C CA . THR A 1 799 ? -22.831 17.078 72.592 1.00 94.81 799 THR A CA 1
ATOM 6135 C C . THR A 1 799 ? -21.951 18.261 73.012 1.00 94.81 799 THR A C 1
ATOM 6137 O O . THR A 1 799 ? -21.636 19.139 72.209 1.00 94.81 799 THR A O 1
ATOM 6140 N N . ALA A 1 800 ? -21.498 18.272 74.269 1.00 93.75 800 ALA A N 1
ATOM 6141 C CA . ALA A 1 800 ? -20.477 19.217 74.735 1.00 93.75 800 ALA A CA 1
ATOM 6142 C C . ALA A 1 800 ? -19.047 18.845 74.283 1.00 93.75 800 ALA A C 1
ATOM 6144 O O . ALA A 1 800 ? -18.102 19.571 74.588 1.00 93.75 800 ALA A O 1
ATOM 6145 N N . MET A 1 801 ? -18.869 17.709 73.597 1.00 96.38 801 MET A N 1
ATOM 6146 C CA . MET A 1 801 ? -17.560 17.227 73.168 1.00 96.38 801 MET A CA 1
ATOM 6147 C C . MET A 1 801 ? -17.072 17.956 71.912 1.00 96.38 801 MET A C 1
ATOM 6149 O O . MET A 1 801 ? -17.844 18.264 71.002 1.00 96.38 801 MET A O 1
ATOM 6153 N N . THR A 1 802 ? -15.757 18.153 71.837 1.00 95.81 802 THR A N 1
ATOM 6154 C CA . THR A 1 802 ? -15.064 18.712 70.671 1.00 95.81 802 THR A CA 1
ATOM 6155 C C . THR A 1 802 ? -13.855 17.859 70.314 1.00 95.81 802 THR A C 1
ATOM 6157 O O . THR A 1 802 ? -13.213 17.313 71.210 1.00 95.81 802 THR A O 1
ATOM 6160 N N . ALA A 1 803 ? -13.505 17.801 69.032 1.00 96.94 803 ALA A N 1
ATOM 6161 C CA . ALA A 1 803 ? -12.254 17.209 68.556 1.00 96.94 803 ALA A CA 1
ATOM 6162 C C . ALA A 1 803 ? -11.441 18.237 67.751 1.00 96.94 803 ALA A C 1
ATOM 6164 O O . ALA A 1 803 ? -11.981 19.260 67.328 1.00 96.94 803 ALA A O 1
ATOM 6165 N N . ALA A 1 804 ? -10.156 17.975 67.524 1.00 97.25 804 ALA A N 1
ATOM 6166 C CA . ALA A 1 804 ? -9.286 18.797 66.682 1.00 97.25 804 ALA A CA 1
ATOM 6167 C C . ALA A 1 804 ? -8.338 17.928 65.845 1.00 97.25 804 ALA A C 1
ATOM 6169 O O . ALA A 1 804 ? -7.962 16.833 66.273 1.00 97.25 804 ALA A O 1
ATOM 6170 N N . SER A 1 805 ? -7.939 18.415 64.668 1.00 97.19 805 SER A N 1
ATOM 6171 C CA . SER A 1 805 ? -6.993 17.730 63.774 1.00 97.19 805 SER A CA 1
ATOM 6172 C C . SER A 1 805 ? -5.749 18.557 63.445 1.00 97.19 805 SER A C 1
ATOM 6174 O O . SER A 1 805 ? -5.692 19.761 63.679 1.00 97.19 805 SER A O 1
ATOM 6176 N N . SER A 1 806 ? -4.728 17.895 62.895 1.00 97.38 806 SER A N 1
ATOM 6177 C CA . SER A 1 806 ? -3.388 18.438 62.608 1.00 97.38 806 SER A CA 1
ATOM 6178 C C . SER A 1 806 ? -3.334 19.538 61.541 1.00 97.38 806 SER A C 1
ATOM 6180 O O . SER A 1 806 ? -2.284 20.138 61.334 1.00 97.38 806 SER A O 1
ATOM 6182 N N . ASN A 1 807 ? -4.455 19.816 60.880 1.00 94.94 807 ASN A N 1
ATOM 6183 C CA . ASN A 1 807 ? -4.651 20.900 59.917 1.00 94.94 807 ASN A CA 1
ATOM 6184 C C . ASN A 1 807 ? -5.441 22.087 60.508 1.00 94.94 807 ASN A C 1
ATOM 6186 O O . ASN A 1 807 ? -6.106 22.805 59.762 1.00 94.94 807 ASN A O 1
ATOM 6190 N N . ASP A 1 808 ? -5.408 22.256 61.832 1.00 94.88 808 ASP A N 1
ATOM 6191 C CA . ASP A 1 808 ? -6.051 23.348 62.575 1.00 94.88 808 ASP A CA 1
ATOM 6192 C C . ASP A 1 808 ? -7.583 23.426 62.407 1.00 94.88 808 ASP A C 1
ATOM 6194 O O . ASP A 1 808 ? -8.187 24.497 62.512 1.00 94.88 808 ASP A O 1
ATOM 6198 N N . VAL A 1 809 ? -8.234 22.285 62.158 1.00 96.00 809 VAL A N 1
ATOM 6199 C CA . VAL A 1 809 ? -9.700 22.179 62.129 1.00 96.00 809 VAL A CA 1
ATOM 6200 C C . VAL A 1 809 ? -10.213 21.709 63.483 1.00 96.00 809 VAL A C 1
ATOM 6202 O O . VAL A 1 809 ? -9.749 20.702 64.019 1.00 96.00 809 VAL A O 1
ATOM 6205 N N . SER A 1 810 ? -11.204 22.429 64.004 1.00 96.50 810 SER A N 1
ATOM 6206 C CA . SER A 1 810 ? -11.980 22.035 65.179 1.00 96.50 810 SER A CA 1
ATOM 6207 C C . SER A 1 810 ? -13.295 21.397 64.745 1.00 96.50 810 SER A C 1
ATOM 6209 O O . SER A 1 810 ? -13.923 21.856 63.791 1.00 96.50 810 SER A O 1
ATOM 6211 N N . TYR A 1 811 ? -13.745 20.388 65.483 1.00 97.12 811 TYR A N 1
ATOM 6212 C CA . TYR A 1 811 ? -14.967 19.647 65.190 1.00 97.12 811 TYR A CA 1
ATOM 6213 C C . TYR A 1 811 ? -15.954 19.690 66.358 1.00 97.12 811 TYR A C 1
ATOM 6215 O O . TYR A 1 811 ? -15.562 19.563 67.521 1.00 97.12 811 TYR A O 1
ATOM 6223 N N . ALA A 1 812 ? -17.237 19.816 66.031 1.00 95.69 812 ALA A N 1
ATOM 6224 C CA . ALA A 1 812 ? -18.357 19.566 66.928 1.00 95.69 812 ALA A CA 1
ATOM 6225 C C . ALA A 1 812 ? -18.810 18.104 66.801 1.00 95.69 812 ALA A C 1
ATOM 6227 O O . ALA A 1 812 ? -18.815 17.540 65.705 1.00 95.69 812 ALA A O 1
ATOM 6228 N N . VAL A 1 813 ? -19.189 17.490 67.923 1.00 97.12 813 VAL A N 1
ATOM 6229 C CA . VAL A 1 813 ? -19.584 16.076 67.973 1.00 97.12 813 VAL A CA 1
ATOM 6230 C C . VAL A 1 813 ? -21.089 15.962 68.209 1.00 97.12 813 VAL A C 1
ATOM 6232 O O . VAL A 1 813 ? -21.612 16.471 69.205 1.00 97.12 813 VAL A O 1
ATOM 6235 N N . PHE A 1 814 ? -21.770 15.247 67.320 1.00 96.81 814 PHE A N 1
ATOM 6236 C CA . PHE A 1 814 ? -23.207 14.975 67.357 1.00 96.81 814 PHE A CA 1
ATOM 6237 C C . PHE A 1 814 ? -23.439 13.487 67.597 1.00 96.81 814 PHE A C 1
ATOM 6239 O O . PHE A 1 814 ? -22.766 12.677 66.973 1.00 96.81 814 PHE A O 1
ATOM 6246 N N . ALA A 1 815 ? -24.377 13.117 68.468 1.00 96.56 815 ALA A N 1
ATOM 6247 C CA . ALA A 1 815 ? -24.614 11.727 68.860 1.00 96.56 815 ALA A CA 1
ATOM 6248 C C . ALA A 1 815 ? -26.069 11.292 68.636 1.00 96.56 815 ALA A C 1
ATOM 6250 O O . ALA A 1 815 ? -26.994 12.089 68.827 1.00 96.56 815 ALA A O 1
ATOM 6251 N N . LYS A 1 816 ? -26.267 10.022 68.269 1.00 96.06 816 LYS A N 1
ATOM 6252 C CA . LYS A 1 816 ? -27.578 9.363 68.194 1.00 96.06 816 LYS A CA 1
ATOM 6253 C C . LYS A 1 816 ? -27.443 7.865 68.464 1.00 96.06 816 LYS A C 1
ATOM 6255 O O . LYS A 1 816 ? -26.521 7.233 67.949 1.00 96.06 816 LYS A O 1
ATOM 6260 N N . ASP A 1 817 ? -28.378 7.319 69.233 1.00 95.00 817 ASP A N 1
ATOM 6261 C CA . ASP A 1 817 ? -28.440 5.889 69.538 1.00 95.00 817 ASP A CA 1
ATOM 6262 C C . ASP A 1 817 ? -29.241 5.130 68.474 1.00 95.00 817 ASP A C 1
ATOM 6264 O O . ASP A 1 817 ? -30.245 5.629 67.958 1.00 95.00 817 ASP A O 1
ATOM 6268 N N . TYR A 1 818 ? -28.802 3.911 68.177 1.00 94.81 818 TYR A N 1
ATOM 6269 C CA . TYR A 1 818 ? -29.423 2.976 67.243 1.00 94.81 818 TYR A CA 1
ATOM 6270 C C . TYR A 1 818 ? -29.464 1.578 67.865 1.00 94.81 818 TYR A C 1
ATOM 6272 O O . TYR A 1 818 ? -28.586 1.209 68.648 1.00 94.81 818 TYR A O 1
ATOM 6280 N N . LYS A 1 819 ? -30.483 0.790 67.524 1.00 94.25 819 LYS A N 1
ATOM 6281 C CA . LYS A 1 819 ? -30.624 -0.600 67.965 1.00 94.25 819 LYS A CA 1
ATOM 6282 C C . LYS A 1 819 ? -29.886 -1.562 67.043 1.00 94.25 819 LYS A C 1
ATOM 6284 O O . LYS A 1 819 ? -29.658 -1.274 65.868 1.00 94.25 819 LYS A O 1
ATOM 6289 N N . ALA A 1 820 ? -29.536 -2.732 67.571 1.00 92.94 820 ALA A N 1
ATOM 6290 C CA . ALA A 1 820 ? -28.959 -3.807 66.771 1.00 92.94 820 ALA A CA 1
ATOM 6291 C C . ALA A 1 820 ? -29.844 -4.125 65.549 1.00 92.94 820 ALA A C 1
ATOM 6293 O O . ALA A 1 820 ? -31.037 -4.396 65.685 1.00 92.94 820 ALA A O 1
ATOM 6294 N N . GLY A 1 821 ? -29.249 -4.119 64.356 1.00 91.56 821 GLY A N 1
ATOM 6295 C CA . GLY A 1 821 ? -29.941 -4.329 63.083 1.00 91.56 821 GLY A CA 1
ATOM 6296 C C . GLY A 1 821 ? -30.484 -3.060 62.419 1.00 91.56 821 GLY A C 1
ATOM 6297 O O . GLY A 1 821 ? -30.889 -3.136 61.259 1.00 91.56 821 GLY A O 1
ATOM 6298 N N . ASP A 1 822 ? -30.459 -1.903 63.087 1.00 94.94 822 ASP A N 1
ATOM 6299 C CA . ASP A 1 822 ? -30.870 -0.641 62.470 1.00 94.94 822 ASP A CA 1
ATOM 6300 C C . ASP A 1 822 ? -29.934 -0.261 61.314 1.00 94.94 822 ASP A C 1
ATOM 6302 O O . ASP A 1 822 ? -28.710 -0.432 61.381 1.00 94.94 822 ASP A O 1
ATOM 6306 N N . ARG A 1 823 ? -30.520 0.303 60.250 1.00 93.62 823 ARG A N 1
ATOM 6307 C CA . ARG A 1 823 ? -29.775 0.904 59.140 1.00 93.62 823 ARG A CA 1
ATOM 6308 C C . ARG A 1 823 ? -29.481 2.367 59.457 1.00 93.62 823 ARG A C 1
ATOM 6310 O O . ARG A 1 823 ? -30.398 3.160 59.657 1.00 93.62 823 ARG A O 1
ATOM 6317 N N . VAL A 1 824 ? -28.203 2.720 59.449 1.00 94.88 824 VAL A N 1
ATOM 6318 C CA . VAL A 1 824 ? -27.707 4.082 59.649 1.00 94.88 824 VAL A CA 1
ATOM 6319 C C . VAL A 1 824 ? -27.322 4.663 58.295 1.00 94.88 824 VAL A C 1
ATOM 6321 O O . VAL A 1 824 ? -26.488 4.090 57.595 1.00 94.88 824 VAL A O 1
ATOM 6324 N N . THR A 1 825 ? -27.907 5.803 57.935 1.00 94.06 825 THR A N 1
ATOM 6325 C CA . THR A 1 825 ? -27.557 6.554 56.721 1.00 94.06 825 THR A CA 1
ATOM 6326 C C . THR A 1 825 ? -26.688 7.750 57.086 1.00 94.06 825 THR A C 1
ATOM 6328 O O . THR A 1 825 ? -26.991 8.486 58.024 1.00 94.06 825 THR A O 1
ATOM 6331 N N . LEU A 1 826 ? -25.603 7.934 56.339 1.00 94.56 826 LEU A N 1
ATOM 6332 C CA . LEU A 1 826 ? -24.657 9.032 56.470 1.00 94.56 826 LEU A CA 1
ATOM 6333 C C . LEU A 1 826 ? -24.832 9.952 55.259 1.00 94.56 826 LEU A C 1
ATOM 6335 O O . LEU A 1 826 ? -24.423 9.599 54.154 1.00 94.56 826 LEU A O 1
ATOM 6339 N N . GLY A 1 827 ? -25.480 11.096 55.466 1.00 92.25 827 GLY A N 1
ATOM 6340 C CA . GLY A 1 827 ? -25.782 12.045 54.394 1.00 92.25 827 GLY A CA 1
ATOM 6341 C C . GLY A 1 827 ? -24.625 12.995 54.073 1.00 92.25 827 GLY A C 1
ATOM 6342 O O . GLY A 1 827 ? -23.668 13.093 54.836 1.00 92.25 827 GLY A O 1
ATOM 6343 N N . THR A 1 828 ? -24.726 13.764 52.985 1.00 90.00 828 THR A N 1
ATOM 6344 C CA . THR A 1 828 ? -23.748 14.824 52.664 1.00 90.00 828 THR A CA 1
ATOM 6345 C C . THR A 1 828 ? -23.485 15.759 53.853 1.00 90.00 828 THR A C 1
ATOM 6347 O O . THR A 1 828 ? -24.343 15.976 54.717 1.00 90.00 828 THR A O 1
ATOM 6350 N N . ASN A 1 829 ? -22.295 16.359 53.899 1.00 89.56 829 ASN A N 1
ATOM 6351 C CA . ASN A 1 829 ? -21.947 17.325 54.936 1.00 89.56 829 ASN A CA 1
ATOM 6352 C C . ASN A 1 829 ? -22.549 18.729 54.694 1.00 89.56 829 ASN A C 1
ATOM 6354 O O . ASN A 1 829 ? -22.374 19.610 55.536 1.00 89.56 829 ASN A O 1
ATOM 6358 N N . GLY A 1 830 ? -23.259 18.930 53.572 1.00 79.94 830 GLY A N 1
ATOM 6359 C CA . GLY A 1 830 ? -24.055 20.131 53.281 1.00 79.94 830 GLY A CA 1
ATOM 6360 C C . GLY A 1 830 ? -23.252 21.352 52.817 1.00 79.94 830 GLY A C 1
ATOM 6361 O O . GLY A 1 830 ? -23.645 22.486 53.088 1.00 79.94 830 GLY A O 1
ATOM 6362 N N . MET A 1 831 ? -22.097 21.152 52.178 1.00 73.69 831 MET A N 1
ATOM 6363 C CA . MET A 1 831 ? -21.072 22.192 52.065 1.00 73.69 831 MET A CA 1
ATOM 6364 C C . MET A 1 831 ? -21.399 23.440 51.214 1.00 73.69 831 MET A C 1
ATOM 6366 O O . MET A 1 831 ? -21.885 23.355 50.089 1.00 73.69 831 MET A O 1
ATOM 6370 N N . THR A 1 832 ? -20.911 24.594 51.706 1.00 58.59 832 THR A N 1
ATOM 6371 C CA . THR A 1 832 ? -20.403 25.745 50.926 1.00 58.59 832 THR A CA 1
ATOM 6372 C C . THR A 1 832 ? -19.084 26.246 51.553 1.00 58.59 832 THR A C 1
ATOM 6374 O O . THR A 1 832 ? -19.065 26.517 52.752 1.00 58.59 832 THR A O 1
ATOM 6377 N N . GLY A 1 833 ? -17.997 26.421 50.781 1.00 67.88 833 GLY A N 1
ATOM 6378 C CA . GLY A 1 833 ? -16.723 27.029 51.240 1.00 67.88 833 GLY A CA 1
ATOM 6379 C C . GLY A 1 833 ? -15.573 26.051 51.566 1.00 67.88 833 GLY A C 1
ATOM 6380 O O . GLY A 1 833 ? -15.663 24.859 51.300 1.00 67.88 833 GLY A O 1
ATOM 6381 N N . SER A 1 834 ? -14.456 26.551 52.120 1.00 82.75 834 SER A N 1
ATOM 6382 C CA . SER A 1 834 ? -13.216 25.779 52.376 1.00 82.75 834 SER A CA 1
ATOM 6383 C C . SER A 1 834 ? -13.252 24.942 53.668 1.00 82.75 834 SER A C 1
ATOM 6385 O O . SER A 1 834 ? -12.431 25.153 54.566 1.00 82.75 834 SER A O 1
ATOM 6387 N N . VAL A 1 835 ? -14.205 24.014 53.781 1.00 90.75 835 VAL A N 1
ATOM 6388 C CA . VAL A 1 835 ? -14.339 23.107 54.941 1.00 90.75 835 VAL A CA 1
ATOM 6389 C C . VAL A 1 835 ? -13.884 21.677 54.587 1.00 90.75 835 VAL A C 1
ATOM 6391 O O . VAL A 1 835 ? -13.476 21.417 53.445 1.00 90.75 835 VAL A O 1
ATOM 6394 N N . VAL A 1 836 ? -13.822 20.765 55.562 1.00 93.50 836 VAL A N 1
ATOM 6395 C CA . VAL A 1 836 ? -13.507 19.331 55.342 1.00 93.50 836 VAL A CA 1
ATOM 6396 C C . VAL A 1 836 ? -14.753 18.456 55.524 1.00 93.50 836 VAL A C 1
ATOM 6398 O O . VAL A 1 836 ? -15.789 18.941 55.982 1.00 93.50 836 VAL A O 1
ATOM 6401 N N . ASN A 1 837 ? -14.684 17.184 55.118 1.00 94.25 837 ASN A N 1
ATOM 6402 C CA . ASN A 1 837 ? -15.768 16.236 55.394 1.00 94.25 837 ASN A CA 1
ATOM 6403 C C . ASN A 1 837 ? -15.845 15.895 56.902 1.00 94.25 837 ASN A C 1
ATOM 6405 O O . ASN A 1 837 ? -15.039 16.382 57.696 1.00 94.25 837 ASN A O 1
ATOM 6409 N N . TYR A 1 838 ? -16.812 15.082 57.321 1.00 95.00 838 TYR A N 1
ATOM 6410 C CA . TYR A 1 838 ? -16.925 14.590 58.701 1.00 95.00 838 TYR A CA 1
ATOM 6411 C C . TYR A 1 838 ? -16.320 13.190 58.856 1.00 95.00 838 TYR A C 1
ATOM 6413 O O . TYR A 1 838 ? -16.224 12.441 57.888 1.00 95.00 838 TYR A O 1
ATOM 6421 N N . ALA A 1 839 ? -15.962 12.809 60.081 1.00 96.06 839 ALA A N 1
ATOM 6422 C CA . ALA A 1 839 ? -15.664 11.421 60.451 1.00 96.06 839 ALA A CA 1
ATOM 6423 C C . ALA A 1 839 ? -16.795 10.860 61.324 1.00 96.06 839 ALA A C 1
ATOM 6425 O O . ALA A 1 839 ? -17.514 11.626 61.972 1.00 96.06 839 ALA A O 1
ATOM 6426 N N . VAL A 1 840 ? -16.960 9.536 61.358 1.00 97.94 840 VAL A N 1
ATOM 6427 C CA . VAL A 1 840 ? -17.974 8.888 62.204 1.00 97.94 840 VAL A CA 1
ATOM 6428 C C . VAL A 1 840 ? -17.308 7.902 63.148 1.00 97.94 840 VAL A C 1
ATOM 6430 O O . VAL A 1 840 ? -16.457 7.121 62.732 1.00 97.94 840 VAL A O 1
ATOM 6433 N N . PHE A 1 841 ? -17.712 7.924 64.411 1.00 98.06 841 PHE A N 1
ATOM 6434 C CA . PHE A 1 841 ? -17.284 6.973 65.429 1.00 98.06 841 PHE A CA 1
ATOM 6435 C C . PHE A 1 841 ? -18.491 6.205 65.941 1.00 98.06 841 PHE A C 1
ATOM 6437 O O . PHE A 1 841 ? -19.586 6.754 66.054 1.00 98.06 841 PHE A O 1
ATOM 6444 N N . VAL A 1 842 ? -18.284 4.938 66.260 1.00 97.75 842 VAL A N 1
ATOM 6445 C CA . VAL A 1 842 ? -19.322 4.035 66.732 1.00 97.75 842 VAL A CA 1
ATOM 6446 C C . VAL A 1 842 ? -18.828 3.338 67.992 1.00 97.75 842 VAL A C 1
ATOM 6448 O O . VAL A 1 842 ? -17.761 2.714 68.007 1.00 97.75 842 VAL A O 1
ATOM 6451 N N . THR A 1 843 ? -19.616 3.447 69.055 1.00 95.44 843 THR A N 1
ATOM 6452 C CA . THR A 1 843 ? -19.436 2.705 70.307 1.00 95.44 843 THR A CA 1
ATOM 6453 C C . THR A 1 843 ? -20.685 1.882 70.580 1.00 95.44 843 THR A C 1
ATOM 6455 O O . THR A 1 843 ? -21.738 2.137 70.002 1.00 95.44 843 THR A O 1
ATOM 6458 N N . GLU A 1 844 ? -20.593 0.899 71.470 1.00 92.31 844 GLU A N 1
ATOM 6459 C CA . GLU A 1 844 ? -21.804 0.326 72.067 1.00 92.31 844 GLU A CA 1
ATOM 6460 C C . GLU A 1 844 ? -22.490 1.408 72.911 1.00 92.31 844 GLU A C 1
ATOM 6462 O O . GLU A 1 844 ? -21.809 2.263 73.489 1.00 92.31 844 GLU A O 1
ATOM 6467 N N . THR A 1 845 ? -23.822 1.421 72.941 1.00 85.44 845 THR A N 1
ATOM 6468 C CA . THR A 1 845 ? -24.565 2.371 73.777 1.00 85.44 845 THR A CA 1
ATOM 6469 C C . THR A 1 845 ? -24.286 2.064 75.244 1.00 85.44 845 THR A C 1
ATOM 6471 O O . THR A 1 845 ? -24.557 0.957 75.711 1.00 85.44 845 THR A O 1
ATOM 6474 N N . GLU A 1 846 ? -23.770 3.039 75.996 1.00 67.00 846 GLU A N 1
ATOM 6475 C CA . GLU A 1 846 ? -23.646 2.891 77.446 1.00 67.00 846 GLU A CA 1
ATOM 6476 C C . GLU A 1 846 ? -25.042 2.782 78.073 1.00 67.00 846 GLU A C 1
ATOM 6478 O O . GLU A 1 846 ? -25.828 3.734 78.066 1.00 67.00 846 GLU A O 1
ATOM 6483 N N . THR A 1 847 ? -25.351 1.632 78.670 1.00 57.12 847 THR A N 1
ATOM 6484 C CA . THR A 1 847 ? -26.493 1.502 79.575 1.00 57.12 847 THR A CA 1
ATOM 6485 C C . THR A 1 847 ? -26.188 2.312 80.831 1.00 57.12 847 THR A C 1
ATOM 6487 O O . THR A 1 847 ? -25.485 1.842 81.729 1.00 57.12 847 THR A O 1
ATOM 6490 N N . LYS A 1 848 ? -26.666 3.558 80.898 1.00 55.25 848 LYS A N 1
ATOM 6491 C CA . LYS A 1 848 ? -26.581 4.329 82.142 1.00 55.25 848 LYS A CA 1
ATOM 6492 C C . LYS A 1 848 ? -27.369 3.589 83.230 1.00 55.25 848 LYS A C 1
ATOM 6494 O O . LYS A 1 848 ? -28.533 3.278 82.984 1.00 55.25 848 LYS A O 1
ATOM 6499 N N . PRO A 1 849 ? -26.784 3.337 84.414 1.00 58.69 849 PRO A N 1
ATOM 6500 C CA . PRO A 1 849 ? -27.531 2.790 85.539 1.00 58.69 849 PRO A CA 1
ATOM 6501 C C . PRO A 1 849 ? -28.716 3.710 85.859 1.00 58.69 849 PRO A C 1
ATOM 6503 O O . PRO A 1 849 ? -28.523 4.900 86.127 1.00 58.69 849 PRO A O 1
ATOM 6506 N N . LEU A 1 850 ? -29.945 3.188 85.793 1.00 71.06 850 LEU A N 1
ATOM 6507 C CA . LEU A 1 850 ? -31.127 3.929 86.224 1.00 71.06 850 LEU A CA 1
ATOM 6508 C C . LEU A 1 850 ? -31.126 3.973 87.754 1.00 71.06 850 LEU A C 1
ATOM 6510 O O . LEU A 1 850 ? -31.444 2.996 88.425 1.00 71.06 850 LEU A O 1
ATOM 6514 N N . THR A 1 851 ? -30.746 5.112 88.330 1.00 76.06 851 THR A N 1
ATOM 6515 C CA . THR A 1 851 ? -30.813 5.320 89.781 1.00 76.06 851 THR A CA 1
ATOM 6516 C C . THR A 1 851 ? -32.246 5.089 90.271 1.00 76.06 851 THR A C 1
ATOM 6518 O O . THR A 1 851 ? -33.166 5.797 89.865 1.00 76.06 851 THR A O 1
ATOM 6521 N N . GLY A 1 852 ? -32.431 4.097 91.141 1.00 81.12 852 GLY A N 1
ATOM 6522 C CA . GLY A 1 852 ? -33.729 3.641 91.632 1.00 81.12 852 GLY A CA 1
ATOM 6523 C C . GLY A 1 852 ? -34.267 2.354 90.997 1.00 81.12 852 GLY A C 1
ATOM 6524 O O . GLY A 1 852 ? -35.214 1.799 91.545 1.00 81.12 852 GLY A O 1
ATOM 6525 N N . ASP A 1 853 ? -33.672 1.857 89.911 1.00 87.94 853 ASP A N 1
ATOM 6526 C CA . ASP A 1 853 ? -34.008 0.565 89.293 1.00 87.94 853 ASP A CA 1
ATOM 6527 C C . ASP A 1 853 ? -33.228 -0.545 90.010 1.00 87.94 853 ASP A C 1
ATOM 6529 O O . ASP A 1 853 ? -32.108 -0.919 89.653 1.00 87.94 853 ASP A O 1
ATOM 6533 N N . VAL A 1 854 ? -33.782 -0.977 91.138 1.00 88.50 854 VAL A N 1
ATOM 6534 C CA . VAL A 1 854 ? -33.142 -1.891 92.087 1.00 88.50 854 VAL A CA 1
ATOM 6535 C C . VAL A 1 854 ? -33.146 -3.320 91.557 1.00 88.50 854 VAL A C 1
ATOM 6537 O O . VAL A 1 854 ? -32.267 -4.103 91.933 1.00 88.50 854 VAL A O 1
ATOM 6540 N N . ASN A 1 855 ? -34.131 -3.685 90.734 1.00 87.38 855 ASN A N 1
ATOM 6541 C CA . ASN A 1 855 ? -34.247 -5.024 90.167 1.00 87.38 855 ASN A CA 1
ATOM 6542 C C . ASN A 1 855 ? -33.618 -5.161 88.763 1.00 87.38 855 ASN A C 1
ATOM 6544 O O . ASN A 1 855 ? -33.541 -6.293 88.283 1.00 87.38 855 ASN A O 1
ATOM 6548 N N . ASP A 1 856 ? -33.097 -4.068 88.191 1.00 81.62 856 ASP A N 1
ATOM 6549 C CA . ASP A 1 856 ? -32.428 -3.990 86.882 1.00 81.62 856 ASP A CA 1
ATOM 6550 C C . ASP A 1 856 ? -33.363 -4.389 85.722 1.00 81.62 856 ASP A C 1
ATOM 6552 O O . ASP A 1 856 ? -32.955 -5.049 84.764 1.00 81.62 856 ASP A O 1
ATOM 6556 N N . ASP A 1 857 ? -34.653 -4.042 85.836 1.00 82.50 857 ASP A N 1
ATOM 6557 C CA . ASP A 1 857 ? -35.685 -4.347 84.833 1.00 82.50 857 ASP A CA 1
ATOM 6558 C C . ASP A 1 857 ? -35.877 -3.245 83.775 1.00 82.50 857 ASP A C 1
ATOM 6560 O O . ASP A 1 857 ? -36.637 -3.419 82.814 1.00 82.50 857 ASP A O 1
ATOM 6564 N N . GLY A 1 858 ? -35.136 -2.143 83.902 1.00 75.12 858 GLY A N 1
ATOM 6565 C CA . GLY A 1 858 ? -35.154 -0.994 83.008 1.00 75.12 858 GLY A CA 1
ATOM 6566 C C . GLY A 1 858 ? -36.191 0.070 83.374 1.00 75.12 858 GLY A C 1
ATOM 6567 O O . GLY A 1 858 ? -36.337 1.034 82.615 1.00 75.12 858 GLY A O 1
ATOM 6568 N N . ALA A 1 859 ? -36.924 -0.062 84.487 1.00 80.75 859 ALA A N 1
ATOM 6569 C CA . ALA A 1 859 ? -37.950 0.894 84.897 1.00 80.75 859 ALA A CA 1
ATOM 6570 C C . ALA A 1 859 ? -38.006 1.111 86.418 1.00 80.75 859 ALA A C 1
ATOM 6572 O O . ALA A 1 859 ? -38.338 0.207 87.162 1.00 80.75 859 ALA A O 1
ATOM 6573 N N . VAL A 1 860 ? -37.871 2.360 86.884 1.00 85.81 860 VAL A N 1
ATOM 6574 C CA . VAL A 1 860 ? -38.040 2.701 88.313 1.00 85.81 860 VAL A CA 1
ATOM 6575 C C . VAL A 1 860 ? -39.520 2.684 88.701 1.00 85.81 860 VAL A C 1
ATOM 6577 O O . VAL A 1 860 ? -40.279 3.599 88.371 1.00 85.81 860 VAL A O 1
ATOM 6580 N N . ASN A 1 861 ? -39.952 1.641 89.400 1.00 89.50 861 ASN A N 1
ATOM 6581 C CA . ASN A 1 861 ? -41.342 1.409 89.764 1.00 89.50 861 ASN A CA 1
ATOM 6582 C C . ASN A 1 861 ? -41.501 0.737 91.152 1.00 89.50 861 ASN A C 1
ATOM 6584 O O . ASN A 1 861 ? -40.569 0.589 91.941 1.00 89.50 861 ASN A O 1
ATOM 6588 N N . VAL A 1 862 ? -42.735 0.370 91.522 1.00 88.62 862 VAL A N 1
ATOM 6589 C CA . VAL A 1 862 ? -43.024 -0.225 92.844 1.00 88.62 862 VAL A CA 1
ATOM 6590 C C . VAL A 1 862 ? -42.303 -1.567 93.047 1.00 88.62 862 VAL A C 1
ATOM 6592 O O . VAL A 1 862 ? -41.990 -1.915 94.188 1.00 88.62 862 VAL A O 1
ATOM 6595 N N . ALA A 1 863 ? -42.007 -2.310 91.976 1.00 88.75 863 ALA A N 1
ATOM 6596 C CA . ALA A 1 863 ? -41.245 -3.555 92.041 1.00 88.75 863 ALA A CA 1
ATOM 6597 C C . ALA A 1 863 ? -39.828 -3.334 92.598 1.00 88.75 863 ALA A C 1
ATOM 6599 O O . ALA A 1 863 ? -39.354 -4.165 93.379 1.00 88.75 863 ALA A O 1
ATOM 6600 N N . ASP A 1 864 ? -39.205 -2.188 92.321 1.00 90.50 864 ASP A N 1
ATOM 6601 C CA . ASP A 1 864 ? -37.901 -1.809 92.873 1.00 90.50 864 ASP A CA 1
ATOM 6602 C C . ASP A 1 864 ? -37.968 -1.551 94.365 1.00 90.50 864 ASP A C 1
ATOM 6604 O O . ASP A 1 864 ? -37.168 -2.079 95.135 1.00 90.50 864 ASP A O 1
ATOM 6608 N N . ALA A 1 865 ? -38.984 -0.806 94.808 1.00 89.62 865 ALA A N 1
ATOM 6609 C CA . ALA A 1 865 ? -39.199 -0.561 96.228 1.00 89.62 865 ALA A CA 1
ATOM 6610 C C . ALA A 1 865 ? -39.478 -1.863 96.990 1.00 89.62 865 ALA A C 1
ATOM 6612 O O . ALA A 1 865 ? -39.006 -2.027 98.115 1.00 89.62 865 ALA A O 1
ATOM 6613 N N . VAL A 1 866 ? -40.212 -2.807 96.390 1.00 91.25 866 VAL A N 1
ATOM 6614 C CA . VAL A 1 866 ? -40.440 -4.137 96.975 1.00 91.25 866 VAL A CA 1
ATOM 6615 C C . VAL A 1 866 ? -39.134 -4.926 97.047 1.00 91.25 866 VAL A C 1
ATOM 6617 O O . VAL A 1 866 ? -38.837 -5.502 98.093 1.00 91.25 866 VAL A O 1
ATOM 6620 N N . THR A 1 867 ? -38.335 -4.923 95.982 1.00 91.19 867 THR A N 1
ATOM 6621 C CA . THR A 1 867 ? -37.041 -5.621 95.924 1.00 91.19 867 THR A CA 1
ATOM 6622 C C . THR A 1 867 ? -36.069 -5.061 96.963 1.00 91.19 867 THR A C 1
ATOM 6624 O O . THR A 1 867 ? -35.478 -5.822 97.733 1.00 91.19 867 THR A O 1
ATOM 6627 N N . LEU A 1 868 ? -36.002 -3.733 97.090 1.00 91.06 868 LEU A N 1
ATOM 6628 C CA . LEU A 1 868 ? -35.181 -3.038 98.077 1.00 91.06 868 LEU A CA 1
ATOM 6629 C C . LEU A 1 868 ? -35.636 -3.307 99.516 1.00 91.06 868 LEU A C 1
ATOM 6631 O O . LEU A 1 868 ? -34.809 -3.552 100.391 1.00 91.06 868 LEU A O 1
ATOM 6635 N N . VAL A 1 869 ? -36.951 -3.324 99.775 1.00 92.75 869 VAL A N 1
ATOM 6636 C CA . VAL A 1 869 ? -37.504 -3.707 101.087 1.00 92.75 869 VAL A CA 1
ATOM 6637 C C . VAL A 1 869 ? -37.111 -5.134 101.440 1.00 92.75 869 VAL A C 1
ATOM 6639 O O . VAL A 1 869 ? -36.645 -5.361 102.554 1.00 92.75 869 VAL A O 1
ATOM 6642 N N . ARG A 1 870 ? -37.294 -6.089 100.517 1.00 93.00 870 ARG A N 1
ATOM 6643 C CA . ARG A 1 870 ? -36.969 -7.504 100.752 1.00 93.00 870 ARG A CA 1
ATOM 6644 C C . ARG A 1 870 ? -35.482 -7.686 101.056 1.00 93.00 870 ARG A C 1
ATOM 6646 O O . ARG A 1 870 ? -35.138 -8.415 101.982 1.00 93.00 870 ARG A O 1
ATOM 6653 N N . TRP A 1 871 ? -34.616 -6.960 100.355 1.00 90.19 871 TRP A N 1
ATOM 6654 C CA . TRP A 1 871 ? -33.182 -6.963 100.631 1.00 90.19 871 TRP A CA 1
ATOM 6655 C C . TRP A 1 871 ? -32.847 -6.366 102.013 1.00 90.19 871 TRP A C 1
ATOM 6657 O O . TRP A 1 871 ? -32.104 -6.978 102.778 1.00 90.19 871 TRP A O 1
ATOM 6667 N N . LEU A 1 872 ? -33.461 -5.238 102.398 1.00 91.12 872 LEU A N 1
ATOM 6668 C CA . LEU A 1 872 ? -33.223 -4.581 103.696 1.00 91.12 872 LEU A CA 1
ATOM 6669 C C . LEU A 1 872 ? -33.709 -5.385 104.912 1.00 91.12 872 LEU A C 1
ATOM 6671 O O . LEU A 1 872 ? -33.161 -5.227 106.002 1.00 91.12 872 LEU A O 1
ATOM 6675 N N . ILE A 1 873 ? -34.726 -6.238 104.749 1.00 92.00 873 ILE A N 1
ATOM 6676 C CA . ILE A 1 873 ? -35.197 -7.149 105.810 1.00 92.00 873 ILE A CA 1
ATOM 6677 C C . ILE A 1 873 ? -34.432 -8.480 105.840 1.00 92.00 873 ILE A C 1
ATOM 6679 O O . ILE A 1 873 ? -34.827 -9.388 106.573 1.00 92.00 873 ILE A O 1
ATOM 6683 N N . CYS A 1 874 ? -33.346 -8.595 105.067 1.00 86.94 874 CYS A N 1
ATOM 6684 C CA . CYS A 1 874 ? -32.522 -9.795 104.946 1.00 86.94 874 CYS A CA 1
ATOM 6685 C C . CYS A 1 874 ? -33.309 -11.035 104.479 1.00 86.94 874 CYS A C 1
ATOM 6687 O O . CYS A 1 874 ? -33.056 -12.140 104.965 1.00 86.94 874 CYS A O 1
ATOM 6689 N N . ASP A 1 875 ? -34.263 -10.869 103.553 1.00 90.06 875 ASP A N 1
ATOM 6690 C CA . ASP A 1 875 ? -34.909 -12.005 102.886 1.00 90.06 875 ASP A CA 1
ATOM 6691 C C . ASP A 1 875 ? -33.832 -12.823 102.140 1.00 90.06 875 ASP A C 1
ATOM 6693 O O . ASP A 1 875 ? -33.153 -12.270 101.270 1.00 90.06 875 ASP A O 1
ATOM 6697 N N . PRO A 1 876 ? -33.639 -14.118 102.459 1.00 81.88 876 PRO A N 1
ATOM 6698 C CA . PRO A 1 876 ? -32.573 -14.933 101.877 1.00 81.88 876 PRO A CA 1
ATOM 6699 C C . PRO A 1 876 ? -32.689 -15.123 100.357 1.00 81.88 876 PRO A C 1
ATOM 6701 O O . PRO A 1 876 ? -31.708 -15.524 99.730 1.00 81.88 876 PRO A O 1
ATOM 6704 N N . GLU A 1 877 ? -33.848 -14.840 99.754 1.00 85.88 877 GLU A N 1
ATOM 6705 C CA . GLU A 1 877 ? -34.035 -14.898 98.299 1.00 85.88 877 GLU A CA 1
ATOM 6706 C C . GLU A 1 877 ? -33.864 -13.544 97.592 1.00 85.88 877 GLU A C 1
ATOM 6708 O O . GLU A 1 877 ? -33.793 -13.502 96.362 1.00 85.88 877 GLU A O 1
ATOM 6713 N N . ALA A 1 878 ? -33.775 -12.435 98.330 1.00 84.50 878 ALA A N 1
ATOM 6714 C CA . ALA A 1 878 ? -33.650 -11.111 97.735 1.00 84.50 878 ALA A CA 1
ATOM 6715 C C . ALA A 1 878 ? -32.234 -10.863 97.194 1.00 84.50 878 ALA A C 1
ATOM 6717 O O . ALA A 1 878 ? -31.233 -11.033 97.892 1.00 84.50 878 ALA A O 1
ATOM 6718 N N . LYS A 1 879 ? -32.154 -10.401 95.945 1.00 83.94 879 LYS A N 1
ATOM 6719 C CA . LYS A 1 879 ? -30.912 -9.980 95.290 1.00 83.94 879 LYS A CA 1
ATOM 6720 C C . LYS A 1 879 ? -31.095 -8.573 94.744 1.00 83.94 879 LYS A C 1
ATOM 6722 O O . LYS A 1 879 ? -32.164 -8.261 94.236 1.00 83.94 879 LYS A O 1
ATOM 6727 N N . ILE A 1 880 ? -30.040 -7.770 94.831 1.00 85.94 880 ILE A N 1
ATOM 6728 C CA . ILE A 1 880 ? -29.928 -6.493 94.125 1.00 85.94 880 ILE A CA 1
ATOM 6729 C C . ILE A 1 880 ? -28.911 -6.726 93.003 1.00 85.94 880 ILE A C 1
ATOM 6731 O O . ILE A 1 880 ? -27.714 -6.798 93.297 1.00 85.94 880 ILE A O 1
ATOM 6735 N N . PRO A 1 881 ? -29.361 -6.946 91.753 1.00 79.81 881 PRO A N 1
ATOM 6736 C CA . PRO A 1 881 ? -28.471 -7.225 90.626 1.00 79.81 881 PRO A CA 1
ATOM 6737 C C . PRO A 1 881 ? -27.524 -6.054 90.340 1.00 79.81 881 PRO A C 1
ATOM 6739 O O . PRO A 1 881 ? -26.345 -6.276 90.068 1.00 79.81 881 PRO A O 1
ATOM 6742 N N . ALA A 1 882 ? -28.014 -4.823 90.512 1.00 75.62 882 ALA A N 1
ATOM 6743 C CA . ALA A 1 882 ? -27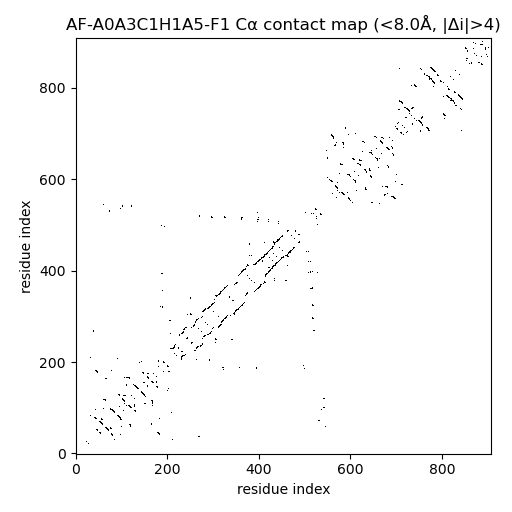.267 -3.589 90.311 1.00 75.62 882 ALA A CA 1
ATOM 6744 C C . ALA A 1 882 ? -27.199 -2.765 91.612 1.00 75.62 882 ALA A C 1
ATOM 6746 O O . ALA A 1 882 ? -27.979 -1.844 91.839 1.00 75.62 882 ALA A O 1
ATOM 6747 N N . MET A 1 883 ? -26.241 -3.092 92.491 1.00 83.19 883 MET A N 1
ATOM 6748 C CA . MET A 1 883 ? -26.025 -2.375 93.765 1.00 83.19 883 MET A CA 1
ATOM 6749 C C . MET A 1 883 ? -25.910 -0.842 93.629 1.00 83.19 883 MET A C 1
ATOM 6751 O O . MET A 1 883 ? -26.476 -0.153 94.475 1.00 83.19 883 MET A O 1
ATOM 6755 N N . PRO A 1 884 ? -25.256 -0.282 92.587 1.00 83.69 884 PRO A N 1
ATOM 6756 C CA . PRO A 1 884 ? -25.203 1.169 92.390 1.00 83.69 884 PRO A CA 1
ATOM 6757 C C . PRO A 1 884 ? -26.570 1.820 92.140 1.00 83.69 884 PRO A C 1
ATOM 6759 O O . PRO A 1 884 ? -26.768 2.969 92.517 1.00 83.69 884 PRO A O 1
ATOM 6762 N N . ASN A 1 885 ? -27.529 1.101 91.545 1.00 85.44 885 ASN A N 1
ATOM 6763 C CA . ASN A 1 885 ? -28.873 1.634 91.298 1.00 85.44 885 ASN A CA 1
ATOM 6764 C C . ASN A 1 885 ? -29.675 1.760 92.601 1.00 85.44 885 ASN A C 1
ATOM 6766 O O . ASN A 1 885 ? -30.585 2.582 92.688 1.00 85.44 885 ASN A O 1
ATOM 6770 N N . ALA A 1 886 ? -29.337 0.943 93.603 1.00 86.88 886 ALA A N 1
ATOM 6771 C CA . ALA A 1 886 ? -30.008 0.877 94.896 1.00 86.88 886 ALA A CA 1
ATOM 6772 C C . ALA A 1 886 ? -29.404 1.798 95.972 1.00 86.88 886 ALA A C 1
ATOM 6774 O O . ALA A 1 886 ? -30.013 1.951 97.029 1.00 86.88 886 ALA A O 1
ATOM 6775 N N . ASP A 1 887 ? -28.243 2.406 95.717 1.00 89.50 887 ASP A N 1
ATOM 6776 C CA . ASP A 1 887 ? -27.583 3.399 96.579 1.00 89.50 887 ASP A CA 1
ATOM 6777 C C . ASP A 1 887 ? -27.941 4.815 96.099 1.00 89.50 887 ASP A C 1
ATOM 6779 O O . ASP A 1 887 ? -27.209 5.467 95.353 1.00 89.50 887 ASP A O 1
ATOM 6783 N N . LEU A 1 888 ? -29.142 5.268 96.461 1.00 87.44 888 LEU A N 1
ATOM 6784 C CA . LEU A 1 888 ? -29.718 6.512 95.950 1.00 87.44 888 LEU A CA 1
ATOM 6785 C C . LEU A 1 888 ? -29.106 7.756 96.604 1.00 87.44 888 LEU A C 1
ATOM 6787 O O . LEU A 1 888 ? -29.230 8.853 96.054 1.00 87.44 888 LEU A O 1
ATOM 6791 N N . ASN A 1 889 ? -28.485 7.617 97.777 1.00 87.56 889 ASN A N 1
ATOM 6792 C CA . ASN A 1 889 ? -27.790 8.713 98.450 1.00 87.56 889 ASN A CA 1
ATOM 6793 C C . ASN A 1 889 ? -26.278 8.766 98.136 1.00 87.56 889 ASN A C 1
ATOM 6795 O O . ASN A 1 889 ? -25.623 9.733 98.537 1.00 87.56 889 ASN A O 1
ATOM 6799 N N . ALA A 1 890 ? -25.761 7.777 97.396 1.00 85.25 890 ALA A N 1
ATOM 6800 C CA . ALA A 1 890 ? -24.365 7.624 96.996 1.00 85.25 890 ALA A CA 1
ATOM 6801 C C . ALA A 1 890 ? -23.376 7.569 98.179 1.00 85.25 890 ALA A C 1
ATOM 6803 O O . ALA A 1 890 ? -22.236 8.033 98.065 1.00 85.25 890 ALA A O 1
ATOM 6804 N N . ASP A 1 891 ? -23.796 7.026 99.327 1.00 86.94 891 ASP A N 1
ATOM 6805 C CA . ASP A 1 891 ? -22.950 6.880 100.519 1.00 86.94 891 ASP A CA 1
ATOM 6806 C C . ASP A 1 891 ? -22.131 5.571 100.540 1.00 86.94 891 ASP A C 1
ATOM 6808 O O . ASP A 1 891 ? -21.308 5.346 101.438 1.00 86.94 891 ASP A O 1
ATOM 6812 N N . GLY A 1 892 ? -22.306 4.732 99.515 1.00 84.31 892 GLY A N 1
ATOM 6813 C CA . GLY A 1 892 ? -21.658 3.438 99.350 1.00 84.31 892 GLY A CA 1
ATOM 6814 C C . GLY A 1 892 ? -22.362 2.301 100.093 1.00 84.31 892 GLY A C 1
ATOM 6815 O O . GLY A 1 892 ? -21.803 1.199 100.173 1.00 84.31 892 GLY A O 1
ATOM 6816 N N . ARG A 1 893 ? -23.541 2.534 100.687 1.00 86.00 893 ARG A N 1
ATOM 6817 C CA . ARG A 1 893 ? -24.321 1.537 101.427 1.00 86.00 893 ARG A CA 1
ATOM 6818 C C . ARG A 1 893 ? -25.800 1.642 101.088 1.00 86.00 893 ARG A C 1
ATOM 6820 O O . ARG A 1 893 ? -26.462 2.616 101.393 1.00 86.00 893 ARG A O 1
ATOM 6827 N N . VAL A 1 894 ? -26.365 0.525 100.648 1.00 87.06 894 VAL A N 1
ATOM 6828 C CA . VAL A 1 894 ? -27.814 0.402 100.505 1.00 87.06 894 VAL A CA 1
ATOM 6829 C C . VAL A 1 894 ? -28.450 0.253 101.894 1.00 87.06 894 VAL A C 1
ATOM 6831 O O . VAL A 1 894 ? -28.164 -0.697 102.628 1.00 87.06 894 VAL A O 1
ATOM 6834 N N . THR A 1 895 ? -29.290 1.202 102.299 1.00 90.94 895 THR A N 1
ATOM 6835 C CA . THR A 1 895 ? -29.937 1.256 103.618 1.00 90.94 895 THR A CA 1
ATOM 6836 C C . THR A 1 895 ? -31.401 1.708 103.528 1.00 90.94 895 THR A C 1
ATOM 6838 O O . THR A 1 895 ? -31.956 1.972 102.464 1.00 90.94 895 THR A O 1
ATOM 6841 N N . ALA A 1 896 ? -32.078 1.817 104.677 1.00 88.25 896 ALA A N 1
ATOM 6842 C CA . ALA A 1 896 ? -33.431 2.372 104.734 1.00 88.25 896 ALA A CA 1
ATOM 6843 C C . ALA A 1 896 ? -33.508 3.851 104.283 1.00 88.25 896 ALA A C 1
ATOM 6845 O O . ALA A 1 896 ? -34.603 4.332 103.971 1.00 88.25 896 ALA A O 1
ATOM 6846 N N . ALA A 1 897 ? -32.375 4.567 104.244 1.00 88.69 897 ALA A N 1
ATOM 6847 C CA . ALA A 1 897 ? -32.299 5.912 103.679 1.00 88.69 897 ALA A CA 1
ATOM 6848 C C . ALA A 1 897 ? -32.564 5.885 102.165 1.00 88.69 897 ALA A C 1
ATOM 6850 O O . ALA A 1 897 ? -33.408 6.640 101.685 1.00 88.69 897 ALA A O 1
ATOM 6851 N N . ASP A 1 898 ? -31.960 4.940 101.446 1.00 92.31 898 ASP A N 1
ATOM 6852 C CA . ASP A 1 898 ? -32.135 4.752 100.001 1.00 92.31 898 ASP A CA 1
ATOM 6853 C C . ASP A 1 898 ? -33.548 4.311 99.652 1.00 92.31 898 ASP A C 1
ATOM 6855 O O . ASP A 1 898 ? -34.154 4.829 98.720 1.00 92.31 898 ASP A O 1
ATOM 6859 N N . LEU A 1 899 ? -34.147 3.447 100.476 1.00 91.00 899 LEU A N 1
ATOM 6860 C CA . LEU A 1 899 ? -35.558 3.093 100.326 1.00 91.00 899 LEU A CA 1
ATOM 6861 C C . LEU A 1 899 ? -36.486 4.301 100.505 1.00 91.00 899 LEU A C 1
ATOM 6863 O O . LEU A 1 899 ? -37.543 4.372 99.875 1.00 91.00 899 LEU A O 1
ATOM 6867 N N . SER A 1 900 ? -36.123 5.243 101.375 1.00 89.25 900 SER A N 1
ATOM 6868 C CA . SER A 1 900 ? -36.905 6.464 101.578 1.00 89.25 900 SER A CA 1
ATOM 6869 C C . SER A 1 900 ? -36.798 7.397 100.371 1.00 89.25 900 SER A C 1
ATOM 6871 O O . SER A 1 900 ? -37.815 7.941 99.944 1.00 89.25 900 SER A O 1
ATOM 6873 N N . LEU A 1 901 ? -35.603 7.520 99.786 1.00 90.50 901 LEU A N 1
ATOM 6874 C CA . LEU A 1 901 ? -35.374 8.263 98.545 1.00 90.50 901 LEU A CA 1
ATOM 6875 C C . LEU A 1 901 ? -36.079 7.607 97.353 1.00 90.50 901 LEU A C 1
ATOM 6877 O O . LEU A 1 901 ? -36.725 8.303 96.576 1.00 90.50 901 LEU A O 1
ATOM 6881 N N . LEU A 1 902 ? -36.062 6.276 97.261 1.00 90.31 902 LEU A N 1
ATOM 6882 C CA . LEU A 1 902 ? -36.725 5.537 96.188 1.00 90.31 902 LEU A CA 1
ATOM 6883 C C . LEU A 1 902 ? -38.239 5.727 96.260 1.00 90.31 902 LEU A C 1
ATOM 6885 O O . LEU A 1 902 ? -38.890 6.001 95.261 1.00 90.31 902 LEU A O 1
ATOM 6889 N N . LYS A 1 903 ? -38.816 5.671 97.465 1.00 87.94 903 LYS A N 1
ATOM 6890 C CA . LYS A 1 903 ? -40.239 5.975 97.664 1.00 87.94 903 LYS A CA 1
ATOM 6891 C C . LYS A 1 903 ? -40.590 7.418 97.310 1.00 87.94 903 LYS A C 1
ATOM 6893 O O . LYS A 1 903 ? -41.689 7.641 96.822 1.00 87.94 903 LYS A O 1
ATOM 6898 N N . GLN A 1 904 ? -39.703 8.383 97.560 1.00 85.94 904 GLN A N 1
ATOM 6899 C CA . GLN A 1 904 ? -39.917 9.767 97.122 1.00 85.94 904 GLN A CA 1
ATOM 6900 C C . GLN A 1 904 ? -39.889 9.880 95.596 1.00 85.94 904 GLN A C 1
ATOM 6902 O O . GLN A 1 904 ? -40.768 10.526 95.038 1.00 85.94 904 GLN A O 1
ATOM 6907 N N . LEU A 1 905 ? -38.944 9.204 94.939 1.00 83.38 905 LEU A N 1
ATOM 6908 C CA . LEU A 1 905 ? -38.853 9.109 93.480 1.00 83.38 905 LEU A CA 1
ATOM 6909 C C . LEU A 1 905 ? -40.113 8.503 92.848 1.00 83.38 905 LEU A C 1
ATOM 6911 O O . LEU A 1 905 ? -40.560 8.994 91.824 1.00 83.38 905 LEU A O 1
ATOM 6915 N N . LEU A 1 906 ? -40.722 7.495 93.478 1.00 84.44 906 LEU A N 1
ATOM 6916 C CA . LEU A 1 906 ? -41.959 6.860 92.999 1.00 84.44 906 LEU A CA 1
ATOM 6917 C C . LEU A 1 906 ? -43.238 7.680 93.249 1.00 84.44 906 LEU A C 1
ATOM 6919 O O . LEU A 1 906 ? -44.307 7.310 92.764 1.00 84.44 906 LEU A O 1
ATOM 6923 N N . LEU A 1 907 ? -43.153 8.731 94.067 1.00 79.12 907 LEU A N 1
ATOM 6924 C CA . LEU A 1 907 ? -44.269 9.621 94.404 1.00 79.12 907 LEU A CA 1
ATOM 6925 C C . LEU A 1 907 ? -44.194 10.977 93.679 1.00 79.12 907 LEU A C 1
ATOM 6927 O O . LEU A 1 907 ? -45.143 11.757 93.794 1.00 79.12 907 LEU A O 1
ATOM 6931 N N . ALA A 1 908 ? -43.079 11.258 92.998 1.00 60.88 908 ALA A N 1
ATOM 6932 C CA . ALA A 1 908 ? -42.868 12.417 92.131 1.00 60.88 908 ALA A CA 1
ATOM 6933 C C . ALA A 1 908 ? -43.358 12.114 90.710 1.00 60.88 908 ALA A C 1
ATOM 6935 O O . ALA A 1 908 ? -43.870 13.062 90.070 1.00 60.88 908 ALA A O 1
#

Radius of gyration: 46.38 Å; Cα contacts (8 Å, |Δi|>4): 2531; chains: 1; bounding box: 85×80×151 Å

Solvent-accessible surface area (backbone atoms only — not comparable to full-atom values): 45254 Å² total; per-residue (Å²): 116,74,66,62,54,50,53,51,53,51,50,52,51,52,50,53,52,50,51,65,68,46,48,77,79,47,89,70,74,76,72,64,74,78,83,88,72,57,31,83,58,77,34,25,27,49,19,40,66,86,65,70,27,21,45,25,54,74,52,68,54,67,67,23,49,29,38,73,38,64,82,71,36,69,38,50,41,28,31,34,67,45,72,56,52,71,58,100,91,41,46,28,21,37,42,26,34,57,62,47,22,20,22,49,23,34,50,93,62,41,93,46,76,72,31,42,36,17,32,26,34,56,71,88,56,57,53,38,26,31,32,68,40,69,77,38,60,24,93,86,68,45,62,33,30,24,39,41,20,33,57,80,44,73,56,30,19,55,27,62,52,97,94,26,30,24,27,31,72,68,79,81,48,66,52,36,29,29,27,60,33,36,56,77,59,47,45,47,13,14,56,27,34,45,94,84,79,70,46,64,40,47,26,32,57,26,6,68,83,28,58,77,43,82,27,67,45,63,66,53,47,42,57,57,40,56,27,83,60,40,26,27,40,35,30,67,35,60,35,75,46,84,60,68,42,77,58,86,91,30,25,22,42,68,78,25,58,31,44,28,19,34,23,25,24,40,34,22,16,29,90,14,28,45,30,31,26,50,20,50,29,20,26,77,91,49,34,36,22,32,24,29,33,40,34,26,27,36,43,33,57,58,64,50,36,21,19,69,83,28,34,41,34,31,32,44,15,24,39,24,29,35,42,32,20,30,23,41,46,54,41,88,67,42,64,37,18,84,82,77,64,42,66,45,42,25,31,51,32,35,41,21,74,66,19,31,25,29,17,42,29,27,22,21,36,25,39,30,39,42,29,29,43,34,20,56,89,70,74,47,74,70,50,48,75,72,37,58,64,32,27,35,34,19,42,33,31,24,23,28,41,39,13,32,28,20,27,77,22,32,41,20,19,11,38,38,40,36,33,19,28,24,32,34,38,27,50,30,18,36,32,33,29,39,50,13,36,31,35,38,35,12,23,31,41,32,57,29,35,30,41,58,42,32,66,70,96,63,87,38,57,8,21,44,36,72,45,71,53,47,81,41,69,57,38,37,85,49,83,57,59,48,96,62,46,57,42,39,78,34,85,74,58,66,74,79,29,30,77,79,77,83,58,56,22,72,55,16,42,57,46,18,76,73,46,28,16,45,58,70,44,50,70,56,42,71,41,87,58,42,78,61,66,38,50,65,56,58,82,62,59,31,62,60,73,72,85,65,56,49,87,75,65,75,64,42,40,25,28,42,30,29,65,63,51,72,29,28,47,26,40,54,91,62,50,90,44,75,68,29,44,31,20,30,26,83,85,56,88,84,60,48,45,40,32,33,28,36,38,74,64,59,95,48,26,25,30,47,14,34,64,79,38,74,56,32,18,45,25,35,50,91,68,52,62,55,69,70,32,44,31,24,28,29,67,72,74,90,47,51,36,35,30,33,29,39,31,70,44,98,88,72,33,25,33,41,20,33,46,58,44,71,58,49,22,19,48,24,38,50,96,59,55,64,54,72,66,36,44,30,20,33,33,68,71,78,87,55,50,36,34,27,29,37,79,41,70,52,80,80,61,45,73,56,88,52,46,32,60,34,26,58,64,45,62,91,47,37,87,28,43,44,72,44,79,55,34,46,68,65,34,65,47,27,52,72,49,95,42,21,26,71,38,61,45,74,88,52,47,58,19,33,27,43,21,30,27,46,72,54,43,77,47,89,53,61,40,32,36,28,30,30,66,39,49,25,29,42,33,44,38,34,41,62,82,60,78,61,74,31,77,81,54,71,80,38,48,76,53,96,51,55,35,31,34,72,79,82,46,48,24,42,32,27,38,40,78,44,49,56,67,39,79,48,76,42,54,34,65,54,78,84,80,100,73,68,37,51,31,36,36,39,41,71,52,80,82,72,78,53,75,37,18,20,64,64,81,85,59,71,46,71,69,15,57,51,43,49,49,38,41,75,71,65,41,90,84,46,70,60,82,35,59,72,14,38,26,67,79,69,81,87,59,74,48,75,67,21,55,51,51,42,54,50,63,73,72,108

Foldseek 3Di:
DVVVVVVVVVVVVVVVVVVVVCCVVPPDDPWFDDDPFWFPAQWKFWAFQVRQWTWFFPDQAAQTFIATDGDAFAQRRIWGFAWGQADPLATKGFIAGQVNLFTFAFVVNDQDAPTGTHTFFDDPRQRSIWDWAQPDAFPVRHRAWTWIARRVDRQWTFFHDPVGTTTHGDPPDSRRTIAIFGPLDDFLLTWWADPPPRTTHGHQPALSRFREDEDAELVVVLVVQLDQTRYEYEYPAAYEDDDWDDDDLAIARPVQEHAGAGRYAYTYTLAHAEYERHAYEHDPVRHQHERYHYEFHEYHYQLRNQDLPRERYYYQGYESYEYYQAEDDYDAPQQARPPSRDGRNYEHEEHEHHYASYEYELAEAADHAHYYEAYDPDQDDVSLVRAAQPHGYEYELYEYEHHAEQVVHEYARHEYEAALYEHENYAYHYEFWHAYAYEYEQYEHYQYEADYHFQDPGPTTGEYDYDQYYYYNYANPDQCRDPRGDYHHHPDDSVNITDDAHDHNVVSNVRSVQGRHHHSDQQRHDHSSHPHGGTDTSSRHGGGDDFDFDDDDAFFKWWKQQQLQRWTWFFVPLDQEAFGFIWTAHDDLLDQRRMWTWHDLDPRKTFTAGPVDRQWTWFQPPLDLDAFGFTGIHGDDSDLRRIWGWGADPVRWTATARVSNVRQKTWFFPPSDNDGGTGIHIHGDDPDSRRTIDIHGGDFAADEDFWASKGFPPRVCRVQKHKDQFADFQPDQASQDNKTWNFDDPVQGRFIKTHHHQVCLVDDWWGIKTFTQAWKKKKKWFFPVLPPADPLLPQWAWDPDWIAIPVGTITTITIDIDGHGDMDIHTRRPDDDDTTGIMMTMDHDDPDQQQQQQQPPNDNEVVSLVLLVCVQVVPVPRDRPDVRSQPNVPPSDRYVVSSVVSVVVRVD

pLDDT: mean 91.87, std 11.12, range [32.88, 98.88]

Nearest PDB structures (foldseek):
  3pg0-assembly1_A  TM=9.781E-01  e=7.983E-14  synthetic construct
  5xg5-assembly1_A  TM=8.893E-01  e=1.050E-09  synthetic construct
  8bad-assembly1_A  TM=4.739E-01  e=4.455E-16  Bacillus thuringiensis
  2vse-assembly1_A  TM=2.486E-01  e=3.601E-13  Lysinibacillus sphaericus
  2vse-assembly2_B  TM=2.489E-01  e=6.651E-13  Lysinibacillus sphaericus

Mean predicted aligned error: 14.0 Å

Secondary structure (DSSP, 8-state):
-HHHHHHHHHHHHHHHHHHHHHTTTTT-PPPPPPP-S------EEEEETTSS-EEEES-SSTT-BEEEE---SSSTT-EEEEEEEEETTEEEEEEEETTT-PEEEEGGG--STTPBEEEE---S-GGGEEEEEEEEE-TTS-EEEEEEEESS-TTEEEEEETTEEEEEE----GGG-EEEEETT--STTSSEE-TTT--EEPPP-TTTTSEEEEE-SHHHHHHHHT-SS-EEEEE-S-EE----EEETTEEE-STTEEEPPSSEEEEE-SS--EEES-EEEE-TTS----SEEEEEEEEE--TT---TT-EEEEESS-EEEEEEEEEEE--TTTTB-TTT--B---EEEEE-TT-EEEEEES-EEEEEEE-EEES-S--SHHHHHHHTT--EEEEES-EEEEEEEEEEEEE-SSEEEEES-EEES-SEEEEEBTT-EEEEES-EEES-SEEEE--S--SSB-EEEEES-EEES-B--STT-STT---EE----GGGT-------HHHHHHHHHHHSS--SSGGG---TT-SS-----TT--PPPPPP------TT-EEEEEETTT--EEEEGGG--STTEEEEEE---TT--TT-EEEEEEETTEEEEEETTEEEEEEEEGGG--STT-BEEEEE----GGG-EEEEE-TTS-EEEEEGGGTT-EEEEEGGG--STTPBEEEEE----GGGEEEEEE--PPB--SSEEEEEES-TTTGGG-EEESS--TT-BSBSSS--BEEE--GGGTT-EEEEB-SGGGG-SS--EEEEESSSEEEEEEEETT--S--GGGGGSEEEEEEEEETTS-EEEEEEEEE-TTPEEEE------SS----EEEEEE------TT-SS-SSS-SHHHHHHHHHHHTT-TT---S-HHHH-TT-SSS--HHHHHHHHHHTT-

Sequence (908 aa):
MKTRRKLMQTALLTAVLLMTWLLPLFGYAAPASAISTDYPPQLMNIAVKDNSAVLTENGTADNAALSVKALGSDLSQSWRFDRVGADSNGTFFKICNAQSGRLLTPQNYSVTAGTKAVIYGSESAKSQHWFVVPVKNDRLGNGLYYKIVNYENTNLALTSGASGMTLETYSGADSQLWLLNADGLQGFAGYCKDDTTGQIKAANIGGLFGEVVEVTTFDDLKKYATSDTPYTIVVTKDLSVTDLNLNGERYMCQAGRIYVHNNKTIIGSYAAHTLFNVQFCTSSKSGTGNNLIIKNFESRHDAESNNNDSIQFYFGSGQNIWADHITFTGHNNYGYAPKTQKVDEDKFMAVCYDADYCTVSDCSFGAHKYGVLLGYPADDANTKAKYNNFPRMSLIANKFNDTNTRGPGLMRWGYFHSLNNYVNKFSMAYTVISECKIFAENCVYENGGNVICDWDKVNYIGYYSETGSTFSGCNRTKQGGDSNSTAQACNWRPASNYSYVSKSAADAKSYCSSYSGCQSGKDNMMYLRYASKGIPSAGWNEQPSGPSAATFTDGALYRFRNVNSQLYMQIAGGKAENGANIQQWGTSGDTVHDIWKLIDAGGGYYYIASALDDNMVLDVAGRKADNGTNIDLYQKNDGTNQQFMFTMNADGSYKIRTRISGENSAVEIQDGLRDSGANVQQWEINGANCQDWELIPASLPLNGRLVKSLVVYDDENAADWKIAPAAANGSAVFGDRDFTFTSLPETLTGAEQIMTACDSKNAADDLASFTAAADITVYAVFDTRVTSLPAWLSDYTQTAMTAASSNDVSYAVFAKDYKAGDRVTLGTNGMTGSVVNYAVFVTETETKPLTGDVNDDGAVNVADAVTLVRWLICDPEAKIPAMPNADLNADGRVTAADLSLLKQLLLA